Protein AF-A0A533V704-F1 (afdb_monomer)

Nearest PDB structures (foldseek):
  3k1j-assembly1_B  TM=8.480E-01  e=7.313E-41  Thermococcus onnurineus NA1
  3k1j-assembly1_A  TM=8.521E-01  e=2.236E-40  Thermococcus onnurineus NA1
  4zpx-assembly1_B  TM=8.600E-01  e=5.635E-23  Thermococcus onnurineus NA1
  4zpx-assembly1_A  TM=8.511E-01  e=8.713E-22  Thermococcus onnurineus NA1
  7otc-assembly1_w  TM=2.167E-01  e=5.487E-01  Escherichia coli BL21(DE3)

Solvent-accessible surface area (backbone atoms only — not comparable to full-atom values): 43510 Å² total; per-residue (Å²): 123,75,66,65,54,53,53,52,53,51,53,52,53,49,53,54,49,52,57,54,50,68,74,64,73,71,79,85,89,77,86,67,83,80,75,84,69,50,68,66,57,52,50,51,56,51,57,74,66,52,43,85,39,57,52,69,43,72,66,48,78,36,70,69,31,17,43,50,48,52,57,58,47,60,32,82,90,67,73,39,40,38,71,33,52,39,69,59,90,57,60,68,79,64,61,65,58,41,63,69,41,52,54,51,45,54,52,53,53,54,50,51,50,55,48,51,55,52,53,52,54,51,56,58,40,41,73,73,69,50,86,65,89,64,65,43,44,80,50,49,35,38,35,29,38,42,31,30,68,87,52,53,45,69,76,55,51,52,52,32,51,37,52,53,51,47,57,52,36,64,75,69,64,67,74,52,53,13,33,33,24,29,83,32,92,90,42,68,42,36,28,41,76,48,80,39,82,58,38,48,47,56,63,54,50,42,55,50,41,50,53,52,50,54,49,53,53,51,52,54,49,50,50,54,52,49,52,45,52,49,46,36,50,52,14,51,50,39,33,50,52,27,53,51,52,33,52,52,36,41,76,72,70,41,55,71,72,59,24,51,63,74,32,42,66,42,42,51,50,14,46,57,51,23,46,59,49,48,50,51,51,50,50,55,53,58,45,63,75,46,86,72,63,77,64,75,67,66,75,57,93,55,62,27,77,51,27,78,39,25,85,94,69,51,62,59,54,48,82,42,66,78,72,51,69,40,57,45,54,10,28,48,51,82,63,67,92,49,68,95,85,69,47,68,56,57,34,63,30,54,42,60,6,47,42,51,62,25,45,83,24,35,41,34,34,44,50,48,80,57,54,48,73,71,54,52,60,53,46,52,51,24,30,45,48,11,35,48,46,37,43,45,83,72,86,75,74,63,95,63,92,78,77,85,58,89,34,57,69,31,38,40,62,71,34,69,21,32,33,41,35,38,31,32,33,44,66,60,46,78,72,36,68,84,21,61,47,57,67,33,63,72,59,36,48,47,29,65,73,64,34,40,78,38,65,52,60,59,53,18,63,62,41,44,55,44,54,50,38,49,53,41,50,54,37,48,52,29,59,74,71,69,45,58,50,33,33,30,64,26,54,50,50,53,54,49,53,36,26,42,69,22,96,35,61,62,26,27,34,46,46,55,59,60,50,50,52,36,53,56,40,12,40,51,48,18,56,77,71,70,45,82,46,27,43,48,66,32,42,52,50,19,52,72,76,64,62,68,50,72,67,26,50,52,47,46,53,53,50,56,60,51,51,80,76,52,92,75,64,40,62,64,60,36,70,34,42,45,38,31,46,38,63,47,80,59,55,101,87,45,62,32,32,30,34,72,40,44,37,38,49,47,76,44,51,29,74,49,51,91,66,18,36,70,46,48,28,32,71,86,43,72,69,64,80,86,82,48,58,49,50,60,30,50,56,53,33,45,51,50,43,26,64,46,49,74,47,50,46,56,47,40,12,34,30,42,38,36,39,70,44,86,75,77,79,49,59,39,55,22,40,53,55,41,49,48,50,41,33,46,52,24,59,45,70,63,41,42,55,51,48,53,54,42,48,74,70,72,50,58,58,54,72,59,82,69,52,57,42,33,25,33,26,27,38,31,39,42,21,20,64,43,86,69,87,90,48,97,63,57,43,38,32,37,59,62,84,59,57,54,38,18,49,50,16,33,48,74,69,56,24,47,32,34,39,37,20,38,51,29,47,78,29,45,49,45,61,65,74,73,45,85,92,36,47,62,45,66,26,52,32,53,65,53,48,50,64,71,38,37,45,86,52,78,35,69,57,55,51,48,50,56,52,48,65,48,52,59,53,50,70,75,74,109

Sequence (814 aa):
MKTNLNWFKGKLRRQKREIIGSVTGKKKYEDAEPQDVSSEKIIQDMQVLKPNFDLREEKWHTKEGSENFLREFFDPSKNYTTDDIRVPEVFRQWMMGQKTALRKLDLIVAEWYKQIFKVQKLEDDEAKGIVQSKVLKEFPSIVALLVGKAGTGKSLFIKIVAEEMKKIYDKMGIKMQDVIATEDKANRYQAKIRYLKPAGIGRKLIAYAQVHETQKGKSKMALVFGVLIAIVGVGMSMMALGFRDLVLNMIGGMSLQQAISSVGLEFQLGSLIMGTPMFVLVWLFLFKSGSGFAQYGENLRIPNLLVDNSPDRNKMYESITLINDSDLFGGVEWGEIQSSSMAKPPYRRLVSGAVQRRHKQLIYVDEGWNLTDSQIIKLLTVIEDGECPIAETGQTFTRGGGGTTAGQNVKTPAIKSMFLMFIGANLDFLFNPQSPLNKHPPFRDRVESYGDIILFEDEAEATAENMQMMCQVIRDELYRFQFPRMEALGCKEIIDYVRTKASDKHHIKVMFRTVIKVLKKSAQLSWDAGDTTIRLSHVKDAIENYTASIEAQLLDYELKKTQQYSLVENSGAKFGQMNALAAVGAGEDHEGAGDVMQLQGYIKLVDDPEHADYIISMQGKVVSESTTMVSASKADVRTAIYRMYGIDIAKHAYTHIKYSRETAEGPSAGITMTELIMFMLGEPEDFKRKLDIHLKAGLKLSQFSLKPIPIRQDIGITGEINITEDIKGDVKVSAIGGAVTKARGARRFGLRYVIVPTANFENNIVKYDIVPGMKLLHGSTTREYFEMLRGDMDTDKSIEENFTKLGEKKEKQV

Structure (mmCIF, N/CA/C/O backbone):
data_AF-A0A533V704-F1
#
_entry.id   AF-A0A533V704-F1
#
loop_
_atom_site.group_PDB
_atom_site.id
_atom_site.type_symbol
_atom_site.label_atom_id
_atom_site.label_alt_id
_atom_site.label_comp_id
_atom_site.label_asym_id
_atom_site.label_entity_id
_atom_site.label_seq_id
_atom_site.pdbx_PDB_ins_code
_atom_site.Cartn_x
_atom_site.Cartn_y
_atom_site.Cartn_z
_atom_site.occupancy
_atom_site.B_iso_or_equiv
_atom_site.auth_seq_id
_atom_site.auth_comp_id
_atom_site.auth_asym_id
_atom_site.auth_atom_id
_atom_site.pdbx_PDB_model_num
ATOM 1 N N . MET A 1 1 ? -60.439 14.171 45.194 1.00 44.47 1 MET A N 1
ATOM 2 C CA . MET A 1 1 ? -59.002 13.783 45.218 1.00 44.47 1 MET A CA 1
ATOM 3 C C . MET A 1 1 ? -58.605 12.643 44.260 1.00 44.47 1 MET A C 1
ATOM 5 O O . MET A 1 1 ? -57.485 12.688 43.771 1.00 44.47 1 MET A O 1
ATOM 9 N N . LYS A 1 2 ? -59.456 11.654 43.919 1.00 37.69 2 LYS A N 1
ATOM 10 C CA . LYS A 1 2 ? -59.083 10.556 42.984 1.00 37.69 2 LYS A CA 1
ATOM 11 C C . LYS A 1 2 ? -59.043 10.943 41.488 1.00 37.69 2 LYS A C 1
ATOM 13 O O . LYS A 1 2 ? -58.261 10.372 40.735 1.00 37.69 2 LYS A O 1
ATOM 18 N N . THR A 1 3 ? -59.813 11.941 41.060 1.00 42.38 3 THR A N 1
ATOM 19 C CA . THR A 1 3 ? -59.900 12.396 39.656 1.00 42.38 3 THR A CA 1
ATOM 20 C C . THR A 1 3 ? -58.683 13.211 39.194 1.00 42.38 3 THR A C 1
ATOM 22 O O . THR A 1 3 ? -58.166 12.970 38.105 1.00 42.38 3 THR A O 1
ATOM 25 N N . ASN A 1 4 ? -58.122 14.070 40.055 1.00 41.41 4 ASN A N 1
ATOM 26 C CA . ASN A 1 4 ? -56.906 14.837 39.736 1.00 41.41 4 ASN A CA 1
ATOM 27 C C . ASN A 1 4 ? -55.639 13.967 39.654 1.00 41.41 4 ASN A C 1
ATOM 29 O O . ASN A 1 4 ? -54.723 14.285 38.899 1.00 41.41 4 ASN A O 1
ATOM 33 N N . LEU A 1 5 ? -55.596 12.829 40.360 1.00 39.66 5 LEU A N 1
ATOM 34 C CA . LEU A 1 5 ? -54.447 11.917 40.338 1.00 39.66 5 LEU A CA 1
ATOM 35 C C . LEU A 1 5 ? -54.349 11.127 39.018 1.00 39.66 5 LEU A C 1
ATOM 37 O O . LEU A 1 5 ? -53.249 10.858 38.533 1.00 39.66 5 LEU A O 1
ATOM 41 N N . ASN A 1 6 ? -55.491 10.786 38.409 1.00 43.38 6 ASN A N 1
ATOM 42 C CA . ASN A 1 6 ? -55.540 10.087 37.121 1.00 43.38 6 ASN A CA 1
ATOM 43 C C . ASN A 1 6 ? -55.232 11.020 35.945 1.00 43.38 6 ASN A C 1
ATOM 45 O O . ASN A 1 6 ? -54.521 10.621 35.022 1.00 43.38 6 ASN A O 1
ATOM 49 N N . TRP A 1 7 ? -55.667 12.281 36.020 1.00 48.28 7 TRP A N 1
ATOM 50 C CA . TRP A 1 7 ? -55.300 13.306 35.042 1.00 48.28 7 TRP A CA 1
ATOM 51 C C . TRP A 1 7 ? -53.788 13.595 35.059 1.00 48.28 7 TRP A C 1
ATOM 53 O O . TRP A 1 7 ? -53.142 13.625 34.008 1.00 48.28 7 TRP A O 1
ATOM 63 N N . PHE A 1 8 ? -53.182 13.672 36.251 1.00 37.03 8 PHE A N 1
ATOM 64 C CA . PHE A 1 8 ? -51.737 13.873 36.404 1.00 37.03 8 PHE A CA 1
ATOM 65 C C . PHE A 1 8 ? -50.915 12.661 35.925 1.00 37.03 8 PHE A C 1
ATOM 67 O O . PHE A 1 8 ? -49.917 12.825 35.221 1.00 37.03 8 PHE A O 1
ATOM 74 N N . LYS A 1 9 ? -51.367 11.427 36.211 1.00 45.69 9 LYS A N 1
ATOM 75 C CA . LYS A 1 9 ? -50.752 10.185 35.693 1.00 45.69 9 LYS A CA 1
ATOM 76 C C . LYS A 1 9 ? -50.865 10.058 34.168 1.00 45.69 9 LYS A C 1
ATOM 78 O O . LYS A 1 9 ? -49.933 9.559 33.533 1.00 45.69 9 LYS A O 1
ATOM 83 N N . GLY A 1 10 ? -51.964 10.531 33.576 1.00 54.47 10 GLY A N 1
ATOM 84 C CA . GLY A 1 10 ? -52.156 10.596 32.125 1.00 54.47 10 GLY A CA 1
ATOM 85 C C . GLY A 1 10 ? -51.187 11.570 31.452 1.00 54.47 10 GLY A C 1
ATOM 86 O O . GLY A 1 10 ? -50.533 11.210 30.472 1.00 54.47 10 GLY A O 1
ATOM 87 N N . LYS A 1 11 ? -51.010 12.764 32.034 1.00 53.59 11 LYS A N 1
ATOM 88 C CA . LYS A 1 11 ? -50.086 13.795 31.533 1.00 53.59 11 LYS A CA 1
ATOM 89 C C . LYS A 1 11 ? -48.616 13.362 31.638 1.00 53.59 11 LYS A C 1
ATOM 91 O O . LYS A 1 11 ? -47.861 13.534 30.684 1.00 53.59 11 LYS A O 1
ATOM 96 N N . LEU A 1 12 ? -48.242 12.687 32.729 1.00 40.81 12 LEU A N 1
ATOM 97 C CA . LEU A 1 12 ? -46.909 12.094 32.915 1.00 40.81 12 LEU A CA 1
ATOM 98 C C . LEU A 1 12 ? -46.617 10.957 31.929 1.00 40.81 12 LEU A C 1
ATOM 100 O O . LEU A 1 12 ? -45.501 10.872 31.426 1.00 40.81 12 LEU A O 1
ATOM 104 N N . ARG A 1 13 ? -47.597 10.099 31.605 1.00 45.66 13 ARG A N 1
ATOM 105 C CA . ARG A 1 13 ? -47.439 9.057 30.568 1.00 45.66 13 ARG A CA 1
ATOM 106 C C . ARG A 1 13 ? -47.293 9.648 29.164 1.00 45.66 13 ARG A C 1
ATOM 108 O O . ARG A 1 13 ? -46.540 9.093 28.366 1.00 45.66 13 ARG A O 1
ATOM 115 N N . ARG A 1 14 ? -47.978 10.760 28.880 1.00 44.38 14 ARG A N 1
ATOM 116 C CA . ARG A 1 14 ? -47.908 11.469 27.592 1.00 44.38 14 ARG A CA 1
ATOM 117 C C . ARG A 1 14 ? -46.552 12.156 27.405 1.00 44.38 14 ARG A C 1
ATOM 119 O O . ARG A 1 14 ? -45.891 11.885 26.411 1.00 44.38 14 ARG A O 1
ATOM 126 N N . GLN A 1 15 ? -46.056 12.859 28.427 1.00 44.59 15 GLN A N 1
ATOM 127 C CA . GLN A 1 15 ? -44.695 13.417 28.426 1.00 44.59 15 GLN A CA 1
ATOM 128 C C . GLN A 1 15 ? -43.612 12.332 28.350 1.00 44.59 15 GLN A C 1
ATOM 130 O O . GLN A 1 15 ? -42.632 12.492 27.631 1.00 44.59 15 GLN A O 1
ATOM 135 N N . LYS A 1 16 ? -43.790 11.184 29.025 1.00 40.91 16 LYS A N 1
ATOM 136 C CA . LYS A 1 16 ? -42.849 10.055 28.907 1.00 40.91 16 LYS A CA 1
ATOM 137 C C . LYS A 1 16 ? -42.794 9.497 27.480 1.00 40.91 16 LYS A C 1
ATOM 139 O O . LYS A 1 16 ? -41.720 9.117 27.037 1.00 40.91 16 LYS A O 1
ATOM 144 N N . ARG A 1 17 ? -43.925 9.450 26.760 1.00 43.72 17 ARG A N 1
ATOM 145 C CA . ARG A 1 17 ? -43.986 9.012 25.352 1.00 43.72 17 ARG A CA 1
ATOM 146 C C . ARG A 1 17 ? -43.405 10.044 24.386 1.00 43.72 17 ARG A C 1
ATOM 148 O O . ARG A 1 17 ? -42.711 9.642 23.464 1.00 43.72 17 ARG A O 1
ATOM 155 N N . GLU A 1 18 ? -43.620 11.335 24.619 1.00 44.75 18 GLU A N 1
ATOM 156 C CA . GLU A 1 18 ? -43.042 12.414 23.798 1.00 44.75 18 GLU A CA 1
ATOM 157 C C . GLU A 1 18 ? -41.518 12.501 23.949 1.00 44.75 18 GLU A C 1
ATOM 159 O O . GLU A 1 18 ? -40.813 12.657 22.957 1.00 44.75 18 GLU A O 1
ATOM 164 N N . ILE A 1 19 ? -40.994 12.288 25.161 1.00 47.03 19 ILE A N 1
ATOM 165 C CA . ILE A 1 19 ? -39.545 12.241 25.416 1.00 47.03 19 ILE A CA 1
ATOM 166 C C . ILE A 1 19 ? -38.914 10.969 24.817 1.00 47.03 19 ILE A C 1
ATOM 168 O O . ILE A 1 19 ? -37.791 11.006 24.331 1.00 47.03 19 ILE A O 1
ATOM 172 N N . ILE A 1 20 ? -39.626 9.836 24.799 1.00 40.81 20 ILE A N 1
ATOM 173 C CA . ILE A 1 20 ? -39.151 8.610 24.126 1.00 40.81 20 ILE A CA 1
ATOM 174 C C . ILE A 1 20 ? -39.228 8.757 22.590 1.00 40.81 20 ILE A C 1
ATOM 176 O O . ILE A 1 20 ? -38.377 8.231 21.872 1.00 40.81 20 ILE A O 1
ATOM 180 N N . GLY A 1 21 ? -40.205 9.515 22.083 1.00 38.78 21 GLY A N 1
ATOM 181 C CA . GLY A 1 21 ? -40.349 9.846 20.663 1.00 38.78 21 GLY A CA 1
ATOM 182 C C . GLY A 1 21 ? -39.271 10.804 20.146 1.00 38.78 21 GLY A C 1
ATOM 183 O O . GLY A 1 21 ? -38.752 10.602 19.052 1.00 38.78 21 GLY A O 1
ATOM 184 N N . SER A 1 22 ? -38.855 11.793 20.943 1.00 41.00 22 SER A N 1
ATOM 185 C CA . SER A 1 22 ? -37.782 12.722 20.552 1.00 41.00 22 SER A CA 1
ATOM 186 C C . SER A 1 22 ? -36.385 12.088 20.577 1.00 41.00 22 SER A C 1
ATOM 188 O O . SER A 1 22 ? -35.497 12.534 19.856 1.00 41.00 22 SER A O 1
ATOM 190 N N . VAL A 1 23 ? -36.199 11.004 21.339 1.00 41.16 23 VAL A N 1
ATOM 191 C CA . VAL A 1 23 ? -34.945 10.229 21.405 1.00 41.16 23 VAL A CA 1
ATOM 192 C C . VAL A 1 23 ? -34.805 9.223 20.247 1.00 41.16 23 VAL A C 1
ATOM 194 O O . VAL A 1 23 ? -33.705 8.748 19.985 1.00 41.16 23 VAL A O 1
ATOM 197 N N . THR A 1 24 ? -35.881 8.916 19.512 1.00 40.66 24 THR A N 1
ATOM 198 C CA . THR A 1 24 ? -35.880 7.900 18.434 1.00 40.66 24 THR A CA 1
ATOM 199 C C . THR A 1 24 ? -35.825 8.463 17.011 1.00 40.66 24 THR A C 1
ATOM 201 O O . THR A 1 24 ? -35.799 7.685 16.062 1.00 40.66 24 THR A O 1
ATOM 204 N N . GLY A 1 25 ? -35.745 9.788 16.838 1.00 37.66 25 GLY A N 1
ATOM 205 C CA . GLY A 1 25 ? -35.321 10.400 15.572 1.00 37.66 25 GLY A CA 1
ATOM 206 C C . GLY A 1 25 ? -36.130 10.015 14.325 1.00 37.66 25 GLY A C 1
ATOM 207 O O . GLY A 1 25 ? -35.568 9.986 13.236 1.00 37.66 25 GLY A O 1
ATOM 208 N N . LYS A 1 26 ? -37.433 9.728 14.438 1.00 35.81 26 LYS A N 1
ATOM 209 C CA . LYS A 1 26 ? -38.310 9.568 13.267 1.00 35.81 26 LYS A CA 1
ATOM 210 C C . LYS A 1 26 ? -39.052 10.876 12.993 1.00 35.81 26 LYS A C 1
ATOM 212 O O . LYS A 1 26 ? -40.072 11.160 13.615 1.00 35.81 26 LYS A O 1
ATOM 217 N N . LYS A 1 27 ? -38.526 11.684 12.065 1.00 32.94 27 LYS A N 1
ATOM 218 C CA . LYS A 1 27 ? -39.301 12.754 11.417 1.00 32.94 27 LYS A CA 1
ATOM 219 C C . LYS A 1 27 ? -40.439 12.117 10.610 1.00 32.94 27 LYS A C 1
ATOM 221 O O . LYS A 1 27 ? -40.216 11.138 9.903 1.00 32.94 27 LYS A O 1
ATOM 226 N N . LYS A 1 28 ? -41.641 12.681 10.742 1.00 35.84 28 LYS A N 1
ATOM 227 C CA . LYS A 1 28 ? -42.833 12.335 9.964 1.00 35.84 28 LYS A CA 1
ATOM 228 C C . LYS A 1 28 ? -42.610 12.645 8.479 1.00 35.84 28 LYS A C 1
ATOM 230 O O . LYS A 1 28 ? -42.462 13.806 8.122 1.00 35.84 28 LYS A O 1
ATOM 235 N N . TYR A 1 29 ? -42.612 11.602 7.656 1.00 34.34 29 TYR A N 1
ATOM 236 C CA . TYR A 1 29 ? -42.950 11.641 6.232 1.00 34.34 29 TYR A CA 1
ATOM 237 C C . TYR A 1 29 ? -44.413 11.183 6.118 1.00 34.34 29 TYR A C 1
ATOM 239 O O . TYR A 1 29 ? -44.668 10.037 5.772 1.00 34.34 29 TYR A O 1
ATOM 247 N N . GLU A 1 30 ? -45.370 12.014 6.535 1.00 38.16 30 GLU A N 1
ATOM 248 C CA . GLU A 1 30 ? -46.807 11.676 6.441 1.00 38.16 30 GLU A CA 1
ATOM 249 C C . GLU A 1 30 ? -47.588 12.593 5.483 1.00 38.16 30 GLU A C 1
ATOM 251 O O . GLU A 1 30 ? -48.752 12.316 5.234 1.00 38.16 30 GLU A O 1
ATOM 256 N N . ASP A 1 31 ? -46.951 13.600 4.868 1.00 37.25 31 ASP A N 1
ATOM 257 C CA . ASP A 1 31 ? -47.635 14.584 4.006 1.00 37.25 31 ASP A CA 1
ATOM 258 C C . ASP A 1 31 ? -47.148 14.566 2.539 1.00 37.25 31 ASP A C 1
ATOM 260 O O . ASP A 1 31 ? -47.134 15.595 1.867 1.00 37.25 31 ASP A O 1
ATOM 264 N N . ALA A 1 32 ? -46.721 13.409 2.025 1.00 36.41 32 ALA A N 1
ATOM 265 C CA . ALA A 1 32 ? -46.565 13.209 0.583 1.00 36.41 32 ALA A CA 1
ATOM 266 C C . ALA A 1 32 ? -47.729 12.341 0.103 1.00 36.41 32 ALA A C 1
ATOM 268 O O . ALA A 1 32 ? -47.837 11.188 0.522 1.00 36.41 32 ALA A O 1
ATOM 269 N N . GLU A 1 33 ? -48.608 12.893 -0.739 1.00 37.34 33 GLU A N 1
ATOM 270 C CA . GLU A 1 33 ? -49.615 12.095 -1.442 1.00 37.34 33 GLU A CA 1
ATOM 271 C C . GLU A 1 33 ? -48.901 10.927 -2.140 1.00 37.34 33 GLU A C 1
ATOM 273 O O . GLU A 1 33 ? -47.951 11.166 -2.896 1.00 37.34 33 GLU A O 1
ATOM 278 N N . PRO A 1 34 ? -49.282 9.664 -1.874 1.00 39.28 34 PRO A N 1
ATOM 279 C CA . PRO A 1 34 ? -48.696 8.543 -2.579 1.00 39.28 34 PRO A CA 1
ATOM 280 C C . PRO A 1 34 ? -49.122 8.668 -4.039 1.00 39.28 34 PRO A C 1
ATOM 282 O O . PRO A 1 34 ? -50.276 8.427 -4.383 1.00 39.28 34 PRO A O 1
ATOM 285 N N . GLN A 1 35 ? -48.193 9.080 -4.905 1.00 46.06 35 GLN A N 1
ATOM 286 C CA . GLN A 1 35 ? -48.359 8.836 -6.328 1.00 46.06 35 GLN A CA 1
ATOM 287 C C . GLN A 1 35 ? -48.532 7.328 -6.480 1.00 46.06 35 GLN A C 1
ATOM 289 O O . GLN A 1 35 ? -47.655 6.561 -6.079 1.00 46.06 35 GLN A O 1
ATOM 294 N N . ASP A 1 36 ? -49.684 6.918 -7.002 1.00 48.06 36 ASP A N 1
ATOM 295 C CA . ASP A 1 36 ? -50.032 5.525 -7.257 1.00 48.06 36 ASP A CA 1
ATOM 296 C C . ASP A 1 36 ? -49.191 5.046 -8.453 1.00 48.06 36 ASP A C 1
ATOM 298 O O . ASP A 1 36 ? -49.628 4.975 -9.604 1.00 48.06 36 ASP A O 1
ATOM 302 N N . VAL A 1 37 ? -47.893 4.851 -8.213 1.00 53.47 37 VAL A N 1
ATOM 303 C CA . VAL A 1 37 ? -46.980 4.294 -9.203 1.00 53.47 37 VAL A CA 1
ATOM 304 C C . VAL A 1 37 ? -47.306 2.810 -9.265 1.00 53.47 37 VAL A C 1
ATOM 306 O O . VAL A 1 37 ? -47.018 2.066 -8.328 1.00 53.47 37 VAL A O 1
ATOM 309 N N . SER A 1 38 ? -47.946 2.394 -10.363 1.00 58.91 38 SER A N 1
ATOM 310 C CA . SER A 1 38 ? -48.267 0.990 -10.621 1.00 58.91 38 SER A CA 1
ATOM 311 C C . SER A 1 38 ? -47.036 0.121 -10.347 1.00 58.91 38 SER A C 1
ATOM 313 O O . SER A 1 38 ? -45.925 0.423 -10.792 1.00 58.91 38 SER A O 1
ATOM 315 N N . SER A 1 39 ? -47.233 -0.969 -9.608 1.00 54.78 39 SER A N 1
ATOM 316 C CA . SER A 1 39 ? -46.189 -1.948 -9.304 1.00 54.78 39 SER A CA 1
ATOM 317 C C . SER A 1 39 ? -45.529 -2.491 -10.573 1.00 54.78 39 SER A C 1
ATOM 319 O O . SER A 1 39 ? -44.343 -2.795 -10.549 1.00 54.78 39 SER A O 1
ATOM 321 N N . GLU A 1 40 ? -46.243 -2.535 -11.698 1.00 58.69 40 GLU A N 1
ATOM 322 C CA . GLU A 1 40 ? -45.699 -2.923 -13.004 1.00 58.69 40 GLU A CA 1
ATOM 323 C C . GLU A 1 40 ? -44.743 -1.867 -13.564 1.00 58.69 40 GLU A C 1
ATOM 325 O O . GLU A 1 40 ? -43.697 -2.224 -14.102 1.00 58.69 40 GLU A O 1
ATOM 330 N N . LYS A 1 41 ? -45.046 -0.577 -13.371 1.00 58.25 41 LYS A N 1
ATOM 331 C CA . LYS A 1 41 ? -44.159 0.532 -13.746 1.00 58.25 41 LYS A CA 1
ATOM 332 C C . LYS A 1 41 ? -42.911 0.565 -12.865 1.00 58.25 41 LYS A C 1
ATOM 334 O O . LYS A 1 41 ? -41.812 0.701 -13.384 1.00 58.25 41 LYS A O 1
ATOM 339 N N . ILE A 1 42 ? -43.057 0.317 -11.559 1.00 60.38 42 ILE A N 1
ATOM 340 C CA . ILE A 1 42 ? -41.915 0.142 -10.645 1.00 60.38 42 ILE A CA 1
ATOM 341 C C . ILE A 1 42 ? -41.066 -1.060 -11.077 1.00 60.38 42 ILE A C 1
ATOM 343 O O . ILE A 1 42 ? -39.846 -0.963 -11.094 1.00 60.38 42 ILE A O 1
ATOM 347 N N . ILE A 1 43 ? -41.679 -2.187 -11.449 1.00 58.19 43 ILE A N 1
ATOM 348 C CA . ILE A 1 43 ? -40.954 -3.385 -11.897 1.00 58.19 43 ILE A CA 1
ATOM 349 C C . ILE A 1 43 ? -40.262 -3.148 -13.248 1.00 58.19 43 ILE A C 1
ATOM 351 O O . ILE A 1 43 ? -39.126 -3.588 -13.407 1.00 58.19 43 ILE A O 1
ATOM 355 N N . GLN A 1 44 ? -40.886 -2.438 -14.193 1.00 54.69 44 GLN A N 1
ATOM 356 C CA . GLN A 1 44 ? -40.260 -2.037 -15.460 1.00 54.69 44 GLN A CA 1
ATOM 357 C C . GLN A 1 44 ? -39.096 -1.066 -15.236 1.00 54.69 44 GLN A C 1
ATOM 359 O O . GLN A 1 44 ? -37.999 -1.316 -15.733 1.00 54.69 44 GLN A O 1
ATOM 364 N N . ASP A 1 45 ? -39.284 -0.027 -14.423 1.00 55.69 45 ASP A N 1
ATOM 365 C CA . ASP A 1 45 ? -38.229 0.929 -14.075 1.00 55.69 45 ASP A CA 1
ATOM 366 C C . ASP A 1 45 ? -37.088 0.228 -13.305 1.00 55.69 45 ASP A C 1
ATOM 368 O O . ASP A 1 45 ? -35.909 0.485 -13.546 1.00 55.69 45 ASP A O 1
ATOM 372 N N . MET A 1 46 ? -37.404 -0.751 -12.447 1.00 52.97 46 MET A N 1
ATOM 373 C CA . MET A 1 46 ? -36.412 -1.604 -11.777 1.00 52.97 46 MET A CA 1
ATOM 374 C C . MET A 1 46 ? -35.698 -2.577 -12.724 1.00 52.97 46 MET A C 1
ATOM 376 O O . MET A 1 46 ? -34.556 -2.940 -12.445 1.00 52.97 46 MET A O 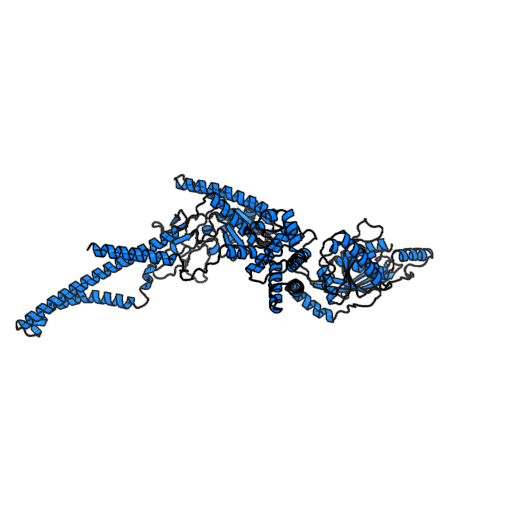1
ATOM 380 N N . GLN A 1 47 ? -36.335 -3.026 -13.809 1.00 52.81 47 GLN A N 1
ATOM 381 C CA . GLN A 1 47 ? -35.698 -3.861 -14.834 1.00 52.81 47 GLN A CA 1
ATOM 382 C C . GLN A 1 47 ? -34.721 -3.050 -15.692 1.00 52.81 47 GLN A C 1
ATOM 384 O O . GLN A 1 47 ? -33.650 -3.563 -16.001 1.00 52.81 47 GLN A O 1
ATOM 389 N N . VAL A 1 48 ? -35.036 -1.786 -15.997 1.00 53.09 48 VAL A N 1
ATOM 390 C CA . VAL A 1 48 ? -34.121 -0.844 -16.675 1.00 53.09 48 VAL A CA 1
ATOM 391 C C . VAL A 1 48 ? -32.908 -0.504 -15.796 1.00 53.09 48 VAL A C 1
ATOM 393 O O . VAL A 1 48 ? -31.817 -0.274 -16.305 1.00 53.09 48 VAL A O 1
ATOM 396 N N . LEU A 1 49 ? -33.075 -0.528 -14.471 1.00 54.91 49 LEU A N 1
ATOM 397 C CA . LEU A 1 49 ? -32.006 -0.299 -13.492 1.00 54.91 49 LEU A CA 1
ATOM 398 C C . LEU A 1 49 ? -31.191 -1.556 -13.145 1.00 54.91 49 LEU A C 1
ATOM 400 O O . LEU A 1 49 ? -30.328 -1.487 -12.264 1.00 54.91 49 LEU A O 1
ATOM 404 N N . LYS A 1 50 ? -31.452 -2.715 -13.771 1.00 61.41 50 LYS A N 1
ATOM 405 C CA . LYS A 1 50 ? -30.624 -3.902 -13.535 1.00 61.41 50 LYS A CA 1
ATOM 406 C C . LYS A 1 50 ? -29.281 -3.737 -14.255 1.00 61.41 50 LYS A C 1
ATOM 408 O O . LYS A 1 50 ? -29.268 -3.679 -15.480 1.00 61.41 50 LYS A O 1
ATOM 413 N N . PRO A 1 51 ? -28.157 -3.702 -13.519 1.00 71.38 51 PRO A N 1
ATOM 414 C CA . PRO A 1 51 ? -26.840 -3.686 -14.139 1.00 71.38 51 PRO A CA 1
ATOM 415 C C . PRO A 1 51 ? -26.643 -4.967 -14.952 1.00 71.38 51 PRO A C 1
ATOM 417 O O . PRO A 1 51 ? -27.041 -6.048 -14.509 1.00 71.38 51 PRO A O 1
ATOM 420 N N . ASN A 1 52 ? -26.021 -4.846 -16.126 1.00 81.38 52 ASN A N 1
ATOM 421 C CA . ASN A 1 52 ? -25.766 -5.982 -17.017 1.00 81.38 52 ASN A CA 1
ATOM 422 C C . ASN A 1 52 ? -24.871 -7.051 -16.358 1.00 81.38 52 ASN A C 1
ATOM 424 O O . ASN A 1 52 ? -25.019 -8.242 -16.633 1.00 81.38 52 ASN A O 1
ATOM 428 N N . PHE A 1 53 ? -23.997 -6.642 -15.434 1.00 85.38 53 PHE A N 1
ATOM 429 C CA . PHE A 1 53 ? -23.080 -7.512 -14.704 1.00 85.38 53 PHE A CA 1
ATOM 430 C C . PHE A 1 53 ? -23.290 -7.377 -13.191 1.00 85.38 53 PHE A C 1
ATOM 432 O O . PHE A 1 53 ? -22.725 -6.500 -12.534 1.00 85.38 53 PHE A O 1
ATOM 439 N N . ASP A 1 54 ? -24.096 -8.269 -12.607 1.00 86.38 54 ASP A N 1
ATOM 440 C CA . ASP A 1 54 ? -24.254 -8.356 -11.152 1.00 86.38 54 ASP A CA 1
ATOM 441 C C . ASP A 1 54 ? -23.204 -9.286 -10.532 1.00 86.38 54 ASP A C 1
ATOM 443 O O . ASP A 1 54 ? -23.447 -10.480 -10.356 1.00 86.38 54 ASP A O 1
ATOM 447 N N . LEU A 1 55 ? -22.033 -8.744 -10.183 1.00 85.25 55 LEU A N 1
ATOM 448 C CA . LEU A 1 55 ? -20.898 -9.531 -9.683 1.00 85.25 55 LEU A CA 1
ATOM 449 C C . LEU A 1 55 ? -21.110 -10.101 -8.272 1.00 85.25 55 LEU A C 1
ATOM 451 O O . LEU A 1 55 ? -20.190 -10.700 -7.736 1.00 85.25 55 LEU A O 1
ATOM 455 N N . ARG A 1 56 ? -22.292 -9.930 -7.664 1.00 83.88 56 ARG A N 1
ATOM 456 C CA . ARG A 1 56 ? -22.679 -10.601 -6.409 1.00 83.88 56 ARG A CA 1
ATOM 457 C C . ARG A 1 56 ? -23.075 -12.061 -6.618 1.00 83.88 56 ARG A C 1
ATOM 459 O O . ARG A 1 56 ? -23.161 -12.810 -5.649 1.00 83.88 56 ARG A O 1
ATOM 466 N N . GLU A 1 57 ? -23.400 -12.444 -7.851 1.00 84.19 57 GLU A N 1
ATOM 467 C CA . GLU A 1 57 ? -23.788 -13.813 -8.183 1.00 84.19 57 GLU A CA 1
ATOM 468 C C . GLU A 1 57 ? -22.564 -14.739 -8.222 1.00 84.19 57 GLU A C 1
ATOM 470 O O . GLU A 1 57 ? -21.550 -14.416 -8.840 1.00 84.19 57 GLU A O 1
ATOM 475 N N . GLU A 1 58 ? -22.689 -15.938 -7.641 1.00 80.88 58 GLU A N 1
ATOM 476 C CA . GLU A 1 58 ? -21.590 -16.916 -7.544 1.00 80.88 58 GLU A CA 1
ATOM 477 C C . GLU A 1 58 ? -20.965 -17.286 -8.894 1.00 80.88 58 GLU A C 1
ATOM 479 O O . GLU A 1 58 ? -19.768 -17.564 -8.960 1.00 80.88 58 GLU A O 1
ATOM 484 N N . LYS A 1 59 ? -21.738 -17.216 -9.986 1.00 83.69 59 LYS A N 1
ATOM 485 C CA . LYS A 1 59 ? -21.251 -17.517 -11.339 1.00 83.69 59 LYS A CA 1
ATOM 486 C C . LYS A 1 59 ? -20.040 -16.663 -11.737 1.00 83.69 59 LYS A C 1
ATOM 488 O O . LYS A 1 59 ? -19.152 -17.172 -12.413 1.00 83.69 59 LYS A O 1
ATOM 493 N N . TRP A 1 60 ? -19.965 -15.411 -11.274 1.00 82.75 60 TRP A N 1
ATOM 494 C CA . TRP A 1 60 ? -18.881 -14.466 -11.581 1.00 82.75 60 TRP A CA 1
ATOM 495 C C . TRP A 1 60 ? -17.659 -14.594 -10.664 1.00 82.75 60 TRP A C 1
ATOM 497 O O . TRP A 1 60 ? -16.693 -13.851 -10.828 1.00 82.75 60 TRP A O 1
ATOM 507 N N . HIS A 1 61 ? -17.701 -15.503 -9.688 1.00 79.50 61 HIS A N 1
ATOM 508 C CA . HIS A 1 61 ? -16.584 -15.813 -8.790 1.00 79.50 61 HIS A CA 1
ATOM 509 C C . HIS A 1 61 ? -15.872 -17.116 -9.178 1.00 79.50 61 HIS A C 1
ATOM 511 O O . HIS A 1 61 ? -15.110 -17.673 -8.392 1.00 79.50 61 HIS A O 1
ATOM 517 N N . THR A 1 62 ? -16.141 -17.610 -10.387 1.00 84.75 62 THR A N 1
ATOM 518 C CA . THR A 1 62 ? -15.430 -18.727 -11.005 1.00 84.75 62 THR A CA 1
ATOM 519 C C . THR A 1 62 ? -14.486 -18.195 -12.076 1.00 84.75 62 THR A C 1
ATOM 521 O O . THR A 1 62 ? -14.772 -17.171 -12.699 1.00 84.75 62 THR A O 1
ATOM 524 N N . LYS A 1 63 ? -13.396 -18.920 -12.342 1.00 83.50 63 LYS A N 1
ATOM 525 C CA . LYS A 1 63 ? -12.439 -18.564 -13.395 1.00 83.50 63 LYS A CA 1
ATOM 526 C C . LYS A 1 63 ? -13.124 -18.315 -14.749 1.00 83.50 63 LYS A C 1
ATOM 528 O O . LYS A 1 63 ? -12.885 -17.287 -15.374 1.00 83.50 63 LYS A O 1
ATOM 533 N N . GLU A 1 64 ? -14.025 -19.211 -15.156 1.00 86.62 64 GLU A N 1
ATOM 534 C CA . GLU A 1 64 ? -14.797 -19.086 -16.403 1.00 86.62 64 GLU A CA 1
ATOM 535 C C . GLU A 1 64 ? -15.751 -17.885 -16.382 1.00 86.62 64 GLU A C 1
ATOM 537 O O . GLU A 1 64 ? -15.892 -17.174 -17.378 1.00 86.62 64 GLU A O 1
ATOM 542 N N . GLY A 1 65 ? -16.396 -17.623 -15.242 1.00 87.44 65 GLY A N 1
ATOM 543 C CA . GLY A 1 65 ? -17.245 -16.449 -15.060 1.00 87.44 65 GLY A CA 1
ATOM 544 C C . GLY A 1 65 ? -16.475 -15.149 -15.255 1.00 87.44 65 GLY A C 1
ATOM 545 O O . GLY A 1 65 ? -16.922 -14.277 -16.000 1.00 87.44 65 GLY A O 1
ATOM 546 N N . SER A 1 66 ? -15.296 -15.037 -14.644 1.00 87.25 66 SER A N 1
ATOM 547 C CA . SER A 1 66 ? -14.443 -13.860 -14.795 1.00 87.25 66 SER A CA 1
ATOM 548 C C . SER A 1 66 ? -13.918 -13.682 -16.216 1.00 87.25 66 SER A C 1
ATOM 550 O O . SER A 1 66 ? -13.882 -12.559 -16.716 1.00 87.25 66 SER A O 1
ATOM 552 N N . GLU A 1 67 ? -13.557 -14.764 -16.906 1.00 88.88 67 GLU A N 1
ATOM 553 C CA . GLU A 1 67 ? -13.152 -14.706 -18.317 1.00 88.88 67 GLU A CA 1
ATOM 554 C C . GLU A 1 67 ? -14.303 -14.233 -19.219 1.00 88.88 67 GLU A C 1
ATOM 556 O O . GLU A 1 67 ? -14.114 -13.345 -20.056 1.00 88.88 67 GLU A O 1
ATOM 561 N N . ASN A 1 68 ? -15.515 -14.756 -19.005 1.00 90.31 68 ASN A N 1
ATOM 562 C CA . ASN A 1 68 ? -16.710 -14.324 -19.731 1.00 90.31 68 ASN A CA 1
ATOM 563 C C . ASN A 1 68 ? -17.042 -12.850 -19.466 1.00 90.31 68 ASN A C 1
ATOM 565 O O . ASN A 1 68 ? -17.344 -12.123 -20.413 1.00 90.31 68 ASN A O 1
ATOM 569 N N . PHE A 1 69 ? -16.925 -12.395 -18.213 1.00 90.81 69 PHE A N 1
ATOM 570 C CA . PHE A 1 69 ? -17.115 -10.990 -17.852 1.00 90.81 69 PHE A CA 1
ATOM 571 C C . PHE A 1 69 ? -16.177 -10.085 -18.650 1.00 90.81 69 PHE A C 1
ATOM 573 O O . PHE A 1 69 ? -16.642 -9.151 -19.292 1.00 90.81 69 PHE A O 1
ATOM 580 N N . LEU A 1 70 ? -14.870 -10.364 -18.660 1.00 88.19 70 LEU A N 1
ATOM 581 C CA . LEU A 1 70 ? -13.905 -9.511 -19.364 1.00 88.19 70 LEU A CA 1
ATOM 582 C C . LEU A 1 70 ? -14.134 -9.523 -20.877 1.00 88.19 70 LEU A C 1
ATOM 584 O O . LEU A 1 70 ? -14.015 -8.478 -21.516 1.00 88.19 70 LEU A O 1
ATOM 588 N N . ARG A 1 71 ? -14.477 -10.686 -21.448 1.00 88.12 71 ARG A N 1
ATOM 589 C CA . ARG A 1 71 ? -14.768 -10.814 -22.881 1.00 88.12 71 ARG A CA 1
ATOM 590 C C . ARG A 1 71 ? -15.971 -9.968 -23.286 1.00 88.12 71 ARG A C 1
ATOM 592 O O . ARG A 1 71 ? -15.916 -9.299 -24.309 1.00 88.12 71 ARG A O 1
ATOM 599 N N . GLU A 1 72 ? -17.047 -10.006 -22.505 1.00 90.12 72 GLU A N 1
ATOM 600 C CA . GLU A 1 72 ? -18.268 -9.258 -22.810 1.00 90.12 72 GLU A CA 1
ATOM 601 C C . GLU A 1 72 ? -18.145 -7.776 -22.464 1.00 90.12 72 GLU A C 1
ATOM 603 O O . GLU A 1 72 ? -18.534 -6.932 -23.266 1.00 90.12 72 GLU A O 1
ATOM 608 N N . PHE A 1 73 ? -17.584 -7.448 -21.301 1.00 90.00 73 PHE A N 1
ATOM 609 C CA . PHE A 1 73 ? -17.469 -6.073 -20.828 1.00 90.00 73 PHE A CA 1
ATOM 610 C C . PHE A 1 73 ? -16.547 -5.234 -21.720 1.00 90.00 73 PHE A C 1
ATOM 612 O O . PHE A 1 73 ? -16.849 -4.075 -21.991 1.00 90.00 73 PHE A O 1
ATOM 619 N N . PHE A 1 74 ? -15.450 -5.813 -22.221 1.00 89.69 74 PHE A N 1
ATOM 620 C CA . PHE A 1 74 ? -14.521 -5.124 -23.124 1.00 89.69 74 PHE A CA 1
ATOM 621 C C . PHE A 1 74 ? -14.842 -5.291 -24.612 1.00 89.69 74 PHE A C 1
ATOM 623 O O . PHE A 1 74 ? -14.011 -4.915 -25.444 1.00 89.69 74 PHE A O 1
ATOM 630 N N . ASP A 1 75 ? -16.011 -5.834 -24.955 1.00 86.88 75 ASP A N 1
ATOM 631 C CA . ASP A 1 75 ? -16.476 -5.921 -26.336 1.00 86.88 75 ASP A CA 1
ATOM 632 C C . ASP A 1 75 ? -16.739 -4.504 -26.892 1.00 86.88 75 ASP A C 1
ATOM 634 O O . ASP A 1 75 ? -17.651 -3.815 -26.415 1.00 86.88 75 ASP A O 1
ATOM 638 N N . PRO A 1 76 ? -15.980 -4.045 -27.910 1.00 79.31 76 PRO A N 1
ATOM 639 C CA . PRO A 1 76 ? -16.147 -2.708 -28.477 1.00 79.31 76 PRO A CA 1
ATOM 640 C C . PRO A 1 76 ? -17.532 -2.480 -29.090 1.00 79.31 76 PRO A C 1
ATOM 642 O O . PRO A 1 76 ? -17.942 -1.335 -29.249 1.00 79.31 76 PRO A O 1
ATOM 645 N N . SER A 1 77 ? -18.255 -3.546 -29.448 1.00 81.69 77 SER A N 1
ATOM 646 C CA . SER A 1 77 ? -19.575 -3.440 -30.074 1.00 81.69 77 SER A CA 1
ATOM 647 C C . SER A 1 77 ? -20.695 -3.096 -29.087 1.00 81.69 77 SER A C 1
ATOM 649 O O . SER A 1 77 ? -21.745 -2.606 -29.504 1.00 81.69 77 SER A O 1
ATOM 651 N N . LYS A 1 78 ? -20.486 -3.329 -27.783 1.00 77.44 78 LYS A N 1
ATOM 652 C CA . LYS A 1 78 ? -21.547 -3.272 -26.765 1.00 77.44 78 LYS A CA 1
ATOM 653 C C . LYS A 1 78 ? -21.560 -1.992 -25.920 1.00 77.44 78 LYS A C 1
ATOM 655 O O . LYS A 1 78 ? -22.517 -1.791 -25.180 1.00 77.44 78 LYS A O 1
ATOM 660 N N . ASN A 1 79 ? -20.561 -1.109 -26.059 1.00 83.19 79 ASN A N 1
ATOM 661 C CA . ASN A 1 79 ? -20.479 0.212 -25.401 1.00 83.19 79 ASN A CA 1
ATOM 662 C C . ASN A 1 79 ? -20.823 0.207 -23.895 1.00 83.19 79 ASN A C 1
ATOM 664 O O . ASN A 1 79 ? -21.505 1.103 -23.398 1.00 83.19 79 ASN A O 1
ATOM 668 N N . TYR A 1 80 ? -20.342 -0.799 -23.159 1.00 90.56 80 TYR A N 1
ATOM 669 C CA . TYR A 1 80 ? -20.558 -0.887 -21.716 1.00 90.56 80 TYR A CA 1
ATOM 670 C C . TYR A 1 80 ? -19.812 0.199 -20.931 1.00 90.56 80 TYR A C 1
ATOM 672 O O . TYR A 1 80 ? -18.759 0.708 -21.336 1.00 90.56 80 TYR A O 1
ATOM 680 N N . THR A 1 81 ? -20.350 0.518 -19.758 1.00 90.62 81 THR A N 1
ATOM 681 C CA . THR A 1 81 ? -19.818 1.502 -18.812 1.00 90.62 81 THR A CA 1
ATOM 682 C C . THR A 1 81 ? -19.713 0.924 -17.403 1.00 90.62 81 THR A C 1
ATOM 684 O O . THR A 1 81 ? -20.250 -0.135 -17.093 1.00 90.62 81 THR A O 1
ATOM 687 N N . THR A 1 82 ? -19.043 1.625 -16.493 1.00 89.81 82 THR A N 1
ATOM 688 C CA . THR A 1 82 ? -18.935 1.194 -15.089 1.00 89.81 82 THR A CA 1
ATOM 689 C C . THR A 1 82 ? -20.272 1.091 -14.348 1.00 89.81 82 THR A C 1
ATOM 691 O O . THR A 1 82 ? -20.337 0.367 -13.356 1.00 89.81 82 THR A O 1
ATOM 694 N N . ASP A 1 83 ? -21.332 1.767 -14.805 1.00 88.50 83 ASP A N 1
ATOM 695 C CA . ASP A 1 83 ? -22.676 1.655 -14.209 1.00 88.50 83 ASP A CA 1
ATOM 696 C C . ASP A 1 83 ? -23.305 0.275 -14.446 1.00 88.50 83 ASP A C 1
ATOM 698 O O . ASP A 1 83 ? -24.149 -0.174 -13.669 1.00 88.50 83 ASP A O 1
ATOM 702 N N . ASP A 1 84 ? -22.838 -0.436 -15.474 1.00 88.50 84 ASP A N 1
ATOM 703 C CA . ASP A 1 84 ? -23.261 -1.795 -15.800 1.00 88.50 84 ASP A CA 1
ATOM 704 C C . ASP A 1 84 ? -22.703 -2.839 -14.823 1.00 88.50 84 ASP A C 1
ATOM 706 O O . ASP A 1 84 ? -23.089 -4.005 -14.890 1.00 88.50 84 ASP A O 1
ATOM 710 N N . ILE A 1 85 ? -21.809 -2.437 -13.912 1.00 89.44 85 ILE A N 1
ATOM 711 C CA . ILE A 1 85 ? -21.171 -3.307 -12.925 1.00 89.44 85 ILE A CA 1
ATOM 712 C C . ILE A 1 85 ? -21.804 -3.085 -11.549 1.00 89.44 85 ILE A C 1
ATOM 714 O O . ILE A 1 85 ? -21.739 -1.998 -10.957 1.00 89.44 85 ILE A O 1
ATOM 718 N N . ARG A 1 86 ? -22.334 -4.159 -10.962 1.00 87.25 86 ARG A N 1
ATOM 719 C CA . ARG A 1 86 ? -22.670 -4.214 -9.536 1.00 87.25 86 ARG A CA 1
ATOM 720 C C . ARG A 1 86 ? -21.565 -4.911 -8.770 1.00 87.25 86 ARG A C 1
ATOM 722 O O . ARG A 1 86 ? -21.241 -6.055 -9.061 1.00 87.25 86 ARG A O 1
ATOM 729 N N . VAL A 1 87 ? -21.012 -4.225 -7.776 1.00 86.81 87 VAL A N 1
ATOM 730 C CA . VAL A 1 87 ? -19.881 -4.736 -6.997 1.00 86.81 87 VAL A CA 1
ATOM 731 C C . VAL A 1 87 ? -20.369 -5.454 -5.729 1.00 86.81 87 VAL A C 1
ATOM 733 O O . VAL A 1 87 ? -21.405 -5.054 -5.181 1.00 86.81 87 VAL A O 1
ATOM 736 N N . PRO A 1 88 ? -19.673 -6.504 -5.254 1.00 84.75 88 PRO A N 1
ATOM 737 C CA . PRO A 1 88 ? -20.070 -7.230 -4.056 1.00 84.75 88 PRO A CA 1
ATOM 738 C C . PRO A 1 88 ? -19.964 -6.457 -2.747 1.00 84.75 88 PRO A C 1
ATOM 740 O O . PRO A 1 88 ? -19.090 -5.622 -2.573 1.00 84.75 88 PRO A O 1
ATOM 743 N N . GLU A 1 89 ? -20.803 -6.806 -1.772 1.00 81.88 89 GLU A N 1
ATOM 744 C CA . GLU A 1 89 ? -20.762 -6.206 -0.427 1.00 81.88 89 GLU A CA 1
ATOM 745 C C . GLU A 1 89 ? -19.701 -6.849 0.488 1.00 81.88 89 GLU A C 1
ATOM 747 O O . GLU A 1 89 ? -19.324 -6.270 1.504 1.00 81.88 89 GLU A O 1
ATOM 752 N N . VAL A 1 90 ? -19.211 -8.043 0.136 1.00 84.81 90 VAL A N 1
ATOM 753 C CA . VAL A 1 90 ? -18.277 -8.829 0.955 1.00 84.81 90 VAL A CA 1
ATOM 754 C C . VAL A 1 90 ? -16.841 -8.393 0.679 1.00 84.81 90 VAL A C 1
ATOM 756 O O . VAL A 1 90 ? -16.319 -8.675 -0.398 1.00 84.81 90 VAL A O 1
ATOM 759 N N . PHE A 1 91 ? -16.155 -7.794 1.659 1.00 84.19 91 PHE A N 1
ATOM 760 C CA . PHE A 1 91 ? -14.809 -7.226 1.458 1.00 84.19 91 PHE A CA 1
ATOM 761 C C . PHE A 1 91 ? -13.763 -8.257 1.009 1.00 84.19 91 PHE A C 1
ATOM 763 O O . PHE A 1 91 ? -12.813 -7.909 0.311 1.00 84.19 91 PHE A O 1
ATOM 770 N N . ARG A 1 92 ? -13.932 -9.536 1.371 1.00 85.19 92 ARG A N 1
ATOM 771 C CA . ARG A 1 92 ? -13.007 -10.618 0.987 1.00 85.19 92 ARG A CA 1
ATOM 772 C C . ARG A 1 92 ? -12.887 -10.773 -0.531 1.00 85.19 92 ARG A C 1
ATOM 774 O O . ARG A 1 92 ? -11.809 -11.087 -1.020 1.00 85.19 92 ARG A O 1
ATOM 781 N N . GLN A 1 93 ? -13.962 -10.498 -1.269 1.00 83.62 93 GLN A N 1
ATOM 782 C CA . GLN A 1 93 ? -14.005 -10.611 -2.733 1.00 83.62 93 GLN A CA 1
ATOM 783 C C . GLN A 1 93 ? -13.288 -9.458 -3.458 1.00 83.62 93 GLN A C 1
ATOM 785 O O . GLN A 1 93 ? -13.174 -9.477 -4.677 1.00 83.62 93 GLN A O 1
ATOM 790 N N . TRP A 1 94 ? -12.786 -8.473 -2.709 1.00 82.62 94 TRP A N 1
ATOM 791 C CA . TRP A 1 94 ? -12.071 -7.307 -3.228 1.00 82.62 94 TRP A CA 1
ATOM 792 C C . TRP A 1 94 ? -10.556 -7.429 -3.049 1.00 82.62 94 TRP A C 1
ATOM 794 O O . TRP A 1 94 ? -9.798 -6.579 -3.518 1.00 82.62 94 TRP A O 1
ATOM 804 N N . MET A 1 95 ? -10.101 -8.451 -2.316 1.00 87.31 95 MET A N 1
ATOM 805 C CA . MET A 1 95 ? -8.703 -8.592 -1.942 1.00 87.31 95 MET A CA 1
ATOM 806 C C . MET A 1 95 ? -7.891 -9.227 -3.075 1.00 87.31 95 MET A C 1
ATOM 808 O O . MET A 1 95 ? -7.680 -10.437 -3.117 1.00 87.31 95 MET A O 1
ATOM 812 N N . MET A 1 96 ? -7.428 -8.382 -3.993 1.00 88.00 96 MET A N 1
ATOM 813 C CA . MET A 1 96 ? -6.659 -8.783 -5.172 1.00 88.00 96 MET A CA 1
ATOM 814 C C . MET A 1 96 ? -5.268 -9.310 -4.808 1.00 88.00 96 MET A C 1
ATOM 816 O O . MET A 1 96 ? -4.542 -8.673 -4.044 1.00 88.00 96 MET A O 1
ATOM 820 N N . GLY A 1 97 ? -4.881 -10.451 -5.382 1.00 84.31 97 GLY A N 1
ATOM 821 C CA . GLY A 1 97 ? -3.522 -11.002 -5.284 1.00 84.31 97 GLY A CA 1
ATOM 822 C C . GLY A 1 97 ? -3.117 -11.594 -3.932 1.00 84.31 97 GLY A C 1
ATOM 823 O O . GLY A 1 97 ? -2.210 -12.406 -3.883 1.00 84.31 97 GLY A O 1
ATOM 824 N N . GLN A 1 98 ? -3.810 -11.296 -2.832 1.00 89.50 98 GLN A N 1
ATOM 825 C CA . GLN A 1 98 ? -3.338 -11.653 -1.486 1.00 89.50 98 GLN A CA 1
ATOM 826 C C . GLN A 1 98 ? -3.780 -13.048 -1.007 1.00 89.50 98 GLN A C 1
ATOM 828 O O . GLN A 1 98 ? -4.279 -13.206 0.112 1.00 89.50 98 GLN A O 1
ATOM 833 N N . LYS A 1 99 ? -3.599 -14.087 -1.833 1.00 88.25 99 LYS A N 1
ATOM 834 C CA . LYS A 1 99 ? -4.000 -15.472 -1.494 1.00 88.25 99 LYS A CA 1
ATOM 835 C C . LYS A 1 99 ? -3.297 -15.965 -0.221 1.00 88.25 99 LYS A C 1
ATOM 837 O O . LYS A 1 99 ? -3.941 -16.519 0.672 1.00 88.25 99 LYS A O 1
ATOM 842 N N . THR A 1 100 ? -1.992 -15.713 -0.110 1.00 90.38 100 THR A N 1
ATOM 843 C CA . THR A 1 100 ? -1.174 -16.097 1.051 1.00 90.38 100 THR A CA 1
ATOM 844 C C . THR A 1 100 ? -1.628 -15.381 2.325 1.00 90.38 100 THR A C 1
ATOM 846 O O . THR A 1 100 ? -1.810 -16.024 3.361 1.00 90.38 100 THR A O 1
ATOM 849 N N . ALA A 1 101 ? -1.883 -14.071 2.249 1.00 91.56 101 ALA A N 1
ATOM 850 C CA . ALA A 1 101 ? -2.350 -13.287 3.391 1.00 91.56 101 ALA A CA 1
ATOM 851 C C . ALA A 1 101 ? -3.733 -13.739 3.878 1.00 91.56 101 ALA A C 1
ATOM 853 O O . ALA A 1 101 ? -3.947 -13.854 5.083 1.00 91.56 101 ALA A O 1
ATOM 854 N N . LEU A 1 102 ? -4.662 -14.041 2.961 1.00 91.88 102 LEU A N 1
ATOM 855 C CA . LEU A 1 102 ? -5.989 -14.562 3.309 1.00 91.88 102 LEU A CA 1
ATOM 856 C C . LEU A 1 102 ? -5.910 -15.944 3.968 1.00 91.88 102 LEU A C 1
ATOM 858 O O . LEU A 1 102 ? -6.627 -16.206 4.926 1.00 91.88 102 LEU A O 1
ATOM 862 N N . ARG A 1 103 ? -5.002 -16.817 3.519 1.00 92.81 103 ARG A N 1
ATOM 863 C CA . ARG A 1 103 ? -4.791 -18.116 4.173 1.00 92.81 103 ARG A CA 1
ATOM 864 C C . ARG A 1 103 ? -4.254 -17.958 5.597 1.00 92.81 103 ARG A C 1
ATOM 866 O O . ARG A 1 103 ? -4.702 -18.665 6.496 1.00 92.81 103 ARG A O 1
ATOM 873 N N . LYS A 1 104 ? -3.308 -17.037 5.812 1.00 93.44 104 LYS A N 1
ATOM 874 C CA . LYS A 1 104 ? -2.817 -16.697 7.158 1.00 93.44 104 LYS A CA 1
ATOM 875 C C . LYS A 1 104 ? -3.927 -16.102 8.025 1.00 93.44 104 LYS A C 1
ATOM 877 O O . LYS A 1 104 ? -4.053 -16.476 9.187 1.00 93.44 104 LYS A O 1
ATOM 882 N N . LEU A 1 105 ? -4.781 -15.252 7.448 1.00 92.50 105 LEU A N 1
ATOM 883 C CA . LEU A 1 105 ? -5.959 -14.721 8.134 1.00 92.50 105 LEU A CA 1
ATOM 884 C C . LEU A 1 105 ? -6.867 -15.837 8.646 1.00 92.50 105 LEU A C 1
ATOM 886 O O . LEU A 1 105 ? -7.223 -15.827 9.820 1.00 92.50 105 LEU A O 1
ATOM 890 N N . ASP A 1 106 ? -7.205 -16.802 7.786 1.00 92.94 106 ASP A N 1
ATOM 891 C CA . ASP A 1 106 ? -8.081 -17.919 8.149 1.00 92.94 106 ASP A CA 1
ATOM 892 C C . ASP A 1 106 ? -7.517 -18.696 9.358 1.00 92.94 106 ASP A C 1
ATOM 894 O O . ASP A 1 106 ? -8.268 -19.086 10.255 1.00 92.94 106 ASP A O 1
ATOM 898 N N . LEU A 1 107 ? -6.190 -18.872 9.427 1.00 92.88 107 LEU A N 1
ATOM 899 C CA . LEU A 1 107 ? -5.510 -19.513 10.558 1.00 92.88 107 LEU A CA 1
ATOM 900 C C . LEU A 1 107 ? -5.581 -18.668 11.839 1.00 92.88 107 LEU A C 1
ATOM 902 O O . LEU A 1 107 ? -5.972 -19.194 12.882 1.00 92.88 107 LEU A O 1
ATOM 906 N N . ILE A 1 108 ? -5.273 -17.370 11.757 1.00 93.12 108 ILE A N 1
ATOM 907 C CA . ILE A 1 108 ? -5.325 -16.439 12.899 1.00 93.12 108 ILE A CA 1
ATOM 908 C C . ILE A 1 108 ? -6.750 -16.334 13.446 1.00 93.12 108 ILE A C 1
ATOM 910 O O . ILE A 1 108 ? -6.968 -16.401 14.654 1.00 93.12 108 ILE A O 1
ATOM 914 N N . VAL A 1 109 ? -7.747 -16.202 12.569 1.00 91.44 109 VAL A N 1
ATOM 915 C CA . VAL A 1 109 ? -9.161 -16.124 12.955 1.00 91.44 109 VAL A CA 1
ATOM 916 C C . VAL A 1 109 ? -9.618 -17.438 13.593 1.00 91.44 109 VAL A C 1
ATOM 918 O O . VAL A 1 109 ? -10.342 -17.410 14.592 1.00 91.44 109 VAL A O 1
ATOM 921 N N . ALA A 1 110 ? -9.177 -18.589 13.077 1.00 91.25 110 ALA A N 1
ATOM 922 C CA . ALA A 1 110 ? -9.470 -19.890 13.673 1.00 91.25 110 ALA A CA 1
ATOM 923 C C . ALA A 1 110 ? -8.806 -20.078 15.049 1.00 91.25 110 ALA A C 1
ATOM 925 O O . ALA A 1 110 ? -9.404 -20.688 15.941 1.00 91.25 110 ALA A O 1
ATOM 926 N N . GLU A 1 111 ? -7.592 -19.566 15.248 1.00 91.81 111 GLU A N 1
ATOM 927 C CA . GLU A 1 111 ? -6.937 -19.555 16.555 1.00 91.81 111 GLU A CA 1
ATOM 928 C C . GLU A 1 111 ? -7.677 -18.640 17.535 1.00 91.81 111 GLU A C 1
ATOM 930 O O . GLU A 1 111 ? -8.088 -19.088 18.610 1.00 91.81 111 GLU A O 1
ATOM 935 N N . TRP A 1 112 ? -7.931 -17.395 17.129 1.00 91.69 112 TRP A N 1
ATOM 936 C CA . TRP A 1 112 ? -8.673 -16.409 17.909 1.00 91.69 112 TRP A CA 1
ATOM 937 C C . TRP A 1 112 ? -10.036 -16.949 18.352 1.00 91.69 112 TRP A C 1
ATOM 939 O O . TRP A 1 112 ? -10.413 -16.850 19.521 1.00 91.69 112 TRP A O 1
ATOM 949 N N . TYR A 1 113 ? -10.753 -17.610 17.441 1.00 89.81 113 TYR A N 1
ATOM 950 C CA . TYR A 1 113 ? -12.008 -18.299 17.728 1.00 89.81 113 TYR A CA 1
ATOM 951 C C . TYR A 1 113 ? -11.879 -19.309 18.877 1.00 89.81 113 TYR A C 1
ATOM 953 O O . TYR A 1 113 ? -12.685 -19.297 19.813 1.00 89.81 113 TYR A O 1
ATOM 961 N N . LYS A 1 114 ? -10.858 -20.177 18.833 1.00 89.44 114 LYS A N 1
ATOM 962 C CA . LYS A 1 114 ? -10.622 -21.194 19.871 1.00 89.44 114 LYS A CA 1
ATOM 963 C C . LYS A 1 114 ? -10.305 -20.550 21.218 1.00 89.44 114 LYS A C 1
ATOM 965 O O . LYS A 1 114 ? -10.796 -21.037 22.239 1.00 89.44 114 LYS A O 1
ATOM 970 N N . GLN A 1 115 ? -9.509 -19.481 21.229 1.00 89.62 115 GLN A N 1
ATOM 971 C CA . GLN A 1 115 ? -9.174 -18.755 22.454 1.00 89.62 115 GLN A CA 1
ATOM 972 C C . GLN A 1 115 ? -10.423 -18.101 23.063 1.00 89.62 115 GLN A C 1
ATOM 974 O O . GLN A 1 115 ? -10.738 -18.342 24.229 1.00 89.62 115 GLN A O 1
ATOM 979 N N . ILE A 1 116 ? -11.207 -17.369 22.266 1.00 88.75 116 ILE A N 1
ATOM 980 C CA . ILE A 1 116 ? -12.427 -16.693 22.729 1.00 88.75 116 ILE A CA 1
ATOM 981 C C . ILE A 1 116 ? -13.472 -17.677 23.252 1.00 88.75 116 ILE A C 1
ATOM 983 O O . ILE A 1 116 ? -14.092 -17.411 24.282 1.00 88.75 116 ILE A O 1
ATOM 987 N N . PHE A 1 117 ? -13.653 -18.825 22.596 1.00 86.50 117 PHE A N 1
ATOM 988 C CA . PHE A 1 117 ? -14.572 -19.858 23.077 1.00 86.50 117 PHE A CA 1
ATOM 989 C C . PHE A 1 117 ? -14.192 -20.360 24.478 1.00 86.50 117 PHE A C 1
ATOM 991 O O . PHE A 1 117 ? -15.054 -20.478 25.352 1.00 86.50 117 PHE A O 1
ATOM 998 N N . LYS A 1 118 ? -12.898 -20.623 24.710 1.00 86.56 118 LYS A N 1
ATOM 999 C CA . LYS A 1 118 ? -12.387 -21.058 26.018 1.00 86.56 118 LYS A CA 1
ATOM 1000 C C . LYS A 1 118 ? -12.554 -19.967 27.070 1.00 86.56 118 LYS A C 1
ATOM 1002 O O . LYS A 1 118 ? -13.119 -20.239 28.126 1.00 86.56 118 LYS A O 1
ATOM 1007 N N . VAL A 1 119 ? -12.143 -18.737 26.759 1.00 84.94 119 VAL A N 1
ATOM 1008 C CA . VAL A 1 119 ? -12.276 -17.587 27.666 1.00 84.94 119 VAL A CA 1
ATOM 1009 C C . VAL A 1 119 ? -13.737 -17.371 28.049 1.00 84.94 119 VAL A C 1
ATOM 1011 O O . VAL A 1 119 ? -14.040 -17.234 29.227 1.00 84.94 119 VAL A O 1
ATOM 1014 N N . GLN A 1 120 ? -14.663 -17.420 27.090 1.00 81.94 120 GLN A N 1
ATOM 1015 C CA . GLN A 1 120 ? -16.089 -17.235 27.358 1.00 81.94 120 GLN A CA 1
ATOM 1016 C C . GLN A 1 120 ? -16.643 -18.301 28.316 1.00 81.94 120 GLN A C 1
ATOM 1018 O O . GLN A 1 120 ? -17.356 -17.958 29.257 1.00 81.94 120 GLN A O 1
ATOM 1023 N N . LYS A 1 121 ? -16.280 -19.576 28.119 1.00 81.12 121 LYS A N 1
ATOM 1024 C CA . LYS A 1 121 ? -16.681 -20.669 29.017 1.00 81.12 121 LYS A CA 1
ATOM 1025 C C . LYS A 1 121 ? -16.177 -20.438 30.445 1.00 81.12 121 LYS A C 1
ATOM 1027 O O . LYS A 1 121 ? -16.935 -20.605 31.395 1.00 81.12 121 LYS A O 1
ATOM 1032 N N . LEU A 1 122 ? -14.926 -20.007 30.579 1.00 79.50 122 LEU A N 1
ATOM 1033 C CA . LEU A 1 122 ? -14.306 -19.732 31.873 1.00 79.50 122 LEU A CA 1
ATOM 1034 C C . LEU A 1 122 ? -14.922 -18.507 32.563 1.00 79.50 122 LEU A C 1
ATOM 1036 O O . LEU A 1 122 ? -15.178 -18.557 33.762 1.00 79.50 122 LEU A O 1
ATOM 1040 N N . GLU A 1 123 ? -15.253 -17.443 31.825 1.00 76.75 123 GLU A N 1
ATOM 1041 C CA . GLU A 1 123 ? -15.978 -16.285 32.374 1.00 76.75 123 GLU A CA 1
ATOM 1042 C C . GLU A 1 123 ? -17.388 -16.646 32.867 1.00 76.75 123 GLU A C 1
ATOM 1044 O O . GLU A 1 123 ? -17.894 -16.051 33.823 1.00 76.75 123 GLU A O 1
ATOM 1049 N N . ASP A 1 124 ? -18.050 -17.591 32.200 1.00 75.81 124 ASP A N 1
ATOM 1050 C CA . ASP A 1 124 ? -19.374 -18.061 32.600 1.00 75.81 124 ASP A CA 1
ATOM 1051 C C . ASP A 1 124 ? -19.305 -19.026 33.800 1.00 75.81 124 ASP A C 1
ATOM 1053 O O . ASP A 1 124 ? -20.252 -19.080 34.587 1.00 75.81 124 ASP A O 1
ATOM 1057 N N . ASP A 1 125 ? -18.190 -19.736 33.994 1.00 75.12 125 ASP A N 1
ATOM 1058 C CA . ASP A 1 125 ? -17.926 -20.551 35.188 1.00 75.12 125 ASP A CA 1
ATOM 1059 C C . ASP A 1 125 ? -17.484 -19.695 36.392 1.00 75.12 125 ASP A C 1
ATOM 1061 O O . ASP A 1 125 ? -17.943 -19.930 37.515 1.00 75.12 125 ASP A O 1
ATOM 1065 N N . GLU A 1 126 ? -16.710 -18.627 36.164 1.00 71.19 126 GLU A N 1
ATOM 1066 C CA . GLU A 1 126 ? -16.378 -17.605 37.171 1.00 71.19 126 GLU A CA 1
ATOM 1067 C C . GLU A 1 126 ? -17.656 -16.956 37.730 1.00 71.19 126 GLU A C 1
ATOM 1069 O O . GLU A 1 126 ? -17.820 -16.804 38.943 1.00 71.19 126 GLU A O 1
ATOM 1074 N N . ALA A 1 127 ? -18.628 -16.659 36.860 1.00 67.81 127 ALA A N 1
ATOM 1075 C CA . ALA A 1 127 ? -19.930 -16.127 37.263 1.00 67.81 127 ALA A CA 1
ATOM 1076 C C . ALA A 1 127 ? -20.752 -17.093 38.142 1.00 67.81 127 ALA A C 1
ATOM 1078 O O . ALA A 1 127 ? -21.635 -16.643 38.874 1.00 67.81 127 ALA A O 1
ATOM 1079 N N . LYS A 1 128 ? -20.464 -18.402 38.102 1.00 69.94 128 LYS A N 1
ATOM 1080 C CA . LYS A 1 128 ? -21.078 -19.427 38.969 1.00 69.94 128 LYS A CA 1
ATOM 1081 C C . LYS A 1 128 ? -20.324 -19.618 40.292 1.00 69.94 128 LYS A C 1
ATOM 1083 O O . LYS A 1 128 ? -20.716 -20.469 41.086 1.00 69.94 128 LYS A O 1
ATOM 1088 N N . GLY A 1 129 ? -19.272 -18.837 40.548 1.00 61.53 129 GLY A N 1
ATOM 1089 C CA . GLY A 1 129 ? -18.490 -18.886 41.786 1.00 61.53 129 GLY A CA 1
ATOM 1090 C C . GLY A 1 129 ? -17.314 -19.864 41.768 1.00 61.53 129 GLY A C 1
ATOM 1091 O O . GLY A 1 129 ? -16.709 -20.090 42.815 1.00 61.53 129 GLY A O 1
ATOM 1092 N N . ILE A 1 130 ? -16.961 -20.430 40.609 1.00 55.72 130 ILE A N 1
ATOM 1093 C CA . ILE A 1 130 ? -15.745 -21.236 40.451 1.00 55.72 130 ILE A CA 1
ATOM 1094 C C . ILE A 1 130 ? -14.581 -20.259 40.248 1.00 55.72 130 ILE A C 1
ATOM 1096 O O . ILE A 1 130 ? -14.417 -19.681 39.178 1.00 55.72 130 ILE A O 1
ATOM 1100 N N . VAL A 1 131 ? -13.802 -20.011 41.301 1.00 49.41 131 VAL A N 1
ATOM 1101 C CA . VAL A 1 131 ? -12.707 -19.031 41.267 1.00 49.41 131 VAL A CA 1
ATOM 1102 C C . VAL A 1 131 ? -11.543 -19.576 40.439 1.00 49.41 131 VAL A C 1
ATOM 1104 O O . VAL A 1 131 ? -10.844 -20.488 40.873 1.00 49.41 131 VAL A O 1
ATOM 1107 N N . GLN A 1 132 ? -11.294 -18.977 39.276 1.00 52.09 132 GLN A N 1
ATOM 1108 C CA . GLN A 1 132 ? -10.040 -19.125 38.538 1.00 52.09 132 GLN A CA 1
ATOM 1109 C C . GLN A 1 132 ? -9.416 -17.744 38.346 1.00 52.09 132 GLN A C 1
ATOM 1111 O O . GLN A 1 132 ? -9.741 -17.004 37.421 1.00 52.09 132 GLN A O 1
ATOM 1116 N N . SER A 1 133 ? -8.528 -17.353 39.259 1.00 50.19 133 SER A N 1
ATOM 1117 C CA . SER A 1 133 ? -7.752 -16.126 39.089 1.00 50.19 133 SER A CA 1
ATOM 1118 C C . SER A 1 133 ? -6.735 -16.308 37.956 1.00 50.19 133 SER A C 1
ATOM 1120 O O . SER A 1 133 ? -5.963 -17.263 38.008 1.00 50.19 133 SER A O 1
ATOM 1122 N N . LYS A 1 134 ? -6.679 -15.353 37.014 1.00 62.69 134 LYS A N 1
ATOM 1123 C CA . LYS A 1 134 ? -5.721 -15.255 35.884 1.00 62.69 134 LYS A CA 1
ATOM 1124 C C . LYS A 1 134 ? -5.981 -16.140 34.657 1.00 62.69 134 LYS A C 1
ATOM 1126 O O . LYS A 1 134 ? -5.049 -16.434 33.918 1.00 62.69 134 LYS A O 1
ATOM 1131 N N . VAL A 1 135 ? -7.239 -16.471 34.372 1.00 65.50 135 VAL A N 1
ATOM 1132 C CA . VAL A 1 135 ? -7.637 -17.175 33.134 1.00 65.50 135 VAL A CA 1
ATOM 1133 C C . VAL A 1 135 ? -7.053 -16.536 31.865 1.00 65.50 135 VAL A C 1
ATOM 1135 O O . VAL A 1 135 ? -6.589 -17.239 30.976 1.00 65.50 135 VAL A O 1
ATOM 1138 N N . LEU A 1 136 ? -7.054 -15.202 31.775 1.00 76.56 136 LEU A N 1
ATOM 1139 C CA . LEU A 1 136 ? -6.594 -14.498 30.572 1.00 76.56 136 LEU A CA 1
ATOM 1140 C C . LEU A 1 136 ? -5.086 -14.641 30.322 1.00 76.56 136 LEU A C 1
ATOM 1142 O O . LEU A 1 136 ? -4.661 -14.533 29.179 1.00 76.56 136 LEU A O 1
ATOM 1146 N N . LYS A 1 137 ? -4.291 -14.967 31.348 1.00 78.62 137 LYS A N 1
ATOM 1147 C CA . LYS A 1 137 ? -2.843 -15.167 31.211 1.00 78.62 137 LYS A CA 1
ATOM 1148 C C . LYS A 1 137 ? -2.487 -16.435 30.426 1.00 78.62 137 LYS A C 1
ATOM 1150 O O . LYS A 1 137 ? -1.414 -16.519 29.840 1.00 78.62 137 LYS A O 1
ATOM 1155 N N . GLU A 1 138 ? -3.382 -17.422 30.408 1.00 78.94 138 GLU A N 1
ATOM 1156 C CA . GLU A 1 138 ? -3.224 -18.643 29.604 1.00 78.94 138 GLU A CA 1
ATOM 1157 C C . GLU A 1 138 ? -3.586 -18.425 28.125 1.00 78.94 138 GLU A C 1
ATOM 1159 O O . GLU A 1 138 ? -3.259 -19.256 27.278 1.00 78.94 138 GLU A O 1
ATOM 1164 N N . PHE A 1 139 ? -4.249 -17.307 27.809 1.00 83.81 139 PHE A N 1
ATOM 1165 C CA . PHE A 1 139 ? -4.707 -16.947 26.468 1.00 83.81 139 PHE A CA 1
ATOM 1166 C C . PHE A 1 139 ? -4.191 -15.547 26.102 1.00 83.81 139 PHE A C 1
ATOM 1168 O O . PHE A 1 139 ? -4.972 -14.589 26.104 1.00 83.81 139 PHE A O 1
ATOM 1175 N N . PRO A 1 140 ? -2.879 -15.411 25.825 1.00 85.94 140 PRO A N 1
ATOM 1176 C CA . PRO A 1 140 ? -2.288 -14.124 25.489 1.00 85.94 140 PRO A CA 1
ATOM 1177 C C . PRO A 1 140 ? -2.917 -13.539 24.221 1.00 85.94 140 PRO A C 1
ATOM 1179 O O . PRO A 1 140 ? -3.399 -14.260 23.345 1.00 85.94 140 PRO A O 1
ATOM 1182 N N . SER A 1 141 ? -2.895 -12.212 24.123 1.00 91.19 141 SER A N 1
ATOM 1183 C CA . SER A 1 141 ? -3.409 -11.503 22.947 1.00 91.19 141 SER A CA 1
ATOM 1184 C C . SER A 1 141 ? -2.570 -11.825 21.708 1.00 91.19 141 SER A C 1
ATOM 1186 O O . SER A 1 141 ? -1.343 -11.847 21.774 1.00 91.19 141 SER A O 1
ATOM 1188 N N . ILE A 1 142 ? -3.223 -12.037 20.567 1.00 93.56 142 ILE A N 1
ATOM 1189 C CA . ILE A 1 142 ? -2.532 -12.311 19.301 1.00 93.56 142 ILE A CA 1
ATOM 1190 C C . ILE A 1 142 ? -2.157 -10.974 18.654 1.00 93.56 142 ILE A C 1
ATOM 1192 O O . ILE A 1 142 ? -3.012 -10.095 18.508 1.00 93.56 142 ILE A O 1
ATOM 1196 N N . VAL A 1 143 ? -0.894 -10.822 18.248 1.00 93.81 143 VAL A N 1
ATOM 1197 C CA . VAL A 1 143 ? -0.392 -9.627 17.552 1.00 93.81 143 VAL A CA 1
ATOM 1198 C C . VAL A 1 143 ? 0.243 -10.029 16.231 1.00 93.81 143 VAL A C 1
ATOM 1200 O O . VAL A 1 143 ? 1.241 -10.737 16.224 1.00 93.81 143 VAL A O 1
ATOM 1203 N N . ALA A 1 144 ? -0.303 -9.549 15.118 1.00 94.81 144 ALA A N 1
ATOM 1204 C CA . ALA A 1 144 ? 0.224 -9.822 13.785 1.00 94.81 144 ALA A CA 1
ATOM 1205 C C . ALA A 1 144 ? 0.742 -8.550 13.096 1.00 94.81 144 ALA A C 1
ATOM 1207 O O . ALA A 1 144 ? 0.193 -7.457 13.264 1.00 94.81 144 ALA A O 1
ATOM 1208 N N . LEU A 1 145 ? 1.788 -8.686 12.280 1.00 94.25 145 LEU A N 1
ATOM 1209 C CA . LEU A 1 145 ? 2.299 -7.593 11.446 1.00 94.25 145 LEU A CA 1
ATOM 1210 C C . LEU A 1 145 ? 1.718 -7.677 10.037 1.00 94.25 145 LEU A C 1
ATOM 1212 O O . LEU A 1 145 ? 1.771 -8.726 9.403 1.00 94.25 145 LEU A O 1
ATOM 1216 N N . LEU A 1 146 ? 1.217 -6.553 9.524 1.00 94.38 146 LEU A N 1
ATOM 1217 C CA . LEU A 1 146 ? 0.838 -6.375 8.122 1.00 94.38 146 LEU A CA 1
ATOM 1218 C C . LEU A 1 146 ? 1.941 -5.588 7.416 1.00 94.38 146 LEU A C 1
ATOM 1220 O O . LEU A 1 146 ? 1.989 -4.353 7.483 1.00 94.38 146 LEU A O 1
ATOM 1224 N N . VAL A 1 147 ? 2.832 -6.302 6.737 1.00 91.44 147 VAL A N 1
ATOM 1225 C CA . VAL A 1 147 ? 4.025 -5.726 6.116 1.00 91.44 147 VAL A CA 1
ATOM 1226 C C . VAL A 1 147 ? 3.834 -5.609 4.612 1.00 91.44 147 VAL A C 1
ATOM 1228 O O . VAL A 1 147 ? 3.495 -6.579 3.953 1.00 91.44 147 VAL A O 1
ATOM 1231 N N . GLY A 1 148 ? 4.056 -4.426 4.047 1.00 88.75 148 GLY A N 1
ATOM 1232 C CA . GLY A 1 148 ? 3.977 -4.217 2.597 1.00 88.75 148 GLY A CA 1
ATOM 1233 C C . GLY A 1 148 ? 4.035 -2.746 2.215 1.00 88.75 148 GLY A C 1
ATOM 1234 O O . GLY A 1 148 ? 4.068 -1.883 3.088 1.00 88.75 148 GLY A O 1
ATOM 1235 N N . LYS A 1 149 ? 4.012 -2.429 0.922 1.00 82.56 149 LYS A N 1
ATOM 1236 C CA . LYS A 1 149 ? 3.990 -1.030 0.462 1.00 82.56 149 LYS A CA 1
ATOM 1237 C C . LYS A 1 149 ? 2.653 -0.351 0.772 1.00 82.56 149 LYS A C 1
ATOM 1239 O O . LYS A 1 149 ? 1.637 -1.000 1.047 1.00 82.56 149 LYS A O 1
ATOM 1244 N N . ALA A 1 150 ? 2.634 0.978 0.729 1.00 79.69 150 ALA A N 1
ATOM 1245 C CA . ALA A 1 150 ? 1.406 1.741 0.896 1.00 79.69 150 ALA A CA 1
ATOM 1246 C C . ALA A 1 150 ? 0.432 1.481 -0.268 1.00 79.69 150 ALA A C 1
ATOM 1248 O O . ALA A 1 150 ? 0.819 1.479 -1.430 1.00 79.69 150 ALA A O 1
ATOM 1249 N N . GLY A 1 151 ? -0.857 1.301 0.036 1.00 77.31 151 GLY A N 1
ATOM 1250 C CA . GLY A 1 151 ? -1.873 1.055 -0.996 1.00 77.31 151 GLY A CA 1
ATOM 1251 C C . GLY A 1 151 ? -2.000 -0.400 -1.469 1.00 77.31 151 GLY A C 1
ATOM 1252 O O . GLY A 1 151 ? -2.752 -0.636 -2.404 1.00 77.31 151 GLY A O 1
ATOM 1253 N N . THR A 1 152 ? -1.358 -1.358 -0.792 1.00 84.06 152 THR A N 1
ATOM 1254 C CA . THR A 1 152 ? -1.491 -2.817 -1.025 1.00 84.06 152 THR A CA 1
ATOM 1255 C C . THR A 1 152 ? -2.757 -3.441 -0.415 1.00 84.06 152 THR A C 1
ATOM 1257 O O . THR A 1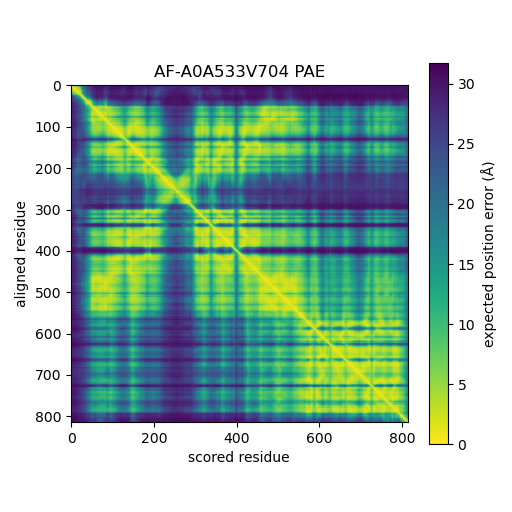 152 ? -3.028 -4.622 -0.596 1.00 84.06 152 THR A O 1
ATOM 1260 N N . GLY A 1 153 ? -3.561 -2.655 0.315 1.00 84.94 153 GLY A N 1
ATOM 1261 C CA . GLY A 1 153 ? -4.838 -3.106 0.882 1.00 84.94 153 GLY A CA 1
ATOM 1262 C C . GLY A 1 153 ? -4.804 -3.535 2.355 1.00 84.94 153 GLY A C 1
ATOM 1263 O O . GLY A 1 153 ? -5.761 -4.143 2.822 1.00 84.94 153 GLY A O 1
ATOM 1264 N N . LYS A 1 154 ? -3.776 -3.165 3.133 1.00 89.38 154 LYS A N 1
ATOM 1265 C CA . LYS A 1 154 ? -3.706 -3.443 4.588 1.00 89.38 154 LYS A CA 1
ATOM 1266 C C . LYS A 1 154 ? -4.965 -3.015 5.353 1.00 89.38 154 LYS A C 1
ATOM 1268 O O . LYS A 1 154 ? -5.530 -3.788 6.115 1.00 89.38 154 LYS A O 1
ATOM 1273 N N . SER A 1 155 ? -5.476 -1.808 5.102 1.00 87.31 155 SER A N 1
ATOM 1274 C CA . SER A 1 155 ? -6.701 -1.329 5.759 1.00 87.31 155 SER A CA 1
ATOM 1275 C C . SER A 1 155 ? -7.960 -2.080 5.302 1.00 87.31 155 SER A C 1
ATOM 1277 O O . SER A 1 155 ? -8.917 -2.186 6.065 1.00 87.31 155 SER A O 1
ATOM 1279 N N . LEU A 1 156 ? -7.981 -2.596 4.065 1.00 88.75 156 LEU A N 1
ATOM 1280 C CA . LEU A 1 156 ? -9.066 -3.448 3.566 1.00 88.75 156 LEU A CA 1
ATOM 1281 C C . LEU A 1 156 ? -9.029 -4.812 4.262 1.00 88.75 156 LEU A C 1
ATOM 1283 O O . LEU A 1 156 ? -10.067 -5.290 4.710 1.00 88.75 156 LEU A O 1
ATOM 1287 N N . PHE A 1 157 ? -7.837 -5.374 4.454 1.00 92.06 157 PHE A N 1
ATOM 1288 C CA . PHE A 1 157 ? -7.629 -6.614 5.197 1.00 92.06 157 PHE A CA 1
ATOM 1289 C C . PHE A 1 157 ? -8.231 -6.553 6.609 1.00 92.06 157 PHE A C 1
ATOM 1291 O O . PHE A 1 157 ? -8.964 -7.452 7.007 1.00 92.06 157 PHE A O 1
ATOM 1298 N N . ILE A 1 158 ? -8.048 -5.444 7.329 1.00 92.50 158 ILE A N 1
ATOM 1299 C CA . ILE A 1 158 ? -8.660 -5.223 8.654 1.00 92.50 158 ILE A CA 1
ATOM 1300 C C . ILE A 1 158 ? -10.191 -5.232 8.609 1.00 92.50 158 ILE A C 1
ATOM 1302 O O . ILE A 1 158 ? -10.833 -5.758 9.520 1.00 92.50 158 ILE A O 1
ATOM 1306 N N . LYS A 1 159 ? -10.797 -4.682 7.550 1.00 90.69 159 LYS A N 1
ATOM 1307 C CA . LYS A 1 159 ? -12.256 -4.737 7.372 1.00 90.69 159 LYS A CA 1
ATOM 1308 C C . LYS A 1 159 ? -12.735 -6.171 7.154 1.00 90.69 159 LYS A C 1
ATOM 1310 O O . LYS A 1 159 ? -13.763 -6.534 7.718 1.00 90.69 159 LYS A O 1
ATOM 1315 N N . ILE A 1 160 ? -11.978 -6.976 6.402 1.00 92.00 160 ILE A N 1
ATOM 1316 C CA . ILE A 1 160 ? -12.258 -8.407 6.200 1.00 92.00 160 ILE A CA 1
ATOM 1317 C C . ILE A 1 160 ? -12.221 -9.133 7.548 1.00 92.00 160 ILE A C 1
ATOM 1319 O O . ILE A 1 160 ? -13.194 -9.796 7.903 1.00 92.00 160 ILE A O 1
ATOM 1323 N N . VAL A 1 161 ? -11.165 -8.923 8.344 1.00 92.56 161 VAL A N 1
ATOM 1324 C CA . VAL A 1 161 ? -11.042 -9.517 9.688 1.00 92.56 161 VAL A CA 1
ATOM 1325 C C . VAL A 1 161 ? -12.246 -9.147 10.558 1.00 92.56 161 VAL A C 1
ATOM 1327 O O . VAL A 1 161 ? -12.874 -10.010 11.167 1.00 92.56 161 VAL A O 1
ATOM 1330 N N . ALA A 1 162 ? -12.610 -7.864 10.595 1.00 91.31 162 ALA A N 1
ATOM 1331 C CA . ALA A 1 162 ? -13.736 -7.381 11.387 1.00 91.31 162 ALA A CA 1
ATOM 1332 C C . ALA A 1 162 ? -15.079 -8.001 10.955 1.00 91.31 162 ALA A C 1
ATOM 1334 O O . ALA A 1 162 ? -15.913 -8.316 11.810 1.00 91.31 162 ALA A O 1
ATOM 1335 N N . GLU A 1 163 ? -15.298 -8.181 9.650 1.00 90.00 163 GLU A N 1
ATOM 1336 C CA . GLU A 1 163 ? -16.500 -8.814 9.099 1.00 90.00 163 GLU A CA 1
ATOM 1337 C C . GLU A 1 163 ? -16.575 -10.304 9.470 1.00 90.00 163 GLU A C 1
ATOM 1339 O O . GLU A 1 163 ? -17.622 -10.783 9.918 1.00 90.00 163 GLU A O 1
ATOM 1344 N N . GLU A 1 164 ? -15.467 -11.036 9.345 1.00 89.62 164 GLU A N 1
ATOM 1345 C CA . GLU A 1 164 ? -15.388 -12.458 9.699 1.00 89.62 164 GLU A CA 1
ATOM 1346 C C . GLU A 1 164 ? -15.556 -12.687 11.200 1.00 89.62 164 GLU A C 1
ATOM 1348 O O . GLU A 1 164 ? -16.355 -13.533 11.615 1.00 89.62 164 GLU A O 1
ATOM 1353 N N . MET A 1 165 ? -14.894 -11.873 12.027 1.00 89.06 165 MET A N 1
ATOM 1354 C CA . MET A 1 165 ? -15.082 -11.912 13.475 1.00 89.06 165 MET A CA 1
ATOM 1355 C C . MET A 1 165 ? -16.538 -11.633 13.853 1.00 89.06 165 MET A C 1
ATOM 1357 O O . MET A 1 165 ? -17.088 -12.328 14.704 1.00 89.06 165 MET A O 1
ATOM 1361 N N . LYS A 1 166 ? -17.206 -10.668 13.207 1.00 88.31 166 LYS A N 1
ATOM 1362 C CA . LYS A 1 166 ? -18.624 -10.389 13.472 1.00 88.31 166 LYS A CA 1
ATOM 1363 C C . LYS A 1 166 ? -19.505 -11.608 13.174 1.00 88.31 166 LYS A C 1
ATOM 1365 O O . LYS A 1 166 ? -20.281 -12.011 14.038 1.00 88.31 166 LYS A O 1
ATOM 1370 N N . LYS A 1 167 ? -19.327 -12.250 12.011 1.00 87.50 167 LYS A N 1
ATOM 1371 C CA . LYS A 1 167 ? -20.054 -13.483 11.637 1.00 87.50 167 LYS A CA 1
ATOM 1372 C C . LYS A 1 167 ? -19.858 -14.594 12.670 1.00 87.50 167 LYS A C 1
ATOM 1374 O O . LYS A 1 167 ? -20.798 -15.315 12.999 1.00 87.50 167 LYS A O 1
ATOM 1379 N N . ILE A 1 168 ? -18.639 -14.738 13.181 1.00 85.94 168 ILE A N 1
ATOM 1380 C CA . ILE A 1 168 ? -18.303 -15.709 14.223 1.00 85.94 168 ILE A CA 1
ATOM 1381 C C . ILE A 1 168 ? -19.022 -15.384 15.538 1.00 85.94 168 ILE A C 1
ATOM 1383 O O . ILE A 1 168 ? -19.605 -16.273 16.160 1.00 85.94 168 ILE A O 1
ATOM 1387 N N . TYR A 1 169 ? -19.010 -14.119 15.952 1.00 87.12 169 TYR A N 1
ATOM 1388 C CA . TYR A 1 169 ? -19.575 -13.691 17.232 1.00 87.12 169 TYR A CA 1
ATOM 1389 C C . TYR A 1 169 ? -21.096 -13.827 17.240 1.00 87.12 169 TYR A C 1
ATOM 1391 O O . TYR A 1 169 ? -21.658 -14.276 18.242 1.00 87.12 169 TYR A O 1
ATOM 1399 N N . ASP A 1 170 ? -21.736 -13.531 16.107 1.00 85.69 170 ASP A N 1
ATOM 1400 C CA . ASP A 1 170 ? -23.168 -13.738 15.897 1.00 85.69 170 ASP A CA 1
ATOM 1401 C C . ASP A 1 170 ? -23.528 -15.234 15.989 1.00 85.69 170 ASP A C 1
ATOM 1403 O O . ASP A 1 170 ? -24.465 -15.596 16.701 1.00 85.69 170 ASP A O 1
ATOM 1407 N N . LYS A 1 171 ? -22.740 -16.125 15.361 1.00 84.75 171 LYS A N 1
ATOM 1408 C CA . LYS A 1 171 ? -22.935 -17.590 15.440 1.00 84.75 171 LYS A CA 1
ATOM 1409 C C . LYS A 1 171 ? -22.783 -18.145 16.859 1.00 84.75 171 LYS A C 1
ATOM 1411 O O . LYS A 1 171 ? -23.480 -19.085 17.225 1.00 84.75 171 LYS A O 1
ATOM 1416 N N . MET A 1 172 ? -21.865 -17.590 17.647 1.00 79.00 172 MET A N 1
ATOM 1417 C CA . MET A 1 172 ? -21.586 -18.034 19.019 1.00 79.00 172 MET A CA 1
ATOM 1418 C C . MET A 1 172 ? -22.494 -17.383 20.069 1.00 79.00 172 MET A C 1
ATOM 1420 O O . MET A 1 172 ? -22.490 -17.805 21.224 1.00 79.00 172 MET A O 1
ATOM 1424 N N . GLY A 1 173 ? -23.241 -16.337 19.705 1.00 79.44 173 GLY A N 1
ATOM 1425 C CA . GLY A 1 173 ? -24.045 -15.567 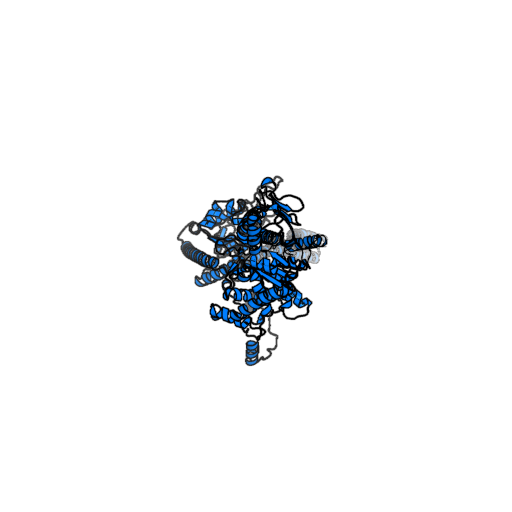20.651 1.00 79.44 173 GLY A CA 1
ATOM 1426 C C . GLY A 1 173 ? -23.207 -14.841 21.710 1.00 79.44 173 GLY A C 1
ATOM 1427 O O . GLY A 1 173 ? -23.666 -14.683 22.846 1.00 79.44 173 GLY A O 1
ATOM 1428 N N . ILE A 1 174 ? -21.986 -14.408 21.368 1.00 77.12 174 ILE A N 1
ATOM 1429 C CA . ILE A 1 174 ? -21.088 -13.715 22.306 1.00 77.12 174 ILE A CA 1
ATOM 1430 C C . ILE A 1 174 ? -21.697 -12.363 22.678 1.00 77.12 174 ILE A C 1
ATOM 1432 O O . ILE A 1 174 ? -21.836 -11.462 21.851 1.00 77.12 174 ILE A O 1
ATOM 1436 N N . LYS A 1 175 ? -22.038 -12.198 23.959 1.00 75.06 175 LYS A N 1
ATOM 1437 C CA . LYS A 1 175 ? -22.569 -10.936 24.481 1.00 75.06 175 LYS A CA 1
ATOM 1438 C C . LYS A 1 175 ? -21.432 -10.061 24.988 1.00 75.06 175 LYS A C 1
ATOM 1440 O O . LYS A 1 175 ? -20.774 -10.392 25.976 1.00 75.06 175 LYS A O 1
ATOM 1445 N N . MET A 1 176 ? -21.251 -8.918 24.333 1.00 83.19 176 MET A N 1
ATOM 1446 C CA . MET A 1 176 ? -20.355 -7.868 24.810 1.00 83.19 176 MET A CA 1
ATOM 1447 C C . MET A 1 176 ? -20.816 -7.324 26.166 1.00 83.19 176 MET A C 1
ATOM 1449 O O . MET A 1 176 ? -21.985 -7.451 26.550 1.00 83.19 176 MET A O 1
ATOM 1453 N N . GLN A 1 177 ? -19.878 -6.723 26.890 1.00 84.88 177 GLN A N 1
ATOM 1454 C CA . GLN A 1 177 ? -20.079 -6.213 28.244 1.00 84.88 177 GLN A CA 1
ATOM 1455 C C . GLN A 1 177 ? -19.745 -4.724 28.283 1.00 84.88 177 GLN A C 1
ATOM 1457 O O . GLN A 1 177 ? -18.812 -4.292 27.606 1.00 84.88 177 GLN A O 1
ATOM 1462 N N . ASP A 1 178 ? -20.473 -3.959 29.091 1.00 89.69 178 ASP A N 1
ATOM 1463 C CA . ASP A 1 178 ? -20.079 -2.584 29.409 1.00 89.69 178 ASP A CA 1
ATOM 1464 C C . ASP A 1 178 ? -19.200 -2.584 30.664 1.00 89.69 178 ASP A C 1
ATOM 1466 O O . ASP A 1 178 ? -19.384 -3.413 31.563 1.00 89.69 178 ASP A O 1
ATOM 1470 N N . VAL A 1 179 ? -18.286 -1.621 30.768 1.00 90.00 179 VAL A N 1
ATOM 1471 C CA . VAL A 1 179 ? -17.408 -1.469 31.938 1.00 90.00 179 VAL A CA 1
ATOM 1472 C C . VAL A 1 179 ? -17.679 -0.130 32.600 1.00 90.00 179 VAL A C 1
ATOM 1474 O O . VAL A 1 179 ? -17.571 0.918 31.962 1.00 90.00 179 VAL A O 1
ATOM 1477 N N . ILE A 1 180 ? -18.003 -0.153 33.894 1.00 92.00 180 ILE A N 1
ATOM 1478 C CA . ILE A 1 180 ? -18.214 1.058 34.691 1.00 92.00 180 ILE A CA 1
ATOM 1479 C C . ILE A 1 180 ? -17.221 1.150 35.849 1.00 92.00 180 ILE A C 1
ATOM 1481 O O . ILE A 1 180 ? -16.878 0.149 36.481 1.00 92.00 180 ILE A O 1
ATOM 1485 N N . ALA A 1 181 ? -16.813 2.374 36.170 1.00 90.38 181 ALA A N 1
ATOM 1486 C CA . ALA A 1 181 ? -16.052 2.708 37.362 1.00 90.38 181 ALA A CA 1
ATOM 1487 C C . ALA A 1 181 ? -16.954 3.384 38.401 1.00 90.38 181 ALA A C 1
ATOM 1489 O O . ALA A 1 181 ? -17.724 4.305 38.108 1.00 90.38 181 ALA A O 1
ATOM 1490 N N . THR A 1 182 ? -16.855 2.913 39.638 1.00 88.50 182 THR A N 1
ATOM 1491 C CA . THR A 1 182 ? -17.605 3.417 40.792 1.00 88.50 182 THR A CA 1
ATOM 1492 C C . THR A 1 182 ? -16.661 3.789 41.927 1.00 88.50 182 THR A C 1
ATOM 1494 O O . THR A 1 182 ? -15.517 3.338 41.970 1.00 88.50 182 THR A O 1
ATOM 1497 N N . GLU A 1 183 ? -17.140 4.619 42.849 1.00 84.88 183 GLU A N 1
ATOM 1498 C CA . GLU A 1 183 ? -16.407 4.946 44.071 1.00 84.88 183 GLU A CA 1
ATOM 1499 C C . GLU A 1 183 ? -16.227 3.693 44.938 1.00 84.88 183 GLU A C 1
ATOM 1501 O O . GLU A 1 183 ? -17.202 2.986 45.221 1.00 84.88 183 GLU A O 1
ATOM 1506 N N . ASP A 1 184 ? -14.995 3.435 45.376 1.00 84.62 184 ASP A N 1
ATOM 1507 C CA . ASP A 1 184 ? -14.744 2.496 46.460 1.00 84.62 184 ASP A CA 1
ATOM 1508 C C . ASP A 1 184 ? -14.797 3.233 47.805 1.00 84.62 184 ASP A C 1
ATOM 1510 O O . ASP A 1 184 ? -14.205 4.299 47.981 1.00 84.62 184 ASP A O 1
ATOM 1514 N N . LYS A 1 185 ? -15.536 2.663 48.760 1.00 80.19 185 LYS A N 1
ATOM 1515 C CA . LYS A 1 185 ? -15.660 3.217 50.113 1.00 80.19 185 LYS A CA 1
ATOM 1516 C C . LYS A 1 185 ? -14.404 2.967 50.949 1.00 80.19 185 LYS A C 1
ATOM 1518 O O . LYS A 1 185 ? -14.191 3.704 51.905 1.00 80.19 185 LYS A O 1
ATOM 1523 N N . ALA A 1 186 ? -13.616 1.941 50.616 1.00 81.81 186 ALA A N 1
ATOM 1524 C CA . ALA A 1 186 ? -12.398 1.594 51.344 1.00 81.81 186 ALA A CA 1
ATOM 1525 C C . ALA A 1 186 ? -11.195 2.439 50.898 1.00 81.81 186 ALA A C 1
ATOM 1527 O O . ALA A 1 186 ? -10.460 2.951 51.737 1.00 81.81 186 ALA A O 1
ATOM 1528 N N . ASN A 1 187 ? -11.015 2.631 49.587 1.00 80.88 187 ASN A N 1
ATOM 1529 C CA . ASN A 1 187 ? -9.923 3.427 49.033 1.00 80.88 187 ASN A CA 1
ATOM 1530 C C . ASN A 1 187 ? -10.438 4.416 47.979 1.00 80.88 187 ASN A C 1
ATOM 1532 O O . ASN A 1 187 ? -10.728 4.044 46.847 1.00 80.88 187 ASN A O 1
ATOM 1536 N N . ARG A 1 188 ? -10.490 5.707 48.324 1.00 76.00 188 ARG A N 1
ATOM 1537 C CA . ARG A 1 188 ? -11.012 6.758 47.431 1.00 76.00 188 ARG A CA 1
ATOM 1538 C C . ARG A 1 188 ? -10.188 6.936 46.147 1.00 76.00 188 ARG A C 1
ATOM 1540 O O . ARG A 1 188 ? -10.724 7.423 45.151 1.00 76.00 188 ARG A O 1
ATOM 1547 N N . TYR A 1 189 ? -8.908 6.567 46.163 1.00 79.81 189 TYR A N 1
ATOM 1548 C CA . TYR A 1 189 ? -8.010 6.689 45.013 1.00 79.81 189 TYR A CA 1
ATOM 1549 C C . TYR A 1 189 ? -8.052 5.471 44.083 1.00 79.81 189 TYR A C 1
ATOM 1551 O O . TYR A 1 189 ? -7.599 5.559 42.943 1.00 79.81 189 TYR A O 1
ATOM 1559 N N . GLN A 1 190 ? -8.646 4.363 44.532 1.00 83.75 190 GLN A N 1
ATOM 1560 C CA . GLN A 1 190 ? -8.828 3.170 43.720 1.00 83.75 190 GLN A CA 1
ATOM 1561 C C . GLN A 1 190 ? -10.293 3.024 43.314 1.00 83.75 190 GLN A C 1
ATOM 1563 O O . GLN A 1 190 ? -11.176 2.814 44.140 1.00 83.75 190 GLN A O 1
ATOM 1568 N N . ALA A 1 191 ? -10.577 3.144 42.019 1.00 85.75 191 ALA A N 1
ATOM 1569 C CA . ALA A 1 191 ? -11.942 2.971 41.537 1.00 85.75 191 ALA A CA 1
ATOM 1570 C C . ALA A 1 191 ? -12.348 1.493 41.555 1.00 85.75 191 ALA A C 1
ATOM 1572 O O . ALA A 1 191 ? -11.588 0.622 41.132 1.00 85.75 191 ALA A O 1
ATOM 1573 N N . LYS A 1 192 ? -13.589 1.208 41.956 1.00 88.06 192 LYS A N 1
ATOM 1574 C CA . LYS A 1 192 ? -14.164 -0.133 41.836 1.00 88.06 192 LYS A CA 1
ATOM 1575 C C . LYS A 1 192 ? -14.732 -0.332 40.434 1.00 88.06 192 LYS A C 1
ATOM 1577 O O . LYS A 1 192 ? -15.700 0.337 40.061 1.00 88.06 192 LYS A O 1
ATOM 1582 N N . ILE A 1 193 ? -14.155 -1.274 39.691 1.00 89.81 193 ILE A N 1
ATOM 1583 C CA . ILE A 1 193 ? -14.589 -1.646 38.340 1.00 89.81 193 ILE A CA 1
ATOM 1584 C C . ILE A 1 193 ? -15.707 -2.687 38.417 1.00 89.81 193 ILE A C 1
ATOM 1586 O O . ILE A 1 193 ? -15.656 -3.612 39.230 1.00 89.81 193 ILE A O 1
ATOM 1590 N N . ARG A 1 194 ? -16.746 -2.519 37.595 1.00 87.81 194 ARG A N 1
ATOM 1591 C CA . ARG A 1 194 ? -17.835 -3.490 37.441 1.00 87.81 194 ARG A CA 1
ATOM 1592 C C . ARG A 1 194 ? -18.126 -3.730 35.966 1.00 87.81 194 ARG A C 1
ATOM 1594 O O . ARG A 1 194 ? -18.220 -2.779 35.193 1.00 87.81 194 ARG A O 1
ATOM 1601 N N . TYR A 1 195 ? -18.345 -4.994 35.630 1.00 87.12 195 TYR A N 1
ATOM 1602 C CA . TYR A 1 195 ? -18.764 -5.441 34.307 1.00 87.12 195 TYR A CA 1
ATOM 1603 C C . TYR A 1 195 ? -20.288 -5.601 34.280 1.00 87.12 195 TYR A C 1
ATOM 1605 O O . TYR A 1 195 ? -20.872 -6.183 35.198 1.00 87.12 195 TYR A O 1
ATOM 1613 N N . LEU A 1 196 ? -20.947 -5.064 33.255 1.00 84.81 196 LEU A N 1
ATOM 1614 C CA . LEU A 1 196 ? -22.396 -5.140 33.075 1.00 84.81 196 LEU A CA 1
ATOM 1615 C C . LEU A 1 196 ? -22.724 -6.011 31.858 1.00 84.81 196 LEU A C 1
ATOM 1617 O O . LEU A 1 196 ? -22.262 -5.747 30.749 1.00 84.81 196 LEU A O 1
ATOM 1621 N N . LYS A 1 197 ? -23.558 -7.031 32.075 1.00 78.06 197 LYS A N 1
ATOM 1622 C CA . LYS A 1 197 ? -24.094 -7.928 31.042 1.00 78.06 197 LYS A CA 1
ATOM 1623 C C . LYS A 1 197 ? -25.619 -7.750 30.947 1.00 78.06 197 LYS A C 1
ATOM 1625 O O . LYS A 1 197 ? -26.270 -7.800 31.994 1.00 78.06 197 LYS A O 1
ATOM 1630 N N . PRO A 1 198 ? -26.222 -7.659 29.744 1.00 78.38 198 PRO A N 1
ATOM 1631 C CA . PRO A 1 198 ? -25.625 -7.410 28.419 1.00 78.38 198 PRO A CA 1
ATOM 1632 C C . PRO A 1 198 ? -25.171 -5.953 28.191 1.00 78.38 198 PRO A C 1
ATOM 1634 O O . PRO A 1 198 ? -25.532 -5.057 28.955 1.00 78.38 198 PRO A O 1
ATOM 1637 N N . ALA A 1 199 ? -24.431 -5.724 27.101 1.00 82.12 199 ALA A N 1
ATOM 1638 C CA . ALA A 1 199 ? -24.052 -4.394 26.621 1.00 82.12 199 ALA A CA 1
ATOM 1639 C C . ALA A 1 199 ? -25.250 -3.446 26.396 1.00 82.12 199 ALA A C 1
ATOM 1641 O O . ALA A 1 199 ? -26.360 -3.867 26.049 1.00 82.12 199 ALA A O 1
ATOM 1642 N N . GLY A 1 200 ? -25.020 -2.149 26.599 1.00 81.62 200 GLY A N 1
ATOM 1643 C CA . GLY A 1 200 ? -26.011 -1.071 26.527 1.00 81.62 200 GLY A CA 1
ATOM 1644 C C . GLY A 1 200 ? -26.790 -0.809 27.821 1.00 81.62 200 GLY A C 1
ATOM 1645 O O . GLY A 1 200 ? -27.603 0.124 27.889 1.00 81.62 200 GLY A O 1
ATOM 1646 N N . ILE A 1 201 ? -26.554 -1.589 28.881 1.00 85.69 201 ILE A N 1
ATOM 1647 C CA . ILE A 1 201 ? -27.127 -1.334 30.212 1.00 85.69 201 ILE A CA 1
ATOM 1648 C C . ILE A 1 201 ? -26.419 -0.165 30.896 1.00 85.69 201 ILE A C 1
ATOM 1650 O O . ILE A 1 201 ? -27.084 0.613 31.587 1.00 85.69 201 ILE A O 1
ATOM 1654 N N . GLY A 1 202 ? -25.111 0.007 30.684 1.00 84.62 202 GLY A N 1
ATOM 1655 C CA . GLY A 1 202 ? -24.320 1.057 31.329 1.00 84.62 202 GLY A CA 1
ATOM 1656 C C . GLY A 1 202 ? -24.897 2.452 31.090 1.00 84.62 202 GLY A C 1
ATOM 1657 O O . GLY A 1 202 ? -25.084 3.227 32.030 1.00 84.62 202 GLY A O 1
ATOM 1658 N N . ARG A 1 203 ? -25.316 2.734 29.854 1.00 85.56 203 ARG A N 1
ATOM 1659 C CA . ARG A 1 203 ? -25.941 4.009 29.478 1.00 85.56 203 ARG A CA 1
ATOM 1660 C C . ARG A 1 203 ? -27.282 4.243 30.179 1.00 85.56 203 ARG A C 1
ATOM 1662 O O . ARG A 1 203 ? -27.539 5.340 30.676 1.00 85.56 203 ARG A O 1
ATOM 1669 N N . LYS A 1 204 ? -28.125 3.208 30.274 1.00 85.69 204 LYS A N 1
ATOM 1670 C CA . LYS A 1 204 ? -29.407 3.274 31.002 1.00 85.69 204 LYS A CA 1
ATOM 1671 C C . LYS A 1 204 ? -29.185 3.501 32.496 1.00 85.69 204 LYS A C 1
ATOM 1673 O O . LYS A 1 204 ? -29.919 4.274 33.109 1.00 85.69 204 LYS A O 1
ATOM 1678 N N . LEU A 1 205 ? -28.166 2.861 33.067 1.00 85.56 205 LEU A N 1
ATOM 1679 C CA . LEU A 1 205 ? -27.802 3.004 34.473 1.00 85.56 205 LEU A CA 1
ATOM 1680 C C . LEU A 1 205 ? -27.321 4.425 34.788 1.00 85.56 205 LEU A C 1
ATOM 1682 O O . LEU A 1 205 ? -27.768 5.004 35.776 1.00 85.56 205 LEU A O 1
ATOM 1686 N N . ILE A 1 206 ? -26.467 5.006 33.941 1.00 86.12 206 ILE A N 1
ATOM 1687 C CA . ILE A 1 206 ? -26.009 6.395 34.095 1.00 86.12 206 ILE A CA 1
ATOM 1688 C C . ILE A 1 206 ? -27.175 7.369 33.993 1.00 86.12 206 ILE A C 1
ATOM 1690 O O . ILE A 1 206 ? -27.317 8.228 34.863 1.00 86.12 206 ILE A O 1
ATOM 1694 N N . ALA A 1 207 ? -28.039 7.211 32.987 1.00 84.62 207 ALA A N 1
ATOM 1695 C CA . ALA A 1 207 ? -29.219 8.058 32.830 1.00 84.62 207 ALA A CA 1
ATOM 1696 C C . ALA A 1 207 ? -30.149 7.964 34.054 1.00 84.62 207 ALA A C 1
ATOM 1698 O O . ALA A 1 207 ? -30.621 8.979 34.566 1.00 84.62 207 ALA A O 1
ATOM 1699 N N . TYR A 1 208 ? -30.370 6.754 34.577 1.00 85.19 208 TYR A N 1
ATOM 1700 C CA . TYR A 1 208 ? -31.154 6.546 35.794 1.00 85.19 208 TYR A CA 1
ATOM 1701 C C . TYR A 1 208 ? -30.506 7.202 37.022 1.00 85.19 208 TYR A C 1
ATOM 1703 O O . TYR A 1 208 ? -31.177 7.909 37.776 1.00 85.19 208 TYR A O 1
ATOM 1711 N N . ALA A 1 209 ? -29.199 7.017 37.210 1.00 83.25 209 ALA A N 1
ATOM 1712 C CA . ALA A 1 209 ? -28.457 7.585 38.330 1.00 83.25 209 ALA A CA 1
ATOM 1713 C C . ALA A 1 209 ? -28.406 9.125 38.279 1.00 83.25 209 ALA A C 1
ATOM 1715 O O . ALA A 1 209 ? -28.556 9.768 39.317 1.00 83.25 209 ALA A O 1
ATOM 1716 N N . GLN A 1 210 ? -28.295 9.726 37.089 1.00 82.38 210 GLN A N 1
ATOM 1717 C CA . GLN A 1 210 ? -28.411 11.176 36.887 1.00 82.38 210 GLN A CA 1
ATOM 1718 C C . GLN A 1 210 ? -29.777 11.706 37.337 1.00 82.38 210 GLN A C 1
ATOM 1720 O O . GLN A 1 210 ? -29.853 12.666 38.107 1.00 82.38 210 GLN A O 1
ATOM 1725 N N . VAL A 1 211 ? -30.867 11.069 36.902 1.00 81.38 211 VAL A N 1
ATOM 1726 C CA . VAL A 1 211 ? -32.231 11.482 37.278 1.00 81.38 211 VAL A CA 1
ATOM 1727 C C . VAL A 1 211 ? -32.461 11.323 38.782 1.00 81.38 211 VAL A C 1
ATOM 1729 O O . VAL A 1 211 ? -33.036 12.201 39.421 1.00 81.38 211 VAL A O 1
ATOM 1732 N N . HIS A 1 212 ? -31.993 10.227 39.370 1.00 79.62 212 HIS A N 1
ATOM 1733 C CA . HIS A 1 212 ? -32.201 9.948 40.786 1.00 79.62 212 HIS A CA 1
ATOM 1734 C C . HIS A 1 212 ? -31.426 10.910 41.704 1.00 79.62 212 HIS A C 1
ATOM 1736 O O . HIS A 1 212 ? -31.981 11.424 42.678 1.00 79.62 212 HIS A O 1
ATOM 1742 N N . GLU A 1 213 ? -30.165 11.210 41.386 1.00 73.81 213 GLU A N 1
ATOM 1743 C CA . GLU A 1 213 ? -29.354 12.148 42.173 1.00 73.81 213 GLU A CA 1
ATOM 1744 C C . GLU A 1 213 ? -29.825 13.604 42.001 1.00 73.81 213 GLU A C 1
ATOM 1746 O O . GLU A 1 213 ? -29.902 14.351 42.979 1.00 73.81 213 GLU A O 1
ATOM 1751 N N . THR A 1 214 ? -30.263 14.001 40.799 1.00 72.25 214 THR A N 1
ATOM 1752 C CA . THR A 1 214 ? -30.858 15.335 40.589 1.00 72.25 214 THR A CA 1
ATOM 1753 C C . THR A 1 214 ? -32.198 15.502 41.316 1.00 72.25 214 THR A C 1
ATOM 1755 O O . THR A 1 214 ? -32.473 16.579 41.853 1.00 72.25 214 THR A O 1
ATOM 1758 N N . GLN A 1 215 ? -33.022 14.451 41.409 1.00 70.94 215 GLN A N 1
ATOM 1759 C CA . GLN A 1 215 ? -34.261 14.477 42.197 1.00 70.94 215 GLN A CA 1
ATOM 1760 C C . GLN A 1 215 ? -33.998 14.591 43.703 1.00 70.94 215 GLN A C 1
ATOM 1762 O O . GLN A 1 215 ? -34.643 15.409 44.361 1.00 70.94 215 GLN A O 1
ATOM 1767 N N . LYS A 1 216 ? -33.022 13.849 44.243 1.00 69.69 216 LYS A N 1
ATOM 1768 C CA . LYS A 1 216 ? -32.602 13.976 45.652 1.00 69.69 216 LYS A CA 1
ATOM 1769 C C . LYS A 1 216 ? -32.082 15.374 45.989 1.00 69.69 216 LYS A C 1
ATOM 1771 O O . LYS A 1 216 ? -32.357 15.886 47.075 1.00 69.69 216 LYS A O 1
ATOM 1776 N N . GLY A 1 217 ? -31.342 15.997 45.070 1.00 63.84 217 GLY A N 1
ATOM 1777 C CA . GLY A 1 217 ? -30.892 17.382 45.218 1.00 63.84 217 GLY A CA 1
ATOM 1778 C C . GLY A 1 217 ? -32.071 18.354 45.319 1.00 63.84 217 GLY A C 1
ATOM 1779 O O . GLY A 1 217 ? -32.142 19.156 46.251 1.00 63.84 217 GLY A O 1
ATOM 1780 N N . LYS A 1 218 ? -33.053 18.222 44.415 1.00 66.25 218 LYS A N 1
ATOM 1781 C CA . LYS A 1 218 ? -34.272 19.046 44.424 1.00 66.25 218 LYS A CA 1
ATOM 1782 C C . LYS A 1 218 ? -35.126 18.838 45.676 1.00 66.25 218 LYS A C 1
ATOM 1784 O O . LYS A 1 218 ? -35.641 19.819 46.200 1.00 66.25 218 LYS A O 1
ATOM 1789 N N . SER A 1 219 ? -35.266 17.611 46.180 1.00 65.69 219 SER A N 1
ATOM 1790 C CA . SER A 1 219 ? -36.082 17.339 47.373 1.00 65.69 219 SER A CA 1
ATOM 1791 C C . SER A 1 219 ? -35.457 17.893 48.654 1.00 65.69 219 SER A C 1
ATOM 1793 O O . SER A 1 219 ? -36.173 18.439 49.487 1.00 65.69 219 SER A O 1
ATOM 1795 N N . LYS A 1 220 ? -34.127 17.809 48.808 1.00 65.88 220 LYS A N 1
ATOM 1796 C CA . LYS A 1 220 ? -33.419 18.429 49.942 1.00 65.88 220 LYS A CA 1
ATOM 1797 C C . LYS A 1 220 ? -33.530 19.952 49.910 1.00 65.88 220 LYS A C 1
ATOM 1799 O O . LYS A 1 220 ? -33.849 20.550 50.930 1.00 65.88 220 LYS A O 1
ATOM 1804 N N . MET A 1 221 ? -33.339 20.561 48.738 1.00 64.44 221 MET A N 1
ATOM 1805 C CA . MET A 1 221 ? -33.560 21.997 48.534 1.00 64.44 221 MET A CA 1
ATOM 1806 C C . MET A 1 221 ? -35.002 22.392 48.865 1.00 64.44 221 MET A C 1
ATOM 1808 O O . MET A 1 221 ? -35.212 23.328 49.625 1.00 64.44 221 MET A O 1
ATOM 1812 N N . ALA A 1 222 ? -35.996 21.659 48.359 1.00 69.44 222 ALA A N 1
ATOM 1813 C CA . ALA A 1 222 ? -37.404 21.929 48.645 1.00 69.44 222 ALA A CA 1
ATOM 1814 C C . ALA A 1 222 ? -37.732 21.831 50.144 1.00 69.44 222 ALA A C 1
ATOM 1816 O O . ALA A 1 222 ? -38.520 22.630 50.638 1.00 69.44 222 ALA A O 1
ATOM 1817 N N . LEU A 1 223 ? -37.104 20.903 50.875 1.00 73.44 223 LEU A N 1
ATOM 1818 C CA . LEU A 1 223 ? -37.254 20.788 52.327 1.00 73.44 223 LEU A CA 1
ATOM 1819 C C . LEU A 1 223 ? -36.643 22.000 53.045 1.00 73.44 223 LEU A C 1
ATOM 1821 O O . LEU A 1 223 ? -37.315 22.601 53.875 1.00 73.44 223 LEU A O 1
ATOM 1825 N N . VAL A 1 224 ? -35.421 22.408 52.688 1.00 74.12 224 VAL A N 1
ATOM 1826 C CA . VAL A 1 224 ? -34.766 23.598 53.268 1.00 74.12 224 VAL A CA 1
ATOM 1827 C C . VAL A 1 224 ? -35.574 24.869 52.986 1.00 74.12 224 VAL A C 1
ATOM 1829 O O . VAL A 1 224 ? -35.852 25.632 53.908 1.00 74.12 224 VAL A O 1
ATOM 1832 N N . PHE A 1 225 ? -36.018 25.071 51.742 1.00 74.56 225 PHE A N 1
ATOM 1833 C CA . PHE A 1 225 ? -36.898 26.186 51.383 1.00 74.56 225 PHE A CA 1
ATOM 1834 C C . PHE A 1 225 ? -38.236 26.119 52.128 1.00 74.56 225 PHE A C 1
ATOM 1836 O O . PHE A 1 225 ? -38.711 27.146 52.601 1.00 74.56 225 PHE A O 1
ATOM 1843 N N . GLY A 1 226 ? -38.824 24.930 52.280 1.00 80.38 226 GLY A N 1
ATOM 1844 C CA . GLY A 1 226 ? -40.064 24.734 53.031 1.00 80.38 226 GLY A CA 1
ATOM 1845 C C . GLY A 1 226 ? -39.928 25.104 54.508 1.00 80.38 226 GLY A C 1
ATOM 1846 O O . GLY A 1 226 ? -40.793 25.794 55.040 1.00 80.38 226 GLY A O 1
ATOM 1847 N N . VAL A 1 227 ? -38.821 24.716 55.152 1.00 82.06 227 VAL A N 1
ATOM 1848 C CA . VAL A 1 227 ? -38.515 25.093 56.542 1.00 82.06 227 VAL A CA 1
ATOM 1849 C C . VAL A 1 227 ? -38.313 26.604 56.666 1.00 82.06 227 VAL A C 1
ATOM 1851 O O . VAL A 1 227 ? -38.897 27.218 57.553 1.00 82.06 227 VAL A O 1
ATOM 1854 N N . LEU A 1 228 ? -37.556 27.226 55.756 1.00 77.69 228 LEU A N 1
ATOM 1855 C CA . LEU A 1 228 ? -37.348 28.680 55.761 1.00 77.69 228 LEU A CA 1
ATOM 1856 C C . LEU A 1 228 ? -38.665 29.449 55.580 1.00 77.69 228 LEU A C 1
ATOM 1858 O O . LEU A 1 228 ? -38.935 30.378 56.335 1.00 77.69 228 LEU A O 1
ATOM 1862 N N . ILE A 1 229 ? -39.513 29.038 54.633 1.00 81.31 229 ILE A N 1
ATOM 1863 C CA . ILE A 1 229 ? -40.831 29.652 54.406 1.00 81.31 229 ILE A CA 1
ATOM 1864 C C . ILE A 1 229 ? -41.737 29.476 55.631 1.00 81.31 229 ILE A C 1
ATOM 1866 O O . ILE A 1 229 ? -42.444 30.411 55.996 1.00 81.31 229 ILE A O 1
ATOM 1870 N N . ALA A 1 230 ? -41.702 28.316 56.293 1.00 82.75 230 ALA A N 1
ATOM 1871 C CA . ALA A 1 230 ? -42.474 28.084 57.511 1.00 82.75 230 ALA A CA 1
ATOM 1872 C C . ALA A 1 230 ? -42.044 29.024 58.651 1.00 82.75 230 ALA A C 1
ATOM 1874 O O . ALA A 1 230 ? -42.905 29.621 59.292 1.00 82.75 230 ALA A O 1
ATOM 1875 N N . ILE A 1 231 ? -40.736 29.219 58.861 1.00 83.12 231 ILE A N 1
ATOM 1876 C CA . ILE A 1 231 ? -40.210 30.154 59.874 1.00 83.12 231 ILE A CA 1
ATOM 1877 C C . ILE A 1 231 ? -40.634 31.595 59.555 1.00 83.12 231 ILE A C 1
ATOM 1879 O O . ILE A 1 231 ? -41.101 32.313 60.438 1.00 83.12 231 ILE A O 1
ATOM 1883 N N . VAL A 1 232 ? -40.546 32.003 58.285 1.00 82.38 232 VAL A N 1
ATOM 1884 C CA . VAL A 1 232 ? -41.031 33.316 57.831 1.00 82.38 232 VAL A CA 1
ATOM 1885 C C . VAL A 1 232 ? -42.539 33.463 58.065 1.00 82.38 232 VAL A C 1
ATOM 1887 O O . VAL A 1 232 ? -42.986 34.516 58.514 1.00 82.38 232 VAL A O 1
ATOM 1890 N N . GLY A 1 233 ? -43.326 32.413 57.817 1.00 81.50 233 GLY A N 1
ATOM 1891 C CA . GLY A 1 233 ? -44.768 32.397 58.074 1.00 81.50 233 GLY A CA 1
ATOM 1892 C C . GLY A 1 233 ? -45.119 32.539 59.558 1.00 81.50 233 GLY A C 1
ATOM 1893 O O . GLY A 1 233 ? -46.049 33.271 59.899 1.00 81.50 233 GLY A O 1
ATOM 1894 N N . VAL A 1 234 ? -44.347 31.906 60.449 1.00 84.12 234 VAL A N 1
ATOM 1895 C CA . VAL A 1 234 ? -44.477 32.079 61.908 1.00 84.12 234 VAL A CA 1
ATOM 1896 C C . VAL A 1 234 ? -44.154 33.521 62.308 1.00 84.12 234 VAL A C 1
ATOM 1898 O O . VAL A 1 234 ? -44.945 34.140 63.018 1.00 84.12 234 VAL A O 1
ATOM 1901 N N . GLY A 1 235 ? -43.062 34.094 61.789 1.00 81.38 235 GLY A N 1
ATOM 1902 C CA . GLY A 1 235 ? -42.698 35.495 62.035 1.00 81.38 235 GLY A CA 1
ATOM 1903 C C . GLY A 1 235 ? -43.761 36.492 61.553 1.00 81.38 235 GLY A C 1
ATOM 1904 O O . GLY A 1 235 ? -44.139 37.395 62.298 1.00 81.38 235 GLY A O 1
ATOM 1905 N N . MET A 1 236 ? -44.317 36.289 60.351 1.00 80.56 236 MET A N 1
ATOM 1906 C CA . MET A 1 236 ? -45.423 37.109 59.832 1.00 80.56 236 MET A CA 1
ATOM 1907 C C . MET A 1 236 ? -46.695 36.980 60.675 1.00 80.56 236 MET A C 1
ATOM 1909 O O . MET A 1 236 ? -47.384 37.972 60.896 1.00 80.56 236 MET A O 1
ATOM 1913 N N . SER A 1 237 ? -47.001 35.781 61.175 1.00 81.31 237 SER A N 1
ATOM 1914 C CA . SER A 1 237 ? -48.173 35.559 62.029 1.00 81.31 237 SER A CA 1
ATOM 1915 C C . SER A 1 237 ? -48.038 36.288 63.368 1.00 81.31 237 SER A C 1
ATOM 1917 O O . SER A 1 237 ? -48.999 36.896 63.828 1.00 81.31 237 SER A O 1
ATOM 1919 N N . MET A 1 238 ? -46.840 36.297 63.963 1.00 78.19 238 MET A N 1
ATOM 1920 C CA . MET A 1 238 ? -46.562 37.062 65.186 1.00 78.19 238 MET A CA 1
ATOM 1921 C C . MET A 1 238 ? -46.663 38.574 64.960 1.00 78.19 238 MET A C 1
ATOM 1923 O O . MET A 1 238 ? -47.259 39.269 65.776 1.00 78.19 238 MET A O 1
ATOM 1927 N N . MET A 1 239 ? -46.168 39.086 63.828 1.00 76.69 239 MET A N 1
ATOM 1928 C CA . MET A 1 239 ? -46.369 40.496 63.469 1.00 76.69 239 MET A CA 1
ATOM 1929 C C . MET A 1 239 ? -47.842 40.844 63.248 1.00 76.69 239 MET A C 1
ATOM 1931 O O . MET A 1 239 ? -48.270 41.928 63.626 1.00 76.69 239 MET A O 1
ATOM 1935 N N . ALA A 1 240 ? -48.626 39.951 62.639 1.00 80.44 240 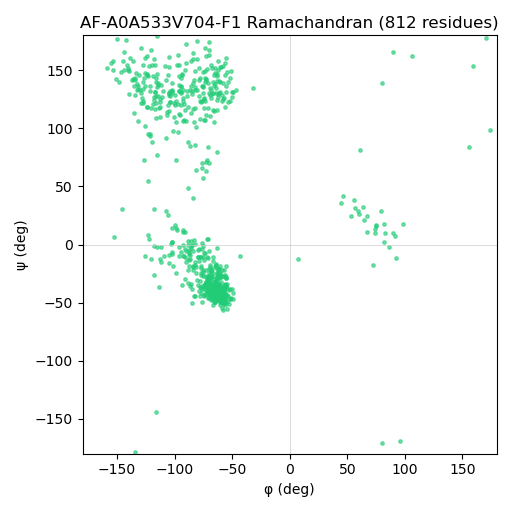ALA A N 1
ATOM 1936 C CA . ALA A 1 240 ? -50.053 40.174 62.424 1.00 80.44 240 ALA A CA 1
ATOM 1937 C C . ALA A 1 240 ? -50.839 40.200 63.746 1.00 80.44 240 ALA A C 1
ATOM 1939 O O . ALA A 1 240 ? -51.754 41.011 63.889 1.00 80.44 240 ALA A O 1
ATOM 1940 N N . LEU A 1 241 ? -50.466 39.354 64.715 1.00 82.12 241 LEU A N 1
ATOM 1941 C CA . LEU A 1 241 ? -51.014 39.387 66.075 1.00 82.12 241 LEU A CA 1
ATOM 1942 C C . LEU A 1 241 ? -50.671 40.703 66.778 1.00 82.12 241 LEU A C 1
ATOM 1944 O O . LEU A 1 241 ? -51.584 41.377 67.249 1.00 82.12 241 LEU A O 1
ATOM 1948 N N . GLY A 1 242 ? -49.410 41.134 66.711 1.00 77.69 242 GLY A N 1
ATOM 1949 C CA . GLY A 1 242 ? -49.022 42.442 67.230 1.00 77.69 242 GLY A CA 1
ATOM 1950 C C . GLY A 1 242 ? -49.776 43.583 66.540 1.00 77.69 242 GLY A C 1
ATOM 1951 O O . GLY A 1 242 ? -50.300 44.484 67.186 1.00 77.69 242 GLY A O 1
ATOM 1952 N N . PHE A 1 243 ? -49.928 43.544 65.216 1.00 76.94 243 PHE A N 1
ATOM 1953 C CA . PHE A 1 243 ? -50.671 44.577 64.490 1.00 76.94 243 PHE A CA 1
ATOM 1954 C C . PHE A 1 243 ? -52.151 44.625 64.894 1.00 76.94 243 PHE A C 1
ATOM 1956 O O . PHE A 1 243 ? -52.714 45.708 65.054 1.00 76.94 243 PHE A O 1
ATOM 1963 N N . ARG A 1 244 ? -52.779 43.463 65.106 1.00 80.94 244 ARG A N 1
ATOM 1964 C CA . ARG A 1 244 ? -54.143 43.373 65.642 1.00 80.94 244 ARG A CA 1
ATOM 1965 C C . ARG A 1 244 ? -54.225 44.027 67.020 1.00 80.94 244 ARG A C 1
ATOM 1967 O O . ARG A 1 244 ? -55.113 44.848 67.240 1.00 80.94 244 ARG A O 1
ATOM 1974 N N . ASP A 1 245 ? -53.309 43.687 67.918 1.00 76.94 245 ASP A N 1
ATOM 1975 C CA . ASP A 1 245 ? -53.331 44.172 69.298 1.00 76.94 245 ASP A CA 1
ATOM 1976 C C . ASP A 1 245 ? -53.018 45.679 69.365 1.00 76.94 245 ASP A C 1
ATOM 1978 O O . ASP A 1 245 ? -53.634 46.405 70.142 1.00 76.94 245 ASP A O 1
ATOM 1982 N N . LEU A 1 246 ? -52.186 46.196 68.454 1.00 77.19 246 LEU A N 1
ATOM 1983 C CA . LEU A 1 246 ? -51.954 47.631 68.257 1.00 77.19 246 LEU A CA 1
ATOM 1984 C C . LEU A 1 246 ? -53.244 48.370 67.863 1.00 77.19 246 LEU A C 1
ATOM 1986 O O . LEU A 1 246 ? -53.574 49.401 68.452 1.00 77.19 246 LEU A O 1
ATOM 1990 N N . VAL A 1 247 ? -53.984 47.845 66.880 1.00 76.75 247 VAL A N 1
ATOM 1991 C CA . VAL A 1 247 ? -55.252 48.436 66.416 1.00 76.75 247 VAL A CA 1
ATOM 1992 C C . VAL A 1 247 ? -56.312 48.390 67.517 1.00 76.75 247 VAL A C 1
ATOM 1994 O O . VAL A 1 247 ? -56.981 49.394 67.756 1.00 76.75 247 VAL A O 1
ATOM 1997 N N . LEU A 1 248 ? -56.436 47.266 68.226 1.00 77.75 248 LEU A N 1
ATOM 1998 C CA . LEU A 1 248 ? -57.371 47.125 69.346 1.00 77.75 248 LEU A CA 1
ATOM 1999 C C . LEU A 1 248 ? -57.050 48.101 70.487 1.00 77.75 248 LEU A C 1
ATOM 2001 O O . LEU A 1 248 ? -57.959 48.752 71.000 1.00 77.75 248 LEU A O 1
ATOM 2005 N N . ASN A 1 249 ? -55.771 48.268 70.833 1.00 74.94 249 ASN A N 1
ATOM 2006 C CA . ASN A 1 249 ? -55.338 49.197 71.880 1.00 74.94 249 ASN A CA 1
ATOM 2007 C C . ASN A 1 249 ? -55.592 50.670 71.508 1.00 74.94 249 ASN A C 1
ATOM 2009 O O . ASN A 1 249 ? -55.966 51.462 72.373 1.00 74.94 249 ASN A O 1
ATOM 2013 N N . MET A 1 250 ? -55.459 51.041 70.229 1.00 72.12 250 MET A N 1
ATOM 2014 C CA . MET A 1 250 ? -55.815 52.385 69.749 1.00 72.12 250 MET A CA 1
ATOM 2015 C C . MET A 1 250 ? -57.328 52.636 69.759 1.00 72.12 250 MET A C 1
ATOM 2017 O O . MET A 1 250 ? -57.766 53.712 70.162 1.00 72.12 250 MET A O 1
ATOM 2021 N N . ILE A 1 251 ? -58.140 51.649 69.360 1.00 74.50 251 ILE A N 1
ATOM 2022 C CA . ILE A 1 251 ? -59.610 51.744 69.435 1.00 74.50 251 ILE A CA 1
ATOM 2023 C C . ILE A 1 251 ? -60.074 51.831 70.900 1.00 74.50 251 ILE A C 1
ATOM 2025 O O . ILE A 1 251 ? -61.037 52.531 71.201 1.00 74.50 251 ILE A O 1
ATOM 2029 N N . GLY A 1 252 ? -59.354 51.185 71.823 1.00 73.12 252 GLY A N 1
ATOM 2030 C CA . GLY A 1 252 ? -59.580 51.243 73.270 1.00 73.12 252 GLY A CA 1
ATOM 2031 C C . GLY A 1 252 ? -59.204 52.568 73.952 1.00 73.12 252 GLY A C 1
ATOM 2032 O O . GLY A 1 252 ? -59.288 52.650 75.176 1.00 73.12 252 GLY A O 1
ATOM 2033 N N . GLY A 1 253 ? -58.796 53.598 73.199 1.00 67.88 253 GLY A N 1
ATOM 2034 C CA . GLY A 1 253 ? -58.555 54.952 73.713 1.00 67.88 253 GLY A CA 1
ATOM 2035 C C . GLY A 1 253 ? -57.123 55.250 74.172 1.00 67.88 253 GLY A C 1
ATOM 2036 O O . GLY A 1 253 ? -56.884 56.327 74.720 1.00 67.88 253 GLY A O 1
ATOM 2037 N N . MET A 1 254 ? -56.157 54.346 73.955 1.00 77.94 254 MET A N 1
ATOM 2038 C CA . MET A 1 254 ? -54.743 54.636 74.233 1.00 77.94 254 MET A CA 1
ATOM 2039 C C . MET A 1 254 ? -54.166 55.610 73.200 1.00 77.94 254 MET A C 1
ATOM 2041 O O . MET A 1 254 ? -54.450 55.513 72.005 1.00 77.94 254 MET A O 1
ATOM 2045 N N . SER A 1 255 ? -53.296 56.527 73.641 1.00 72.75 255 SER A N 1
ATOM 2046 C CA . SER A 1 255 ? -52.537 57.371 72.708 1.00 72.75 255 SER A CA 1
ATOM 2047 C C . SER A 1 255 ? -51.614 56.507 71.836 1.00 72.75 255 SER A C 1
ATOM 2049 O O . SER A 1 255 ? -51.084 55.494 72.301 1.00 72.75 255 SER A O 1
ATOM 2051 N N . LEU A 1 256 ? -51.381 56.911 70.580 1.00 69.50 256 LEU A N 1
ATOM 2052 C CA . LEU A 1 256 ? -50.568 56.156 69.610 1.00 69.50 256 LEU A CA 1
ATOM 2053 C C . LEU A 1 256 ? -49.201 55.741 70.187 1.00 69.50 256 LEU A C 1
ATOM 2055 O O . LEU A 1 256 ? -48.741 54.624 69.970 1.00 69.50 256 LEU A O 1
ATOM 2059 N N . GLN A 1 257 ? -48.578 56.612 70.981 1.00 71.69 257 GLN A N 1
ATOM 2060 C CA . GLN A 1 257 ? -47.269 56.355 71.576 1.00 71.69 257 GLN A CA 1
ATOM 2061 C C . GLN A 1 257 ? -47.298 55.290 72.688 1.00 71.69 257 GLN A C 1
ATOM 2063 O O . GLN A 1 257 ? -46.328 54.551 72.839 1.00 71.69 257 GLN A O 1
ATOM 2068 N N . GLN A 1 258 ? -48.406 55.167 73.428 1.00 69.25 258 GLN A N 1
ATOM 2069 C CA . GLN A 1 258 ? -48.604 54.121 74.443 1.00 69.25 258 GLN A CA 1
ATOM 2070 C C . GLN A 1 258 ? -49.009 52.778 73.822 1.00 69.25 258 GLN A C 1
ATOM 2072 O O . GLN A 1 258 ? -48.581 51.728 74.293 1.00 69.25 258 GLN A O 1
ATOM 2077 N N . ALA A 1 259 ? -49.793 52.800 72.742 1.00 65.81 259 ALA A N 1
ATOM 2078 C CA . ALA A 1 259 ? -50.160 51.585 72.017 1.00 65.81 259 ALA A CA 1
ATOM 2079 C C . ALA A 1 259 ? -48.949 50.955 71.303 1.00 65.81 259 ALA A C 1
ATOM 2081 O O . ALA A 1 259 ? -48.809 49.738 71.273 1.00 65.81 259 ALA A O 1
ATOM 2082 N N . ILE A 1 260 ? -48.034 51.764 70.760 1.00 67.88 260 ILE A N 1
ATOM 2083 C CA . ILE A 1 260 ? -46.809 51.256 70.120 1.00 67.88 260 ILE A CA 1
ATOM 2084 C C . ILE A 1 260 ? -45.863 50.613 71.146 1.00 67.88 260 ILE A C 1
ATOM 2086 O O . ILE A 1 260 ? -45.249 49.585 70.856 1.00 67.88 260 ILE A O 1
ATOM 2090 N N . SER A 1 261 ? -45.740 51.185 72.347 1.00 69.56 261 SER A N 1
ATOM 2091 C CA . SER A 1 261 ? -44.836 50.651 73.371 1.00 69.56 261 SER A CA 1
ATOM 2092 C C . SER A 1 261 ? -45.332 49.341 73.991 1.00 69.56 261 SER A C 1
ATOM 2094 O O . SER A 1 261 ? -44.499 48.512 74.358 1.00 69.56 261 SER A O 1
ATOM 2096 N N . SER A 1 262 ? -46.649 49.103 74.053 1.00 68.81 262 SER A N 1
ATOM 2097 C CA . SER A 1 262 ? -47.221 47.866 74.613 1.00 68.81 262 SER A CA 1
ATOM 2098 C C . SER A 1 262 ? -47.051 46.639 73.711 1.00 68.81 262 SER A C 1
ATOM 2100 O O . SER A 1 262 ? -46.947 45.523 74.212 1.00 68.81 262 SER A O 1
ATOM 2102 N N . VAL A 1 263 ? -46.951 46.838 72.395 1.00 66.69 263 VAL A N 1
ATOM 2103 C CA . VAL A 1 263 ? -46.809 45.759 71.398 1.00 66.69 263 VAL A CA 1
ATOM 2104 C C . VAL A 1 263 ? -45.361 45.628 70.885 1.00 66.69 263 VAL A C 1
ATOM 2106 O O . VAL A 1 263 ? -45.030 44.765 70.068 1.00 66.69 263 VAL A O 1
ATOM 2109 N N . GLY A 1 264 ? -44.445 46.467 71.380 1.00 66.12 264 GLY A N 1
ATOM 2110 C CA . GLY A 1 264 ? -43.058 46.530 70.909 1.00 66.12 264 GLY A CA 1
ATOM 2111 C C . GLY A 1 264 ? -42.313 45.190 70.967 1.00 66.12 264 GLY A C 1
ATOM 2112 O O . GLY A 1 264 ? -41.557 44.874 70.051 1.00 66.12 264 GLY A O 1
ATOM 2113 N N . LEU A 1 265 ? -42.573 44.368 71.989 1.00 68.50 265 LEU A N 1
ATOM 2114 C CA . LEU A 1 265 ? -41.959 43.043 72.153 1.00 68.50 265 LEU A CA 1
ATOM 2115 C C . LEU A 1 265 ? -42.386 42.046 71.063 1.00 68.50 265 LEU A C 1
ATOM 2117 O O . LEU A 1 265 ? -41.543 41.323 70.535 1.00 68.50 265 LEU A O 1
ATOM 2121 N N . GLU A 1 266 ? -43.663 42.029 70.677 1.00 67.88 266 GLU A N 1
ATOM 2122 C CA . GLU A 1 266 ? -44.179 41.105 69.657 1.00 67.88 266 GLU A CA 1
ATOM 2123 C C . GLU A 1 266 ? -43.667 41.467 68.257 1.00 67.88 266 GLU A C 1
ATOM 2125 O O . GLU A 1 266 ? -43.249 40.590 67.495 1.00 67.88 266 GLU A O 1
ATOM 2130 N N . PHE A 1 267 ? -43.597 42.764 67.942 1.00 70.06 267 PHE A N 1
ATOM 2131 C CA . PHE A 1 267 ? -43.009 43.259 66.693 1.00 70.06 267 PHE A CA 1
ATOM 2132 C C . PHE A 1 267 ? -41.491 43.052 66.623 1.00 70.06 267 PHE A C 1
ATOM 2134 O O . PHE A 1 267 ? -40.960 42.721 65.557 1.00 70.06 267 PHE A O 1
ATOM 2141 N N . GLN A 1 268 ? -40.769 43.212 67.735 1.00 71.69 268 GLN A N 1
ATOM 2142 C CA . GLN A 1 268 ? -39.325 42.961 67.789 1.00 71.69 268 GLN A CA 1
ATOM 2143 C C . GLN A 1 268 ? -38.999 41.469 67.652 1.00 71.69 268 GLN A C 1
ATOM 2145 O O . GLN A 1 268 ? -38.110 41.104 66.884 1.00 71.69 268 GLN A O 1
ATOM 2150 N N . LEU A 1 269 ? -39.754 40.589 68.315 1.00 73.69 269 LEU A N 1
ATOM 2151 C CA . LEU A 1 269 ? -39.576 39.140 68.181 1.00 73.69 269 LEU A CA 1
ATOM 2152 C C . LEU A 1 269 ? -39.976 38.655 66.782 1.00 73.69 269 LEU A C 1
ATOM 2154 O O . LEU A 1 269 ? -39.234 37.893 66.161 1.00 73.69 269 LEU A O 1
ATOM 2158 N N . GLY A 1 270 ? -41.093 39.150 66.241 1.00 73.12 270 GLY A N 1
ATOM 2159 C CA . GLY A 1 270 ? -41.526 38.848 64.876 1.00 73.12 270 GLY A CA 1
ATOM 2160 C C . GLY A 1 270 ? -40.523 39.318 63.818 1.00 73.12 270 GLY A C 1
ATOM 2161 O O . GLY A 1 270 ? -40.221 38.570 62.887 1.00 73.12 270 GLY A O 1
ATOM 2162 N N . SER A 1 271 ? -39.939 40.514 63.974 1.00 70.75 271 SER A N 1
ATOM 2163 C CA . SER A 1 271 ? -38.919 41.031 63.043 1.00 70.75 271 SER A CA 1
ATOM 2164 C C . SER A 1 271 ? -37.589 40.291 63.136 1.00 70.75 271 SER A C 1
ATOM 2166 O O . SER A 1 271 ? -36.965 40.065 62.101 1.00 70.75 271 SER A O 1
ATOM 2168 N N . LEU A 1 272 ? -37.186 39.822 64.319 1.00 76.75 272 LEU A N 1
ATOM 2169 C CA . LEU A 1 272 ? -35.980 39.009 64.484 1.00 76.75 272 LEU A CA 1
ATOM 2170 C C . LEU A 1 272 ? -36.127 37.619 63.833 1.00 76.75 272 LEU A C 1
ATOM 2172 O O . LEU A 1 272 ? -35.235 37.171 63.104 1.00 76.75 272 LEU A O 1
ATOM 2176 N N . ILE A 1 273 ? -37.274 36.964 64.055 1.00 79.94 273 ILE A N 1
ATOM 2177 C CA . ILE A 1 273 ? -37.599 35.633 63.512 1.00 79.94 273 ILE A CA 1
ATOM 2178 C C . ILE A 1 273 ? -37.800 35.688 61.991 1.00 79.94 273 ILE A C 1
ATOM 2180 O O . ILE A 1 273 ? -37.420 34.754 61.290 1.00 79.94 273 ILE A O 1
ATOM 2184 N N . MET A 1 274 ? -38.365 36.776 61.462 1.00 76.50 274 MET A N 1
ATOM 2185 C CA . MET A 1 274 ? -38.600 36.946 60.025 1.00 76.50 274 MET A CA 1
ATOM 2186 C C . MET A 1 274 ? -37.376 37.489 59.275 1.00 76.50 274 MET A C 1
ATOM 2188 O O . MET A 1 274 ? -37.120 37.079 58.143 1.00 76.50 274 MET A O 1
ATOM 2192 N N . GLY A 1 275 ? -36.624 38.411 59.877 1.00 75.81 275 GLY A N 1
ATOM 2193 C CA . GLY A 1 275 ? -35.577 39.177 59.203 1.00 75.81 275 GLY A CA 1
ATOM 2194 C C . GLY A 1 275 ? -34.388 38.324 58.780 1.00 75.81 275 GLY A C 1
ATOM 2195 O O . GLY A 1 275 ? -33.928 38.433 57.644 1.00 75.81 275 GLY A O 1
ATOM 2196 N N . THR A 1 276 ? -33.928 37.420 59.650 1.00 76.44 276 THR A N 1
ATOM 2197 C CA . THR A 1 276 ? -32.773 36.562 59.345 1.00 76.44 276 THR A CA 1
ATOM 2198 C C . THR A 1 276 ? -33.064 35.528 58.243 1.00 76.44 276 THR A C 1
ATOM 2200 O O . THR A 1 276 ? -32.278 35.458 57.295 1.00 76.44 276 THR A O 1
ATOM 2203 N N . PRO A 1 277 ? -34.197 34.792 58.228 1.00 78.38 277 PRO A N 1
ATOM 2204 C CA . PRO A 1 277 ? -34.509 33.867 57.139 1.00 78.38 277 PRO A CA 1
ATOM 2205 C C . PRO A 1 277 ? -34.908 34.583 55.846 1.00 78.38 277 PRO A C 1
ATOM 2207 O O . PRO A 1 277 ? -34.562 34.099 54.771 1.00 78.38 277 PRO A O 1
ATOM 2210 N N . MET A 1 278 ? -35.592 35.735 55.916 1.00 77.12 278 MET A N 1
ATOM 2211 C CA . MET A 1 278 ? -35.901 36.540 54.725 1.00 77.12 278 MET A CA 1
ATOM 2212 C C . MET A 1 278 ? -34.635 37.066 54.063 1.00 77.12 278 MET A C 1
ATOM 2214 O O . MET A 1 278 ? -34.516 36.984 52.843 1.00 77.12 278 MET A O 1
ATOM 2218 N N . PHE A 1 279 ? -33.669 37.544 54.849 1.00 79.81 279 PHE A N 1
ATOM 2219 C CA . PHE A 1 279 ? -32.372 37.951 54.323 1.00 79.81 279 PHE A CA 1
ATOM 2220 C C . PHE A 1 279 ? -31.667 36.783 53.630 1.00 79.81 279 PHE A C 1
ATOM 2222 O O . PHE A 1 279 ? -31.214 36.938 52.502 1.00 79.81 279 PHE A O 1
ATOM 2229 N N . VAL A 1 280 ? -31.652 35.590 54.237 1.00 76.62 280 VAL A N 1
ATOM 2230 C CA . VAL A 1 280 ? -31.069 34.384 53.623 1.00 76.62 280 VAL A CA 1
ATOM 2231 C C . VAL A 1 280 ? -31.815 33.971 52.349 1.00 76.62 280 VAL A C 1
ATOM 2233 O O . VAL A 1 280 ? -31.173 33.616 51.366 1.00 76.62 280 VAL A O 1
ATOM 2236 N N . LEU A 1 281 ? -33.148 34.042 52.313 1.00 77.38 281 LEU A N 1
ATOM 2237 C CA . LEU A 1 281 ? -33.945 33.722 51.123 1.00 77.38 281 LEU A CA 1
ATOM 2238 C C . LEU A 1 281 ? -33.709 34.719 49.984 1.00 77.38 281 LEU A C 1
ATOM 2240 O O . LEU A 1 281 ? -33.541 34.299 48.841 1.00 77.38 281 LEU A O 1
ATOM 2244 N N . VAL A 1 282 ? -33.671 36.018 50.289 1.00 76.06 282 VAL A N 1
ATOM 2245 C CA . VAL A 1 282 ? -33.367 37.080 49.319 1.00 76.06 282 VAL A CA 1
ATOM 2246 C C . VAL A 1 282 ? -31.925 36.962 48.841 1.00 76.06 282 VAL A C 1
ATOM 2248 O O . VAL A 1 282 ? -31.683 37.035 47.642 1.00 76.06 282 VAL A O 1
ATOM 2251 N N . TRP A 1 283 ? -30.977 36.691 49.738 1.00 75.44 283 TRP A N 1
ATOM 2252 C CA . TRP A 1 283 ? -29.581 36.432 49.397 1.00 75.44 283 TRP A CA 1
ATOM 2253 C C . TRP A 1 283 ? -29.461 35.216 48.469 1.00 75.44 283 TRP A C 1
ATOM 2255 O O . TRP A 1 283 ? -28.904 35.329 47.380 1.00 75.44 283 TRP A O 1
ATOM 2265 N N . LEU A 1 284 ? -30.093 34.086 48.803 1.00 71.00 284 LEU A N 1
ATOM 2266 C CA . LEU A 1 284 ? -30.145 32.902 47.938 1.00 71.00 284 LEU A CA 1
ATOM 2267 C C . LEU A 1 284 ? -30.832 33.178 46.594 1.00 71.00 284 LEU A C 1
ATOM 2269 O O . LEU A 1 284 ? -30.420 32.612 45.587 1.00 71.00 284 LEU A O 1
ATOM 2273 N N . PHE A 1 285 ? -31.867 34.021 46.554 1.00 70.31 285 PHE A N 1
ATOM 2274 C CA . PHE A 1 285 ? -32.592 34.376 45.330 1.00 70.31 285 PHE A CA 1
ATOM 2275 C C . PHE A 1 285 ? -31.789 35.322 44.426 1.00 70.31 285 PHE A C 1
ATOM 2277 O O . PHE A 1 285 ? -31.719 35.094 43.221 1.00 70.31 285 PHE A O 1
ATOM 2284 N N . LEU A 1 286 ? -31.124 36.332 44.993 1.00 65.44 286 LEU A N 1
ATOM 2285 C CA . LEU A 1 286 ? -30.254 37.259 44.264 1.00 65.44 286 LEU A CA 1
ATOM 2286 C C . LEU A 1 286 ? -29.027 36.535 43.695 1.00 65.44 286 LEU A C 1
ATOM 2288 O O . LEU A 1 286 ? -28.704 36.694 42.518 1.00 65.44 286 LEU A O 1
ATOM 2292 N N . PHE A 1 287 ? -28.412 35.644 44.477 1.00 59.44 287 PHE A N 1
ATOM 2293 C CA . PHE A 1 287 ? -27.319 34.785 44.009 1.00 59.44 287 PHE A CA 1
ATOM 2294 C C . PHE A 1 287 ? -27.782 33.637 43.096 1.00 59.44 287 PHE A C 1
ATOM 2296 O O . PHE A 1 287 ? -26.952 32.961 42.495 1.00 59.44 287 PHE A O 1
ATOM 2303 N N . LYS A 1 288 ? -29.093 33.428 42.921 1.00 56.09 288 LYS A N 1
ATOM 2304 C CA . LYS A 1 288 ? -29.637 32.511 41.907 1.00 56.09 288 LYS A CA 1
ATOM 2305 C C . LYS A 1 288 ? -29.605 33.114 40.497 1.00 56.09 288 LYS A C 1
ATOM 2307 O O . LYS A 1 288 ? -29.579 32.352 39.534 1.00 56.09 288 LYS A O 1
ATOM 2312 N N . SER A 1 289 ? -29.602 34.446 40.378 1.00 46.88 289 SER A N 1
ATOM 2313 C CA . SER A 1 289 ? -29.513 35.162 39.092 1.00 46.88 289 SER A CA 1
ATOM 2314 C C . SER A 1 289 ? -28.075 35.435 38.641 1.00 46.88 289 SER A C 1
ATOM 2316 O O . SER A 1 289 ? -27.840 35.601 37.447 1.00 46.88 289 SER A O 1
ATOM 2318 N N . GLY A 1 290 ? -27.102 35.448 39.556 1.00 42.66 290 GLY A N 1
ATOM 2319 C CA . GLY A 1 290 ? -25.679 35.494 39.218 1.00 42.66 290 GLY A CA 1
ATOM 2320 C C . GLY A 1 290 ? -25.094 34.086 39.201 1.00 42.66 290 GLY A C 1
ATOM 2321 O O . GLY A 1 290 ? -25.039 33.469 40.253 1.00 42.66 290 GLY A O 1
ATOM 2322 N N . SER A 1 291 ? -24.719 33.595 38.017 1.00 43.75 291 SER A N 1
ATOM 2323 C CA . SER A 1 291 ? -23.807 32.488 37.622 1.00 43.75 291 SER A CA 1
ATOM 2324 C C . SER A 1 291 ? -23.163 31.487 38.625 1.00 43.75 291 SER A C 1
ATOM 2326 O O . SER A 1 291 ? -22.660 30.467 38.163 1.00 43.75 291 SER A O 1
ATOM 2328 N N . GLY A 1 292 ? -23.166 31.671 39.946 1.00 42.34 292 GLY A N 1
ATOM 2329 C CA . GLY A 1 292 ? -22.485 30.823 40.935 1.00 42.34 292 GLY A CA 1
ATOM 2330 C C . GLY A 1 292 ? -23.235 29.564 41.401 1.00 42.34 292 GLY A C 1
ATOM 2331 O O . GLY A 1 292 ? -22.606 28.638 41.903 1.00 42.34 292 GLY A O 1
ATOM 2332 N N . PHE A 1 293 ? -24.558 29.454 41.223 1.00 41.78 293 PHE A N 1
ATOM 2333 C CA . PHE A 1 293 ? -25.313 28.276 41.706 1.00 41.78 293 PHE A CA 1
ATOM 2334 C C . PHE A 1 293 ? -25.468 27.132 40.692 1.00 41.78 293 PHE A C 1
ATOM 2336 O O . PHE A 1 293 ? -25.877 26.029 41.068 1.00 41.78 293 PHE A O 1
ATOM 2343 N N . ALA A 1 294 ? -25.102 27.343 39.425 1.00 40.84 294 ALA A N 1
ATOM 2344 C CA . ALA A 1 294 ? -25.100 26.278 38.417 1.00 40.84 294 ALA A CA 1
ATOM 2345 C C . ALA A 1 294 ? -24.045 25.180 38.701 1.00 40.84 294 ALA A C 1
ATOM 2347 O O . ALA A 1 294 ? -24.142 24.082 38.155 1.00 40.84 294 ALA A O 1
ATOM 2348 N N . GLN A 1 295 ? -23.083 25.432 39.598 1.00 41.03 295 GLN A N 1
ATOM 2349 C CA . GLN A 1 295 ? -21.960 24.535 39.906 1.00 41.03 295 GLN A CA 1
ATOM 2350 C C . GLN A 1 295 ? -22.249 23.426 40.938 1.00 41.03 295 GLN A C 1
ATOM 2352 O O . GLN A 1 295 ? -21.429 22.529 41.112 1.00 41.03 295 GLN A O 1
ATOM 2357 N N . TYR A 1 296 ? -23.425 23.382 41.579 1.00 43.19 296 TYR A N 1
ATOM 2358 C CA . TYR A 1 296 ? -23.763 22.284 42.513 1.00 43.19 296 TYR A CA 1
ATOM 2359 C C . TYR A 1 296 ? -23.994 20.917 41.826 1.00 43.19 296 TYR A C 1
ATOM 2361 O O . TYR A 1 296 ? -24.189 19.903 42.500 1.00 43.19 296 TYR A O 1
ATOM 2369 N N . GLY A 1 297 ? -23.979 20.871 40.488 1.00 43.81 297 GLY A N 1
ATOM 2370 C CA . GLY A 1 297 ? -24.138 19.650 39.693 1.00 43.81 297 GLY A CA 1
ATOM 2371 C C . GLY A 1 297 ? -22.919 18.718 39.668 1.00 43.81 297 GLY A C 1
ATOM 2372 O O . GLY A 1 297 ? -23.061 17.561 39.273 1.00 43.81 297 GLY A O 1
ATOM 2373 N N . GLU A 1 298 ? -21.737 19.160 40.107 1.00 47.59 298 GLU A N 1
ATOM 2374 C CA . GLU A 1 298 ? -20.504 18.377 39.910 1.00 47.59 298 GLU A CA 1
ATOM 2375 C C . GLU A 1 298 ? -20.289 17.247 40.937 1.00 47.59 298 GLU A C 1
ATOM 2377 O O . GLU A 1 298 ? -19.630 16.249 40.636 1.00 47.59 298 GLU A O 1
ATOM 2382 N N . ASN A 1 299 ? -20.955 17.304 42.097 1.00 51.22 299 ASN A N 1
ATOM 2383 C CA . ASN A 1 299 ? -20.827 16.308 43.175 1.00 51.22 299 ASN A CA 1
ATOM 2384 C C . ASN A 1 299 ? -21.846 15.156 43.137 1.00 51.22 299 ASN A C 1
ATOM 2386 O O . ASN A 1 299 ? -21.964 14.387 44.096 1.00 51.22 299 ASN A O 1
ATOM 2390 N N . LEU A 1 300 ? -22.607 15.004 42.052 1.00 62.06 300 LEU A N 1
ATOM 2391 C CA . LEU A 1 300 ? -23.521 13.867 41.903 1.00 62.06 300 LEU A CA 1
ATOM 2392 C C . LEU A 1 300 ? -22.694 12.570 41.886 1.00 62.06 300 LEU A C 1
ATOM 2394 O O . LEU A 1 300 ? -21.784 12.458 41.075 1.00 62.06 300 LEU A O 1
ATOM 2398 N N . ARG A 1 301 ? -22.993 11.565 42.720 1.00 69.88 301 ARG A N 1
ATOM 2399 C CA . ARG A 1 301 ? -22.272 10.270 42.725 1.00 69.88 301 ARG A CA 1
ATOM 2400 C C . ARG A 1 301 ? -22.778 9.327 41.626 1.00 69.88 301 ARG A C 1
ATOM 2402 O O . ARG A 1 301 ? -23.368 8.287 41.898 1.00 69.88 301 ARG A O 1
ATOM 2409 N N . ILE A 1 302 ? -22.585 9.715 40.368 1.00 81.94 302 ILE A N 1
ATOM 2410 C CA . ILE A 1 302 ? -22.957 8.905 39.189 1.00 81.94 302 ILE A CA 1
ATOM 2411 C C . ILE A 1 302 ? -21.730 8.098 38.748 1.00 81.94 302 ILE A C 1
ATOM 2413 O O . ILE A 1 302 ? -20.675 8.721 38.584 1.00 81.94 302 ILE A O 1
ATOM 2417 N N . PRO A 1 303 ? -21.864 6.777 38.522 1.00 85.75 303 PRO A N 1
ATOM 2418 C CA . PRO A 1 303 ? -20.818 5.940 37.937 1.00 85.75 303 PRO A CA 1
ATOM 2419 C C . PRO A 1 303 ? -20.257 6.515 36.632 1.00 85.75 303 PRO A C 1
ATOM 2421 O O . PRO A 1 303 ? -20.983 7.163 35.878 1.00 85.75 303 PRO A O 1
ATOM 2424 N N . ASN A 1 304 ? -18.985 6.240 36.359 1.00 89.94 304 ASN A N 1
ATOM 2425 C CA . ASN A 1 304 ? -18.336 6.577 35.096 1.00 89.94 304 ASN A CA 1
ATOM 2426 C C . ASN A 1 304 ? -18.407 5.375 34.141 1.00 89.94 304 ASN A C 1
ATOM 2428 O O . ASN A 1 304 ? -18.079 4.264 34.554 1.00 89.94 304 ASN A O 1
ATOM 2432 N N . LEU A 1 305 ? -18.847 5.565 32.896 1.00 90.81 305 LEU A N 1
ATOM 2433 C CA . LEU A 1 305 ? -18.875 4.505 31.880 1.00 90.81 305 LEU A CA 1
ATOM 2434 C C . LEU A 1 305 ? -17.568 4.549 31.104 1.00 90.81 305 LEU A C 1
ATOM 2436 O O . LEU A 1 305 ? -17.349 5.460 30.315 1.00 90.81 305 LEU A O 1
ATOM 2440 N N . LEU A 1 306 ? -16.712 3.563 31.357 1.00 89.75 306 LEU A N 1
ATOM 2441 C CA . LEU A 1 306 ? -15.407 3.451 30.717 1.00 89.75 306 LEU A CA 1
ATOM 2442 C C . LEU A 1 306 ? -15.520 2.808 29.337 1.00 89.75 306 LEU A C 1
ATOM 2444 O O . LEU A 1 306 ? -14.896 3.274 28.393 1.00 89.75 306 LEU A O 1
ATOM 2448 N N . VAL A 1 307 ? -16.304 1.739 29.209 1.00 90.25 307 VAL A N 1
ATOM 2449 C CA . VAL A 1 307 ? -16.472 1.014 27.942 1.00 90.25 307 VAL A CA 1
ATOM 2450 C C . VAL A 1 307 ? -17.956 0.882 27.643 1.00 90.25 307 VAL A C 1
ATOM 2452 O O . VAL A 1 307 ? -18.697 0.323 28.453 1.00 90.25 307 VAL A O 1
ATOM 2455 N N . ASP A 1 308 ? -18.367 1.401 26.487 1.00 88.56 308 ASP A N 1
ATOM 2456 C CA . ASP A 1 308 ? -19.733 1.335 25.968 1.00 88.56 308 ASP A CA 1
ATOM 2457 C C . ASP A 1 308 ? -19.765 0.449 24.721 1.00 88.56 308 ASP A C 1
ATOM 2459 O O . ASP A 1 308 ? -19.263 0.837 23.664 1.00 88.56 308 ASP A O 1
ATOM 2463 N N . ASN A 1 309 ? -20.372 -0.729 24.848 1.00 86.56 309 ASN A N 1
ATOM 2464 C CA . ASN A 1 309 ? -20.528 -1.683 23.754 1.00 86.56 309 ASN A CA 1
ATOM 2465 C C . ASN A 1 309 ? -21.970 -1.725 23.223 1.00 86.56 309 ASN A C 1
ATOM 2467 O O . ASN A 1 309 ? -22.403 -2.740 22.667 1.00 86.56 309 ASN A O 1
ATOM 2471 N N . SER A 1 310 ? -22.730 -0.636 23.391 1.00 82.56 310 SER A N 1
ATOM 2472 C CA . SER A 1 310 ? -24.095 -0.523 22.868 1.00 82.56 310 SER A CA 1
ATOM 2473 C C . SER A 1 310 ? -24.153 -0.830 21.356 1.00 82.56 310 SER A C 1
ATOM 2475 O O . SER A 1 310 ? -23.272 -0.384 20.616 1.00 82.56 310 SER A O 1
ATOM 2477 N N . PRO A 1 311 ? -25.181 -1.548 20.855 1.00 76.19 311 PRO A N 1
ATOM 2478 C CA . PRO A 1 311 ? -25.245 -1.990 19.454 1.00 76.19 311 PRO A CA 1
ATOM 2479 C C . PRO A 1 311 ? -25.154 -0.869 18.408 1.00 76.19 311 PRO A C 1
ATOM 2481 O O . PRO A 1 311 ? -24.697 -1.109 17.297 1.00 76.19 311 PRO A O 1
ATOM 2484 N N . ASP A 1 312 ? -25.579 0.349 18.754 1.00 74.75 312 ASP A N 1
ATOM 2485 C CA . ASP A 1 312 ? -25.533 1.542 17.899 1.00 74.75 312 ASP A CA 1
ATOM 2486 C C . ASP A 1 312 ? -24.126 2.145 17.755 1.00 74.75 312 ASP A C 1
ATOM 2488 O O . ASP A 1 312 ? -23.863 2.868 16.795 1.00 74.75 312 ASP A O 1
ATOM 2492 N N . ARG A 1 313 ? -23.219 1.872 18.699 1.00 69.00 313 ARG A N 1
ATOM 2493 C CA . ARG A 1 313 ? -21.864 2.452 18.733 1.00 69.00 313 ARG A CA 1
ATOM 2494 C C . ARG A 1 313 ? -20.742 1.428 18.691 1.00 69.00 313 ARG A C 1
ATOM 2496 O O . ARG A 1 313 ? -19.592 1.811 18.470 1.00 69.00 313 ARG A O 1
ATOM 2503 N N . ASN A 1 314 ? -21.057 0.153 18.883 1.00 75.75 314 ASN A N 1
ATOM 2504 C CA . ASN A 1 314 ? -20.056 -0.892 18.899 1.00 75.75 314 ASN A CA 1
ATOM 2505 C C . ASN A 1 314 ? -19.465 -1.104 17.497 1.00 75.75 314 ASN A C 1
ATOM 2507 O O . ASN A 1 314 ? -20.119 -1.615 16.588 1.00 75.75 314 ASN A O 1
ATOM 2511 N N . LYS A 1 315 ? -18.199 -0.719 17.338 1.00 80.44 315 LYS A N 1
ATOM 2512 C CA . LYS A 1 315 ? -17.382 -1.065 16.172 1.00 80.44 315 LYS A CA 1
ATOM 2513 C C . LYS A 1 315 ? -16.581 -2.316 16.494 1.00 80.44 315 LYS A C 1
ATOM 2515 O O . LYS A 1 315 ? -15.977 -2.370 17.555 1.00 80.44 315 LYS A O 1
ATOM 2520 N N . MET A 1 316 ? -16.514 -3.279 15.578 1.00 84.69 316 MET A N 1
ATOM 2521 C CA . MET A 1 316 ? -15.739 -4.505 15.811 1.00 84.69 316 MET A CA 1
ATOM 2522 C C . MET A 1 316 ? -14.221 -4.261 15.842 1.00 84.69 316 MET A C 1
ATOM 2524 O O . MET A 1 316 ? -13.481 -5.073 16.391 1.00 84.69 316 MET A O 1
ATOM 2528 N N . TYR A 1 317 ? -13.770 -3.131 15.286 1.00 89.94 317 TYR A N 1
ATOM 2529 C CA . TYR A 1 317 ? -12.373 -2.723 15.296 1.00 89.94 317 TYR A CA 1
ATOM 2530 C C . TYR A 1 317 ? -12.188 -1.229 15.566 1.00 89.94 317 TYR A C 1
ATOM 2532 O O . TYR A 1 317 ? -13.101 -0.421 15.355 1.00 89.94 317 TYR A O 1
ATOM 2540 N N . GLU A 1 318 ? -10.981 -0.865 15.988 1.00 89.38 318 GLU A N 1
ATOM 2541 C CA . GLU A 1 318 ? -10.523 0.517 16.123 1.00 89.38 318 GLU A CA 1
ATOM 2542 C C . GLU A 1 318 ? -9.156 0.708 15.478 1.00 89.38 318 GLU A C 1
ATOM 2544 O O . GLU A 1 318 ? -8.266 -0.114 15.664 1.00 89.38 318 GLU A O 1
ATOM 2549 N N . SER A 1 319 ? -9.022 1.785 14.702 1.00 88.44 319 SER A N 1
ATOM 2550 C CA . SER A 1 319 ? -7.780 2.173 14.036 1.00 88.44 319 SER A CA 1
ATOM 2551 C C . SER A 1 319 ? -7.094 3.266 14.842 1.00 88.44 319 SER A C 1
ATOM 2553 O O . SER A 1 319 ? -7.726 4.278 15.147 1.00 88.44 319 SER A O 1
ATOM 2555 N N . ILE A 1 320 ? -5.815 3.076 15.143 1.00 86.44 320 ILE A N 1
ATOM 2556 C CA . ILE A 1 320 ? -4.966 4.001 15.891 1.00 86.44 320 ILE A CA 1
ATOM 2557 C C . ILE A 1 320 ? -3.797 4.376 14.978 1.00 86.44 320 ILE A C 1
ATOM 2559 O O . ILE A 1 320 ? -3.047 3.501 14.564 1.00 86.44 320 ILE A O 1
ATOM 2563 N N . THR A 1 321 ? -3.668 5.657 14.633 1.00 75.25 321 THR A N 1
ATOM 2564 C CA . THR A 1 321 ? -2.614 6.154 13.720 1.00 75.25 321 THR A CA 1
ATOM 2565 C C . THR A 1 321 ? -1.617 7.060 14.448 1.00 75.25 321 THR A C 1
ATOM 2567 O O . THR A 1 321 ? -0.420 7.001 14.200 1.00 75.25 321 THR A O 1
ATOM 2570 N N . LEU A 1 322 ? -2.105 7.868 15.397 1.00 69.44 322 LEU A N 1
ATOM 2571 C CA . LEU A 1 322 ? -1.295 8.686 16.303 1.00 69.44 322 LEU A CA 1
ATOM 2572 C C . LEU A 1 322 ? -1.473 8.126 17.715 1.00 69.44 322 LEU A C 1
ATOM 2574 O O . LEU A 1 322 ? -2.597 8.075 18.211 1.00 69.44 322 LEU A O 1
ATOM 2578 N N . ILE A 1 323 ? -0.388 7.657 18.333 1.00 66.94 323 ILE A N 1
ATOM 2579 C CA . ILE A 1 323 ? -0.452 6.891 19.582 1.00 66.94 323 ILE A CA 1
ATOM 2580 C C . ILE A 1 323 ? 0.052 7.765 20.727 1.00 66.94 323 ILE A C 1
ATOM 2582 O O . ILE A 1 323 ? 1.242 7.778 21.038 1.00 66.94 323 ILE A O 1
ATOM 2586 N N . ASN A 1 324 ? -0.852 8.485 21.390 1.00 80.69 324 ASN A N 1
ATOM 2587 C CA . ASN A 1 324 ? -0.564 8.929 22.751 1.00 80.69 324 ASN A CA 1
ATOM 2588 C C . ASN A 1 324 ? -0.710 7.731 23.701 1.00 80.69 324 ASN A C 1
ATOM 2590 O O . ASN A 1 324 ? -1.572 6.873 23.497 1.00 80.69 324 ASN A O 1
ATOM 2594 N N . ASP A 1 325 ? 0.068 7.687 24.788 1.00 81.88 325 ASP A N 1
ATOM 2595 C CA . ASP A 1 325 ? -0.045 6.618 25.798 1.00 81.88 325 ASP A CA 1
ATOM 2596 C C . ASP A 1 325 ? -1.479 6.479 26.337 1.00 81.88 325 ASP A C 1
ATOM 2598 O O . ASP A 1 325 ? -1.958 5.365 26.557 1.00 81.88 325 ASP A O 1
ATOM 2602 N N . SER A 1 326 ? -2.181 7.604 26.503 1.00 83.44 326 SER A N 1
ATOM 2603 C CA . SER A 1 326 ? -3.572 7.646 26.958 1.00 83.44 326 SER A CA 1
ATOM 2604 C C . SER A 1 326 ? -4.553 7.013 25.975 1.00 83.44 326 SER A C 1
ATOM 2606 O O . SER A 1 326 ? -5.539 6.418 26.405 1.00 83.44 326 SER A O 1
ATOM 2608 N N . ASP A 1 327 ? -4.292 7.117 24.672 1.00 86.12 327 ASP A N 1
ATOM 2609 C CA . ASP A 1 327 ? -5.197 6.604 23.642 1.00 86.12 327 ASP A CA 1
ATOM 2610 C C . ASP A 1 327 ? -5.146 5.076 23.596 1.00 86.12 327 ASP A C 1
ATOM 2612 O O . ASP A 1 327 ? -6.180 4.429 23.409 1.00 86.12 327 ASP A O 1
ATOM 2616 N N . LEU A 1 328 ? -3.968 4.490 23.845 1.00 88.69 328 LEU A N 1
ATOM 2617 C CA . LEU A 1 328 ? -3.774 3.042 23.865 1.00 88.69 328 LEU A CA 1
ATOM 2618 C C . LEU A 1 328 ? -4.130 2.421 25.224 1.00 88.69 328 LEU A C 1
ATOM 2620 O O . LEU A 1 328 ? -4.923 1.481 25.258 1.00 88.69 328 LEU A O 1
ATOM 2624 N N . PHE A 1 329 ? -3.606 2.959 26.331 1.00 90.38 329 PHE A N 1
ATOM 2625 C CA . PHE A 1 329 ? -3.693 2.343 27.669 1.00 90.38 329 PHE A CA 1
ATOM 2626 C C . PHE A 1 329 ? -4.692 3.007 28.623 1.00 90.38 329 PHE A C 1
ATOM 2628 O O . PHE A 1 329 ? -4.982 2.458 29.688 1.00 90.38 329 PHE A O 1
ATOM 2635 N N . GLY A 1 330 ? -5.240 4.162 28.254 1.00 89.44 330 GLY A N 1
ATOM 2636 C CA . GLY A 1 330 ? -6.106 4.960 29.113 1.00 89.44 330 GLY A CA 1
ATOM 2637 C C . GLY A 1 330 ? -5.326 5.963 29.953 1.00 89.44 330 GLY A C 1
ATOM 2638 O O . GLY A 1 330 ? -4.102 5.911 30.074 1.00 89.44 330 GLY A O 1
ATOM 2639 N N . GLY A 1 331 ? -6.049 6.911 30.535 1.00 88.25 331 GLY A N 1
ATOM 2640 C CA . GLY A 1 331 ? -5.464 8.012 31.290 1.00 88.25 331 GLY A CA 1
ATOM 2641 C C . GLY A 1 331 ? -6.371 8.506 32.405 1.00 88.25 331 GLY A C 1
ATOM 2642 O O . GLY A 1 331 ? -7.496 8.031 32.585 1.00 88.25 331 GLY A O 1
ATOM 2643 N N . VAL A 1 332 ? -5.865 9.471 33.166 1.00 85.38 332 VAL A N 1
ATOM 2644 C CA . VAL A 1 332 ? -6.608 10.148 34.228 1.00 85.38 332 VAL A CA 1
ATOM 2645 C C . VAL A 1 332 ? -6.686 11.628 33.866 1.00 85.38 332 VAL A C 1
ATOM 2647 O O . VAL A 1 332 ? -5.665 12.280 33.687 1.00 85.38 332 VAL A O 1
ATOM 2650 N N . GLU A 1 333 ? -7.898 12.164 33.734 1.00 79.12 333 GLU A N 1
ATOM 2651 C CA . GLU A 1 333 ? -8.121 13.597 33.566 1.00 79.12 333 GLU A CA 1
ATOM 2652 C C . GLU A 1 333 ? -7.526 14.359 34.753 1.00 79.12 333 GLU A C 1
ATOM 2654 O O . GLU A 1 333 ? -7.694 13.983 35.923 1.00 79.12 333 GLU A O 1
ATOM 2659 N N . TRP A 1 334 ? -6.883 15.485 34.455 1.00 68.94 334 TRP A N 1
ATOM 2660 C CA . TRP A 1 334 ? -6.430 16.402 35.486 1.00 68.94 334 TRP A CA 1
ATOM 2661 C C . TRP A 1 334 ? -7.615 16.913 36.307 1.00 68.94 334 TRP A C 1
ATOM 2663 O O . TRP A 1 334 ? -8.640 17.339 35.777 1.00 68.94 334 TRP A O 1
ATOM 2673 N N . GLY A 1 335 ? -7.476 16.847 37.631 1.00 58.69 335 GLY A N 1
ATOM 2674 C CA . GLY A 1 335 ? -8.412 17.500 38.536 1.00 58.69 335 GLY A CA 1
ATOM 2675 C C . GLY A 1 335 ? -7.936 18.923 38.775 1.00 58.69 335 GLY A C 1
ATOM 2676 O O . GLY A 1 335 ? -6.843 19.097 39.310 1.00 58.69 335 GLY A O 1
ATOM 2677 N N . GLU A 1 336 ? -8.730 19.926 38.404 1.00 52.75 336 GLU A N 1
ATOM 2678 C CA . GLU A 1 336 ? -8.477 21.291 38.862 1.00 52.75 336 GLU A CA 1
ATOM 2679 C C . GLU A 1 336 ? -8.478 21.303 40.395 1.00 52.75 336 GLU A C 1
ATOM 2681 O O . GLU A 1 336 ? -9.420 20.825 41.036 1.00 52.75 336 GLU A O 1
ATOM 2686 N N . ILE A 1 337 ? -7.406 21.825 40.995 1.00 48.22 337 ILE A N 1
ATOM 2687 C CA . ILE A 1 337 ? -7.297 22.025 42.443 1.00 48.22 337 ILE A CA 1
ATOM 2688 C C . ILE A 1 337 ? -8.142 23.256 42.801 1.00 48.22 337 ILE A C 1
ATOM 2690 O O . ILE A 1 337 ? -7.627 24.303 43.178 1.00 48.22 337 ILE A O 1
ATOM 2694 N N . GLN A 1 338 ? -9.457 23.165 42.634 1.00 45.47 338 GLN A N 1
ATOM 2695 C CA . GLN A 1 338 ? -10.388 24.066 43.305 1.00 45.47 338 GLN A CA 1
ATOM 2696 C C . GLN A 1 338 ? -10.848 23.398 44.602 1.00 45.47 338 GLN A C 1
ATOM 2698 O O . GLN A 1 338 ? -10.887 22.170 44.694 1.00 45.47 338 GLN A O 1
ATOM 2703 N N . SER A 1 339 ? -11.086 24.222 45.628 1.00 43.38 339 SER A N 1
ATOM 2704 C CA . SER A 1 339 ? -11.288 23.849 47.036 1.00 43.38 339 SER A CA 1
ATOM 2705 C C . SER A 1 339 ? -11.961 22.479 47.233 1.00 43.38 339 SER A C 1
ATOM 2707 O O . SER A 1 339 ? -12.942 22.144 46.577 1.00 43.38 339 SER A O 1
ATOM 2709 N N . SER A 1 340 ? -11.412 21.682 48.156 1.00 52.09 340 SER A N 1
ATOM 2710 C CA . SER A 1 340 ? -11.599 20.232 48.392 1.00 52.09 340 SER A CA 1
ATOM 2711 C C . SER A 1 340 ? -13.018 19.630 48.334 1.00 52.09 340 SER A C 1
ATOM 2713 O O . SER A 1 340 ? -13.154 18.403 48.330 1.00 52.09 340 SER A O 1
ATOM 2715 N N . SER A 1 341 ? -14.069 20.448 48.270 1.00 50.81 341 SER A N 1
ATOM 2716 C CA . SER A 1 341 ? -15.453 20.020 48.072 1.00 50.81 341 SER A CA 1
ATOM 2717 C C . SER A 1 341 ? -15.945 20.067 46.619 1.00 50.81 341 SER A C 1
ATOM 2719 O O . SER A 1 341 ? -17.015 19.528 46.374 1.00 50.81 341 SER A O 1
ATOM 2721 N N . MET A 1 342 ? -15.215 20.654 45.661 1.00 53.84 342 MET A N 1
ATOM 2722 C CA . MET A 1 342 ? -15.678 20.856 44.271 1.00 53.84 342 MET A CA 1
ATOM 2723 C C . MET A 1 342 ? -14.934 20.023 43.212 1.00 53.84 342 MET A C 1
ATOM 2725 O O . MET A 1 342 ? -15.287 20.064 42.041 1.00 53.84 342 MET A O 1
ATOM 2729 N N . ALA A 1 343 ? -13.930 19.231 43.595 1.00 63.06 343 ALA A N 1
ATOM 2730 C CA . ALA A 1 343 ? -13.143 18.453 42.639 1.00 63.06 343 ALA A CA 1
ATOM 2731 C C . ALA A 1 343 ? -13.882 17.200 42.121 1.00 63.06 343 ALA A C 1
ATOM 2733 O O . ALA A 1 343 ? -14.428 16.413 42.906 1.00 63.06 343 ALA A O 1
ATOM 2734 N N . LYS A 1 344 ? -13.809 16.949 40.801 1.00 72.38 344 LYS A N 1
ATOM 2735 C CA . LYS A 1 344 ? -14.294 15.706 40.171 1.00 72.38 344 LYS A CA 1
ATOM 2736 C C . LYS A 1 344 ? -13.732 14.469 40.904 1.00 72.38 344 LYS A C 1
ATOM 2738 O O . LYS A 1 344 ? -12.511 14.335 41.036 1.00 72.38 344 LYS A O 1
ATOM 2743 N N . PRO A 1 345 ? -14.584 13.517 41.339 1.00 78.62 345 PRO A N 1
ATOM 2744 C CA . PRO A 1 345 ? -14.123 12.307 42.014 1.00 78.62 345 PRO A CA 1
ATOM 2745 C C . PRO A 1 345 ? -13.098 11.503 41.189 1.00 78.62 345 PRO A C 1
ATOM 2747 O O . PRO A 1 345 ? -13.249 11.415 39.971 1.00 78.62 345 PRO A O 1
ATOM 2750 N N . PRO A 1 346 ? -12.106 10.838 41.820 1.00 81.50 346 PRO A N 1
ATOM 2751 C CA . PRO A 1 346 ? -11.077 10.055 41.122 1.00 81.50 346 PRO A CA 1
ATOM 2752 C C . PRO A 1 346 ? -11.607 9.071 40.070 1.00 81.50 346 PRO A C 1
ATOM 2754 O O . PRO A 1 346 ? -11.149 9.087 38.935 1.00 81.50 346 PRO A O 1
ATOM 2757 N N . TYR A 1 347 ? -12.639 8.284 40.394 1.00 85.62 347 TYR A N 1
ATOM 2758 C CA . TYR A 1 347 ? -13.216 7.296 39.470 1.00 85.62 347 TYR A CA 1
ATOM 2759 C C . TYR A 1 347 ? -13.881 7.908 38.221 1.00 85.62 347 TYR A C 1
ATOM 2761 O O . TYR A 1 347 ? -14.097 7.207 37.232 1.00 85.62 347 TYR A O 1
ATOM 2769 N N . ARG A 1 348 ? -14.219 9.203 38.249 1.00 84.81 348 ARG A N 1
ATOM 2770 C CA . ARG A 1 348 ? -14.777 9.934 37.101 1.00 84.81 348 ARG A CA 1
ATOM 2771 C C . ARG A 1 348 ? -13.746 10.544 36.179 1.00 84.81 348 ARG A C 1
ATOM 2773 O O . ARG A 1 348 ? -14.089 10.880 35.057 1.00 84.81 348 ARG A O 1
ATOM 2780 N N . ARG A 1 349 ? -12.520 10.700 36.664 1.00 85.00 349 ARG A N 1
ATOM 2781 C CA . ARG A 1 349 ? -11.405 11.219 35.875 1.00 85.00 349 ARG A CA 1
ATOM 2782 C C . ARG A 1 349 ? -10.803 10.138 34.978 1.00 85.00 349 ARG A C 1
ATOM 2784 O O . ARG A 1 349 ? -9.992 10.435 34.124 1.00 85.00 349 ARG A O 1
ATOM 2791 N N . LEU A 1 350 ? -11.185 8.878 35.172 1.00 88.50 350 LEU A N 1
ATOM 2792 C CA . LEU A 1 350 ? -10.681 7.757 34.390 1.00 88.50 350 LEU A CA 1
ATOM 2793 C C . LEU A 1 350 ? -11.193 7.806 32.947 1.00 88.50 350 LEU A C 1
ATOM 2795 O O . LEU A 1 350 ? -12.404 7.852 32.719 1.00 88.50 350 LEU A O 1
ATOM 2799 N N . VAL A 1 351 ? -10.262 7.702 32.004 1.00 89.88 351 VAL A N 1
ATOM 2800 C CA . VAL A 1 351 ? -10.505 7.575 30.566 1.00 89.88 351 VAL A CA 1
ATOM 2801 C C . VAL A 1 351 ? -9.953 6.230 30.104 1.00 89.88 351 VAL A C 1
ATOM 2803 O O . VAL A 1 351 ? -8.825 5.869 30.437 1.00 89.88 351 VAL A O 1
ATOM 2806 N N . SER A 1 352 ? -10.752 5.468 29.360 1.00 91.12 352 SER A N 1
ATOM 2807 C CA . SER A 1 352 ? -10.360 4.158 28.837 1.00 91.12 352 SER A CA 1
ATOM 2808 C C . SER A 1 352 ? -9.543 4.270 27.549 1.00 91.12 352 SER A C 1
ATOM 2810 O O . SER A 1 352 ? -9.896 5.002 26.621 1.00 91.12 352 SER A O 1
ATOM 2812 N N . GLY A 1 353 ? -8.470 3.489 27.474 1.00 91.62 353 GLY A N 1
ATOM 2813 C CA . GLY A 1 353 ? -7.682 3.326 26.261 1.00 91.62 353 GLY A CA 1
ATOM 2814 C C . GLY A 1 353 ? -8.322 2.341 25.292 1.00 91.62 353 GLY A C 1
ATOM 2815 O O . GLY A 1 353 ? -9.334 1.692 25.583 1.00 91.62 353 GLY A O 1
ATOM 2816 N N . ALA A 1 354 ? -7.719 2.220 24.116 1.00 92.19 354 ALA A N 1
ATOM 2817 C CA . ALA A 1 354 ? -8.139 1.276 23.095 1.00 92.19 354 ALA A CA 1
ATOM 2818 C C . ALA A 1 354 ? -8.073 -0.176 23.592 1.00 92.19 354 ALA A C 1
ATOM 2820 O O . ALA A 1 354 ? -8.992 -0.938 23.301 1.00 92.19 354 ALA A O 1
ATOM 2821 N N . VAL A 1 355 ? -7.071 -0.553 24.398 1.00 92.56 355 VAL A N 1
ATOM 2822 C CA . VAL A 1 355 ? -6.943 -1.937 24.899 1.00 92.56 355 VAL A CA 1
ATOM 2823 C C . VAL A 1 355 ? -8.117 -2.351 25.791 1.00 92.56 355 VAL A C 1
ATOM 2825 O O . VAL A 1 355 ? -8.614 -3.468 25.667 1.00 92.56 355 VAL A O 1
ATOM 2828 N N . GLN A 1 356 ? -8.638 -1.438 26.623 1.00 92.25 356 GLN A N 1
ATOM 2829 C CA . GLN A 1 356 ? -9.829 -1.709 27.435 1.00 92.25 356 GLN A CA 1
ATOM 2830 C C . GLN A 1 356 ? -11.110 -1.637 26.599 1.00 92.25 356 GLN A C 1
ATOM 2832 O O . GLN A 1 356 ? -12.005 -2.469 26.753 1.00 92.25 356 GLN A O 1
ATOM 2837 N N . ARG A 1 357 ? -11.219 -0.641 25.707 1.00 90.75 357 ARG A N 1
ATOM 2838 C CA . ARG A 1 357 ? -12.399 -0.471 24.842 1.00 90.75 357 ARG A CA 1
ATOM 2839 C C . ARG A 1 357 ? -12.577 -1.638 23.870 1.00 90.75 357 ARG A C 1
ATOM 2841 O O . ARG A 1 357 ? -13.712 -1.944 23.522 1.00 90.75 357 ARG A O 1
ATOM 2848 N N . ARG A 1 358 ? -11.483 -2.298 23.474 1.00 92.25 358 ARG A N 1
ATOM 2849 C CA . ARG A 1 358 ? -11.446 -3.409 22.508 1.00 92.25 358 ARG A CA 1
ATOM 2850 C C . ARG A 1 358 ? -11.181 -4.769 23.132 1.00 92.25 358 ARG A C 1
ATOM 2852 O O . ARG A 1 358 ? -10.686 -5.670 22.460 1.00 92.25 358 ARG A O 1
ATOM 2859 N N . HIS A 1 359 ? -11.586 -4.958 24.384 1.00 91.38 359 HIS A N 1
ATOM 2860 C CA . HIS A 1 359 ? -11.582 -6.287 24.977 1.00 91.38 359 HIS A CA 1
ATOM 2861 C C . HIS A 1 359 ? -12.443 -7.271 24.155 1.00 91.38 359 HIS A C 1
ATOM 2863 O O . HIS A 1 359 ? -13.626 -7.029 23.912 1.00 91.38 359 HIS A O 1
ATOM 2869 N N . LYS A 1 360 ? -11.845 -8.392 23.737 1.00 90.06 360 LYS A N 1
ATOM 2870 C CA . LYS A 1 360 ? -12.373 -9.398 22.800 1.00 90.06 360 LYS A CA 1
ATOM 2871 C C . LYS A 1 360 ? -12.697 -8.823 21.416 1.00 90.06 360 LYS A C 1
ATOM 2873 O O . LYS A 1 360 ? -13.589 -9.331 20.741 1.00 90.06 360 LYS A O 1
ATOM 2878 N N . GLN A 1 361 ? -12.003 -7.774 20.987 1.00 91.75 361 GLN A N 1
ATOM 2879 C CA . GLN A 1 361 ? -12.190 -7.123 19.688 1.00 91.75 361 GLN A CA 1
ATOM 2880 C C . GLN A 1 361 ? -10.847 -6.844 18.999 1.00 91.75 361 GLN A C 1
ATOM 2882 O O . GLN A 1 361 ? -9.785 -7.203 19.509 1.00 91.75 361 GLN A O 1
ATOM 2887 N N . LEU A 1 362 ? -10.919 -6.231 17.816 1.00 94.31 362 LEU A N 1
ATOM 2888 C CA . LEU A 1 362 ? -9.780 -5.947 16.951 1.00 94.31 362 LEU A CA 1
ATOM 2889 C C . LEU A 1 362 ? -9.197 -4.545 17.212 1.00 94.31 362 LEU A C 1
ATOM 2891 O O . LEU A 1 362 ? -9.926 -3.549 17.244 1.00 94.31 362 LEU A O 1
ATOM 2895 N N . ILE A 1 363 ? -7.876 -4.456 17.341 1.00 94.06 363 ILE A N 1
ATOM 2896 C CA . ILE A 1 363 ? -7.111 -3.204 17.348 1.00 94.06 363 ILE A CA 1
ATOM 2897 C C . ILE A 1 363 ? -6.225 -3.180 16.105 1.00 94.06 363 ILE A C 1
ATOM 2899 O O . ILE A 1 363 ? -5.473 -4.117 15.853 1.00 94.06 363 ILE A O 1
ATOM 2903 N N . TYR A 1 364 ? -6.295 -2.107 15.327 1.00 94.25 364 TYR A N 1
ATOM 2904 C CA . TYR A 1 364 ? -5.388 -1.870 14.212 1.00 94.25 364 TYR A CA 1
ATOM 2905 C C . TYR A 1 364 ? -4.510 -0.662 14.518 1.00 94.25 364 TYR A C 1
ATOM 2907 O O . TYR A 1 364 ? -5.025 0.428 14.760 1.00 94.25 364 TYR A O 1
ATOM 2915 N N . VAL A 1 365 ? -3.197 -0.856 14.504 1.00 92.06 365 VAL A N 1
ATOM 2916 C CA . VAL A 1 365 ? -2.214 0.223 14.587 1.00 92.06 365 VAL A CA 1
ATOM 2917 C C . VAL A 1 365 ? -1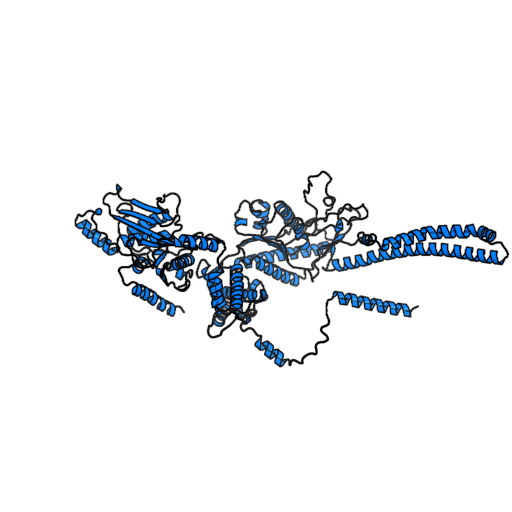.705 0.482 13.179 1.00 92.06 365 VAL A C 1
ATOM 2919 O O . VAL A 1 365 ? -1.023 -0.365 12.604 1.00 92.06 365 VAL A O 1
ATOM 2922 N N . ASP A 1 366 ? -2.067 1.624 12.606 1.00 86.25 366 ASP A N 1
ATOM 2923 C CA . ASP A 1 366 ? -1.515 2.052 11.324 1.00 86.25 366 ASP A CA 1
ATOM 2924 C C . ASP A 1 366 ? -0.156 2.707 11.581 1.00 86.25 366 ASP A C 1
ATOM 2926 O O . ASP A 1 366 ? -0.041 3.523 12.491 1.00 86.25 366 ASP A O 1
ATOM 2930 N N . GLU A 1 367 ? 0.856 2.338 10.796 1.00 85.19 367 GLU A N 1
ATOM 2931 C CA . GLU A 1 367 ? 2.246 2.795 10.952 1.00 85.19 367 GLU A CA 1
ATOM 2932 C C . GLU A 1 367 ? 2.886 2.415 12.301 1.00 85.19 367 GLU A C 1
ATOM 2934 O O . GLU A 1 367 ? 3.041 3.226 13.214 1.00 85.19 367 GLU A O 1
ATOM 2939 N N . GLY A 1 368 ? 3.370 1.174 12.401 1.00 86.00 368 GLY A N 1
ATOM 2940 C CA . GLY A 1 368 ? 4.066 0.664 13.590 1.00 86.00 368 GLY A CA 1
ATOM 2941 C C . GLY A 1 368 ? 5.286 1.483 14.039 1.00 86.00 368 GLY A C 1
ATOM 2942 O O . GLY A 1 368 ? 5.680 1.388 15.197 1.00 86.00 368 GLY A O 1
ATOM 2943 N N . TRP A 1 369 ? 5.854 2.319 13.165 1.00 88.19 369 TRP A N 1
ATOM 2944 C CA . TRP A 1 369 ? 6.931 3.261 13.494 1.00 88.19 369 TRP A CA 1
ATOM 2945 C C . TRP A 1 369 ? 6.545 4.293 14.561 1.00 88.19 369 TRP A C 1
ATOM 2947 O O . TRP A 1 369 ? 7.420 4.779 15.273 1.00 88.19 369 TRP A O 1
ATOM 2957 N N . ASN A 1 370 ? 5.254 4.594 14.710 1.00 87.81 370 ASN A N 1
ATOM 2958 C CA . ASN A 1 370 ? 4.769 5.582 15.673 1.00 87.81 370 ASN A CA 1
ATOM 2959 C C . ASN A 1 370 ? 4.688 5.039 17.115 1.00 87.81 370 ASN A C 1
ATOM 2961 O O . ASN A 1 370 ? 4.388 5.799 18.036 1.00 87.81 370 ASN A O 1
ATOM 2965 N N . LEU A 1 371 ? 4.952 3.744 17.332 1.00 89.19 371 LEU A N 1
ATOM 2966 C CA . LEU A 1 371 ? 4.999 3.142 18.666 1.00 89.19 371 LEU A CA 1
ATOM 2967 C C . LEU A 1 371 ? 6.277 3.549 19.405 1.00 89.19 371 LEU A C 1
ATOM 2969 O O . LEU A 1 371 ? 7.391 3.306 18.940 1.00 89.19 371 LEU A O 1
ATOM 2973 N N . THR A 1 372 ? 6.118 4.116 20.600 1.00 89.12 372 THR A N 1
ATOM 2974 C CA . THR A 1 372 ? 7.256 4.475 21.460 1.00 89.12 372 THR A CA 1
ATOM 2975 C C . THR A 1 372 ? 7.744 3.285 22.292 1.00 89.12 372 THR A C 1
ATOM 2977 O O . THR A 1 372 ? 6.998 2.344 22.566 1.00 89.12 372 THR A O 1
ATOM 2980 N N . ASP A 1 373 ? 8.986 3.347 22.785 1.00 88.56 373 ASP A N 1
ATOM 2981 C CA . ASP A 1 373 ? 9.560 2.293 23.640 1.00 88.56 373 ASP A CA 1
ATOM 2982 C C . ASP A 1 373 ? 8.716 2.022 24.898 1.00 88.56 373 ASP A C 1
ATOM 2984 O O . ASP A 1 373 ? 8.476 0.873 25.266 1.00 88.56 373 ASP A O 1
ATOM 2988 N N . SER A 1 374 ? 8.224 3.088 25.543 1.00 86.56 374 SER A N 1
ATOM 2989 C CA . SER A 1 374 ? 7.341 2.998 26.717 1.00 86.56 374 SER A CA 1
ATOM 2990 C C . SER A 1 374 ? 6.054 2.243 26.387 1.00 86.56 374 SER A C 1
ATOM 2992 O O . SER A 1 374 ? 5.590 1.417 27.177 1.00 86.56 374 SER A O 1
ATOM 2994 N N . GLN A 1 375 ? 5.488 2.495 25.204 1.00 90.31 375 GLN A N 1
ATOM 2995 C CA . GLN A 1 375 ? 4.272 1.827 24.757 1.00 90.31 375 GLN A CA 1
ATOM 2996 C C . GLN A 1 375 ? 4.519 0.353 24.493 1.00 90.31 375 GLN A C 1
ATOM 2998 O O . GLN A 1 375 ? 3.711 -0.457 24.923 1.00 90.31 375 GLN A O 1
ATOM 3003 N N . ILE A 1 376 ? 5.636 -0.011 23.865 1.00 91.38 376 ILE A N 1
ATOM 3004 C CA . ILE A 1 376 ? 5.966 -1.415 23.593 1.00 91.38 376 ILE A CA 1
ATOM 3005 C C . ILE A 1 376 ? 6.130 -2.207 24.885 1.00 91.38 376 ILE A C 1
ATOM 3007 O O . ILE A 1 376 ? 5.548 -3.281 25.021 1.00 91.38 376 ILE A O 1
ATOM 3011 N N . ILE A 1 377 ? 6.848 -1.657 25.865 1.00 89.81 377 ILE A N 1
ATOM 3012 C CA . ILE A 1 377 ? 7.045 -2.320 27.161 1.00 89.81 377 ILE A CA 1
ATOM 3013 C C . ILE A 1 377 ? 5.703 -2.530 27.874 1.00 89.81 377 ILE A C 1
ATOM 3015 O O . ILE A 1 377 ? 5.438 -3.612 28.395 1.00 89.81 377 ILE A O 1
ATOM 3019 N N . LYS A 1 378 ? 4.822 -1.523 27.879 1.00 90.31 378 LYS A N 1
ATOM 3020 C CA . LYS A 1 378 ? 3.474 -1.669 28.454 1.00 90.31 378 LYS A CA 1
ATOM 3021 C C . LYS A 1 378 ? 2.621 -2.653 27.657 1.00 90.31 378 LYS A C 1
ATOM 3023 O O . LYS A 1 378 ? 1.891 -3.440 28.253 1.00 90.31 378 LYS A O 1
ATOM 3028 N N . LEU A 1 379 ? 2.707 -2.611 26.330 1.00 92.25 379 LEU A N 1
ATOM 3029 C CA . LEU A 1 379 ? 1.948 -3.467 25.430 1.00 92.25 379 LEU A CA 1
ATOM 3030 C C . LEU A 1 379 ? 2.314 -4.936 25.642 1.00 92.25 379 LEU A C 1
ATOM 3032 O O . LEU A 1 379 ? 1.406 -5.752 25.723 1.00 92.25 379 LEU A O 1
ATOM 3036 N N . LEU A 1 380 ? 3.598 -5.255 25.826 1.00 92.19 380 LEU A N 1
ATOM 3037 C CA . LEU A 1 380 ? 4.067 -6.592 26.201 1.00 92.19 380 LEU A CA 1
ATOM 3038 C C . LEU A 1 380 ? 3.343 -7.116 27.445 1.00 92.19 380 LEU A C 1
ATOM 3040 O O . LEU A 1 380 ? 2.745 -8.187 27.396 1.00 92.19 380 LEU A O 1
ATOM 3044 N N . THR A 1 381 ? 3.301 -6.330 28.522 1.00 90.06 381 THR A N 1
ATOM 3045 C CA . THR A 1 381 ? 2.595 -6.720 29.752 1.00 90.06 381 THR A CA 1
ATOM 3046 C C . THR A 1 381 ? 1.105 -6.964 29.505 1.00 90.06 381 THR A C 1
ATOM 3048 O O . THR A 1 381 ? 0.545 -7.933 30.010 1.00 90.06 381 THR A O 1
ATOM 3051 N N . VAL A 1 382 ? 0.449 -6.113 28.708 1.00 92.00 382 VAL A N 1
ATOM 3052 C CA . VAL A 1 382 ? -0.985 -6.263 28.403 1.00 92.00 382 VAL A CA 1
ATOM 3053 C C . VAL A 1 382 ? -1.252 -7.475 27.506 1.00 92.00 382 VAL A C 1
ATOM 3055 O O . VAL A 1 382 ? -2.250 -8.165 27.709 1.00 92.00 382 VAL A O 1
ATOM 3058 N N . ILE A 1 383 ? -0.368 -7.760 26.545 1.00 92.38 383 ILE A N 1
ATOM 3059 C CA . ILE A 1 383 ? -0.447 -8.946 25.683 1.00 92.38 383 ILE A CA 1
ATOM 3060 C C . ILE A 1 383 ? -0.363 -10.220 26.526 1.00 92.38 383 ILE A C 1
ATOM 3062 O O . ILE A 1 383 ? -1.133 -11.149 26.289 1.00 92.38 383 ILE A O 1
ATOM 3066 N N . GLU A 1 384 ? 0.545 -10.248 27.503 1.00 89.12 384 GLU A N 1
ATOM 3067 C CA . GLU A 1 384 ? 0.808 -11.414 28.349 1.00 89.12 384 GLU A CA 1
ATOM 3068 C C . GLU A 1 384 ? -0.256 -11.646 29.418 1.00 89.12 384 GLU A C 1
ATOM 3070 O O . GLU A 1 384 ? -0.735 -12.766 29.579 1.00 89.12 384 GLU A O 1
ATOM 3075 N N . ASP A 1 385 ? -0.616 -10.608 30.172 1.00 88.25 385 ASP A N 1
ATOM 3076 C CA . ASP A 1 385 ? -1.563 -10.747 31.279 1.00 88.25 385 ASP A CA 1
ATOM 3077 C C . ASP A 1 385 ? -3.024 -10.687 30.807 1.00 88.25 385 ASP A C 1
ATOM 3079 O O . ASP A 1 385 ? -3.926 -11.122 31.525 1.00 88.25 385 ASP A O 1
ATOM 3083 N N . GLY A 1 386 ? -3.276 -10.136 29.615 1.00 88.62 386 GLY A N 1
ATOM 3084 C CA . GLY A 1 386 ? -4.620 -9.931 29.073 1.00 88.62 386 GLY A CA 1
ATOM 3085 C C . GLY A 1 386 ? -5.441 -8.895 29.847 1.00 88.62 386 GLY A C 1
ATOM 3086 O O . GLY A 1 386 ? -6.650 -8.767 29.633 1.00 88.62 386 GLY A O 1
ATOM 3087 N N . GLU A 1 387 ? -4.811 -8.145 30.752 1.00 89.94 387 GLU A N 1
ATOM 3088 C CA . GLU A 1 387 ? -5.435 -7.135 31.599 1.00 89.94 387 GLU A CA 1
ATOM 3089 C C . GLU A 1 387 ? -4.571 -5.869 31.655 1.00 89.94 387 GLU A C 1
ATOM 3091 O O . GLU A 1 387 ? -3.345 -5.927 31.696 1.00 89.94 387 GLU A O 1
ATOM 3096 N N . CYS A 1 388 ? -5.210 -4.700 31.678 1.00 90.50 388 CYS A N 1
ATOM 3097 C CA . CYS A 1 388 ? -4.528 -3.411 31.714 1.00 90.50 388 CYS A CA 1
ATOM 3098 C C . CYS A 1 388 ? -5.185 -2.485 32.749 1.00 90.50 388 CYS A C 1
ATOM 3100 O O . CYS A 1 388 ? -6.347 -2.097 32.572 1.00 90.50 388 CYS A O 1
ATOM 3102 N N . PRO A 1 389 ? -4.500 -2.124 33.849 1.00 90.19 389 PRO A N 1
ATOM 3103 C CA . PRO A 1 389 ? -4.990 -1.093 34.754 1.00 90.19 389 PRO A CA 1
ATOM 3104 C C . PRO A 1 389 ? -4.853 0.294 34.114 1.00 90.19 389 PRO A C 1
ATOM 3106 O O . PRO A 1 389 ? -3.837 0.605 33.500 1.00 90.19 389 PRO A O 1
ATOM 3109 N N . ILE A 1 390 ? -5.843 1.159 34.327 1.00 87.81 390 ILE A N 1
ATOM 3110 C CA . ILE A 1 390 ? -5.749 2.578 33.983 1.00 87.81 390 ILE A CA 1
ATOM 3111 C C . ILE A 1 390 ? -5.011 3.278 35.127 1.00 87.81 390 ILE A C 1
ATOM 3113 O O . ILE A 1 390 ? -5.475 3.285 36.274 1.00 87.81 390 ILE A O 1
ATOM 3117 N N . ALA A 1 391 ? -3.848 3.838 34.810 1.00 81.62 391 ALA A N 1
ATOM 3118 C CA . ALA A 1 391 ? -3.029 4.623 35.722 1.00 81.62 391 ALA A CA 1
ATOM 3119 C C . ALA A 1 391 ? -2.229 5.660 34.930 1.00 81.62 391 ALA A C 1
ATOM 3121 O O . ALA A 1 391 ? -1.726 5.374 33.842 1.00 81.62 391 ALA A O 1
ATOM 3122 N N . GLU A 1 392 ? -2.068 6.856 35.488 1.00 68.38 392 GLU A N 1
ATOM 3123 C CA . GLU A 1 392 ? -1.243 7.887 34.868 1.00 68.38 392 GLU A CA 1
ATOM 3124 C C . GLU A 1 392 ? 0.240 7.523 35.037 1.00 68.38 392 GLU A C 1
ATOM 3126 O O . GLU A 1 392 ? 0.785 7.565 36.137 1.00 68.38 392 GLU A O 1
ATOM 3131 N N . THR A 1 393 ? 0.889 7.104 33.947 1.00 55.69 393 THR A N 1
ATOM 3132 C CA . THR A 1 393 ? 2.297 6.654 33.955 1.00 55.69 393 THR A CA 1
ATOM 3133 C C . THR A 1 393 ? 3.285 7.736 33.501 1.00 55.69 393 THR A C 1
ATOM 3135 O O . THR A 1 393 ? 4.431 7.434 33.177 1.00 55.69 393 THR A O 1
ATOM 3138 N N . GLY A 1 394 ? 2.853 8.996 33.440 1.00 47.06 394 GLY A N 1
ATOM 3139 C CA . GLY A 1 394 ? 3.690 10.098 32.977 1.00 47.06 394 GLY A CA 1
ATOM 3140 C C . GLY A 1 394 ? 4.734 10.513 34.013 1.00 47.06 394 GLY A C 1
ATOM 3141 O O . GLY A 1 394 ? 4.384 10.884 35.134 1.00 47.06 394 GLY A O 1
ATOM 3142 N N . GLN A 1 395 ? 6.006 10.547 33.606 1.00 42.00 395 GLN A N 1
ATOM 3143 C CA . GLN A 1 395 ? 7.022 11.408 34.217 1.00 42.00 395 GLN A CA 1
ATOM 3144 C C . GLN A 1 395 ? 6.763 12.868 33.812 1.00 42.00 395 GLN A C 1
ATOM 3146 O O . GLN A 1 395 ? 7.571 13.499 33.137 1.00 42.00 395 GLN A O 1
ATOM 3151 N N . THR A 1 396 ? 5.629 13.444 34.198 1.00 40.31 396 THR A N 1
ATOM 3152 C CA . THR A 1 396 ? 5.469 14.901 34.174 1.00 40.31 396 THR A CA 1
ATOM 3153 C C . THR A 1 396 ? 6.219 15.483 35.370 1.00 40.31 396 THR A C 1
ATOM 3155 O O . THR A 1 396 ? 5.634 15.978 36.326 1.00 40.31 396 THR A O 1
ATOM 3158 N N . PHE A 1 397 ? 7.555 15.423 35.321 1.00 36.88 397 PHE A N 1
ATOM 3159 C CA . PHE A 1 397 ? 8.395 16.350 36.073 1.00 36.88 397 PHE A CA 1
ATOM 3160 C C . PHE A 1 397 ? 8.257 17.710 35.390 1.00 36.88 397 PHE A C 1
ATOM 3162 O O . PHE A 1 397 ? 9.051 18.083 34.527 1.00 36.88 397 PHE A O 1
ATOM 3169 N N . THR A 1 398 ? 7.211 18.459 35.730 1.00 37.31 398 THR A N 1
ATOM 3170 C CA . THR A 1 398 ? 7.187 19.881 35.401 1.00 37.31 398 THR A CA 1
ATOM 3171 C C . THR A 1 398 ? 8.393 20.530 36.067 1.00 37.31 398 THR A C 1
ATOM 3173 O O . THR A 1 398 ? 8.609 20.416 37.274 1.00 37.31 398 THR A O 1
ATOM 3176 N N . ARG A 1 399 ? 9.217 21.175 35.240 1.00 35.47 399 ARG A N 1
ATOM 3177 C CA . ARG A 1 399 ? 10.438 21.901 35.592 1.00 35.47 399 ARG A CA 1
ATOM 3178 C C . ARG A 1 399 ? 10.061 23.178 36.360 1.00 35.47 399 ARG A C 1
ATOM 3180 O O . ARG A 1 399 ? 10.116 24.277 35.832 1.00 35.47 399 ARG A O 1
ATOM 3187 N N . GLY A 1 400 ? 9.585 23.001 37.583 1.00 33.66 400 GLY A N 1
ATOM 3188 C CA . GLY A 1 400 ? 9.075 24.035 38.477 1.00 33.66 400 GLY A CA 1
ATOM 3189 C C . GLY A 1 400 ? 8.510 23.328 39.700 1.00 33.66 400 GLY A C 1
ATOM 3190 O O . GLY A 1 400 ? 7.441 22.733 39.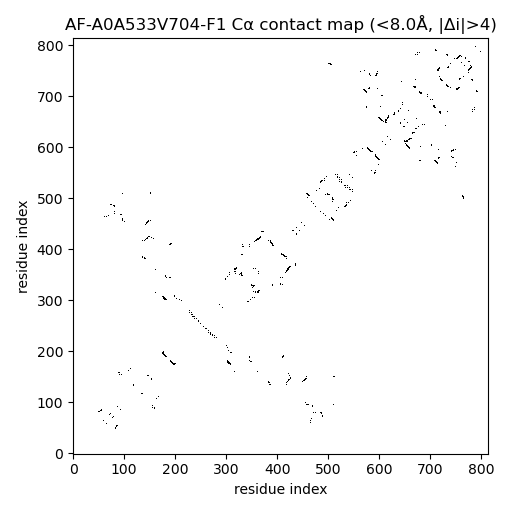623 1.00 33.66 400 GLY A O 1
ATOM 3191 N N . GLY A 1 401 ? 9.299 23.281 40.775 1.00 35.41 401 GLY A N 1
ATOM 3192 C CA . GLY A 1 401 ? 9.077 22.411 41.928 1.00 35.41 401 GLY A CA 1
ATOM 3193 C C . GLY A 1 401 ? 7.660 22.474 42.502 1.00 35.41 401 GLY A C 1
ATOM 3194 O O . GLY A 1 401 ? 7.147 23.551 42.786 1.00 35.41 401 GLY A O 1
ATOM 3195 N N . GLY A 1 402 ? 7.058 21.300 42.715 1.00 31.62 402 GLY A N 1
ATOM 3196 C CA . GLY A 1 402 ? 5.804 21.174 43.455 1.00 31.62 402 GLY A CA 1
ATOM 3197 C C . GLY A 1 402 ? 4.992 19.923 43.122 1.00 31.62 402 GLY A C 1
ATOM 3198 O O . GLY A 1 402 ? 4.037 20.008 42.366 1.00 31.62 402 GLY A O 1
ATOM 3199 N N . GLY A 1 403 ? 5.324 18.795 43.760 1.00 37.97 403 GLY A N 1
ATOM 3200 C CA . GLY A 1 403 ? 4.393 17.684 44.013 1.00 37.97 403 GLY A CA 1
ATOM 3201 C C . GLY A 1 403 ? 4.117 16.700 42.867 1.00 37.97 403 GLY A C 1
ATOM 3202 O O . GLY A 1 403 ? 3.915 17.069 41.717 1.00 37.97 403 GLY A O 1
ATOM 3203 N N . THR A 1 404 ? 4.044 15.415 43.219 1.00 43.19 404 THR A N 1
ATOM 3204 C CA . THR A 1 404 ? 3.385 14.362 42.429 1.00 43.19 404 THR A CA 1
ATOM 3205 C C . THR A 1 404 ? 1.984 14.823 42.018 1.00 43.19 404 THR A C 1
ATOM 3207 O O . THR A 1 404 ? 1.221 15.296 42.867 1.00 43.19 404 THR A O 1
ATOM 3210 N N . THR A 1 405 ? 1.625 14.697 40.744 1.00 51.97 405 THR A N 1
ATOM 3211 C CA . THR A 1 405 ? 0.334 15.173 40.231 1.00 51.97 405 THR A CA 1
ATOM 3212 C C . THR A 1 405 ? -0.818 14.410 40.900 1.00 51.97 405 THR A C 1
ATOM 3214 O O . THR A 1 405 ? -0.751 13.202 41.120 1.00 51.97 405 THR A O 1
ATOM 3217 N N . ALA A 1 406 ? -1.925 15.086 41.227 1.00 51.53 406 ALA A N 1
ATOM 3218 C CA . ALA A 1 406 ? -3.092 14.477 41.890 1.00 51.53 406 ALA A CA 1
ATOM 3219 C C . ALA A 1 406 ? -3.799 13.369 41.063 1.00 51.53 406 ALA A C 1
ATOM 3221 O O . ALA A 1 406 ? -4.793 12.787 41.519 1.00 51.53 406 ALA A O 1
ATOM 3222 N N . GLY A 1 407 ? -3.336 13.116 39.833 1.00 54.44 407 GLY A N 1
ATOM 3223 C CA . GLY A 1 407 ? -3.745 12.010 38.967 1.00 54.44 407 GLY A CA 1
ATOM 3224 C C . GLY A 1 407 ? -2.886 10.744 39.120 1.00 54.44 407 GLY A C 1
ATOM 3225 O O . GLY A 1 407 ? -3.443 9.651 39.066 1.00 54.44 407 GLY A O 1
ATOM 3226 N N . GLN A 1 408 ? -1.595 10.855 39.475 1.00 61.31 408 GLN A N 1
ATOM 3227 C CA . GLN A 1 408 ? -0.683 9.707 39.669 1.00 61.31 408 GLN A CA 1
ATOM 3228 C C . GLN A 1 408 ? -1.098 8.770 40.813 1.00 61.31 408 GLN A C 1
ATOM 3230 O O . GLN A 1 408 ? -0.804 7.577 40.786 1.00 61.31 408 GLN A O 1
ATOM 3235 N N . ASN A 1 409 ? -1.821 9.289 41.807 1.00 71.44 409 ASN A N 1
ATOM 3236 C CA . ASN A 1 409 ? -2.317 8.482 42.923 1.00 71.44 409 ASN A CA 1
ATOM 3237 C C . ASN A 1 409 ? -3.575 7.676 42.565 1.00 71.44 409 ASN A C 1
ATOM 3239 O O . ASN A 1 409 ? -3.987 6.822 43.346 1.00 71.44 409 ASN A O 1
ATOM 3243 N N . VAL A 1 410 ? -4.206 7.946 41.416 1.00 76.69 410 VAL A N 1
ATOM 3244 C CA . VAL A 1 410 ? -5.426 7.260 40.985 1.00 76.69 410 VAL A CA 1
ATOM 3245 C C . VAL A 1 410 ? -5.061 6.061 40.123 1.00 76.69 410 VAL A C 1
ATOM 3247 O O . VAL A 1 410 ? -4.450 6.200 39.066 1.00 76.69 410 VAL A O 1
ATOM 3250 N N . LYS A 1 411 ? -5.482 4.874 40.556 1.00 82.75 411 LYS A N 1
ATOM 3251 C CA . LYS A 1 411 ? -5.239 3.623 39.833 1.00 82.75 411 LYS A CA 1
ATOM 3252 C C . LYS A 1 411 ? -6.487 2.759 39.836 1.00 82.75 411 LYS A C 1
ATOM 3254 O O . LYS A 1 411 ? -7.191 2.674 40.841 1.00 82.75 411 LYS A O 1
ATOM 3259 N N . THR A 1 412 ? -6.769 2.084 38.729 1.00 85.88 412 THR A N 1
ATOM 3260 C CA . THR A 1 412 ? -7.809 1.049 38.704 1.00 85.88 412 THR A CA 1
ATOM 3261 C C . THR A 1 412 ? -7.225 -0.320 39.050 1.00 85.88 412 THR A C 1
ATOM 3263 O O . THR A 1 412 ? -6.036 -0.566 38.824 1.00 85.88 412 THR A O 1
ATOM 3266 N N . PRO A 1 413 ? -8.040 -1.267 39.549 1.00 86.62 413 PRO A N 1
ATOM 3267 C CA . PRO A 1 413 ? -7.710 -2.678 39.383 1.00 86.62 413 PRO A CA 1
ATOM 3268 C C . PRO A 1 413 ? -7.514 -2.996 37.891 1.00 86.62 413 PRO A C 1
ATOM 3270 O O . PRO A 1 413 ? -7.950 -2.235 37.019 1.00 86.62 413 PRO A O 1
ATOM 3273 N N . ALA A 1 414 ? -6.838 -4.106 37.608 1.00 88.50 414 ALA A N 1
ATOM 3274 C CA . ALA A 1 414 ? -6.601 -4.550 36.244 1.00 88.50 414 ALA A CA 1
ATOM 3275 C C . ALA A 1 414 ? -7.944 -4.759 35.516 1.00 88.50 414 ALA A C 1
ATOM 3277 O O . ALA A 1 414 ? -8.874 -5.366 36.056 1.00 88.50 414 ALA A O 1
ATOM 3278 N N . ILE A 1 415 ? -8.083 -4.159 34.331 1.00 90.25 415 ILE A N 1
ATOM 3279 C CA . ILE A 1 415 ? -9.295 -4.240 33.511 1.00 90.25 415 ILE A CA 1
ATOM 3280 C C . ILE A 1 415 ? -9.037 -5.245 32.394 1.00 90.25 415 ILE A C 1
ATOM 3282 O O . ILE A 1 415 ? -8.013 -5.148 31.717 1.00 90.25 415 ILE A O 1
ATOM 3286 N N . LYS A 1 416 ? -9.965 -6.180 32.173 1.00 89.56 416 LYS A N 1
ATOM 3287 C CA . LYS A 1 416 ? -9.870 -7.180 31.100 1.00 89.56 416 LYS A CA 1
ATOM 3288 C C . LYS A 1 416 ? -9.652 -6.483 29.752 1.00 89.56 416 LYS A C 1
ATOM 3290 O O . LYS A 1 416 ? -10.431 -5.609 29.381 1.00 89.56 416 LYS A O 1
ATOM 3295 N N . SER A 1 417 ? -8.560 -6.835 29.079 1.00 91.12 417 SER A N 1
ATOM 3296 C CA . SER A 1 417 ? -8.016 -6.148 27.897 1.00 91.12 417 SER A CA 1
ATOM 3297 C C . SER A 1 417 ? -7.375 -7.122 26.897 1.00 91.12 417 SER A C 1
ATOM 3299 O O . SER A 1 417 ? -6.427 -6.768 26.217 1.00 91.12 417 SER A O 1
ATOM 3301 N N . MET A 1 418 ? -7.864 -8.361 26.803 1.00 92.06 418 MET A N 1
ATOM 3302 C CA . MET A 1 418 ? -7.478 -9.292 25.731 1.00 92.06 418 MET A CA 1
ATOM 3303 C C . MET A 1 418 ? -7.981 -8.785 24.372 1.00 92.06 418 MET A C 1
ATOM 3305 O O . MET A 1 418 ? -9.172 -8.493 24.270 1.00 92.06 418 MET A O 1
ATOM 3309 N N . PHE A 1 419 ? -7.142 -8.721 23.340 1.00 93.06 419 PHE A N 1
ATOM 3310 C CA . PHE A 1 419 ? -7.512 -8.242 21.998 1.00 93.06 419 PHE A CA 1
ATOM 3311 C C . PHE A 1 419 ? -6.787 -9.018 20.888 1.00 93.06 419 PHE A C 1
ATOM 3313 O O . PHE A 1 419 ? -5.810 -9.717 21.138 1.00 93.06 419 PHE A O 1
ATOM 3320 N N . LEU A 1 420 ? -7.267 -8.874 19.653 1.00 94.69 420 LEU A N 1
ATOM 3321 C CA . LEU A 1 420 ? -6.523 -9.243 18.448 1.00 94.69 420 LEU A CA 1
ATOM 3322 C C . LEU A 1 420 ? -5.937 -7.957 17.867 1.00 94.69 420 LEU A C 1
ATOM 3324 O O . LEU A 1 420 ? -6.693 -7.026 17.589 1.00 94.69 420 LEU A O 1
ATOM 3328 N N . MET A 1 421 ? -4.619 -7.870 17.712 1.00 94.44 421 MET A N 1
ATOM 3329 C CA . MET A 1 421 ? -3.955 -6.671 17.199 1.00 94.44 421 MET A CA 1
ATOM 3330 C C . MET A 1 421 ? -3.291 -6.931 15.852 1.00 94.44 421 MET A C 1
ATOM 3332 O O . MET A 1 421 ? -2.611 -7.934 15.665 1.00 94.44 421 MET A O 1
ATOM 3336 N N . PHE A 1 422 ? -3.437 -5.977 14.936 1.00 95.00 422 PHE A N 1
ATOM 3337 C CA . PHE A 1 422 ? -2.655 -5.916 13.708 1.00 95.00 422 PHE A CA 1
ATOM 3338 C C . PHE A 1 422 ? -1.891 -4.602 13.640 1.00 95.00 422 PHE A C 1
ATOM 3340 O O . PHE A 1 422 ? -2.460 -3.543 13.904 1.00 95.00 422 PHE A O 1
ATOM 3347 N N . ILE A 1 423 ? -0.622 -4.662 13.249 1.00 93.56 423 ILE A N 1
ATOM 3348 C CA . ILE A 1 423 ? 0.234 -3.483 13.102 1.00 93.56 423 ILE A CA 1
ATOM 3349 C C . ILE A 1 423 ? 0.641 -3.356 11.636 1.00 93.56 423 ILE A C 1
ATOM 3351 O O . ILE A 1 423 ? 1.313 -4.230 11.091 1.00 93.56 423 ILE A O 1
ATOM 3355 N N . GLY A 1 424 ? 0.223 -2.275 10.985 1.00 92.88 424 GLY A N 1
ATOM 3356 C CA . GLY A 1 424 ? 0.620 -1.939 9.623 1.00 92.88 424 GLY A CA 1
ATOM 3357 C C . GLY A 1 424 ? 2.036 -1.373 9.589 1.00 92.88 424 GLY A C 1
ATOM 3358 O O . GLY A 1 424 ? 2.320 -0.373 10.241 1.00 92.88 424 GLY A O 1
ATOM 3359 N N . ALA A 1 425 ? 2.927 -1.978 8.807 1.00 90.62 425 ALA A N 1
ATOM 3360 C CA . ALA A 1 425 ? 4.318 -1.542 8.700 1.00 90.62 425 ALA A CA 1
ATOM 3361 C C . ALA A 1 425 ? 4.878 -1.727 7.282 1.00 90.62 425 ALA A C 1
ATOM 3363 O O . ALA A 1 425 ? 4.345 -2.507 6.494 1.00 90.62 425 ALA A O 1
ATOM 3364 N N . ASN A 1 426 ? 5.922 -0.991 6.922 1.00 90.00 426 ASN A N 1
ATOM 3365 C CA . ASN A 1 426 ? 6.629 -1.180 5.653 1.00 90.00 426 ASN A CA 1
ATOM 3366 C C . ASN A 1 426 ? 7.778 -2.196 5.839 1.00 90.00 426 ASN A C 1
ATOM 3368 O O . ASN A 1 426 ? 8.019 -2.665 6.951 1.00 90.00 426 ASN A O 1
ATOM 3372 N N . LEU A 1 427 ? 8.445 -2.603 4.752 1.00 85.81 427 LEU A N 1
ATOM 3373 C CA . LEU A 1 427 ? 9.526 -3.604 4.812 1.00 85.81 427 LEU A CA 1
ATOM 3374 C C . LEU A 1 427 ? 10.718 -3.132 5.659 1.00 85.81 427 LEU A C 1
ATOM 3376 O O . LEU A 1 427 ? 11.332 -3.927 6.366 1.00 85.81 427 LEU A O 1
ATOM 3380 N N . ASP A 1 428 ? 10.999 -1.831 5.646 1.00 86.50 428 ASP A N 1
ATOM 3381 C CA . ASP A 1 428 ? 12.013 -1.182 6.480 1.00 86.50 428 ASP A CA 1
ATOM 3382 C C . ASP A 1 428 ? 11.821 -1.458 7.980 1.00 86.50 428 ASP A C 1
ATOM 3384 O O . ASP A 1 428 ? 12.796 -1.630 8.703 1.00 86.50 428 ASP A O 1
ATOM 3388 N N . PHE A 1 429 ? 10.582 -1.582 8.453 1.00 88.50 429 PHE A N 1
ATOM 3389 C CA . PHE A 1 429 ? 10.272 -1.898 9.844 1.00 88.50 429 PHE A CA 1
ATOM 3390 C C . PHE A 1 429 ? 10.792 -3.280 10.265 1.00 88.50 429 PHE A C 1
ATOM 3392 O O . PHE A 1 429 ? 11.134 -3.472 11.432 1.00 88.50 429 PHE A O 1
ATOM 3399 N N . LEU A 1 430 ? 10.883 -4.236 9.333 1.00 87.44 430 LEU A N 1
ATOM 3400 C CA . LEU A 1 430 ? 11.433 -5.566 9.609 1.00 87.44 430 LEU A CA 1
ATOM 3401 C C . LEU A 1 430 ? 12.963 -5.569 9.638 1.00 87.44 430 LEU A C 1
ATOM 3403 O O . LEU A 1 430 ? 13.553 -6.250 10.474 1.00 87.44 430 LEU A O 1
ATOM 3407 N N . PHE A 1 431 ? 13.612 -4.830 8.736 1.00 85.69 431 PHE A N 1
ATOM 3408 C CA . PHE A 1 431 ? 15.062 -4.935 8.529 1.00 85.69 431 PHE A CA 1
ATOM 3409 C C . PHE A 1 431 ? 15.873 -3.852 9.240 1.00 85.69 431 PHE A C 1
ATOM 3411 O O . PHE A 1 431 ? 17.046 -4.066 9.542 1.00 85.69 431 PHE A O 1
ATOM 3418 N N . ASN A 1 432 ? 15.279 -2.694 9.527 1.00 88.50 432 ASN A N 1
ATOM 3419 C CA . ASN A 1 432 ? 15.991 -1.586 10.147 1.00 88.50 432 ASN A CA 1
ATOM 3420 C C . ASN A 1 432 ? 16.263 -1.887 11.636 1.00 88.50 432 ASN A C 1
ATOM 3422 O O . ASN A 1 432 ? 15.307 -2.095 12.389 1.00 88.50 432 ASN A O 1
ATOM 3426 N N . PRO A 1 433 ? 17.527 -1.856 12.104 1.00 86.88 433 PRO A N 1
ATOM 3427 C CA . PRO A 1 433 ? 17.857 -2.085 13.514 1.00 86.88 433 PRO A CA 1
ATOM 3428 C C . PRO A 1 433 ? 17.219 -1.078 14.482 1.00 86.88 433 PRO A C 1
ATOM 3430 O O . PRO A 1 433 ? 17.039 -1.388 15.655 1.00 86.88 433 PRO A O 1
ATOM 3433 N N . GLN A 1 434 ? 16.882 0.124 14.004 1.00 87.25 434 GLN A N 1
ATOM 3434 C CA . GLN A 1 434 ? 16.244 1.177 14.802 1.00 87.25 434 GLN A CA 1
ATOM 3435 C C . GLN A 1 434 ? 14.719 1.052 14.857 1.00 87.25 434 GLN A C 1
ATOM 3437 O O . GLN A 1 434 ? 14.072 1.857 15.529 1.00 87.25 434 GLN A O 1
ATOM 3442 N N . SER A 1 435 ? 14.127 0.079 14.157 1.00 89.75 435 SER A N 1
ATOM 3443 C CA . SER A 1 435 ? 12.685 -0.107 14.225 1.00 89.75 435 SER A CA 1
ATOM 3444 C C . SER A 1 435 ? 12.262 -0.529 15.639 1.00 89.75 435 SER A C 1
ATOM 3446 O O . SER A 1 435 ? 12.990 -1.264 16.317 1.00 89.75 435 SER A O 1
ATOM 3448 N N . PRO A 1 436 ? 11.065 -0.122 16.093 1.00 87.19 436 PRO A N 1
ATOM 3449 C CA . PRO A 1 436 ? 10.537 -0.550 17.384 1.00 87.19 436 PRO A CA 1
ATOM 3450 C C . PRO A 1 436 ? 10.465 -2.083 17.541 1.00 87.19 436 PRO A C 1
ATOM 3452 O O . PRO A 1 436 ? 10.612 -2.597 18.648 1.00 87.19 436 PRO A O 1
ATOM 3455 N N . LEU A 1 437 ? 10.316 -2.823 16.434 1.00 89.31 437 LEU A N 1
ATOM 3456 C CA . LEU A 1 437 ? 10.376 -4.286 16.416 1.00 89.31 437 LEU A CA 1
ATOM 3457 C C . LEU A 1 437 ? 11.768 -4.821 16.772 1.00 89.31 437 LEU A C 1
ATOM 3459 O O . LEU A 1 437 ? 11.890 -5.684 17.635 1.00 89.31 437 LEU A O 1
ATOM 3463 N N . ASN A 1 438 ? 12.823 -4.309 16.134 1.00 89.38 438 ASN A N 1
ATOM 3464 C CA . ASN A 1 438 ? 14.184 -4.821 16.323 1.00 89.38 438 ASN A CA 1
ATOM 3465 C C . ASN A 1 438 ? 14.872 -4.277 17.576 1.00 89.38 438 ASN A C 1
ATOM 3467 O O . ASN A 1 438 ? 15.752 -4.935 18.132 1.00 89.38 438 ASN A O 1
ATOM 3471 N N . LYS A 1 439 ? 14.445 -3.109 18.058 1.00 92.12 439 LYS A N 1
ATOM 3472 C CA . LYS A 1 439 ? 14.955 -2.512 19.293 1.00 92.12 439 LYS A CA 1
ATOM 3473 C C . LYS A 1 439 ? 14.548 -3.296 20.546 1.00 92.12 439 LYS A C 1
ATOM 3475 O O . LYS A 1 439 ? 15.283 -3.282 21.532 1.00 92.12 439 LYS A O 1
ATOM 3480 N N . HIS A 1 440 ? 13.407 -3.992 20.506 1.00 91.12 440 HIS A N 1
ATOM 3481 C CA . HIS A 1 440 ? 12.855 -4.758 21.629 1.00 91.12 440 HIS A CA 1
ATOM 3482 C C . HIS A 1 440 ? 12.718 -6.248 21.270 1.00 91.12 440 HIS A C 1
ATOM 3484 O O . HIS A 1 440 ? 11.637 -6.676 20.857 1.00 91.12 440 HIS A O 1
ATOM 3490 N N . PRO A 1 441 ? 13.761 -7.078 21.483 1.00 91.31 441 PRO A N 1
ATOM 3491 C CA . PRO A 1 441 ? 13.711 -8.511 21.177 1.00 91.31 441 PRO A CA 1
ATOM 3492 C C . PRO A 1 441 ? 12.506 -9.270 21.767 1.00 91.31 441 PRO A C 1
ATOM 3494 O O . PRO A 1 441 ? 11.938 -10.088 21.047 1.00 91.31 441 PRO A O 1
ATOM 3497 N N . PRO A 1 442 ? 12.031 -8.988 23.003 1.00 92.19 442 PRO A N 1
ATOM 3498 C CA . PRO A 1 442 ? 10.833 -9.645 23.535 1.00 92.19 442 PRO A CA 1
ATOM 3499 C C . PRO A 1 442 ? 9.556 -9.325 22.748 1.00 92.19 442 PRO A C 1
ATOM 3501 O O . PRO A 1 442 ? 8.672 -10.167 22.628 1.00 92.19 442 PRO A O 1
ATOM 3504 N N . PHE A 1 443 ? 9.443 -8.110 22.202 1.00 91.50 443 PHE A N 1
ATOM 3505 C CA . PHE A 1 443 ? 8.299 -7.724 21.377 1.00 91.50 443 PHE A CA 1
ATOM 3506 C C . PHE A 1 443 ? 8.323 -8.436 20.030 1.00 91.50 443 PHE A C 1
ATOM 3508 O O . PHE A 1 443 ? 7.296 -8.954 19.595 1.00 91.50 443 PHE A O 1
ATOM 3515 N N . ARG A 1 444 ? 9.506 -8.538 19.419 1.00 91.56 444 ARG A N 1
ATOM 3516 C CA . ARG A 1 444 ? 9.702 -9.330 18.206 1.00 91.56 444 ARG A CA 1
ATOM 3517 C C . ARG A 1 444 ? 9.360 -10.803 18.411 1.00 91.56 444 ARG A C 1
ATOM 3519 O O . ARG A 1 444 ? 8.592 -11.336 17.621 1.00 91.56 444 ARG A O 1
ATOM 3526 N N . ASP A 1 445 ? 9.849 -11.425 19.484 1.00 90.81 445 ASP A N 1
ATOM 3527 C CA . ASP A 1 445 ? 9.525 -12.822 19.804 1.00 90.81 445 ASP A CA 1
ATOM 3528 C C . ASP A 1 445 ? 8.015 -13.024 20.002 1.00 90.81 445 ASP A C 1
ATOM 3530 O O . ASP A 1 445 ? 7.437 -13.971 19.476 1.00 90.81 445 ASP A O 1
ATOM 3534 N N . ARG A 1 446 ? 7.324 -12.094 20.675 1.00 90.31 446 ARG A N 1
ATOM 3535 C CA . ARG A 1 446 ? 5.861 -12.170 20.817 1.00 90.31 446 ARG A CA 1
ATOM 3536 C C . ARG A 1 446 ? 5.130 -12.131 19.480 1.00 90.31 446 ARG A C 1
ATOM 3538 O O . ARG A 1 446 ? 4.177 -12.881 19.295 1.00 90.31 446 ARG A O 1
ATOM 3545 N N . VAL A 1 447 ? 5.577 -11.283 18.565 1.00 91.50 447 VAL A N 1
ATOM 3546 C CA . VAL A 1 447 ? 4.998 -11.156 17.226 1.00 91.50 447 VAL A CA 1
ATOM 3547 C C . VAL A 1 447 ? 5.304 -12.377 16.349 1.00 91.50 447 VAL A C 1
ATOM 3549 O O . VAL A 1 447 ? 4.408 -12.861 15.663 1.00 91.50 447 VAL A O 1
ATOM 3552 N N . GLU A 1 448 ? 6.541 -12.879 16.360 1.00 89.44 448 GLU A N 1
ATOM 3553 C CA . GLU A 1 448 ? 6.979 -13.996 15.507 1.00 89.44 448 GLU A CA 1
ATOM 3554 C C . GLU A 1 448 ? 6.498 -15.363 16.022 1.00 89.44 448 GLU A C 1
ATOM 3556 O O . GLU A 1 448 ? 6.125 -16.214 15.218 1.00 89.44 448 GLU A O 1
ATOM 3561 N N . SER A 1 449 ? 6.478 -15.573 17.343 1.00 86.44 449 SER A N 1
ATOM 3562 C CA . SER A 1 449 ? 6.210 -16.882 17.958 1.00 86.44 449 SER A CA 1
ATOM 3563 C C . SER A 1 449 ? 4.738 -17.109 18.330 1.00 86.44 449 SER A C 1
ATOM 3565 O O . SER A 1 449 ? 4.259 -18.238 18.247 1.00 86.44 449 SER A O 1
ATOM 3567 N N . TYR A 1 450 ? 4.013 -16.066 18.760 1.00 84.94 450 TYR A N 1
ATOM 3568 C CA . TYR A 1 450 ? 2.592 -16.152 19.169 1.00 84.94 450 TYR A CA 1
ATOM 3569 C C . TYR A 1 450 ? 1.638 -15.474 18.177 1.00 84.94 450 TYR A C 1
ATOM 3571 O O . TYR A 1 450 ? 0.420 -15.559 18.327 1.00 84.94 450 TYR A O 1
ATOM 3579 N N . GLY A 1 451 ? 2.189 -14.744 17.212 1.00 88.44 451 GLY A N 1
ATOM 3580 C CA . GLY A 1 451 ? 1.455 -14.022 16.190 1.00 88.44 451 GLY A CA 1
ATOM 3581 C C . GLY A 1 451 ? 1.742 -14.560 14.797 1.00 88.44 451 GLY A C 1
ATOM 3582 O O . GLY A 1 451 ? 1.914 -15.759 14.592 1.00 88.44 451 GLY A O 1
ATOM 3583 N N . ASP A 1 452 ? 1.780 -13.650 13.826 1.00 92.44 452 ASP A N 1
ATOM 3584 C CA . ASP A 1 452 ? 2.251 -13.950 12.476 1.00 92.44 452 ASP A CA 1
ATOM 3585 C C . ASP A 1 452 ? 2.748 -12.668 11.786 1.00 92.44 452 ASP A C 1
ATOM 3587 O O . ASP A 1 452 ? 2.317 -11.550 12.094 1.00 92.44 452 ASP A O 1
ATOM 3591 N N . ILE A 1 453 ? 3.624 -12.831 10.799 1.00 92.44 453 ILE A N 1
ATOM 3592 C CA . ILE A 1 453 ? 4.051 -11.769 9.887 1.00 92.44 453 ILE A CA 1
ATOM 3593 C C . ILE A 1 453 ? 3.399 -12.019 8.530 1.00 92.44 453 ILE A C 1
ATOM 3595 O O . ILE A 1 453 ? 3.722 -12.969 7.809 1.00 92.44 453 ILE A O 1
ATOM 3599 N N . ILE A 1 454 ? 2.470 -11.146 8.162 1.00 94.00 454 ILE A N 1
ATOM 3600 C CA . ILE A 1 454 ? 1.741 -11.203 6.900 1.00 94.00 454 ILE A CA 1
ATOM 3601 C C . ILE A 1 454 ? 2.391 -10.221 5.932 1.00 94.00 454 ILE A C 1
ATOM 3603 O O . ILE A 1 454 ? 2.231 -9.005 6.048 1.00 94.00 454 ILE A O 1
ATOM 3607 N N . LEU A 1 455 ? 3.123 -10.776 4.970 1.00 91.31 455 LEU A N 1
ATOM 3608 C CA . LEU A 1 455 ? 3.668 -10.036 3.842 1.00 91.31 455 LEU A CA 1
ATOM 3609 C C . LEU A 1 455 ? 2.562 -9.819 2.803 1.00 91.31 455 LEU A C 1
ATOM 3611 O O . LEU A 1 455 ? 1.897 -10.771 2.397 1.00 91.31 455 LEU A O 1
ATOM 3615 N N . PHE A 1 456 ? 2.370 -8.567 2.401 1.00 91.31 456 PHE A N 1
ATOM 3616 C CA . PHE A 1 456 ? 1.501 -8.180 1.298 1.00 91.31 456 PHE A CA 1
ATOM 3617 C C . PHE A 1 456 ? 2.333 -8.101 0.035 1.00 91.31 456 PHE A C 1
ATOM 3619 O O . PHE A 1 456 ? 3.295 -7.332 -0.038 1.00 91.31 456 PHE A O 1
ATOM 3626 N N . GLU A 1 457 ? 1.914 -8.868 -0.957 1.00 87.88 457 GLU A N 1
ATOM 3627 C CA . GLU A 1 457 ? 2.507 -8.861 -2.285 1.00 87.88 457 GLU A CA 1
ATOM 3628 C C . GLU A 1 457 ? 2.170 -7.524 -2.968 1.00 87.88 457 GLU A C 1
ATOM 3630 O O . GLU A 1 457 ? 1.041 -7.031 -2.878 1.00 87.88 457 GLU A O 1
ATOM 3635 N N . ASP A 1 458 ? 3.148 -6.883 -3.605 1.00 86.75 458 ASP A N 1
ATOM 3636 C CA . ASP A 1 458 ? 2.934 -5.661 -4.389 1.00 86.75 458 ASP A CA 1
ATOM 3637 C C . ASP A 1 458 ? 2.557 -5.954 -5.848 1.00 86.75 458 ASP A C 1
ATOM 3639 O O . ASP A 1 458 ? 2.189 -5.038 -6.586 1.00 86.75 458 ASP A O 1
ATOM 3643 N N . GLU A 1 459 ? 2.564 -7.227 -6.236 1.00 87.56 459 GLU A N 1
ATOM 3644 C CA . GLU A 1 459 ? 2.142 -7.738 -7.533 1.00 87.56 459 GLU A CA 1
ATOM 3645 C C . GLU A 1 459 ? 1.184 -8.920 -7.351 1.00 87.56 459 GLU A C 1
ATOM 3647 O O . GLU A 1 459 ? 1.288 -9.689 -6.403 1.00 87.56 459 GLU A O 1
ATOM 3652 N N . ALA A 1 460 ? 0.218 -9.041 -8.254 1.00 88.56 460 ALA A N 1
ATOM 3653 C CA . ALA A 1 460 ? -0.777 -10.102 -8.283 1.00 88.56 460 ALA A CA 1
ATOM 3654 C C . ALA A 1 460 ? -0.730 -10.801 -9.641 1.00 88.56 460 ALA A C 1
ATOM 3656 O O . ALA A 1 460 ? -0.520 -10.139 -10.651 1.00 88.56 460 ALA A O 1
ATOM 3657 N N . GLU A 1 461 ? -0.993 -12.106 -9.710 1.00 87.00 461 GLU A N 1
ATOM 3658 C CA . GLU A 1 461 ? -1.094 -12.810 -10.998 1.00 87.00 461 GLU A CA 1
ATOM 3659 C C . GLU A 1 461 ? -2.144 -12.140 -11.913 1.00 87.00 461 GLU A C 1
ATOM 3661 O O . GLU A 1 461 ? -3.255 -11.821 -11.482 1.00 87.00 461 GLU A O 1
ATOM 3666 N N . ALA A 1 462 ? -1.838 -11.963 -13.194 1.00 85.00 462 ALA A N 1
ATOM 3667 C CA . ALA A 1 462 ? -2.696 -11.388 -14.227 1.00 85.00 462 ALA A CA 1
ATOM 3668 C C . ALA A 1 462 ? -3.786 -12.376 -14.673 1.00 85.00 462 ALA A C 1
ATOM 3670 O O . ALA A 1 462 ? -3.897 -12.741 -15.843 1.00 85.00 462 ALA A O 1
ATOM 3671 N N . THR A 1 463 ? -4.588 -12.827 -13.715 1.00 88.56 463 THR A N 1
ATOM 3672 C CA . THR A 1 463 ? -5.747 -13.694 -13.919 1.00 88.56 463 THR A CA 1
ATOM 3673 C C . THR A 1 463 ? -6.988 -12.873 -14.253 1.00 88.56 463 THR A C 1
ATOM 3675 O O . THR A 1 463 ? -7.086 -11.692 -13.906 1.00 88.56 463 THR A O 1
ATOM 3678 N N . ALA A 1 464 ? -7.972 -13.512 -14.891 1.00 88.25 464 ALA A N 1
ATOM 3679 C CA . ALA A 1 464 ? -9.252 -12.873 -15.178 1.00 88.25 464 ALA A CA 1
ATOM 3680 C C . ALA A 1 464 ? -9.955 -12.376 -13.900 1.00 88.25 464 ALA A C 1
ATOM 3682 O O . ALA A 1 464 ? -10.528 -11.289 -13.886 1.00 88.25 464 ALA A O 1
ATOM 3683 N N . GLU A 1 465 ? -9.838 -13.129 -12.804 1.00 88.81 465 GLU A N 1
ATOM 3684 C CA . GLU A 1 465 ? -10.375 -12.768 -11.487 1.00 88.81 465 GLU A CA 1
ATOM 3685 C C . GLU A 1 465 ? -9.783 -11.445 -10.978 1.00 88.81 465 GLU A C 1
ATOM 3687 O O . GLU A 1 465 ? -10.523 -10.526 -10.624 1.00 88.81 465 GLU A O 1
ATOM 3692 N N . ASN A 1 466 ? -8.453 -11.300 -11.007 1.00 90.06 466 ASN A N 1
ATOM 3693 C CA . ASN A 1 466 ? -7.788 -10.076 -10.557 1.00 90.06 466 ASN A CA 1
ATOM 3694 C C . ASN A 1 466 ? -8.099 -8.878 -11.475 1.00 90.06 466 ASN A C 1
ATOM 3696 O O . ASN A 1 466 ? -8.282 -7.761 -10.991 1.00 90.06 466 ASN A O 1
ATOM 3700 N N . MET A 1 467 ? -8.238 -9.086 -12.788 1.00 88.88 467 MET A N 1
ATOM 3701 C CA . MET A 1 467 ? -8.670 -8.021 -13.706 1.00 88.88 467 MET A CA 1
ATOM 3702 C C . MET A 1 467 ? -10.123 -7.593 -13.447 1.00 88.88 467 MET A C 1
ATOM 3704 O O . MET A 1 467 ? -10.411 -6.395 -13.413 1.00 88.88 467 MET A O 1
ATOM 3708 N N . GLN A 1 468 ? -11.028 -8.540 -13.181 1.00 90.56 468 GLN A N 1
ATOM 3709 C CA . GLN A 1 468 ? -12.407 -8.244 -12.777 1.00 90.56 468 GLN A CA 1
ATOM 3710 C C . GLN A 1 468 ? -12.443 -7.487 -11.442 1.00 90.56 468 GLN A C 1
ATOM 3712 O O . GLN A 1 468 ? -13.206 -6.531 -11.300 1.00 90.56 468 GLN A O 1
ATOM 3717 N N . MET A 1 469 ? -11.619 -7.868 -10.461 1.00 90.06 469 MET A N 1
ATOM 3718 C CA . MET A 1 469 ? -11.483 -7.130 -9.198 1.00 90.06 469 MET A CA 1
ATOM 3719 C C . MET A 1 469 ? -10.974 -5.699 -9.426 1.00 90.06 469 MET A C 1
ATOM 3721 O O . MET A 1 469 ? -11.415 -4.781 -8.739 1.00 90.06 469 MET A O 1
ATOM 3725 N N . MET A 1 470 ? -10.110 -5.461 -10.419 1.00 90.75 470 MET A N 1
ATOM 3726 C CA . MET A 1 470 ? -9.696 -4.098 -10.769 1.00 90.75 470 MET A CA 1
ATOM 3727 C C . MET A 1 470 ? -10.874 -3.274 -11.304 1.00 90.75 470 MET A C 1
ATOM 3729 O O . MET A 1 470 ? -11.067 -2.139 -10.872 1.00 90.75 470 MET A O 1
ATOM 3733 N N . CYS A 1 471 ? -11.709 -3.846 -12.179 1.00 91.81 471 CYS A N 1
ATOM 3734 C CA . CYS A 1 471 ? -12.947 -3.201 -12.635 1.00 91.81 471 CYS A CA 1
ATOM 3735 C C . CYS A 1 471 ? -13.899 -2.883 -11.471 1.00 91.81 471 CYS A C 1
ATOM 3737 O O . CYS A 1 471 ? -14.491 -1.805 -11.438 1.00 91.81 471 CYS A O 1
ATOM 3739 N N . GLN A 1 472 ? -14.014 -3.791 -10.497 1.00 90.38 472 GLN A N 1
ATOM 3740 C CA . GLN A 1 472 ? -14.802 -3.578 -9.279 1.00 90.38 472 GLN A CA 1
ATOM 3741 C C . GLN A 1 472 ? -14.291 -2.383 -8.469 1.00 90.38 472 GLN A C 1
ATOM 3743 O O . GLN A 1 472 ? -15.079 -1.513 -8.097 1.00 90.38 472 GLN A O 1
ATOM 3748 N N . VAL A 1 473 ? -12.975 -2.308 -8.249 1.00 89.50 473 VAL A N 1
ATOM 3749 C CA . VAL A 1 473 ? -12.338 -1.190 -7.538 1.00 89.50 473 VAL A CA 1
ATOM 3750 C C . VAL A 1 473 ? -12.539 0.123 -8.291 1.00 89.50 473 VAL A C 1
ATOM 3752 O O . VAL A 1 473 ? -12.905 1.121 -7.678 1.00 89.50 473 VAL A O 1
ATOM 3755 N N . ILE A 1 474 ? -12.361 0.131 -9.616 1.00 92.75 474 ILE A N 1
ATOM 3756 C CA . ILE A 1 474 ? -12.590 1.322 -10.447 1.00 92.75 474 ILE A CA 1
ATOM 3757 C C . ILE A 1 474 ? -14.029 1.820 -10.288 1.00 92.75 474 ILE A C 1
ATOM 3759 O O . ILE A 1 474 ? -14.241 2.995 -9.990 1.00 92.75 474 ILE A O 1
ATOM 3763 N N . ARG A 1 475 ? -15.013 0.928 -10.439 1.00 92.06 475 ARG A N 1
ATOM 3764 C CA . ARG A 1 475 ? -16.435 1.256 -10.286 1.00 92.06 475 ARG A CA 1
ATOM 3765 C C . ARG A 1 475 ? -16.727 1.837 -8.906 1.00 92.06 475 ARG A C 1
ATOM 3767 O O . ARG A 1 475 ? -17.412 2.853 -8.805 1.00 92.06 475 ARG A O 1
ATOM 3774 N N . ASP A 1 476 ? -16.247 1.194 -7.845 1.00 89.56 476 ASP A N 1
ATOM 3775 C CA . ASP A 1 476 ? -16.541 1.637 -6.483 1.00 89.56 476 ASP A CA 1
ATOM 3776 C C . ASP A 1 476 ? -15.892 2.974 -6.144 1.00 89.56 476 ASP A C 1
ATOM 3778 O O . ASP A 1 476 ? -16.547 3.838 -5.569 1.00 89.56 476 ASP A O 1
ATOM 3782 N N . GLU A 1 477 ? -14.641 3.193 -6.548 1.00 91.50 477 GLU A N 1
ATOM 3783 C CA . GLU A 1 477 ? -13.976 4.471 -6.304 1.00 91.50 477 GLU A CA 1
ATOM 3784 C C . GLU A 1 477 ? -14.656 5.604 -7.095 1.00 91.50 477 GLU A C 1
ATOM 3786 O O . GLU A 1 477 ? -14.854 6.688 -6.543 1.00 91.50 477 GLU A O 1
ATOM 3791 N N . LEU A 1 478 ? -15.116 5.362 -8.332 1.00 92.62 478 LEU A N 1
ATOM 3792 C CA . LEU A 1 478 ? -15.939 6.338 -9.068 1.00 92.62 478 LEU A CA 1
ATOM 3793 C C . LEU A 1 478 ? -17.226 6.682 -8.302 1.00 92.62 478 LEU A C 1
ATOM 3795 O O . LEU A 1 478 ? -17.537 7.861 -8.131 1.00 92.62 478 LEU A O 1
ATOM 3799 N N . TYR A 1 479 ? -17.933 5.679 -7.775 1.00 90.94 479 TYR A N 1
ATOM 3800 C CA . TYR A 1 479 ? -19.148 5.892 -6.982 1.00 90.94 479 TYR A CA 1
ATOM 3801 C C . TYR A 1 479 ? -18.865 6.635 -5.666 1.00 90.94 479 TYR A C 1
ATOM 3803 O O . TYR A 1 479 ? -19.550 7.600 -5.323 1.00 90.94 479 TYR A O 1
ATOM 3811 N N . ARG A 1 480 ? -17.818 6.228 -4.942 1.00 89.12 480 ARG A N 1
ATOM 3812 C CA . ARG A 1 480 ? -17.399 6.803 -3.659 1.00 89.12 480 ARG A CA 1
ATOM 3813 C C . ARG A 1 480 ? -17.050 8.283 -3.771 1.00 89.12 480 ARG A C 1
ATOM 3815 O O . ARG A 1 480 ? -17.382 9.051 -2.868 1.00 89.12 480 ARG A O 1
ATOM 3822 N N . PHE A 1 481 ? -16.375 8.678 -4.848 1.00 90.44 481 PHE A N 1
ATOM 3823 C CA . PHE A 1 481 ? -16.025 10.074 -5.113 1.00 90.44 481 PHE A CA 1
ATOM 3824 C C . PHE A 1 481 ? -17.102 10.844 -5.887 1.00 90.44 481 PHE A C 1
ATOM 3826 O O . PHE A 1 481 ? -16.921 12.038 -6.117 1.00 90.44 481 PHE A O 1
ATOM 3833 N N . GLN A 1 482 ? -18.213 10.193 -6.251 1.00 90.31 482 GLN A N 1
ATOM 3834 C CA . GLN A 1 482 ? -19.282 10.770 -7.072 1.00 90.31 482 GLN A CA 1
ATOM 3835 C C . GLN A 1 482 ? -18.765 11.303 -8.420 1.00 90.31 482 GLN A C 1
ATOM 3837 O O . GLN A 1 482 ? -19.180 12.360 -8.895 1.00 90.31 482 GLN A O 1
ATOM 3842 N N . PHE A 1 483 ? -17.823 10.580 -9.028 1.00 93.44 483 PHE A N 1
ATOM 3843 C CA . PHE A 1 483 ? -17.305 10.888 -10.358 1.00 93.44 483 PHE A CA 1
ATOM 3844 C C . PHE A 1 483 ? -18.242 10.374 -11.462 1.00 93.44 483 PHE A C 1
ATOM 3846 O O . PHE A 1 483 ? -19.046 9.472 -11.212 1.00 93.44 483 PHE A O 1
ATOM 3853 N N . PRO A 1 484 ? -18.147 10.923 -12.690 1.00 91.44 484 PRO A N 1
ATOM 3854 C CA . PRO A 1 484 ? -18.907 10.408 -13.822 1.00 91.44 484 PRO A CA 1
ATOM 3855 C C . PRO A 1 484 ? -18.564 8.943 -14.105 1.00 91.44 484 PRO A C 1
ATOM 3857 O O . PRO A 1 484 ? -17.441 8.493 -13.857 1.00 91.44 484 PRO A O 1
ATOM 3860 N N . ARG A 1 485 ? -19.520 8.212 -14.682 1.00 92.88 485 ARG A N 1
ATOM 3861 C CA . ARG A 1 485 ? -19.293 6.846 -15.170 1.00 92.88 485 ARG A CA 1
ATOM 3862 C C . ARG A 1 485 ? -18.173 6.808 -16.210 1.00 92.88 485 ARG A C 1
ATOM 3864 O O . ARG A 1 485 ? -17.939 7.794 -16.910 1.00 92.88 485 ARG A O 1
ATOM 3871 N N . MET A 1 486 ? -17.507 5.666 -16.331 1.00 94.69 486 MET A N 1
ATOM 3872 C CA . MET A 1 486 ? -16.386 5.456 -17.250 1.00 94.69 486 MET A CA 1
ATOM 3873 C C . MET A 1 486 ? -16.725 4.401 -18.304 1.00 94.69 486 MET A C 1
ATOM 3875 O O . MET A 1 486 ? -17.384 3.409 -17.998 1.00 94.69 486 MET A O 1
ATOM 3879 N N . GLU A 1 487 ? -16.257 4.600 -19.534 1.00 94.38 487 GLU A N 1
ATOM 3880 C CA . GLU A 1 487 ? -16.350 3.605 -20.611 1.00 94.38 487 GLU A CA 1
ATOM 3881 C C . GLU A 1 487 ? -15.498 2.362 -20.307 1.00 94.38 487 GLU A C 1
ATOM 3883 O O . GLU A 1 487 ? -14.392 2.468 -19.765 1.00 94.38 487 GLU A O 1
ATOM 3888 N N . ALA A 1 488 ? -15.949 1.178 -20.731 1.00 91.75 488 ALA A N 1
ATOM 3889 C CA . ALA A 1 488 ? -15.209 -0.070 -20.531 1.00 91.75 488 ALA A CA 1
ATOM 3890 C C . ALA A 1 488 ? -13.779 -0.024 -21.107 1.00 91.75 488 ALA A C 1
ATOM 3892 O O . ALA A 1 488 ? -12.843 -0.543 -20.498 1.00 91.75 488 ALA A O 1
ATOM 3893 N N . LEU A 1 489 ? -13.574 0.667 -22.235 1.00 90.25 489 LEU A N 1
ATOM 3894 C CA . LEU A 1 489 ? -12.240 0.877 -22.811 1.00 90.25 489 LEU A CA 1
ATOM 3895 C C . LEU A 1 489 ? -11.327 1.704 -21.893 1.00 90.25 489 LEU A C 1
ATOM 3897 O O . LEU A 1 489 ? -10.136 1.413 -21.803 1.00 90.25 489 LEU A O 1
ATOM 3901 N N . GLY A 1 490 ? -11.874 2.681 -21.165 1.00 90.81 490 GLY A N 1
ATOM 3902 C CA . GLY A 1 490 ? -11.135 3.422 -20.141 1.00 90.81 490 GLY A CA 1
ATOM 3903 C C . GLY A 1 490 ? -10.699 2.520 -18.983 1.00 90.81 490 GLY A C 1
ATOM 3904 O O . GLY A 1 490 ? -9.551 2.588 -18.547 1.00 90.81 490 GLY A O 1
ATOM 3905 N N . CYS A 1 491 ? -11.565 1.602 -18.537 1.00 92.25 491 CYS A N 1
ATOM 3906 C CA . CYS A 1 491 ? -11.192 0.595 -17.535 1.00 92.25 491 CYS A CA 1
ATOM 3907 C C . CYS A 1 491 ? -10.075 -0.330 -18.038 1.00 92.25 491 CYS A C 1
ATOM 3909 O O . CYS A 1 491 ? -9.132 -0.613 -17.296 1.00 92.25 491 CYS A O 1
ATOM 3911 N N . LYS A 1 492 ? -10.156 -0.770 -19.300 1.00 90.94 492 LYS A N 1
ATOM 3912 C CA . LYS A 1 492 ? -9.123 -1.597 -19.938 1.00 90.94 492 LYS A CA 1
ATOM 3913 C C . LYS A 1 492 ? -7.772 -0.885 -19.972 1.00 90.94 492 LYS A C 1
ATOM 3915 O O . LYS A 1 492 ? -6.763 -1.498 -19.638 1.00 90.94 492 LYS A O 1
ATOM 3920 N N . GLU A 1 493 ? -7.757 0.405 -20.303 1.00 90.06 493 GLU A N 1
ATOM 3921 C CA . GLU A 1 493 ? -6.537 1.221 -20.314 1.00 90.06 493 GLU A CA 1
ATOM 3922 C C . GLU A 1 493 ? -5.903 1.327 -18.920 1.00 90.06 493 GLU A C 1
ATOM 3924 O O . GLU A 1 493 ? -4.687 1.221 -18.791 1.00 90.06 493 GLU A O 1
ATOM 3929 N N . ILE A 1 494 ? -6.703 1.455 -17.854 1.00 91.50 494 ILE A N 1
ATOM 3930 C CA . ILE A 1 494 ? -6.187 1.457 -16.474 1.00 91.50 494 ILE A CA 1
ATOM 3931 C C . ILE A 1 494 ? -5.580 0.098 -16.109 1.00 91.50 494 ILE A C 1
ATOM 3933 O O . ILE A 1 494 ? -4.497 0.055 -15.525 1.00 91.50 494 ILE A O 1
ATOM 3937 N N . ILE A 1 495 ? -6.244 -1.011 -16.450 1.00 89.75 495 ILE A N 1
ATOM 3938 C CA . ILE A 1 495 ? -5.709 -2.361 -16.204 1.00 89.75 495 ILE A CA 1
ATOM 3939 C C . ILE A 1 495 ? -4.385 -2.541 -16.941 1.00 89.75 495 ILE A C 1
ATOM 3941 O O . ILE A 1 495 ? -3.404 -2.998 -16.356 1.00 89.75 495 ILE A O 1
ATOM 3945 N N . ASP A 1 496 ? -4.339 -2.141 -18.206 1.00 84.69 496 ASP A N 1
ATOM 3946 C CA . ASP A 1 496 ? -3.137 -2.210 -19.020 1.00 84.69 496 ASP A CA 1
ATOM 3947 C C . ASP A 1 496 ? -2.021 -1.317 -18.472 1.00 84.69 496 ASP A C 1
ATOM 3949 O O . ASP A 1 496 ? -0.875 -1.755 -18.399 1.00 84.69 496 ASP A O 1
ATOM 3953 N N . TYR A 1 497 ? -2.340 -0.110 -18.011 1.00 84.56 497 TYR A N 1
ATOM 3954 C CA . TYR A 1 497 ? -1.384 0.767 -17.343 1.00 84.56 497 TYR A CA 1
ATOM 3955 C C . TYR A 1 497 ? -0.772 0.089 -16.117 1.00 84.56 497 TYR A C 1
ATOM 3957 O O . TYR A 1 497 ? 0.448 0.023 -15.985 1.00 84.56 497 TYR A O 1
ATOM 3965 N N . VAL A 1 498 ? -1.595 -0.490 -15.247 1.00 85.62 498 VAL A N 1
ATOM 3966 C CA . VAL A 1 498 ? -1.113 -1.177 -14.046 1.00 85.62 498 VAL A CA 1
ATOM 3967 C C . VAL A 1 498 ? -0.304 -2.441 -14.386 1.00 85.62 498 VAL A C 1
ATOM 3969 O O . VAL A 1 498 ? 0.673 -2.744 -13.699 1.00 85.62 498 VAL A O 1
ATOM 3972 N N . ARG A 1 499 ? -0.640 -3.140 -15.478 1.00 82.69 499 ARG A N 1
ATOM 3973 C CA . ARG A 1 499 ? 0.154 -4.257 -16.024 1.00 82.69 499 ARG A CA 1
ATOM 3974 C C . ARG A 1 499 ? 1.528 -3.816 -16.506 1.00 82.69 499 ARG A C 1
ATOM 3976 O O . ARG A 1 499 ? 2.505 -4.472 -16.186 1.00 82.69 499 ARG A O 1
ATOM 3983 N N . THR A 1 500 ? 1.630 -2.682 -17.203 1.00 74.31 500 THR A N 1
ATOM 3984 C CA . THR A 1 500 ? 2.938 -2.164 -17.664 1.00 74.31 500 THR A CA 1
ATOM 3985 C C . THR A 1 500 ? 3.880 -1.778 -16.523 1.00 74.31 500 THR A C 1
ATOM 3987 O O . THR A 1 500 ? 5.074 -1.607 -16.749 1.00 74.31 500 THR A O 1
ATOM 3990 N N . LYS A 1 501 ? 3.359 -1.608 -15.300 1.00 76.38 501 LYS A N 1
ATOM 3991 C CA . LYS A 1 501 ? 4.162 -1.310 -14.108 1.00 76.38 501 LYS A CA 1
ATOM 3992 C C . LYS A 1 501 ? 4.626 -2.562 -13.362 1.00 76.38 501 LYS A C 1
ATOM 3994 O O . LYS A 1 501 ? 5.489 -2.414 -12.494 1.00 76.38 501 LYS A O 1
ATOM 3999 N N . ALA A 1 502 ? 4.041 -3.728 -13.647 1.00 76.25 502 ALA A N 1
ATOM 4000 C CA . ALA A 1 502 ? 4.427 -5.004 -13.051 1.00 76.25 502 ALA A CA 1
ATOM 4001 C C . ALA A 1 502 ? 5.774 -5.488 -13.606 1.00 76.25 502 ALA A C 1
ATOM 4003 O O . ALA A 1 502 ? 6.231 -5.019 -14.651 1.00 76.25 502 ALA A O 1
ATOM 4004 N N . SER A 1 503 ? 6.407 -6.420 -12.901 1.00 67.00 503 SER A N 1
ATOM 4005 C CA . SER A 1 503 ? 7.725 -6.937 -13.274 1.00 67.00 503 SER A CA 1
ATOM 4006 C C . SER A 1 503 ? 7.691 -7.823 -14.527 1.00 67.00 503 SER A C 1
ATOM 4008 O O . SER A 1 503 ? 8.675 -7.872 -15.267 1.00 67.00 503 SER A O 1
ATOM 4010 N N . ASP A 1 504 ? 6.566 -8.491 -14.803 1.00 67.88 504 ASP A N 1
ATOM 4011 C CA . ASP A 1 504 ? 6.388 -9.360 -15.971 1.00 67.88 504 ASP A CA 1
ATOM 4012 C C . ASP A 1 504 ? 4.970 -9.281 -16.590 1.00 67.88 504 ASP A C 1
ATOM 4014 O O . ASP A 1 504 ? 4.063 -8.629 -16.069 1.00 67.88 504 ASP A O 1
ATOM 4018 N N . LYS A 1 505 ? 4.750 -9.986 -17.715 1.00 68.75 505 LYS A N 1
ATOM 4019 C CA . LYS A 1 505 ? 3.445 -10.020 -18.416 1.00 68.75 505 LYS A CA 1
ATOM 4020 C C . LYS A 1 505 ? 2.342 -10.772 -17.671 1.00 68.75 505 LYS A C 1
ATOM 4022 O O . LYS A 1 505 ? 1.162 -10.629 -18.025 1.00 68.75 505 LYS A O 1
ATOM 4027 N N . HIS A 1 506 ? 2.740 -11.643 -16.751 1.00 77.25 506 HIS A N 1
ATOM 4028 C CA . HIS A 1 506 ? 1.888 -12.563 -16.015 1.00 77.25 506 HIS A CA 1
ATOM 4029 C C . HIS A 1 506 ? 1.432 -11.971 -14.688 1.00 77.25 506 HIS A C 1
ATOM 4031 O O . HIS A 1 506 ? 0.646 -12.625 -14.011 1.00 77.25 506 HIS A O 1
ATOM 4037 N N . HIS A 1 507 ? 1.847 -10.748 -14.356 1.00 83.56 507 HIS A N 1
ATOM 4038 C CA . HIS A 1 507 ? 1.473 -10.047 -13.139 1.00 83.56 507 HIS A CA 1
ATOM 4039 C C . HIS A 1 507 ? 0.832 -8.672 -13.416 1.00 83.56 507 HIS A C 1
ATOM 4041 O O . HIS A 1 507 ? 0.890 -8.101 -14.508 1.00 83.56 507 HIS A O 1
ATOM 4047 N N . ILE A 1 508 ? 0.140 -8.159 -12.403 1.00 86.12 508 ILE A N 1
ATOM 4048 C CA . ILE A 1 508 ? -0.512 -6.852 -12.321 1.00 86.12 508 ILE A CA 1
ATOM 4049 C C . ILE A 1 508 ? -0.034 -6.215 -11.023 1.00 86.12 508 ILE A C 1
ATOM 4051 O O . ILE A 1 508 ? -0.114 -6.834 -9.963 1.00 86.12 508 ILE A O 1
ATOM 4055 N N . LYS A 1 509 ? 0.421 -4.964 -11.069 1.00 86.31 509 LYS A N 1
ATOM 4056 C CA . LYS A 1 509 ? 0.891 -4.286 -9.860 1.00 86.31 509 LYS A CA 1
ATOM 4057 C C . LYS A 1 509 ? -0.262 -3.833 -8.963 1.00 86.31 509 LYS A C 1
ATOM 4059 O O . LYS A 1 509 ? -1.224 -3.227 -9.419 1.00 86.31 509 LYS A O 1
ATOM 4064 N N . VAL A 1 510 ? -0.182 -4.039 -7.658 1.00 86.62 510 VAL A N 1
ATOM 4065 C CA . VAL A 1 510 ? -1.236 -3.615 -6.723 1.00 86.62 510 VAL A CA 1
ATOM 4066 C C . VAL A 1 510 ? -0.987 -2.163 -6.292 1.00 86.62 510 VAL A C 1
ATOM 4068 O O . VAL A 1 510 ? -0.373 -1.886 -5.265 1.00 86.62 510 VAL A O 1
ATOM 4071 N N . MET A 1 511 ? -1.455 -1.205 -7.103 1.00 83.56 511 MET A N 1
ATOM 4072 C CA . MET A 1 511 ? -1.236 0.243 -6.909 1.00 83.56 511 MET A CA 1
ATOM 4073 C C . MET A 1 511 ? -2.538 1.053 -6.821 1.00 83.56 511 MET A C 1
ATOM 4075 O O . MET A 1 511 ? -2.727 2.040 -7.537 1.00 83.56 511 MET A O 1
ATOM 4079 N N . PHE A 1 512 ? -3.448 0.687 -5.913 1.00 86.06 512 PHE A N 1
ATOM 4080 C CA . PHE A 1 512 ? -4.774 1.320 -5.833 1.00 86.06 512 PHE A CA 1
ATOM 4081 C C . PHE A 1 512 ? -4.732 2.842 -5.632 1.00 86.06 512 PHE A C 1
ATOM 4083 O O . PHE A 1 512 ? -5.548 3.559 -6.201 1.00 86.06 512 PHE A O 1
ATOM 4090 N N . ARG A 1 513 ? -3.748 3.372 -4.890 1.00 85.94 513 ARG A N 1
ATOM 4091 C CA . ARG A 1 513 ? -3.580 4.831 -4.727 1.00 85.94 513 ARG A CA 1
ATOM 4092 C C . ARG A 1 513 ? -3.275 5.535 -6.054 1.00 85.94 513 ARG A C 1
ATOM 4094 O O . ARG A 1 513 ? -3.824 6.603 -6.318 1.00 85.94 513 ARG A O 1
ATOM 4101 N N . THR A 1 514 ? -2.437 4.932 -6.893 1.00 85.00 514 THR A N 1
ATOM 4102 C CA . THR A 1 514 ? -2.120 5.450 -8.230 1.00 85.00 514 THR A CA 1
ATOM 4103 C C . THR A 1 514 ? -3.336 5.356 -9.144 1.00 85.00 514 THR A C 1
ATOM 4105 O O . THR A 1 514 ? -3.634 6.316 -9.849 1.00 85.00 514 THR A O 1
ATOM 4108 N N . VAL A 1 515 ? -4.094 4.257 -9.074 1.00 89.94 515 VAL A N 1
ATOM 4109 C CA . VAL A 1 515 ? -5.363 4.113 -9.807 1.00 89.94 515 VAL A CA 1
ATOM 4110 C C . VAL A 1 515 ? -6.349 5.212 -9.403 1.00 89.94 515 VAL A C 1
ATOM 4112 O O . VAL A 1 515 ? -6.861 5.908 -10.270 1.00 89.94 515 VAL A O 1
ATOM 4115 N N . ILE A 1 516 ? -6.538 5.476 -8.105 1.00 90.81 516 ILE A N 1
ATOM 4116 C CA . ILE A 1 516 ? -7.396 6.573 -7.617 1.00 90.81 516 ILE A CA 1
ATOM 4117 C C . ILE A 1 516 ? -6.929 7.936 -8.157 1.00 90.81 516 ILE A C 1
ATOM 4119 O O . ILE A 1 516 ? -7.758 8.764 -8.542 1.00 90.81 516 ILE A O 1
ATOM 4123 N N . LYS A 1 517 ? -5.611 8.177 -8.230 1.00 90.75 517 LYS A N 1
ATOM 4124 C CA . LYS A 1 517 ? -5.048 9.396 -8.836 1.00 90.75 517 LYS A CA 1
ATOM 4125 C C . LYS A 1 517 ? -5.440 9.513 -10.316 1.00 90.75 517 LYS A C 1
ATOM 4127 O O . LYS A 1 517 ? -5.880 10.588 -10.723 1.00 90.75 517 LYS A O 1
ATOM 4132 N N . VAL A 1 518 ? -5.336 8.423 -11.086 1.00 92.50 518 VAL A N 1
ATOM 4133 C CA . VAL A 1 518 ? -5.771 8.359 -12.495 1.00 92.50 518 VAL A CA 1
ATOM 4134 C C . VAL A 1 518 ? -7.267 8.634 -12.616 1.00 92.50 518 VAL A C 1
ATOM 4136 O O . VAL A 1 518 ? -7.653 9.491 -13.407 1.00 92.50 518 VAL A O 1
ATOM 4139 N N . LEU A 1 519 ? -8.108 7.984 -11.805 1.00 94.50 519 LEU A N 1
ATOM 4140 C CA . LEU A 1 519 ? -9.565 8.171 -11.828 1.00 94.50 519 LEU A CA 1
ATOM 4141 C C . LEU A 1 519 ? -9.949 9.626 -11.561 1.00 94.50 519 LEU A C 1
ATOM 4143 O O . LEU A 1 519 ? -10.682 10.228 -12.342 1.00 94.50 519 LEU A O 1
ATOM 4147 N N . LYS A 1 520 ? -9.390 10.222 -10.502 1.00 94.38 520 LYS A N 1
ATOM 4148 C CA . LYS A 1 520 ? -9.646 11.621 -10.144 1.00 94.38 520 LYS A CA 1
ATOM 4149 C C . LYS A 1 520 ? -9.236 12.580 -11.259 1.00 94.38 520 LYS A C 1
ATOM 4151 O O . LYS A 1 520 ? -9.955 13.538 -11.524 1.00 94.38 520 LYS A O 1
ATOM 4156 N N . LYS A 1 521 ? -8.092 12.341 -11.906 1.00 94.38 521 LYS A N 1
ATOM 4157 C CA . LYS A 1 521 ? -7.618 13.184 -13.011 1.00 94.38 521 LYS A CA 1
ATOM 4158 C C . LYS A 1 521 ? -8.444 13.004 -14.278 1.00 94.38 521 LYS A C 1
ATOM 4160 O O . LYS A 1 521 ? -8.814 13.998 -14.886 1.00 94.38 521 LYS A O 1
ATOM 4165 N N . SER A 1 522 ? -8.823 11.775 -14.602 1.00 95.25 522 SER A N 1
ATOM 4166 C CA . SER A 1 522 ? -9.692 11.478 -15.747 1.00 95.25 522 SER A CA 1
ATOM 4167 C C . SER A 1 522 ? -11.074 12.120 -15.585 1.00 95.25 522 SER A C 1
ATOM 4169 O O . SER A 1 522 ? -11.615 12.664 -16.542 1.00 95.25 522 SER A O 1
ATOM 4171 N N . ALA A 1 523 ? -11.624 12.117 -14.364 1.00 94.69 523 ALA A N 1
ATOM 4172 C CA . ALA A 1 523 ? -12.875 12.804 -14.046 1.00 94.69 523 ALA A CA 1
ATOM 4173 C C . ALA A 1 523 ? -12.748 14.329 -14.204 1.00 94.69 523 ALA A C 1
ATOM 4175 O O . ALA A 1 523 ? -13.600 14.948 -14.834 1.00 94.69 523 ALA A O 1
ATOM 4176 N N . GLN A 1 524 ? -11.660 14.928 -13.703 1.00 94.12 524 GLN A N 1
ATOM 4177 C CA . GLN A 1 524 ? -11.384 16.361 -13.885 1.00 94.12 524 GLN A CA 1
ATOM 4178 C C . GLN A 1 524 ? -11.311 16.746 -15.368 1.00 94.12 524 GLN A C 1
ATOM 4180 O O . GLN A 1 524 ? -12.021 17.652 -15.786 1.00 94.12 524 GLN A O 1
ATOM 4185 N N . LEU A 1 525 ? -10.546 15.997 -16.167 1.00 94.50 525 LEU A N 1
ATOM 4186 C CA . LEU A 1 525 ? -10.433 16.222 -17.612 1.00 94.50 525 LEU A CA 1
ATOM 4187 C C . LEU A 1 525 ? -11.781 16.075 -18.330 1.00 94.50 525 LEU A C 1
ATOM 4189 O O . LEU A 1 525 ? -12.086 16.858 -19.223 1.00 94.50 525 LEU A O 1
ATOM 4193 N N . SER A 1 526 ? -12.617 15.118 -17.911 1.00 95.19 526 SER A N 1
ATOM 4194 C CA . SER A 1 526 ? -13.967 14.978 -18.472 1.00 95.19 526 SER A CA 1
ATOM 4195 C C . SER A 1 526 ? -14.858 16.186 -18.175 1.00 95.19 526 SER A C 1
ATOM 4197 O O . SER A 1 526 ? -15.587 16.632 -19.056 1.00 95.19 526 SER A O 1
ATOM 4199 N N . TRP A 1 527 ? -14.763 16.761 -16.972 1.00 93.81 527 TRP A N 1
ATOM 4200 C CA . TRP A 1 527 ? -15.515 17.963 -16.611 1.00 93.81 527 TRP A CA 1
ATOM 4201 C C . TRP A 1 527 ? -15.027 19.195 -17.366 1.00 93.81 527 TRP A C 1
ATOM 4203 O O . TRP A 1 527 ? -15.856 19.968 -17.842 1.00 93.81 527 TRP A O 1
ATOM 4213 N N . ASP A 1 528 ? -13.712 19.343 -17.526 1.00 93.62 528 ASP A N 1
ATOM 4214 C CA . ASP A 1 528 ? -13.111 20.435 -18.297 1.00 93.62 528 ASP A CA 1
ATOM 4215 C C . ASP A 1 528 ? -13.521 20.368 -19.781 1.00 93.62 528 ASP A C 1
ATOM 4217 O O . ASP A 1 528 ? -13.753 21.400 -20.410 1.00 93.62 528 ASP A O 1
ATOM 4221 N N . ALA A 1 529 ? -13.681 19.157 -20.327 1.00 91.88 529 ALA A N 1
ATOM 4222 C CA . ALA A 1 529 ? -14.196 18.924 -21.677 1.00 91.88 529 ALA A CA 1
ATOM 4223 C C . ALA A 1 529 ? -15.731 19.060 -21.800 1.00 91.88 529 ALA A C 1
ATOM 4225 O O . ALA A 1 529 ? -16.253 19.078 -22.915 1.00 91.88 529 ALA A O 1
ATOM 4226 N N . GLY A 1 530 ? -16.464 19.153 -20.684 1.00 91.50 530 GLY A N 1
ATOM 4227 C CA . GLY A 1 530 ? -17.932 19.175 -20.661 1.00 91.50 530 GLY A CA 1
ATOM 4228 C C . GLY A 1 530 ? -18.596 17.814 -20.917 1.00 91.50 530 GLY A C 1
ATOM 4229 O O . GLY A 1 530 ? -19.792 17.760 -21.204 1.00 91.50 530 GLY A O 1
ATOM 4230 N N . ASP A 1 531 ? -17.847 16.716 -20.811 1.00 92.00 531 ASP A N 1
ATOM 4231 C CA . ASP A 1 531 ? -18.341 15.361 -21.038 1.00 92.00 531 ASP A CA 1
ATOM 4232 C C . ASP A 1 531 ? -19.017 14.781 -19.783 1.00 92.00 531 ASP A C 1
ATOM 4234 O O . ASP A 1 531 ? -18.533 14.886 -18.656 1.00 92.00 531 ASP A O 1
ATOM 4238 N N . THR A 1 532 ? -20.134 14.078 -19.978 1.00 87.94 532 THR A N 1
ATOM 4239 C CA . THR A 1 532 ? -20.880 13.404 -18.897 1.00 87.94 532 THR A CA 1
ATOM 4240 C C . THR A 1 532 ? -20.339 12.011 -18.563 1.00 87.94 532 THR A C 1
ATOM 4242 O O . THR A 1 532 ? -20.917 11.285 -17.755 1.00 87.94 532 THR A O 1
ATOM 4245 N N . THR A 1 533 ? -19.296 11.555 -19.254 1.00 92.50 533 THR A N 1
ATOM 4246 C CA . THR A 1 533 ? -18.743 10.200 -19.141 1.00 92.50 533 THR A CA 1
ATOM 4247 C C . THR A 1 533 ? -17.243 10.249 -19.401 1.00 92.50 533 THR A C 1
ATOM 4249 O O . THR A 1 533 ? -16.771 10.965 -20.283 1.00 92.50 533 THR A O 1
ATOM 4252 N N . ILE A 1 534 ? -16.480 9.489 -18.621 1.00 95.44 534 ILE A N 1
ATOM 4253 C CA . ILE A 1 534 ? -15.030 9.411 -18.761 1.00 95.44 534 ILE A CA 1
ATOM 4254 C C . ILE A 1 534 ? -14.701 8.495 -19.943 1.00 95.44 534 ILE A C 1
ATOM 4256 O O . ILE A 1 534 ? -14.862 7.274 -19.856 1.00 95.44 534 ILE A O 1
ATOM 4260 N N . ARG A 1 535 ? -14.232 9.102 -21.038 1.00 93.75 535 ARG A N 1
ATOM 4261 C CA . ARG A 1 535 ? -13.792 8.413 -22.254 1.00 93.75 535 ARG A CA 1
ATOM 4262 C C . ARG A 1 535 ? -12.350 7.925 -22.164 1.00 93.75 535 ARG A C 1
ATOM 4264 O O . ARG A 1 535 ? -11.563 8.411 -21.347 1.00 93.75 535 ARG A O 1
ATOM 4271 N N . LEU A 1 536 ? -11.977 7.026 -23.075 1.00 92.19 536 LEU A N 1
ATOM 4272 C CA . LEU A 1 536 ? -10.599 6.537 -23.222 1.00 92.19 536 LEU A CA 1
ATOM 4273 C C . LEU A 1 536 ? -9.562 7.670 -23.359 1.00 92.19 536 LEU A C 1
ATOM 4275 O O . LEU A 1 536 ? -8.481 7.582 -22.779 1.00 92.19 536 LEU A O 1
ATOM 4279 N N . SER A 1 537 ? -9.882 8.739 -24.095 1.00 91.56 537 SER A N 1
ATOM 4280 C CA . SER A 1 537 ? -8.984 9.888 -24.296 1.00 91.56 537 SER A CA 1
ATOM 4281 C C . SER A 1 537 ? -8.599 10.569 -22.981 1.00 91.56 537 SER A C 1
ATOM 4283 O O . SER A 1 537 ? -7.422 10.841 -22.763 1.00 91.56 537 SER A O 1
ATOM 4285 N N . HIS A 1 538 ? -9.562 10.776 -22.078 1.00 94.00 538 HIS A N 1
ATOM 4286 C CA . HIS A 1 538 ? -9.316 11.395 -20.772 1.00 94.00 538 HIS A CA 1
ATOM 4287 C C . HIS A 1 538 ? -8.425 10.526 -19.886 1.00 94.00 538 HIS A C 1
ATOM 4289 O O . HIS A 1 538 ? -7.588 11.046 -19.156 1.00 94.00 538 HIS A O 1
ATOM 4295 N N . VAL A 1 539 ? -8.592 9.201 -19.954 1.00 93.12 539 VAL A N 1
ATOM 4296 C CA . VAL A 1 539 ? -7.771 8.256 -19.184 1.00 93.12 539 VAL A CA 1
ATOM 4297 C C . VAL A 1 539 ? -6.327 8.260 -19.681 1.00 93.12 539 VAL A C 1
ATOM 4299 O O . VAL A 1 539 ? -5.407 8.331 -18.866 1.00 93.12 539 VAL A O 1
ATOM 4302 N N . LYS A 1 540 ? -6.118 8.240 -21.003 1.00 88.81 540 LYS A N 1
ATOM 4303 C CA . LYS A 1 540 ? -4.775 8.323 -21.597 1.00 88.81 540 LYS A CA 1
ATOM 4304 C C . LYS A 1 540 ? -4.069 9.622 -21.218 1.00 88.81 540 LYS A C 1
ATOM 4306 O O . LYS A 1 540 ? -2.948 9.577 -20.722 1.00 88.81 540 LYS A O 1
ATOM 4311 N N . ASP A 1 541 ? -4.759 10.752 -21.343 1.00 87.06 541 ASP A N 1
ATOM 4312 C CA . ASP A 1 541 ? -4.225 12.063 -20.963 1.00 87.06 541 ASP A CA 1
ATOM 4313 C C . ASP A 1 541 ? -3.907 12.141 -19.453 1.00 87.06 541 ASP A C 1
ATOM 4315 O O . ASP A 1 541 ? -2.817 12.552 -19.044 1.00 87.06 541 ASP A O 1
ATOM 4319 N N . ALA A 1 542 ? -4.798 11.618 -18.600 1.00 90.00 542 ALA A N 1
ATOM 4320 C CA . ALA A 1 542 ? -4.555 11.506 -17.162 1.00 90.00 542 ALA A CA 1
ATOM 4321 C C . ALA A 1 542 ? -3.284 10.702 -16.843 1.00 90.00 542 ALA A C 1
ATOM 4323 O O . ALA A 1 542 ? -2.487 11.116 -15.992 1.00 90.00 542 ALA A O 1
ATOM 4324 N N . ILE A 1 543 ? -3.092 9.564 -17.516 1.00 85.56 543 ILE A N 1
ATOM 4325 C CA . ILE A 1 543 ? -1.932 8.690 -17.331 1.00 85.56 543 ILE A CA 1
ATOM 4326 C C . ILE A 1 543 ? -0.652 9.377 -17.799 1.00 85.56 543 ILE A C 1
ATOM 4328 O O . ILE A 1 543 ? 0.345 9.350 -17.077 1.00 85.56 543 ILE A O 1
ATOM 4332 N N . GLU A 1 544 ? -0.667 10.003 -18.970 1.00 77.62 544 GLU A N 1
ATOM 4333 C CA . GLU A 1 544 ? 0.529 10.575 -19.585 1.00 77.62 544 GLU A CA 1
ATOM 4334 C C . GLU A 1 544 ? 1.011 11.823 -18.845 1.00 77.62 544 GLU A C 1
ATOM 4336 O O . GLU A 1 544 ? 2.196 11.926 -18.523 1.00 77.62 544 GLU A O 1
ATOM 4341 N N . ASN A 1 545 ? 0.095 12.734 -18.516 1.00 80.31 545 ASN A N 1
ATOM 4342 C CA . ASN A 1 545 ? 0.459 14.077 -18.070 1.00 80.31 545 ASN A CA 1
ATOM 4343 C C . ASN A 1 545 ? 0.376 14.283 -16.553 1.00 80.31 545 ASN A C 1
ATOM 4345 O O . ASN A 1 545 ? 0.987 15.218 -16.034 1.00 80.31 545 ASN A O 1
ATOM 4349 N N . TYR A 1 546 ? -0.343 13.429 -15.814 1.00 81.25 546 TYR A N 1
ATOM 4350 C CA . TYR A 1 546 ? -0.648 13.710 -14.405 1.00 81.25 546 TYR A CA 1
ATOM 4351 C C . TYR A 1 546 ? -0.250 12.615 -13.415 1.00 81.25 546 TYR A C 1
ATOM 4353 O O . TYR A 1 546 ? -0.295 12.861 -12.205 1.00 81.25 546 TYR A O 1
ATOM 4361 N N . THR A 1 547 ? 0.157 11.422 -13.855 1.00 75.88 547 THR A N 1
ATOM 4362 C CA . THR A 1 547 ? 0.500 10.334 -12.920 1.00 75.88 547 THR A CA 1
ATOM 4363 C C . THR A 1 547 ? 1.918 10.389 -12.371 1.00 75.88 547 THR A C 1
ATOM 4365 O O . THR A 1 547 ? 2.112 9.886 -11.263 1.00 75.88 547 THR A O 1
ATOM 4368 N N . ALA A 1 548 ? 2.850 11.073 -13.045 1.00 72.62 548 ALA A N 1
ATOM 4369 C CA . ALA A 1 548 ? 4.253 11.176 -12.638 1.00 72.62 548 ALA A CA 1
ATOM 4370 C C . ALA A 1 548 ? 4.419 11.638 -11.175 1.00 72.62 548 ALA A C 1
ATOM 4372 O O . ALA A 1 548 ? 3.638 12.465 -10.674 1.00 72.62 548 ALA A O 1
ATOM 4373 N N . SER A 1 549 ? 5.421 11.080 -10.486 1.00 75.12 549 SER A N 1
ATOM 4374 C CA . SER A 1 549 ? 5.791 11.476 -9.122 1.00 75.12 549 SER A CA 1
ATOM 4375 C C . SER A 1 549 ? 6.428 12.871 -9.108 1.00 75.12 549 SER A C 1
ATOM 4377 O O . SER A 1 549 ? 6.742 13.427 -10.161 1.00 75.12 549 SER A O 1
ATOM 4379 N N . ILE A 1 550 ? 6.583 13.470 -7.925 1.00 78.06 550 ILE A N 1
ATOM 4380 C CA . ILE A 1 550 ? 7.191 14.806 -7.802 1.00 78.06 550 ILE A CA 1
ATOM 4381 C C . ILE A 1 550 ? 8.668 14.743 -8.206 1.00 78.06 550 ILE A C 1
ATOM 4383 O O . ILE A 1 550 ? 9.151 15.623 -8.911 1.00 78.06 550 ILE A O 1
ATOM 4387 N N . GLU A 1 551 ? 9.354 13.673 -7.816 1.00 73.56 551 GLU A N 1
ATOM 4388 C CA . GLU A 1 551 ? 10.743 13.381 -8.165 1.00 73.56 551 GLU A CA 1
ATOM 4389 C C . GLU A 1 551 ? 10.898 13.268 -9.685 1.00 73.56 551 GLU A C 1
ATOM 4391 O O . GLU A 1 551 ? 11.745 13.942 -10.267 1.00 73.56 551 GLU A O 1
ATOM 4396 N N . ALA A 1 552 ? 10.017 12.501 -10.340 1.00 72.19 552 ALA A N 1
ATOM 4397 C CA . ALA A 1 552 ? 10.004 12.366 -11.794 1.00 72.19 552 ALA A CA 1
ATOM 4398 C C . ALA A 1 552 ? 9.761 13.715 -12.490 1.00 72.19 552 ALA A C 1
ATOM 4400 O O . ALA A 1 552 ? 10.440 14.039 -13.460 1.00 72.19 552 ALA A O 1
ATOM 4401 N N . GLN A 1 553 ? 8.832 14.532 -11.979 1.00 78.69 553 GLN A N 1
ATOM 4402 C CA . GLN A 1 553 ? 8.542 15.863 -12.528 1.00 78.69 553 GLN A CA 1
ATOM 4403 C C . GLN A 1 553 ? 9.718 16.833 -12.374 1.00 78.69 553 GLN A C 1
ATOM 4405 O O . GLN A 1 553 ? 10.023 17.579 -13.308 1.00 78.69 553 GLN A O 1
ATOM 4410 N N . LEU A 1 554 ? 10.374 16.835 -11.210 1.00 81.56 554 LEU A N 1
ATOM 4411 C CA . LEU A 1 554 ? 11.550 17.662 -10.950 1.00 81.56 554 LEU A CA 1
ATOM 4412 C C . LEU A 1 554 ? 12.694 17.267 -11.885 1.00 81.56 554 LEU A C 1
ATOM 4414 O O . LEU A 1 554 ? 13.292 18.127 -12.531 1.00 81.56 554 LEU A O 1
ATOM 4418 N N . LEU A 1 555 ? 12.931 15.966 -12.021 1.00 78.06 555 LEU A N 1
ATOM 4419 C CA . LEU A 1 555 ? 13.962 15.435 -12.894 1.00 78.06 555 LEU A CA 1
ATOM 4420 C C . LEU A 1 555 ? 13.665 15.731 -14.371 1.00 78.06 555 LEU A C 1
ATOM 4422 O O . LEU A 1 555 ? 14.546 16.175 -15.103 1.00 78.06 555 LEU A O 1
ATOM 4426 N N . ASP A 1 556 ? 12.418 15.569 -14.818 1.00 76.50 556 ASP A N 1
ATOM 4427 C CA . ASP A 1 556 ? 12.006 15.948 -16.171 1.00 76.50 556 ASP A CA 1
ATOM 4428 C C . ASP A 1 556 ? 12.241 17.439 -16.438 1.00 76.50 556 ASP A C 1
ATOM 4430 O O . ASP A 1 556 ? 12.687 17.814 -17.528 1.00 76.50 556 ASP A O 1
ATOM 4434 N N . TYR A 1 557 ? 11.965 18.293 -15.451 1.00 81.62 557 TYR A N 1
ATOM 4435 C CA . TYR A 1 557 ? 12.212 19.730 -15.527 1.00 81.62 557 TYR A CA 1
ATOM 4436 C C . TYR A 1 557 ? 13.710 20.060 -15.619 1.00 81.62 557 TYR A C 1
ATOM 4438 O O . TYR A 1 557 ? 14.104 20.868 -16.466 1.00 81.62 557 TYR A O 1
ATOM 4446 N N . GLU A 1 558 ? 14.557 19.411 -14.819 1.00 77.88 558 GLU A N 1
ATOM 4447 C CA . GLU A 1 558 ? 16.018 19.548 -14.892 1.00 77.88 558 GLU A CA 1
ATOM 4448 C C . GLU A 1 558 ? 16.560 19.087 -16.244 1.00 77.88 558 GLU A C 1
ATOM 4450 O O . GLU A 1 558 ? 17.297 19.817 -16.912 1.00 77.88 558 GLU A O 1
ATOM 4455 N N . LEU A 1 559 ? 16.115 17.919 -16.707 1.00 77.44 559 LEU A N 1
ATOM 4456 C CA . LEU A 1 559 ? 16.485 17.399 -18.013 1.00 77.44 559 LEU A CA 1
ATOM 4457 C C . LEU A 1 559 ? 16.043 18.345 -19.135 1.00 77.44 559 LEU A C 1
ATOM 4459 O O . LEU A 1 559 ? 16.736 18.449 -20.144 1.00 77.44 559 LEU A O 1
ATOM 4463 N N . LYS A 1 560 ? 14.876 19.000 -19.041 1.00 79.00 560 LYS A N 1
ATOM 4464 C CA . LYS A 1 560 ? 14.406 19.944 -20.082 1.00 79.00 560 LYS A CA 1
ATOM 4465 C C . LYS A 1 560 ? 15.340 21.144 -20.215 1.00 79.00 560 LYS A C 1
ATOM 4467 O O . LYS A 1 560 ? 15.550 21.618 -21.329 1.00 79.00 560 LYS A O 1
ATOM 4472 N N . LYS A 1 561 ? 15.930 21.603 -19.107 1.00 79.25 561 LYS A N 1
ATOM 4473 C CA . LYS A 1 561 ? 16.941 22.669 -19.126 1.00 79.25 561 LYS A CA 1
ATOM 4474 C C . LYS A 1 561 ? 18.226 22.209 -19.802 1.00 79.25 561 LYS A C 1
ATOM 4476 O O . LYS A 1 561 ? 18.743 22.924 -20.651 1.00 79.25 561 LYS A O 1
ATOM 4481 N N . THR A 1 562 ? 18.725 21.020 -19.467 1.00 69.88 562 THR A N 1
ATOM 4482 C CA . THR A 1 562 ? 19.974 20.504 -20.052 1.00 69.88 562 THR A CA 1
ATOM 4483 C C . THR A 1 562 ? 19.820 20.117 -21.522 1.00 69.88 562 THR A C 1
ATOM 4485 O O . THR A 1 562 ? 20.770 20.261 -22.289 1.00 69.88 562 THR A O 1
ATOM 4488 N N . GLN A 1 563 ? 18.623 19.708 -21.954 1.00 72.56 563 GLN A N 1
ATOM 4489 C CA . GLN A 1 563 ? 18.337 19.362 -23.348 1.00 72.56 563 GLN A CA 1
ATOM 4490 C C . GLN A 1 563 ? 18.630 20.510 -24.326 1.00 72.56 563 GLN A C 1
ATOM 4492 O O . GLN A 1 563 ? 19.153 20.250 -25.408 1.00 72.56 563 GLN A O 1
ATOM 4497 N N . GLN A 1 564 ? 18.354 21.767 -23.961 1.00 66.69 564 GLN A N 1
ATOM 4498 C CA . GLN A 1 564 ? 18.629 22.921 -24.834 1.00 66.69 564 GLN A CA 1
ATOM 4499 C C . GLN A 1 564 ? 20.121 23.092 -25.155 1.00 66.69 564 GLN A C 1
ATOM 4501 O O . GLN A 1 564 ? 20.468 23.669 -26.181 1.00 66.69 564 GLN A O 1
ATOM 4506 N N . TYR A 1 565 ? 20.995 22.563 -24.298 1.00 67.62 565 TYR A N 1
ATOM 4507 C CA . TYR A 1 565 ? 22.448 22.616 -24.447 1.00 67.62 565 TYR A CA 1
ATOM 4508 C C . TYR A 1 565 ? 23.042 21.293 -24.951 1.00 67.62 565 TYR A C 1
ATOM 4510 O O . TYR A 1 565 ? 24.259 21.163 -25.070 1.00 67.62 565 TYR A O 1
ATOM 4518 N N . SER A 1 566 ? 22.202 20.291 -25.223 1.00 65.50 566 SER A N 1
ATOM 4519 C CA . SER A 1 566 ? 22.646 18.972 -25.663 1.00 65.50 566 SER A CA 1
ATOM 4520 C C . SER A 1 566 ? 22.868 18.932 -27.179 1.00 65.50 566 SER A C 1
ATOM 4522 O O . SER A 1 566 ? 22.016 19.354 -27.956 1.00 65.50 566 SER A O 1
ATOM 4524 N N . LEU A 1 567 ? 24.008 18.387 -27.608 1.00 69.31 567 LEU A N 1
ATOM 4525 C CA . LEU A 1 567 ? 24.373 18.198 -29.021 1.00 69.31 567 LEU A CA 1
ATOM 4526 C C . LEU A 1 567 ? 23.779 16.896 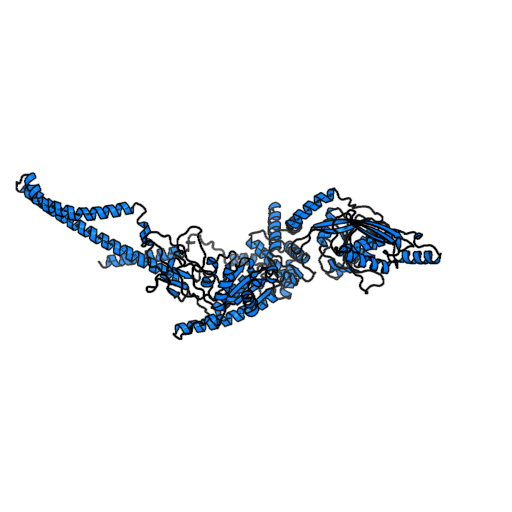-29.599 1.00 69.31 567 LEU A C 1
ATOM 4528 O O . LEU A 1 567 ? 24.457 16.157 -30.310 1.00 69.31 567 LEU A O 1
ATOM 4532 N N . VAL A 1 568 ? 22.537 16.557 -29.243 1.00 79.69 568 VAL A N 1
ATOM 4533 C CA . VAL A 1 568 ? 21.900 15.329 -29.740 1.00 79.69 568 VAL A CA 1
ATOM 4534 C C . VAL A 1 568 ? 21.416 15.555 -31.164 1.00 79.69 568 VAL A C 1
ATOM 4536 O O . VAL A 1 568 ? 20.628 16.457 -31.437 1.00 79.69 568 VAL A O 1
ATOM 4539 N N . GLU A 1 569 ? 21.881 14.707 -32.071 1.00 85.00 569 GLU A N 1
ATOM 4540 C CA . GLU A 1 569 ? 21.448 14.707 -33.462 1.00 85.00 569 GLU A CA 1
ATOM 4541 C C . GLU A 1 569 ? 20.325 13.698 -33.637 1.00 85.00 569 GLU A C 1
ATOM 4543 O O . GLU A 1 569 ? 20.395 12.598 -33.096 1.00 85.00 569 GLU A O 1
ATOM 4548 N N . ASN A 1 570 ? 19.284 14.083 -34.372 1.00 86.19 570 ASN A N 1
ATOM 4549 C CA . ASN A 1 570 ? 18.052 13.305 -34.513 1.00 86.19 570 ASN A CA 1
ATOM 4550 C C . ASN A 1 570 ? 17.706 12.959 -35.972 1.00 86.19 570 ASN A C 1
ATOM 4552 O O . ASN A 1 570 ? 16.614 12.466 -36.247 1.00 86.19 570 ASN A O 1
ATOM 4556 N N . SER A 1 571 ? 18.607 13.240 -36.917 1.00 86.62 571 SER A N 1
ATOM 4557 C CA . SER A 1 571 ? 18.425 12.959 -38.344 1.00 86.62 571 SER A CA 1
ATOM 4558 C C . SER A 1 571 ? 19.765 12.761 -39.057 1.00 86.62 571 SER A C 1
ATOM 4560 O O . SER A 1 571 ? 20.807 13.210 -38.582 1.00 86.62 571 SER A O 1
ATOM 4562 N N . GLY A 1 572 ? 19.735 12.075 -40.204 1.00 88.56 572 GLY A N 1
ATOM 4563 C CA . GLY A 1 572 ? 20.931 11.728 -40.974 1.00 88.56 572 GLY A CA 1
ATOM 4564 C C . GLY A 1 572 ? 21.677 10.508 -40.426 1.00 88.56 572 GLY A C 1
ATOM 4565 O O . GLY A 1 572 ? 21.184 9.798 -39.546 1.00 88.56 572 GLY A O 1
ATOM 4566 N N . ALA A 1 573 ? 22.869 10.252 -40.968 1.00 90.25 573 ALA A N 1
ATOM 4567 C CA . ALA A 1 573 ? 23.734 9.160 -40.538 1.00 90.25 573 ALA A CA 1
ATOM 4568 C C . ALA A 1 573 ? 25.185 9.631 -40.371 1.00 90.25 573 ALA A C 1
ATOM 4570 O O . ALA A 1 573 ? 25.662 10.466 -41.143 1.00 90.25 573 ALA A O 1
ATOM 4571 N N . LYS A 1 574 ? 25.886 9.106 -39.360 1.00 92.12 574 LYS A N 1
ATOM 4572 C CA . LYS A 1 574 ? 27.250 9.519 -38.996 1.00 92.12 574 LYS A CA 1
ATOM 4573 C C . LYS A 1 574 ? 28.147 8.352 -38.622 1.00 92.12 574 LYS A C 1
ATOM 4575 O O . LYS A 1 574 ? 27.696 7.357 -38.071 1.00 92.12 574 LYS A O 1
ATOM 4580 N N . PHE A 1 575 ? 29.438 8.494 -38.899 1.00 91.25 575 PHE A N 1
ATOM 4581 C CA . PHE A 1 575 ? 30.445 7.517 -38.496 1.00 91.25 575 PHE A CA 1
ATOM 4582 C C . PHE A 1 575 ? 30.829 7.714 -37.031 1.00 91.25 575 PHE A C 1
ATOM 4584 O O . PHE A 1 575 ? 31.093 8.837 -36.607 1.00 91.25 575 PHE A O 1
ATOM 4591 N N . GLY A 1 576 ? 30.873 6.617 -36.273 1.00 88.94 576 GLY A N 1
ATOM 4592 C CA . GLY A 1 576 ? 31.375 6.620 -34.898 1.00 88.94 576 GLY A CA 1
ATOM 4593 C C . GLY A 1 576 ? 30.558 7.452 -33.913 1.00 88.94 576 GLY A C 1
ATOM 4594 O O . GLY A 1 576 ? 31.096 7.837 -32.881 1.00 88.94 576 GLY A O 1
ATOM 4595 N N . GLN A 1 577 ? 29.286 7.738 -34.203 1.00 92.06 577 GLN A N 1
ATOM 4596 C CA . GLN A 1 577 ? 28.395 8.497 -33.323 1.00 92.06 577 GLN A CA 1
ATOM 4597 C C . GLN A 1 577 ? 27.045 7.791 -33.199 1.00 92.06 577 GLN A C 1
ATOM 4599 O O . GLN A 1 577 ? 26.475 7.377 -34.206 1.00 92.06 577 GLN A O 1
ATOM 4604 N N . MET A 1 578 ? 26.534 7.637 -31.978 1.00 91.25 578 MET A N 1
ATOM 4605 C CA . MET A 1 578 ? 25.302 6.885 -31.714 1.00 91.25 578 MET A CA 1
ATOM 4606 C C . MET A 1 578 ? 24.513 7.473 -30.544 1.00 91.25 578 MET A C 1
ATOM 4608 O O . MET A 1 578 ? 25.097 7.978 -29.585 1.00 91.25 578 MET A O 1
ATOM 4612 N N . ASN A 1 579 ? 23.186 7.351 -30.599 1.00 91.94 579 ASN A N 1
ATOM 4613 C CA . ASN A 1 579 ? 22.287 7.757 -29.525 1.00 91.94 579 ASN A CA 1
ATOM 4614 C C . ASN A 1 579 ? 21.921 6.564 -28.624 1.00 91.94 579 ASN A C 1
ATOM 4616 O O . ASN A 1 579 ? 21.197 5.651 -29.024 1.00 91.94 579 ASN A O 1
ATOM 4620 N N . ALA A 1 580 ? 22.395 6.592 -27.382 1.00 89.75 580 ALA A N 1
ATOM 4621 C CA . ALA A 1 580 ? 22.021 5.660 -26.324 1.00 89.75 580 ALA A CA 1
ATOM 4622 C C . ALA A 1 580 ? 20.925 6.232 -25.436 1.00 89.75 580 ALA A C 1
ATOM 4624 O O . ALA A 1 580 ? 20.824 7.446 -25.258 1.00 89.75 580 ALA A O 1
ATOM 4625 N N . LEU A 1 581 ? 20.151 5.350 -24.809 1.00 88.19 581 LEU A N 1
ATOM 4626 C CA . LEU A 1 581 ? 19.111 5.750 -23.868 1.00 88.19 581 LEU A CA 1
ATOM 4627 C C . LEU A 1 581 ? 19.474 5.385 -22.432 1.00 88.19 581 LEU A C 1
ATOM 4629 O O . LEU A 1 581 ? 19.800 4.233 -22.125 1.00 88.19 581 LEU A O 1
ATOM 4633 N N . ALA A 1 582 ? 19.316 6.358 -21.544 1.00 81.88 582 ALA A N 1
ATOM 4634 C CA . ALA A 1 582 ? 19.509 6.214 -20.111 1.00 81.88 582 ALA A CA 1
ATOM 4635 C C . ALA A 1 582 ? 18.219 6.536 -19.350 1.00 81.88 582 ALA A C 1
ATOM 4637 O O . ALA A 1 582 ? 17.348 7.258 -19.834 1.00 81.88 582 ALA A O 1
ATOM 4638 N N . ALA A 1 583 ? 18.092 5.967 -18.154 1.00 77.19 583 ALA A N 1
ATOM 4639 C CA . ALA A 1 583 ? 17.086 6.371 -17.183 1.00 77.19 583 ALA A CA 1
ATOM 4640 C C . ALA A 1 583 ? 17.835 6.988 -16.001 1.00 77.19 583 ALA A C 1
ATOM 4642 O O . ALA A 1 583 ? 18.651 6.314 -15.378 1.00 77.19 583 ALA A O 1
ATOM 4643 N N . VAL A 1 584 ? 17.596 8.268 -15.732 1.00 74.75 584 VAL A N 1
ATOM 4644 C CA . VAL A 1 584 ? 18.234 9.003 -14.635 1.00 74.75 584 VAL A CA 1
ATOM 4645 C C . VAL A 1 584 ? 17.295 8.998 -13.433 1.00 74.75 584 VAL A C 1
ATOM 4647 O O . VAL A 1 584 ? 16.080 9.039 -13.613 1.00 74.75 584 VAL A O 1
ATOM 4650 N N . GLY A 1 585 ? 17.838 8.927 -12.214 1.00 66.94 585 GLY A N 1
ATOM 4651 C CA . GLY A 1 585 ? 17.066 9.097 -10.977 1.00 66.94 585 GLY A CA 1
ATOM 4652 C C . GLY A 1 585 ? 15.938 8.080 -10.779 1.00 66.94 585 GLY A C 1
ATOM 4653 O O . GLY A 1 585 ? 14.949 8.396 -10.127 1.00 66.94 585 GLY A O 1
ATOM 4654 N N . ALA A 1 586 ? 16.050 6.883 -11.362 1.00 60.06 586 ALA A N 1
ATOM 4655 C CA . ALA A 1 586 ? 15.140 5.784 -11.062 1.00 60.06 586 ALA A CA 1
ATOM 4656 C C . ALA A 1 586 ? 15.521 5.175 -9.705 1.00 60.06 586 ALA A C 1
ATOM 4658 O O . ALA A 1 586 ? 16.661 4.752 -9.526 1.00 60.06 586 ALA A O 1
ATOM 4659 N N . GLY A 1 587 ? 14.577 5.152 -8.763 1.00 58.28 587 GLY A N 1
ATOM 4660 C CA . GLY A 1 587 ? 14.721 4.506 -7.455 1.00 58.28 587 GLY A CA 1
ATOM 4661 C C . GLY A 1 587 ? 13.742 3.340 -7.298 1.00 58.28 587 GLY A C 1
ATOM 4662 O O . GLY A 1 587 ? 12.929 3.085 -8.185 1.00 58.28 587 GLY A O 1
ATOM 4663 N N . GLU A 1 588 ? 13.779 2.647 -6.156 1.00 49.31 588 GLU A N 1
ATOM 4664 C CA . GLU A 1 588 ? 12.822 1.563 -5.856 1.00 49.31 588 GLU A CA 1
ATOM 4665 C C . GLU A 1 588 ? 11.361 2.056 -5.794 1.00 49.31 588 GLU A C 1
ATOM 4667 O O . GLU A 1 588 ? 10.439 1.308 -6.135 1.00 49.31 588 GLU A O 1
ATOM 4672 N N . ASP A 1 589 ? 11.156 3.325 -5.416 1.00 45.75 589 ASP A N 1
ATOM 4673 C CA . ASP A 1 589 ? 9.836 3.913 -5.147 1.00 45.75 589 ASP A CA 1
ATOM 4674 C C . ASP A 1 589 ? 9.389 4.996 -6.144 1.00 45.75 589 ASP A C 1
ATOM 4676 O O . ASP A 1 589 ? 8.212 5.369 -6.156 1.00 45.75 589 ASP A O 1
ATOM 4680 N N . HIS A 1 590 ? 10.282 5.504 -6.999 1.00 58.91 590 HIS A N 1
ATOM 4681 C CA . HIS A 1 590 ? 9.953 6.554 -7.967 1.00 58.91 590 HIS A CA 1
ATOM 4682 C C . HIS A 1 590 ? 10.502 6.255 -9.360 1.00 58.91 590 HIS A C 1
ATOM 4684 O O . HIS A 1 590 ? 11.619 5.767 -9.545 1.00 58.91 590 HIS A O 1
ATOM 4690 N N . GLU A 1 591 ? 9.695 6.589 -10.365 1.00 63.50 591 GLU A N 1
ATOM 4691 C CA . GLU A 1 591 ? 10.099 6.489 -11.761 1.00 63.50 591 GLU A CA 1
ATOM 4692 C C . GLU A 1 591 ? 11.195 7.510 -12.056 1.00 63.50 591 GLU A C 1
ATOM 4694 O O . GLU A 1 591 ? 11.061 8.692 -11.747 1.00 63.50 591 GLU A O 1
ATOM 4699 N N . GLY A 1 592 ? 12.282 7.040 -12.665 1.00 69.56 592 GLY A N 1
ATOM 4700 C CA . GLY A 1 592 ? 13.283 7.930 -13.235 1.00 69.56 592 GLY A CA 1
ATOM 4701 C C . GLY A 1 592 ? 12.756 8.640 -14.479 1.00 69.56 592 GLY A C 1
ATOM 4702 O O . GLY A 1 592 ? 11.681 8.321 -14.994 1.00 69.56 592 GLY A O 1
ATOM 4703 N N . ALA A 1 593 ? 13.553 9.556 -15.011 1.00 77.56 593 ALA A N 1
ATOM 4704 C CA . ALA A 1 593 ? 13.273 10.234 -16.268 1.00 77.56 593 ALA A CA 1
ATOM 4705 C C . ALA A 1 593 ? 14.213 9.733 -17.366 1.00 77.56 593 ALA A C 1
ATOM 4707 O O . ALA A 1 593 ? 15.385 9.428 -17.130 1.00 77.56 593 ALA A O 1
ATOM 4708 N N . GLY A 1 594 ? 13.669 9.602 -18.573 1.00 80.19 594 GLY A N 1
ATOM 4709 C CA . GLY A 1 594 ? 14.413 9.122 -19.728 1.00 80.19 594 GLY A CA 1
ATOM 4710 C C . GLY A 1 594 ? 15.288 10.211 -20.314 1.00 80.19 594 GLY A C 1
ATOM 4711 O O . GLY A 1 594 ? 14.863 11.360 -20.435 1.00 80.19 594 GLY A O 1
ATOM 4712 N N . ASP A 1 595 ? 16.478 9.830 -20.746 1.00 84.56 595 ASP A N 1
ATOM 4713 C CA . ASP A 1 595 ? 17.445 10.744 -21.328 1.00 84.56 595 ASP A CA 1
ATOM 4714 C C . ASP A 1 595 ? 18.192 10.109 -22.506 1.00 84.56 595 ASP A C 1
ATOM 4716 O O . ASP A 1 595 ? 18.316 8.883 -22.586 1.00 84.56 595 ASP A O 1
ATOM 4720 N N . VAL A 1 596 ? 18.677 10.950 -23.424 1.00 87.25 596 VAL A N 1
ATOM 4721 C CA . VAL A 1 596 ? 19.491 10.520 -24.566 1.00 87.25 596 VAL A CA 1
ATOM 4722 C C . VAL A 1 596 ? 20.943 10.911 -24.329 1.00 87.25 596 VAL A C 1
ATOM 4724 O O . VAL A 1 596 ? 21.284 12.088 -24.200 1.00 87.25 596 VAL A O 1
ATOM 4727 N N . MET A 1 597 ? 21.808 9.905 -24.311 1.00 86.31 597 MET A N 1
ATOM 4728 C CA . MET A 1 597 ? 23.252 10.052 -24.205 1.00 86.31 597 MET A CA 1
ATOM 4729 C C . MET A 1 597 ? 23.878 9.801 -25.567 1.00 86.31 597 MET A C 1
ATOM 4731 O O . MET A 1 597 ? 23.643 8.771 -26.190 1.00 86.31 597 MET A O 1
ATOM 4735 N N . GLN A 1 598 ? 24.717 10.722 -26.019 1.00 87.56 598 GLN A N 1
ATOM 4736 C CA . GLN A 1 598 ? 25.419 10.560 -27.280 1.00 87.56 598 GLN A CA 1
ATOM 4737 C C . GLN A 1 598 ? 26.781 9.922 -27.020 1.00 87.56 598 GLN A C 1
ATOM 4739 O O . GLN A 1 598 ? 27.555 10.416 -26.191 1.00 87.56 598 GLN A O 1
ATOM 4744 N N . LEU A 1 599 ? 27.059 8.823 -27.714 1.00 88.81 599 LEU A N 1
ATOM 4745 C CA . LEU A 1 599 ? 28.348 8.148 -27.681 1.00 88.81 599 LEU A CA 1
ATOM 4746 C C . LEU A 1 599 ? 29.139 8.498 -28.930 1.00 88.81 599 LEU A C 1
ATOM 4748 O O . LEU A 1 599 ? 28.594 8.523 -30.033 1.00 88.81 599 LEU A O 1
ATOM 4752 N N . GLN A 1 600 ? 30.433 8.725 -28.739 1.00 90.88 600 GLN A N 1
ATOM 4753 C CA . GLN A 1 600 ? 31.408 8.915 -29.803 1.00 90.88 600 GLN A CA 1
ATOM 4754 C C . GLN A 1 600 ? 32.497 7.856 -29.670 1.00 90.88 600 GLN A C 1
ATOM 4756 O O . GLN A 1 600 ? 33.006 7.634 -28.572 1.00 90.88 600 GLN A O 1
ATOM 4761 N N . GLY A 1 601 ? 32.835 7.191 -30.768 1.00 90.81 601 GLY A N 1
ATOM 4762 C CA . GLY A 1 601 ? 33.784 6.087 -30.802 1.00 90.81 601 GLY A CA 1
ATOM 4763 C C . GLY A 1 601 ? 34.892 6.334 -31.811 1.00 90.81 601 GLY A C 1
ATOM 4764 O O . GLY A 1 601 ? 34.638 6.741 -32.942 1.00 90.81 601 GLY A O 1
ATOM 4765 N N . TYR A 1 602 ? 36.122 6.040 -31.409 1.00 91.06 602 TYR A N 1
ATOM 4766 C CA . TYR A 1 602 ? 37.280 5.984 -32.287 1.00 91.06 602 TYR A CA 1
ATOM 4767 C C . TYR A 1 602 ? 37.982 4.642 -32.105 1.00 91.06 602 TYR A C 1
ATOM 4769 O O . TYR A 1 602 ? 38.204 4.209 -30.975 1.00 91.06 602 TYR A O 1
ATOM 4777 N N . ILE A 1 603 ? 38.334 3.989 -33.212 1.00 92.38 603 ILE A N 1
ATOM 4778 C CA . ILE A 1 603 ? 39.097 2.745 -33.189 1.00 92.38 603 ILE A CA 1
ATOM 4779 C C . ILE A 1 603 ? 40.197 2.791 -34.240 1.00 92.38 603 ILE A C 1
ATOM 4781 O O . ILE A 1 603 ? 39.982 3.218 -35.377 1.00 92.38 603 ILE A O 1
ATOM 4785 N N . LYS A 1 604 ? 41.383 2.333 -33.856 1.00 91.00 604 LYS A N 1
ATOM 4786 C CA . LYS A 1 604 ? 42.512 2.138 -34.759 1.00 91.00 604 LYS A CA 1
ATOM 4787 C C . LYS A 1 604 ? 43.211 0.840 -34.398 1.00 91.00 604 LYS A C 1
ATOM 4789 O O . LYS A 1 604 ? 43.540 0.632 -33.238 1.00 91.00 604 LYS A O 1
ATOM 4794 N N . LEU A 1 605 ? 43.446 -0.022 -35.379 1.00 91.00 605 LEU A N 1
ATOM 4795 C CA . LEU A 1 605 ? 44.193 -1.255 -35.152 1.00 91.00 605 LEU A CA 1
ATOM 4796 C C . LEU A 1 605 ? 45.687 -0.955 -34.971 1.00 91.00 605 LEU A C 1
ATOM 4798 O O . LEU A 1 605 ? 46.229 -0.055 -35.620 1.00 91.00 605 LEU A O 1
ATOM 4802 N N . VAL A 1 606 ? 46.344 -1.695 -34.080 1.00 90.69 606 VAL A N 1
ATOM 4803 C CA . VAL A 1 606 ? 47.760 -1.512 -33.725 1.00 90.69 606 VAL A CA 1
ATOM 4804 C C . VAL A 1 606 ? 48.484 -2.854 -33.714 1.00 90.69 606 VAL A C 1
ATOM 4806 O O . VAL A 1 606 ? 47.884 -3.880 -33.412 1.00 90.69 606 VAL A O 1
ATOM 4809 N N . ASP A 1 607 ? 49.770 -2.846 -34.063 1.00 86.31 607 ASP A N 1
ATOM 4810 C CA . ASP A 1 607 ? 50.597 -4.063 -34.058 1.00 86.31 607 ASP A CA 1
ATOM 4811 C C . ASP A 1 607 ? 51.207 -4.350 -32.685 1.00 86.31 607 ASP A C 1
ATOM 4813 O O . ASP A 1 607 ? 51.404 -5.504 -32.316 1.00 86.31 607 ASP A O 1
ATOM 4817 N N . ASP A 1 608 ? 51.544 -3.284 -31.961 1.00 85.50 608 ASP A N 1
ATOM 4818 C CA . ASP A 1 608 ? 52.231 -3.344 -30.681 1.00 85.50 608 ASP A CA 1
ATOM 4819 C C . ASP A 1 608 ? 51.214 -3.246 -29.533 1.00 85.50 608 ASP A C 1
ATOM 4821 O O . ASP A 1 608 ? 50.502 -2.237 -29.450 1.00 85.50 608 ASP A O 1
ATOM 4825 N N . PRO A 1 609 ? 51.146 -4.255 -28.644 1.00 83.38 609 PRO A N 1
ATOM 4826 C CA . PRO A 1 609 ? 50.275 -4.231 -27.477 1.00 83.38 609 PRO A CA 1
ATOM 4827 C C . PRO A 1 609 ? 50.492 -3.029 -26.551 1.00 83.38 609 PRO A C 1
ATOM 4829 O O . PRO A 1 609 ? 49.543 -2.641 -25.879 1.00 83.38 609 PRO A O 1
ATOM 4832 N N . GLU A 1 610 ? 51.681 -2.412 -26.514 1.00 84.31 610 GLU A N 1
ATOM 4833 C CA . GLU A 1 610 ? 51.917 -1.201 -25.699 1.00 84.31 610 GLU A CA 1
ATOM 4834 C C . GLU A 1 610 ? 51.126 0.017 -26.197 1.00 84.31 610 GLU A C 1
ATOM 4836 O O . GLU A 1 610 ? 50.823 0.931 -25.432 1.00 84.31 610 GLU A O 1
ATOM 4841 N N . HIS A 1 611 ? 50.764 0.022 -27.480 1.00 84.00 611 HIS A N 1
ATOM 4842 C CA . HIS A 1 611 ? 49.962 1.070 -28.105 1.00 84.00 611 HIS A CA 1
ATOM 4843 C C . HIS A 1 611 ? 48.466 0.714 -28.151 1.00 84.00 611 HIS A C 1
ATOM 4845 O O . HIS A 1 611 ? 47.661 1.508 -28.651 1.00 84.00 611 HIS A O 1
ATOM 4851 N N . ALA A 1 612 ? 48.089 -0.476 -27.670 1.00 87.06 612 ALA A N 1
ATOM 4852 C CA . ALA A 1 612 ? 46.706 -0.909 -27.562 1.00 87.06 612 ALA A CA 1
ATOM 4853 C C . ALA A 1 612 ? 46.116 -0.443 -26.232 1.00 87.06 612 ALA A C 1
ATOM 4855 O O . ALA A 1 612 ? 46.718 -0.603 -25.174 1.00 87.06 612 ALA A O 1
ATOM 4856 N N . ASP A 1 613 ? 44.917 0.126 -26.289 1.00 87.62 613 ASP A N 1
ATOM 4857 C CA . ASP A 1 613 ? 44.197 0.537 -25.090 1.00 87.62 613 ASP A CA 1
ATOM 4858 C C . ASP A 1 613 ? 42.695 0.526 -25.362 1.00 87.62 613 ASP A C 1
ATOM 4860 O O . ASP A 1 613 ? 42.240 0.754 -26.486 1.00 87.62 613 ASP A O 1
ATOM 4864 N N . TYR A 1 614 ? 41.912 0.276 -24.321 1.00 88.19 614 TYR A N 1
ATOM 4865 C CA . TYR A 1 614 ? 40.464 0.380 -24.363 1.00 88.19 614 TYR A CA 1
ATOM 4866 C C . TYR A 1 614 ? 40.001 1.392 -23.319 1.00 88.19 614 TYR A C 1
ATOM 4868 O O . TYR A 1 614 ? 39.799 1.071 -22.144 1.00 88.19 614 TYR A O 1
ATOM 4876 N N . ILE A 1 615 ? 39.808 2.627 -23.774 1.00 86.31 615 ILE A N 1
ATOM 4877 C CA . ILE A 1 615 ? 39.500 3.784 -22.940 1.00 86.31 615 ILE A CA 1
ATOM 4878 C C . ILE A 1 615 ? 38.014 4.110 -23.040 1.00 86.31 615 ILE A C 1
ATOM 4880 O O . ILE A 1 615 ? 37.451 4.241 -24.129 1.00 86.31 615 ILE A O 1
ATOM 4884 N N . ILE A 1 616 ? 37.390 4.319 -21.883 1.00 84.81 616 ILE A N 1
ATOM 4885 C CA . ILE A 1 616 ? 36.049 4.890 -21.776 1.00 84.81 616 ILE A CA 1
ATOM 4886 C C . ILE A 1 616 ? 36.167 6.206 -21.009 1.00 84.81 616 ILE A C 1
ATOM 4888 O O . ILE A 1 616 ? 36.723 6.230 -19.908 1.00 84.81 616 ILE A O 1
ATOM 4892 N N . SER A 1 617 ? 35.653 7.299 -21.574 1.00 82.31 617 SER A N 1
ATOM 4893 C CA . SER A 1 617 ? 35.622 8.600 -20.904 1.00 82.31 617 SER A CA 1
ATOM 4894 C C . SER A 1 617 ? 34.220 9.199 -20.805 1.00 82.31 617 SER A C 1
ATOM 4896 O O . SER A 1 617 ? 33.382 9.049 -21.694 1.00 82.31 617 SER A O 1
ATOM 4898 N N . MET A 1 618 ? 33.977 9.908 -19.704 1.00 79.75 618 MET A N 1
ATOM 4899 C CA . MET A 1 618 ? 32.728 10.605 -19.381 1.00 79.75 618 MET A CA 1
ATOM 4900 C C . MET A 1 618 ? 33.079 12.047 -19.003 1.00 79.75 618 MET A C 1
ATOM 4902 O O . MET A 1 618 ? 33.933 12.261 -18.144 1.00 79.75 618 MET A O 1
ATOM 4906 N N . GLN A 1 619 ? 32.527 13.041 -19.715 1.00 68.38 619 GLN A N 1
ATOM 4907 C CA . GLN A 1 619 ? 32.897 14.469 -19.578 1.00 68.38 619 GLN A CA 1
ATOM 4908 C C . GLN A 1 619 ? 34.423 14.749 -19.506 1.00 68.38 619 GLN A C 1
ATOM 4910 O O . GLN A 1 619 ? 34.896 15.638 -18.803 1.00 68.38 619 GLN A O 1
ATOM 4915 N N . GLY A 1 620 ? 35.233 13.983 -20.241 1.00 64.12 620 GLY A N 1
ATOM 4916 C CA . GLY A 1 620 ? 36.688 14.180 -20.277 1.00 64.12 620 GLY A CA 1
ATOM 4917 C C . GLY A 1 620 ? 37.468 13.564 -19.108 1.00 64.12 620 GLY A C 1
ATOM 4918 O O . GLY A 1 620 ? 38.691 13.671 -19.100 1.00 64.12 620 GLY A O 1
ATOM 4919 N N . LYS A 1 621 ? 36.812 12.865 -18.172 1.00 73.50 621 LYS A N 1
ATOM 4920 C CA . LYS A 1 621 ? 37.474 11.995 -17.186 1.00 73.50 621 LYS A CA 1
ATOM 4921 C C . LYS A 1 621 ? 37.458 10.546 -17.667 1.00 73.50 621 LYS A C 1
ATOM 4923 O O . LYS A 1 621 ? 36.446 10.078 -18.187 1.00 73.50 621 LYS A O 1
ATOM 4928 N N . VAL A 1 622 ? 38.576 9.840 -17.505 1.00 71.81 622 VAL A N 1
ATOM 4929 C CA . VAL A 1 622 ? 38.659 8.398 -17.779 1.00 71.81 622 VAL A CA 1
ATOM 4930 C C . VAL A 1 622 ? 37.974 7.649 -16.640 1.00 71.81 622 VAL A C 1
ATOM 4932 O O . VAL A 1 622 ? 38.232 7.929 -15.469 1.00 71.81 622 VAL A O 1
ATOM 4935 N N . VAL A 1 623 ? 37.078 6.725 -16.981 1.00 68.44 623 VAL A N 1
ATOM 4936 C CA . VAL A 1 623 ? 36.355 5.908 -16.000 1.00 68.44 623 VAL A CA 1
ATOM 4937 C C . VAL A 1 623 ? 37.335 4.913 -15.375 1.00 68.44 623 VAL A C 1
ATOM 4939 O O . VAL A 1 623 ? 37.893 4.075 -16.084 1.00 68.44 623 VAL A O 1
ATOM 4942 N N . SER A 1 624 ? 37.567 5.009 -14.062 1.00 58.91 624 SER A N 1
ATOM 4943 C CA . SER A 1 624 ? 38.424 4.070 -13.331 1.00 58.91 624 SER A CA 1
ATOM 4944 C C . SER A 1 624 ? 37.696 2.755 -13.029 1.00 58.91 624 SER A C 1
ATOM 4946 O O . SER A 1 624 ? 36.474 2.711 -12.881 1.00 58.91 624 SER A O 1
ATOM 4948 N N . GLU A 1 625 ? 38.460 1.666 -12.910 1.00 53.53 625 GLU A N 1
ATOM 4949 C CA . GLU A 1 625 ? 37.946 0.296 -12.743 1.00 53.53 625 GLU A CA 1
ATOM 4950 C C . GLU A 1 625 ? 37.164 0.064 -11.435 1.00 53.53 625 GLU A C 1
ATOM 4952 O O . GLU A 1 625 ? 36.399 -0.892 -11.342 1.00 53.53 625 GLU A O 1
ATOM 4957 N N . SER A 1 626 ? 37.310 0.934 -10.431 1.00 41.31 626 SER A N 1
ATOM 4958 C CA . SER A 1 626 ? 36.986 0.600 -9.041 1.00 41.31 626 SER A CA 1
ATOM 4959 C C . SER A 1 626 ? 35.537 0.818 -8.589 1.00 41.31 626 SER A C 1
ATOM 4961 O O . SER A 1 626 ? 35.235 0.445 -7.460 1.00 41.31 626 SER A O 1
ATOM 4963 N N . THR A 1 627 ? 34.638 1.443 -9.374 1.00 47.00 627 THR A N 1
ATOM 4964 C CA . THR A 1 627 ? 33.347 1.879 -8.773 1.00 47.00 627 THR A CA 1
ATOM 4965 C C . THR A 1 627 ? 32.116 1.998 -9.685 1.00 47.00 627 THR A C 1
ATOM 4967 O O . THR A 1 627 ? 31.087 2.471 -9.215 1.00 47.00 627 THR A O 1
ATOM 4970 N N . THR A 1 628 ? 32.145 1.601 -10.963 1.00 59.59 628 THR A N 1
ATOM 4971 C CA . THR A 1 628 ? 30.989 1.830 -11.866 1.00 59.59 628 THR A CA 1
ATOM 4972 C C . THR A 1 628 ? 30.511 0.561 -12.570 1.00 59.59 628 THR A C 1
ATOM 4974 O O . THR A 1 628 ? 31.320 -0.218 -13.053 1.00 59.59 628 THR A O 1
ATOM 4977 N N . MET A 1 629 ? 29.190 0.368 -12.704 1.00 60.00 629 MET A N 1
ATOM 4978 C CA . MET A 1 629 ? 28.601 -0.767 -13.450 1.00 60.00 629 MET A CA 1
ATOM 4979 C C . MET A 1 629 ? 29.071 -0.840 -14.918 1.00 60.00 629 MET A C 1
ATOM 4981 O O . MET A 1 629 ? 29.056 -1.904 -15.529 1.00 60.00 629 MET A O 1
ATOM 4985 N N . VAL A 1 630 ? 29.546 0.277 -15.478 1.00 69.00 630 VAL A N 1
ATOM 4986 C CA . VAL A 1 630 ? 30.123 0.349 -16.829 1.00 69.00 630 VAL A CA 1
ATOM 4987 C C . VAL A 1 630 ? 31.450 -0.409 -16.937 1.00 69.00 630 VAL A C 1
ATOM 4989 O O . VAL A 1 630 ? 31.762 -0.907 -18.019 1.00 69.00 630 VAL A O 1
ATOM 4992 N N . SER A 1 631 ? 32.214 -0.561 -15.846 1.00 69.44 631 SER A N 1
ATOM 4993 C CA . SER A 1 631 ? 33.449 -1.358 -15.864 1.00 69.44 631 SER A CA 1
ATOM 4994 C C . SER A 1 631 ? 33.165 -2.854 -16.034 1.00 69.44 631 SER A C 1
ATOM 4996 O O . SER A 1 631 ? 33.900 -3.524 -16.756 1.00 69.44 631 SER A O 1
ATOM 4998 N N . ALA A 1 632 ? 32.062 -3.360 -15.471 1.00 73.00 632 ALA A N 1
ATOM 4999 C CA . ALA A 1 632 ? 31.602 -4.727 -15.716 1.00 73.00 632 ALA A CA 1
ATOM 5000 C C . ALA A 1 632 ? 31.206 -4.913 -17.191 1.00 73.00 632 ALA A C 1
ATOM 5002 O O . ALA A 1 632 ? 31.755 -5.778 -17.873 1.00 73.00 632 ALA A O 1
ATOM 5003 N N . SER A 1 633 ? 30.378 -4.010 -17.737 1.00 81.12 633 SER A N 1
ATOM 5004 C CA . SER A 1 633 ? 30.008 -4.058 -19.159 1.00 81.12 633 SER A CA 1
ATOM 5005 C C . SER A 1 633 ? 31.213 -3.925 -20.105 1.00 81.12 633 SER A C 1
ATOM 5007 O O . SER A 1 633 ? 31.179 -4.468 -21.205 1.00 81.12 633 SER A O 1
ATOM 5009 N N . LYS A 1 634 ? 32.301 -3.247 -19.705 1.00 85.31 634 LYS A N 1
ATOM 5010 C CA . LYS A 1 634 ? 33.548 -3.142 -20.491 1.00 85.31 634 LYS A CA 1
ATOM 5011 C C . LYS A 1 634 ? 34.154 -4.522 -20.786 1.00 85.31 634 LYS A C 1
ATOM 5013 O O . LYS A 1 634 ? 34.595 -4.776 -21.910 1.00 85.31 634 LYS A O 1
ATOM 5018 N N . ALA A 1 635 ? 34.180 -5.412 -19.793 1.00 84.62 635 ALA A N 1
ATOM 5019 C CA . ALA A 1 635 ? 34.704 -6.769 -19.951 1.00 84.62 635 ALA A CA 1
ATOM 5020 C C . ALA A 1 635 ? 33.811 -7.615 -20.874 1.00 84.62 635 ALA A C 1
ATOM 5022 O O . ALA A 1 635 ? 34.315 -8.336 -21.746 1.00 84.62 635 ALA A O 1
ATOM 5023 N N . ASP A 1 636 ? 32.495 -7.459 -20.740 1.00 87.19 636 ASP A N 1
ATOM 5024 C CA . ASP A 1 636 ? 31.519 -8.171 -21.563 1.00 87.19 636 ASP A CA 1
ATOM 5025 C C . ASP A 1 636 ? 31.608 -7.753 -23.034 1.00 87.19 636 ASP A C 1
ATOM 5027 O O . ASP A 1 636 ? 31.668 -8.598 -23.929 1.00 87.19 636 ASP A O 1
ATOM 5031 N N . VAL A 1 637 ? 31.723 -6.447 -23.295 1.00 89.25 637 VAL A N 1
ATOM 5032 C CA . VAL A 1 637 ? 31.894 -5.893 -24.647 1.00 89.25 637 VAL A CA 1
ATOM 5033 C C . VAL A 1 637 ? 33.178 -6.413 -25.289 1.00 89.25 637 VAL A C 1
ATOM 5035 O O . VAL A 1 637 ? 33.149 -6.863 -26.434 1.00 89.25 637 VAL A O 1
ATOM 5038 N N . ARG A 1 638 ? 34.303 -6.412 -24.562 1.00 90.12 638 ARG A N 1
ATOM 5039 C CA . ARG A 1 638 ? 35.578 -6.955 -25.065 1.00 90.12 638 ARG A CA 1
ATOM 5040 C C . ARG A 1 638 ? 35.427 -8.412 -25.501 1.00 90.12 638 ARG A C 1
ATOM 5042 O O . ARG A 1 638 ? 35.883 -8.778 -26.584 1.00 90.12 638 ARG A O 1
ATOM 5049 N N . THR A 1 639 ? 34.760 -9.223 -24.685 1.00 88.81 639 THR A N 1
ATOM 5050 C CA . THR A 1 639 ? 34.526 -10.645 -24.970 1.00 88.81 639 THR A CA 1
ATOM 5051 C C . THR A 1 639 ? 33.583 -10.832 -26.162 1.00 88.81 639 THR A C 1
ATOM 5053 O O . THR A 1 639 ? 33.858 -11.648 -27.044 1.00 88.81 639 THR A O 1
ATOM 5056 N N . ALA A 1 640 ? 32.509 -10.043 -26.242 1.00 88.62 640 ALA A N 1
ATOM 5057 C CA . ALA A 1 640 ? 31.578 -10.033 -27.369 1.00 88.62 640 ALA A CA 1
ATOM 5058 C C . ALA A 1 640 ? 32.287 -9.709 -28.696 1.00 88.62 640 ALA A C 1
ATOM 5060 O O . ALA A 1 640 ? 32.151 -10.455 -29.669 1.00 88.62 640 ALA A O 1
ATOM 5061 N N . ILE A 1 641 ? 33.099 -8.646 -28.730 1.00 90.44 641 ILE A N 1
ATOM 5062 C CA . ILE A 1 641 ? 33.856 -8.257 -29.928 1.00 90.44 641 ILE A CA 1
ATOM 5063 C C . ILE A 1 641 ? 34.896 -9.320 -30.296 1.00 90.44 641 ILE A C 1
ATOM 5065 O O . ILE A 1 641 ? 35.015 -9.665 -31.472 1.00 90.44 641 ILE A O 1
ATOM 5069 N N . TYR A 1 642 ? 35.588 -9.904 -29.314 1.00 89.44 642 TYR A N 1
ATOM 5070 C CA . TYR A 1 642 ? 36.529 -10.996 -29.566 1.00 89.44 642 TYR A CA 1
ATOM 5071 C C . TYR A 1 642 ? 35.849 -12.195 -30.240 1.00 89.44 642 TYR A C 1
ATOM 5073 O O . TYR A 1 642 ? 36.367 -12.722 -31.225 1.00 89.44 642 TYR A O 1
ATOM 5081 N N . ARG A 1 643 ? 34.648 -12.586 -29.794 1.00 86.25 643 ARG A N 1
ATOM 5082 C CA . ARG A 1 643 ? 33.871 -13.663 -30.435 1.00 86.25 643 ARG A CA 1
ATOM 5083 C C . ARG A 1 643 ? 33.449 -13.296 -31.865 1.00 86.25 643 ARG A C 1
ATOM 5085 O O . ARG A 1 643 ? 33.649 -14.083 -32.799 1.00 86.25 643 ARG A O 1
ATOM 5092 N N . MET A 1 644 ? 32.905 -12.094 -32.055 1.00 86.75 644 MET A N 1
ATOM 5093 C CA . MET A 1 644 ? 32.351 -11.661 -33.344 1.00 86.75 644 MET A CA 1
ATOM 5094 C C . MET A 1 644 ? 33.424 -11.376 -34.402 1.00 86.75 644 MET A C 1
ATOM 5096 O O . MET A 1 644 ? 33.251 -11.790 -35.546 1.00 86.75 644 MET A O 1
ATOM 5100 N N . TYR A 1 645 ? 34.553 -10.761 -34.035 1.00 88.00 645 TYR A N 1
ATOM 5101 C CA . TYR A 1 645 ? 35.591 -10.295 -34.972 1.00 88.00 645 TYR A CA 1
ATOM 5102 C C . TYR A 1 645 ? 36.911 -11.071 -34.891 1.00 88.00 645 TYR A C 1
ATOM 5104 O O . TYR A 1 645 ? 37.712 -10.993 -35.817 1.00 88.00 645 TYR A O 1
ATOM 5112 N N . GLY A 1 646 ? 37.143 -11.856 -33.834 1.00 86.56 646 GLY A N 1
ATOM 5113 C CA . GLY A 1 646 ? 38.399 -12.594 -33.638 1.00 86.56 646 GLY A CA 1
ATOM 5114 C C . GLY A 1 646 ? 39.583 -11.718 -33.215 1.00 86.56 646 GLY A C 1
ATOM 5115 O O . GLY A 1 646 ? 40.716 -12.192 -33.207 1.00 86.56 646 GLY A O 1
ATOM 5116 N N . ILE A 1 647 ? 39.339 -10.449 -32.870 1.00 88.38 647 ILE A N 1
ATOM 5117 C CA . ILE A 1 647 ? 40.354 -9.508 -32.389 1.00 88.38 647 ILE A CA 1
ATOM 5118 C C . ILE A 1 647 ? 40.053 -9.079 -30.955 1.00 88.38 647 ILE A C 1
ATOM 5120 O O . ILE A 1 647 ? 38.906 -8.836 -30.587 1.00 88.38 647 ILE A O 1
ATOM 5124 N N . ASP A 1 648 ? 41.092 -8.976 -30.133 1.00 89.00 648 ASP A N 1
ATOM 5125 C CA . ASP A 1 648 ? 40.983 -8.447 -28.781 1.00 89.00 648 ASP A CA 1
ATOM 5126 C C . ASP A 1 648 ? 41.222 -6.934 -28.816 1.00 89.00 648 ASP A C 1
ATOM 5128 O O . ASP A 1 648 ? 42.353 -6.479 -28.973 1.00 89.00 648 ASP A O 1
ATOM 5132 N N . ILE A 1 649 ? 40.157 -6.147 -28.665 1.00 88.81 649 ILE A N 1
ATOM 5133 C CA . ILE A 1 649 ? 40.207 -4.677 -28.749 1.00 88.81 649 ILE A CA 1
ATOM 5134 C C . ILE A 1 649 ? 41.111 -4.013 -27.708 1.00 88.81 649 ILE A C 1
ATOM 5136 O O . ILE A 1 649 ? 41.486 -2.868 -27.908 1.00 88.81 649 ILE A O 1
ATOM 5140 N N . ALA A 1 650 ? 41.466 -4.702 -26.621 1.00 86.56 650 ALA A N 1
ATOM 5141 C CA . ALA A 1 650 ? 42.381 -4.163 -25.616 1.00 86.56 650 ALA A CA 1
ATOM 5142 C C . ALA A 1 650 ? 43.854 -4.495 -25.906 1.00 86.56 650 ALA A C 1
ATOM 5144 O O . ALA A 1 650 ? 44.731 -3.961 -25.242 1.00 86.56 650 ALA A O 1
ATOM 5145 N N . LYS A 1 651 ? 44.134 -5.403 -26.851 1.00 87.56 651 LYS A N 1
ATOM 5146 C CA . LYS A 1 651 ? 45.502 -5.825 -27.213 1.00 87.56 651 LYS A CA 1
ATOM 5147 C C . LYS A 1 651 ? 45.877 -5.509 -28.655 1.00 87.56 651 LYS A C 1
ATOM 5149 O O . LYS A 1 651 ? 47.054 -5.407 -28.968 1.00 87.56 651 LYS A O 1
ATOM 5154 N N . HIS A 1 652 ? 44.886 -5.413 -29.535 1.00 89.56 652 HIS A N 1
ATOM 5155 C CA . HIS A 1 652 ? 45.063 -5.292 -30.982 1.00 89.56 652 HIS A CA 1
ATOM 5156 C C . HIS A 1 652 ? 44.509 -3.968 -31.535 1.00 89.56 652 HIS A C 1
ATOM 5158 O O . HIS A 1 652 ? 44.573 -3.724 -32.741 1.00 89.56 652 HIS A O 1
ATOM 5164 N N . ALA A 1 653 ? 43.932 -3.114 -30.683 1.00 88.75 653 ALA A N 1
ATOM 5165 C CA . ALA A 1 653 ? 43.370 -1.832 -31.085 1.00 88.75 653 ALA A CA 1
ATOM 5166 C C . ALA A 1 653 ? 43.576 -0.749 -30.018 1.00 88.75 653 ALA A C 1
ATOM 5168 O O . ALA A 1 653 ? 43.593 -1.023 -28.822 1.00 88.75 653 ALA A O 1
ATOM 5169 N N . TYR A 1 654 ? 43.679 0.496 -30.470 1.00 91.19 654 TYR A N 1
ATOM 5170 C CA . TYR A 1 654 ? 43.444 1.684 -29.664 1.00 91.19 654 TYR A CA 1
ATOM 5171 C C . TYR A 1 654 ? 41.981 2.094 -29.841 1.00 91.19 654 TYR A C 1
ATOM 5173 O O . TYR A 1 654 ? 41.589 2.581 -30.907 1.00 91.19 654 TYR A O 1
ATOM 5181 N N . THR A 1 655 ? 41.171 1.853 -28.815 1.00 90.88 655 THR A N 1
ATOM 5182 C CA . THR A 1 655 ? 39.726 2.090 -28.804 1.00 90.88 655 THR A CA 1
ATOM 5183 C C . THR A 1 655 ? 39.391 3.147 -27.762 1.00 90.88 655 THR A C 1
ATOM 5185 O O . THR A 1 655 ? 39.647 2.952 -26.575 1.00 90.88 655 THR A O 1
ATOM 5188 N N . HIS A 1 656 ? 38.764 4.246 -28.178 1.00 90.69 656 HIS A N 1
ATOM 5189 C CA . HIS A 1 656 ? 38.292 5.294 -27.275 1.00 90.69 656 HIS A CA 1
ATOM 5190 C C . HIS A 1 656 ? 36.798 5.537 -27.473 1.00 90.69 656 HIS A C 1
ATOM 5192 O O . HIS A 1 656 ? 36.364 5.931 -28.554 1.00 90.69 656 HIS A O 1
ATOM 5198 N N . ILE A 1 657 ? 36.017 5.312 -26.417 1.00 89.75 657 ILE A N 1
ATOM 5199 C CA . ILE A 1 657 ? 34.586 5.623 -26.367 1.00 89.75 657 ILE A CA 1
ATOM 5200 C C . ILE A 1 657 ? 34.361 6.785 -25.400 1.00 89.75 657 ILE A C 1
ATOM 5202 O O . ILE A 1 657 ? 34.770 6.731 -24.240 1.00 89.75 657 ILE A O 1
ATOM 5206 N N . LYS A 1 658 ? 33.679 7.829 -25.864 1.00 88.00 658 LYS A N 1
ATOM 5207 C CA . LYS A 1 658 ? 33.333 9.017 -25.084 1.00 88.00 658 LYS A CA 1
ATOM 5208 C C . LYS A 1 658 ? 31.819 9.140 -24.940 1.00 88.00 658 LYS A C 1
ATOM 5210 O O . LYS A 1 658 ? 31.105 9.176 -25.939 1.00 88.00 658 LYS A O 1
ATOM 5215 N N . TYR A 1 659 ? 31.351 9.283 -23.704 1.00 85.19 659 TYR A N 1
ATOM 5216 C CA . TYR A 1 659 ? 29.965 9.614 -23.373 1.00 85.19 659 TYR A CA 1
ATOM 5217 C C . TYR A 1 659 ? 29.790 11.123 -23.173 1.00 85.19 659 TYR A C 1
ATOM 5219 O O . TYR A 1 659 ? 30.652 11.797 -22.597 1.00 85.19 659 TYR A O 1
ATOM 5227 N N . SER A 1 660 ? 28.643 11.654 -23.602 1.00 78.25 660 SER A N 1
ATOM 5228 C CA . SER A 1 660 ? 28.304 13.075 -23.453 1.00 78.25 660 SER A CA 1
ATOM 5229 C C . SER A 1 660 ? 27.893 13.505 -22.031 1.00 78.25 660 SER A C 1
ATOM 5231 O O . SER A 1 660 ? 27.816 14.707 -21.782 1.00 78.25 660 SER A O 1
ATOM 5233 N N . ARG A 1 661 ? 27.647 12.574 -21.091 1.00 71.06 661 ARG A N 1
ATOM 5234 C CA . ARG A 1 661 ? 27.177 12.858 -19.714 1.00 71.06 661 ARG A CA 1
ATOM 5235 C C . 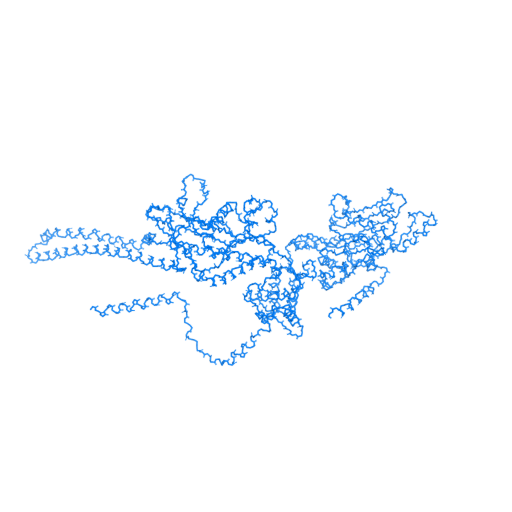ARG A 1 661 ? 28.109 12.353 -18.606 1.00 71.06 661 ARG A C 1
ATOM 5237 O O . ARG A 1 661 ? 29.037 11.600 -18.877 1.00 71.06 661 ARG A O 1
ATOM 5244 N N . GLU A 1 662 ? 27.848 12.818 -17.377 1.00 59.41 662 GLU A N 1
ATOM 5245 C CA . GLU A 1 662 ? 28.626 12.544 -16.149 1.00 59.41 662 GLU A CA 1
ATOM 5246 C C . GLU A 1 662 ? 28.432 11.137 -15.604 1.00 59.41 662 GLU A C 1
ATOM 5248 O O . GLU A 1 662 ? 29.374 10.543 -15.088 1.00 59.41 662 GLU A O 1
ATOM 5253 N N . THR A 1 663 ? 27.220 10.607 -15.730 1.00 58.97 663 THR A N 1
ATOM 5254 C CA . THR A 1 663 ? 26.857 9.295 -15.212 1.00 58.97 663 THR A CA 1
ATOM 5255 C C . THR A 1 663 ? 26.230 8.475 -16.329 1.00 58.97 663 THR A C 1
ATOM 5257 O O . THR A 1 663 ? 25.266 8.890 -16.973 1.00 58.97 663 THR A O 1
ATOM 5260 N N . ALA A 1 664 ? 26.807 7.305 -16.585 1.00 61.09 664 ALA A N 1
ATOM 5261 C CA . ALA A 1 664 ? 26.137 6.227 -17.293 1.00 61.09 664 ALA A CA 1
ATOM 5262 C C . ALA A 1 664 ? 26.026 5.079 -16.293 1.00 61.09 664 ALA A C 1
ATOM 5264 O O . ALA A 1 664 ? 27.036 4.497 -15.904 1.00 61.09 664 ALA A O 1
ATOM 5265 N N . GLU A 1 665 ? 24.816 4.803 -15.822 1.00 59.72 665 GLU A N 1
ATOM 5266 C CA . GLU A 1 665 ? 24.560 3.726 -14.871 1.00 59.72 665 GLU A CA 1
ATOM 5267 C C . GLU A 1 665 ? 23.690 2.647 -15.517 1.00 59.72 665 GLU A C 1
ATOM 5269 O O . GLU A 1 665 ? 22.739 2.931 -16.250 1.00 59.72 665 GLU A O 1
ATOM 5274 N N . GLY A 1 666 ? 24.041 1.393 -15.236 1.00 67.12 666 GLY A N 1
ATOM 5275 C CA . GLY A 1 666 ? 23.271 0.216 -15.618 1.00 67.12 666 GLY A CA 1
ATOM 5276 C C . GLY A 1 666 ? 23.863 -0.615 -16.766 1.00 67.12 666 GLY A C 1
ATOM 5277 O O . GLY A 1 666 ? 24.688 -0.141 -17.551 1.00 67.12 666 GLY A O 1
ATOM 5278 N N . PRO A 1 667 ? 23.399 -1.869 -16.902 1.00 68.88 667 PRO A N 1
ATOM 5279 C CA . PRO A 1 667 ? 23.920 -2.827 -17.878 1.00 68.88 667 PRO A CA 1
ATOM 5280 C C . PRO A 1 667 ? 23.554 -2.481 -19.331 1.00 68.88 667 PRO A C 1
ATOM 5282 O O . PRO A 1 667 ? 24.135 -3.013 -20.277 1.00 68.88 667 PRO A O 1
ATOM 5285 N N . SER A 1 668 ? 22.637 -1.525 -19.539 1.00 73.88 668 SER A N 1
ATOM 5286 C CA . SER A 1 668 ? 22.229 -1.087 -20.878 1.00 73.88 668 SER A CA 1
ATOM 5287 C C . SER A 1 668 ? 23.320 -0.374 -21.687 1.00 73.88 668 SER A C 1
ATOM 5289 O O . SER A 1 668 ? 23.147 -0.133 -22.882 1.00 73.88 668 SER A O 1
ATOM 5291 N N . ALA A 1 669 ? 24.440 -0.021 -21.049 1.00 76.44 669 ALA A N 1
ATOM 5292 C CA . ALA A 1 669 ? 25.613 0.521 -21.728 1.00 76.44 669 ALA A CA 1
ATOM 5293 C C . ALA A 1 669 ? 26.313 -0.530 -22.614 1.00 76.44 669 ALA A C 1
ATOM 5295 O O . ALA A 1 669 ? 26.951 -0.162 -23.601 1.00 76.44 669 ALA A O 1
ATOM 5296 N N . GLY A 1 670 ? 26.159 -1.825 -22.301 1.00 86.31 670 GLY A N 1
ATOM 5297 C CA . GLY A 1 670 ? 26.806 -2.931 -23.012 1.00 86.31 670 GLY A CA 1
ATOM 5298 C C . GLY A 1 670 ? 26.472 -2.969 -24.504 1.00 86.31 670 GLY A C 1
ATOM 5299 O O . GLY A 1 670 ? 27.381 -2.856 -25.323 1.00 86.31 670 GLY A O 1
ATOM 5300 N N . ILE A 1 671 ? 25.181 -3.033 -24.868 1.00 90.00 671 ILE A N 1
ATOM 5301 C CA . ILE A 1 671 ? 24.772 -3.086 -26.286 1.00 90.00 671 ILE A CA 1
ATOM 5302 C C . ILE A 1 671 ? 25.278 -1.873 -27.059 1.00 90.00 671 ILE A C 1
ATOM 5304 O O . ILE A 1 671 ? 25.752 -1.996 -28.179 1.00 90.00 671 ILE A O 1
ATOM 5308 N N . THR A 1 672 ? 25.240 -0.697 -26.434 1.00 90.81 672 THR A N 1
ATOM 5309 C CA . THR A 1 672 ? 25.554 0.550 -27.124 1.00 90.81 672 THR A CA 1
ATOM 5310 C C . THR A 1 672 ? 27.038 0.638 -27.464 1.00 90.81 672 THR A C 1
ATOM 5312 O O . THR A 1 672 ? 27.406 1.048 -28.563 1.00 90.81 672 THR A O 1
ATOM 5315 N N . MET A 1 673 ? 27.904 0.207 -26.544 1.00 90.38 673 MET A N 1
ATOM 5316 C CA . MET A 1 673 ? 29.339 0.115 -26.810 1.00 90.38 673 MET A CA 1
ATOM 5317 C C . MET A 1 673 ? 29.650 -0.950 -27.863 1.00 90.38 673 MET A C 1
ATOM 5319 O O . MET A 1 673 ? 30.461 -0.696 -28.751 1.00 90.38 673 MET A O 1
ATOM 5323 N N . THR A 1 674 ? 29.004 -2.117 -27.783 1.00 92.00 674 THR A N 1
ATOM 5324 C CA . THR A 1 674 ? 29.191 -3.201 -28.753 1.00 92.00 674 THR A CA 1
ATOM 5325 C C . THR A 1 674 ? 28.811 -2.762 -30.162 1.00 92.00 674 THR A C 1
ATOM 5327 O O . THR A 1 674 ? 29.648 -2.866 -31.056 1.00 92.00 674 THR A O 1
ATOM 5330 N N . GLU A 1 675 ? 27.612 -2.208 -30.354 1.00 93.06 675 GLU A N 1
ATOM 5331 C CA . GLU A 1 675 ? 27.154 -1.729 -31.661 1.00 93.06 675 GLU A CA 1
ATOM 5332 C C . GLU A 1 675 ? 28.073 -0.626 -32.198 1.00 93.06 675 GLU A C 1
ATOM 5334 O O . GLU A 1 675 ? 28.522 -0.689 -33.339 1.00 93.06 675 GLU A O 1
ATOM 5339 N N . LEU A 1 676 ? 28.455 0.353 -31.372 1.00 93.50 676 LEU A N 1
ATOM 5340 C CA . LEU A 1 676 ? 29.369 1.416 -31.798 1.00 93.50 676 LEU A CA 1
ATOM 5341 C C . LEU A 1 676 ? 30.707 0.865 -32.320 1.00 93.50 676 LEU A C 1
ATOM 5343 O O . LEU A 1 676 ? 31.199 1.326 -33.350 1.00 93.50 676 LEU A O 1
ATOM 5347 N N . ILE A 1 677 ? 31.288 -0.129 -31.641 1.00 93.12 677 ILE A N 1
ATOM 5348 C CA . ILE A 1 677 ? 32.524 -0.781 -32.098 1.00 93.12 677 ILE A CA 1
ATOM 5349 C C . ILE A 1 677 ? 32.268 -1.580 -33.381 1.00 93.12 677 ILE A C 1
ATOM 5351 O O . ILE A 1 677 ? 33.076 -1.496 -34.307 1.00 93.12 677 ILE A O 1
ATOM 5355 N N . MET A 1 678 ? 31.150 -2.309 -33.469 1.00 92.50 678 MET A N 1
ATOM 5356 C CA . MET A 1 678 ? 30.771 -3.055 -34.674 1.00 92.50 678 MET A CA 1
ATOM 5357 C C . MET A 1 678 ? 30.701 -2.142 -35.898 1.00 92.50 678 MET A C 1
ATOM 5359 O O . MET A 1 678 ? 31.308 -2.430 -36.927 1.00 92.50 678 MET A O 1
ATOM 5363 N N . PHE A 1 679 ? 30.036 -0.993 -35.776 1.00 93.75 679 PHE A N 1
ATOM 5364 C CA . PHE A 1 679 ? 29.925 -0.008 -36.852 1.00 93.75 679 PHE A CA 1
ATOM 5365 C C . PHE A 1 679 ? 31.267 0.605 -37.250 1.00 93.75 679 PHE A C 1
ATOM 5367 O O . PHE A 1 679 ? 31.464 0.932 -38.418 1.00 93.75 679 PHE A O 1
ATOM 5374 N N . MET A 1 680 ? 32.207 0.738 -36.316 1.00 92.50 680 MET A N 1
ATOM 5375 C CA . MET A 1 680 ? 33.547 1.249 -36.611 1.00 92.50 680 MET A CA 1
ATOM 5376 C C . MET A 1 680 ? 34.459 0.202 -37.269 1.00 92.50 680 MET A C 1
ATOM 5378 O O . MET A 1 680 ? 35.310 0.559 -38.086 1.00 92.50 680 MET A O 1
ATOM 5382 N N . LEU A 1 681 ? 34.283 -1.082 -36.942 1.00 91.50 681 LEU A N 1
ATOM 5383 C CA . LEU A 1 681 ? 35.022 -2.191 -37.556 1.00 91.50 681 LEU A CA 1
ATOM 5384 C C . LEU A 1 681 ? 34.445 -2.611 -38.919 1.00 91.50 681 LEU A C 1
ATOM 5386 O O . LEU A 1 681 ? 35.203 -3.038 -39.794 1.00 91.50 681 LEU A O 1
ATOM 5390 N N . GLY A 1 682 ? 33.133 -2.463 -39.111 1.00 89.38 682 GLY A N 1
ATOM 5391 C CA . GLY A 1 682 ? 32.386 -2.934 -40.279 1.00 89.38 682 GLY A CA 1
ATOM 5392 C C . GLY A 1 682 ? 31.736 -4.303 -40.049 1.00 89.38 682 GLY A C 1
ATOM 5393 O O . GLY A 1 682 ? 31.680 -4.802 -38.927 1.00 89.38 682 GLY A O 1
ATOM 5394 N N . GLU A 1 683 ? 31.225 -4.934 -41.108 1.00 88.00 683 GLU A N 1
ATOM 5395 C CA . GLU A 1 683 ? 30.545 -6.236 -41.005 1.00 88.00 683 GLU A CA 1
ATOM 5396 C C . GLU A 1 683 ? 31.474 -7.348 -40.461 1.00 88.00 683 GLU A C 1
ATOM 5398 O O . GLU A 1 683 ? 32.563 -7.535 -41.011 1.00 88.00 683 GLU A O 1
ATOM 5403 N N . PRO A 1 684 ? 31.059 -8.136 -39.442 1.00 86.81 684 PRO A N 1
ATOM 5404 C CA . PRO A 1 684 ? 31.924 -9.135 -38.802 1.00 86.81 684 PRO A CA 1
ATOM 5405 C C . PRO A 1 684 ? 32.523 -10.184 -39.753 1.00 86.81 684 PRO A C 1
ATOM 5407 O O . PRO A 1 684 ? 33.720 -10.478 -39.693 1.00 86.81 684 PRO A O 1
ATOM 5410 N N . GLU A 1 685 ? 31.709 -10.755 -40.646 1.00 85.69 685 GLU A N 1
ATOM 5411 C CA . GLU A 1 685 ? 32.144 -11.801 -41.583 1.00 85.69 685 GLU A CA 1
ATOM 5412 C C . GLU A 1 685 ? 33.096 -11.249 -42.655 1.00 85.69 685 GLU A C 1
ATOM 5414 O O . GLU A 1 685 ? 34.138 -11.845 -42.947 1.00 85.69 685 GLU A O 1
ATOM 5419 N N . ASP A 1 686 ? 32.777 -10.077 -43.209 1.00 87.12 686 ASP A N 1
ATOM 5420 C CA . ASP A 1 686 ? 33.607 -9.407 -44.209 1.00 87.12 686 ASP A CA 1
ATOM 5421 C C . ASP A 1 686 ? 34.930 -8.910 -43.608 1.00 87.12 686 ASP A C 1
ATOM 5423 O O . ASP A 1 686 ? 35.982 -9.051 -44.241 1.00 87.12 686 ASP A O 1
ATOM 5427 N N . PHE A 1 687 ? 34.901 -8.413 -42.367 1.00 89.56 687 PHE A N 1
ATOM 5428 C CA . PHE A 1 687 ? 36.091 -8.047 -41.604 1.00 89.56 687 PHE A CA 1
ATOM 5429 C C . PHE A 1 687 ? 37.017 -9.250 -41.425 1.00 89.56 687 PHE A C 1
ATOM 5431 O O . PHE A 1 687 ? 38.176 -9.180 -41.830 1.00 89.56 687 PHE A O 1
ATOM 5438 N N . LYS A 1 688 ? 36.510 -10.371 -40.891 1.00 88.50 688 LYS A N 1
ATOM 5439 C CA . LYS A 1 688 ? 37.298 -11.600 -40.683 1.00 88.50 688 LYS A CA 1
ATOM 5440 C C . LYS A 1 688 ? 37.931 -12.093 -41.983 1.00 88.50 688 LYS A C 1
ATOM 5442 O O . LYS A 1 688 ? 39.126 -12.377 -42.017 1.00 88.50 688 LYS A O 1
ATOM 5447 N N . ARG A 1 689 ? 37.151 -12.142 -43.067 1.00 89.56 689 ARG A N 1
ATOM 5448 C CA . ARG A 1 689 ? 37.629 -12.568 -44.391 1.00 89.56 689 ARG A CA 1
ATOM 5449 C C . ARG A 1 689 ? 38.744 -11.663 -44.917 1.00 89.56 689 ARG A C 1
ATOM 5451 O O . ARG A 1 689 ? 39.763 -12.158 -45.392 1.00 89.56 689 ARG A O 1
ATOM 5458 N N . LYS A 1 690 ? 38.560 -10.342 -44.859 1.00 89.19 690 LYS A N 1
ATOM 5459 C CA . LYS A 1 690 ? 39.566 -9.379 -45.336 1.00 89.19 690 LYS A CA 1
ATOM 5460 C C . LYS A 1 690 ? 40.809 -9.381 -44.469 1.00 89.19 690 LYS A C 1
ATOM 5462 O O . LYS A 1 690 ? 41.904 -9.257 -45.006 1.00 89.19 690 LYS A O 1
ATOM 5467 N N . LEU A 1 691 ? 40.640 -9.525 -43.160 1.00 88.12 691 LEU A N 1
ATOM 5468 C CA . LEU A 1 691 ? 41.747 -9.592 -42.224 1.00 88.12 691 LEU A CA 1
ATOM 5469 C C . LEU A 1 691 ? 42.608 -10.831 -42.490 1.00 88.12 691 LEU A C 1
ATOM 5471 O O . LEU A 1 691 ? 43.824 -10.707 -42.564 1.00 88.12 691 LEU A O 1
ATOM 5475 N N . ASP A 1 692 ? 41.996 -11.994 -42.727 1.00 88.44 692 ASP A N 1
ATOM 5476 C CA . ASP A 1 692 ? 42.724 -13.217 -43.094 1.00 88.44 692 ASP A CA 1
ATOM 5477 C C . ASP A 1 692 ? 43.525 -13.041 -44.398 1.00 88.44 692 ASP A C 1
ATOM 5479 O O . ASP A 1 692 ? 44.704 -13.385 -44.461 1.00 88.44 692 ASP A O 1
ATOM 5483 N N . ILE A 1 693 ? 42.930 -12.422 -45.425 1.00 89.25 693 ILE A N 1
ATOM 5484 C CA . ILE A 1 693 ? 43.630 -12.106 -46.685 1.00 89.25 693 ILE A CA 1
ATOM 5485 C C . ILE A 1 693 ? 44.797 -11.133 -46.445 1.00 89.25 693 ILE A C 1
ATOM 5487 O O . ILE A 1 693 ? 45.893 -11.344 -46.964 1.00 89.25 693 ILE A O 1
ATOM 5491 N N . HIS A 1 694 ? 44.574 -10.083 -45.654 1.00 89.31 694 HIS A N 1
ATOM 5492 C CA . HIS A 1 694 ? 45.569 -9.055 -45.334 1.00 89.31 694 HIS A CA 1
ATOM 5493 C C . HIS A 1 694 ? 46.767 -9.633 -44.575 1.00 89.31 694 HIS A C 1
ATOM 5495 O O . HIS A 1 694 ? 47.914 -9.373 -44.934 1.00 89.31 694 HIS A O 1
ATOM 5501 N N . LEU A 1 695 ? 46.506 -10.479 -43.576 1.00 86.81 695 LEU A N 1
ATOM 5502 C CA . LEU A 1 695 ? 47.547 -11.150 -42.797 1.00 86.81 695 LEU A CA 1
ATOM 5503 C C . LEU A 1 695 ? 48.303 -12.191 -43.635 1.00 86.81 695 LEU A C 1
ATOM 5505 O O . LEU A 1 695 ? 49.529 -12.260 -43.554 1.00 86.81 695 LEU A O 1
ATOM 5509 N N . LYS A 1 696 ? 47.617 -12.950 -44.504 1.00 90.00 696 LYS A N 1
ATOM 5510 C CA . LYS A 1 696 ? 48.263 -13.876 -45.460 1.00 90.00 696 LYS A CA 1
ATOM 5511 C C . LYS A 1 696 ? 49.154 -13.164 -46.476 1.00 90.00 696 LYS A C 1
ATOM 5513 O O . LYS A 1 696 ? 50.126 -13.752 -46.939 1.00 90.00 696 LYS A O 1
ATOM 5518 N N . ALA A 1 697 ? 48.856 -11.906 -46.796 1.00 88.50 697 ALA A N 1
ATOM 5519 C CA . ALA A 1 697 ? 49.704 -11.060 -47.631 1.00 88.50 697 ALA A CA 1
ATOM 5520 C C . ALA A 1 697 ? 50.952 -10.521 -46.894 1.00 88.50 697 ALA A C 1
ATOM 5522 O O . ALA A 1 697 ? 51.732 -9.779 -47.489 1.00 88.50 697 ALA A O 1
ATOM 5523 N N . GLY A 1 698 ? 51.156 -10.874 -45.617 1.00 85.75 698 GLY A N 1
ATOM 5524 C CA . GLY A 1 698 ? 52.297 -10.434 -44.808 1.00 85.75 698 GLY A CA 1
ATOM 5525 C C . GLY A 1 698 ? 52.215 -8.973 -44.355 1.00 85.75 698 GLY A C 1
ATOM 5526 O O . GLY A 1 698 ? 53.218 -8.410 -43.914 1.00 85.75 698 GLY A O 1
ATOM 5527 N N . LEU A 1 699 ? 51.044 -8.345 -44.481 1.00 88.56 699 LEU A N 1
ATOM 5528 C CA . LEU A 1 699 ? 50.827 -6.956 -44.093 1.00 88.56 699 LEU A CA 1
ATOM 5529 C C . LEU A 1 699 ? 50.558 -6.844 -42.590 1.00 88.56 699 LEU A C 1
ATOM 5531 O O . LEU A 1 699 ? 49.979 -7.732 -41.963 1.00 88.56 699 LEU A O 1
ATOM 5535 N N . LYS A 1 700 ? 50.968 -5.714 -42.013 1.00 88.12 700 LYS A N 1
ATOM 5536 C CA . LYS A 1 700 ? 50.803 -5.432 -40.583 1.00 88.12 700 LYS A CA 1
ATOM 5537 C C . LYS A 1 700 ? 49.348 -5.120 -40.236 1.00 88.12 700 LYS A C 1
ATOM 5539 O O . LYS A 1 700 ? 48.632 -4.532 -41.049 1.00 88.12 700 LYS A O 1
ATOM 5544 N N . LEU A 1 701 ? 48.916 -5.445 -39.020 1.00 85.38 701 LEU A N 1
ATOM 5545 C CA . LEU A 1 701 ? 47.559 -5.183 -38.537 1.00 85.38 701 LEU A CA 1
ATOM 5546 C C . LEU A 1 701 ? 47.244 -3.677 -38.523 1.00 85.38 701 LEU A C 1
ATOM 5548 O O . LEU A 1 701 ? 46.146 -3.277 -38.904 1.00 85.38 701 LEU A O 1
ATOM 5552 N N . SER A 1 702 ? 48.225 -2.831 -38.196 1.00 86.81 702 SER A N 1
ATOM 5553 C CA . SER A 1 702 ? 48.086 -1.363 -38.242 1.00 86.81 702 SER A CA 1
ATOM 5554 C C . SER A 1 702 ? 47.836 -0.783 -39.641 1.00 86.81 702 SER A C 1
ATOM 5556 O O . SER A 1 702 ? 47.357 0.345 -39.767 1.00 86.81 702 SER A O 1
ATOM 5558 N N . GLN A 1 703 ? 48.149 -1.542 -40.697 1.00 86.69 703 GLN A N 1
ATOM 5559 C CA . GLN A 1 703 ? 47.938 -1.158 -42.097 1.00 86.69 703 GLN A CA 1
ATOM 5560 C C . GLN A 1 703 ? 46.574 -1.614 -42.631 1.00 86.69 703 GLN A C 1
ATOM 5562 O O . GLN A 1 703 ? 46.238 -1.327 -43.781 1.00 86.69 703 GLN A O 1
ATOM 5567 N N . PHE A 1 704 ? 45.792 -2.347 -41.835 1.00 88.62 704 PHE A N 1
ATOM 5568 C CA . PHE A 1 704 ? 44.482 -2.826 -42.247 1.00 88.62 704 PHE A CA 1
ATOM 5569 C C . PHE A 1 704 ? 43.498 -1.658 -42.401 1.00 88.62 704 PHE A C 1
ATOM 5571 O O . PHE A 1 704 ? 43.284 -0.864 -41.483 1.00 88.62 704 PHE A O 1
ATOM 5578 N N . SER A 1 705 ? 42.875 -1.561 -43.575 1.00 86.88 705 SER A N 1
ATOM 5579 C CA . SER A 1 705 ? 41.884 -0.525 -43.863 1.00 86.88 705 SER A CA 1
ATOM 5580 C C . SER A 1 705 ? 40.512 -0.947 -43.335 1.00 86.88 705 SER A C 1
ATOM 5582 O O . SER A 1 705 ? 39.843 -1.806 -43.915 1.00 86.88 705 SER A O 1
ATOM 5584 N N . LEU A 1 706 ? 40.097 -0.327 -42.228 1.00 88.44 706 LEU A N 1
ATOM 5585 C CA . LEU A 1 706 ? 38.747 -0.470 -41.687 1.00 88.44 706 LEU A CA 1
ATOM 5586 C C . LEU A 1 706 ? 37.708 0.075 -42.673 1.00 88.44 706 LEU A C 1
ATOM 5588 O O . LEU A 1 706 ? 37.943 1.075 -43.354 1.00 88.44 706 LEU A O 1
ATOM 5592 N N . LYS A 1 707 ? 36.537 -0.564 -42.714 1.00 88.62 707 LYS A N 1
ATOM 5593 C CA . LYS A 1 707 ? 35.374 -0.100 -43.479 1.00 88.62 707 LYS A CA 1
ATOM 5594 C C . LYS A 1 707 ? 34.242 0.250 -42.515 1.00 88.62 707 LYS A C 1
ATOM 5596 O O . LYS A 1 707 ? 33.333 -0.563 -42.352 1.00 88.62 707 LYS A O 1
ATOM 5601 N N . PRO A 1 708 ? 34.315 1.414 -41.846 1.00 90.69 708 PRO A N 1
ATOM 5602 C CA . PRO A 1 708 ? 33.263 1.821 -40.935 1.00 90.69 708 PRO A CA 1
ATOM 5603 C C . PRO A 1 708 ? 31.962 2.052 -41.710 1.00 90.69 708 PRO A C 1
ATOM 5605 O O . PRO A 1 708 ? 31.981 2.417 -42.888 1.00 90.69 708 PRO A O 1
ATOM 5608 N N . ILE A 1 709 ? 30.837 1.852 -41.036 1.00 92.75 709 ILE A N 1
ATOM 5609 C CA . ILE A 1 709 ? 29.488 2.007 -41.581 1.00 92.75 709 ILE A CA 1
ATOM 5610 C C . ILE A 1 709 ? 28.828 3.214 -40.894 1.00 92.75 709 ILE A C 1
ATOM 5612 O O . ILE A 1 709 ? 29.000 3.394 -39.684 1.00 92.75 709 ILE A O 1
ATOM 5616 N N . PRO A 1 710 ? 28.109 4.085 -41.626 1.00 92.38 710 PRO A N 1
ATOM 5617 C CA . PRO A 1 710 ? 27.420 5.213 -41.016 1.00 92.38 710 PRO A CA 1
ATOM 5618 C C . PRO A 1 710 ? 26.210 4.733 -40.199 1.00 92.38 710 PRO A C 1
ATOM 5620 O O . PRO A 1 710 ? 25.455 3.863 -40.630 1.00 92.38 710 PRO A O 1
ATOM 5623 N N . ILE A 1 711 ? 26.016 5.332 -39.027 1.00 93.31 711 ILE A N 1
ATOM 5624 C CA . ILE A 1 711 ? 24.986 4.988 -38.038 1.00 93.31 711 ILE A CA 1
ATOM 5625 C C . ILE A 1 711 ? 23.855 6.005 -38.129 1.00 93.31 711 ILE A C 1
ATOM 5627 O O . ILE A 1 711 ? 24.112 7.214 -38.083 1.00 93.31 711 ILE A O 1
ATOM 5631 N N . ARG A 1 712 ? 22.607 5.546 -38.216 1.00 91.44 712 ARG A N 1
ATOM 5632 C CA . ARG A 1 712 ? 21.423 6.417 -38.201 1.00 91.44 712 ARG A CA 1
ATOM 5633 C C . ARG A 1 712 ? 21.297 7.185 -36.883 1.00 91.44 712 ARG A C 1
ATOM 5635 O O . ARG A 1 712 ? 21.336 6.598 -35.807 1.00 91.44 712 ARG A O 1
ATOM 5642 N N . GLN A 1 713 ? 21.108 8.501 -36.974 1.00 92.25 713 GLN A N 1
ATOM 5643 C CA . GLN A 1 713 ? 20.958 9.380 -35.807 1.00 92.25 713 GLN A CA 1
ATOM 5644 C C . GLN A 1 713 ? 19.493 9.589 -35.404 1.00 92.25 713 GLN A C 1
ATOM 5646 O O . GLN A 1 713 ? 19.213 10.106 -34.333 1.00 92.25 713 GLN A O 1
ATOM 5651 N N . ASP A 1 714 ? 18.527 9.164 -36.216 1.00 91.00 714 ASP A N 1
ATOM 5652 C CA . ASP A 1 714 ? 17.103 9.224 -35.870 1.00 91.00 714 ASP A CA 1
ATOM 5653 C C . ASP A 1 714 ? 16.622 8.042 -35.007 1.00 91.00 714 ASP A C 1
ATOM 5655 O O . ASP A 1 714 ? 15.427 7.953 -34.697 1.00 91.00 714 ASP A O 1
ATOM 5659 N N . ILE A 1 715 ? 17.548 7.156 -34.616 1.00 91.81 715 ILE A N 1
ATOM 5660 C CA . ILE A 1 715 ? 17.312 5.943 -33.832 1.00 91.81 715 ILE A CA 1
ATOM 5661 C C . ILE A 1 715 ? 18.041 6.038 -32.486 1.00 91.81 715 ILE A C 1
ATOM 5663 O O . ILE A 1 715 ? 19.227 6.357 -32.439 1.00 91.81 715 ILE A O 1
ATOM 5667 N N . GLY A 1 716 ? 17.339 5.740 -31.390 1.00 92.00 716 GLY A N 1
ATOM 5668 C CA . GLY A 1 716 ? 17.935 5.530 -30.065 1.00 92.00 716 GLY A CA 1
ATOM 5669 C C . GLY A 1 716 ? 17.947 4.052 -29.680 1.00 92.00 716 GLY A C 1
ATOM 5670 O O . GLY A 1 716 ? 17.009 3.330 -30.014 1.00 92.00 716 GLY A O 1
ATOM 5671 N N . ILE A 1 717 ? 18.967 3.586 -28.956 1.00 92.50 717 ILE A N 1
ATOM 5672 C CA . ILE A 1 717 ? 19.056 2.168 -28.568 1.00 92.50 717 ILE A CA 1
ATOM 5673 C C . ILE A 1 717 ? 19.270 1.937 -27.080 1.00 92.50 717 ILE A C 1
ATOM 5675 O O . ILE A 1 717 ? 19.808 2.775 -26.351 1.00 92.50 717 ILE A O 1
ATOM 5679 N N . THR A 1 718 ? 18.840 0.761 -26.627 1.00 90.56 718 THR A N 1
ATOM 5680 C CA . THR A 1 718 ? 19.063 0.281 -25.265 1.00 90.56 718 THR A CA 1
ATOM 5681 C C . THR A 1 718 ? 18.927 -1.245 -25.196 1.00 90.56 718 THR A C 1
ATOM 5683 O O . THR A 1 718 ? 18.215 -1.846 -26.002 1.00 90.56 718 THR A O 1
ATOM 5686 N N . GLY A 1 719 ? 19.628 -1.883 -24.258 1.00 88.19 719 GLY A N 1
ATOM 5687 C CA . GLY A 1 719 ? 19.662 -3.344 -24.133 1.00 88.19 719 GLY A CA 1
ATOM 5688 C C . GLY A 1 719 ? 20.881 -3.845 -23.362 1.00 88.19 719 GLY A C 1
ATOM 5689 O O . GLY A 1 719 ? 21.910 -3.178 -23.324 1.00 88.19 719 GLY A O 1
ATOM 5690 N N . GLU A 1 720 ? 20.768 -5.008 -22.735 1.00 87.69 720 GLU A N 1
ATOM 5691 C CA . GLU A 1 720 ? 21.875 -5.656 -22.027 1.00 87.69 720 GLU A CA 1
ATOM 5692 C C . GLU A 1 720 ? 22.400 -6.825 -22.858 1.00 87.69 720 GLU A C 1
ATOM 5694 O O . GLU A 1 720 ? 21.615 -7.644 -23.329 1.00 87.69 720 GLU A O 1
ATOM 5699 N N . ILE A 1 721 ? 23.715 -6.906 -23.060 1.00 87.94 721 ILE A N 1
ATOM 5700 C CA . ILE A 1 721 ? 24.325 -8.026 -23.785 1.00 87.94 721 ILE A CA 1
ATOM 5701 C C . ILE A 1 721 ? 24.534 -9.211 -22.846 1.00 87.94 721 ILE A C 1
ATOM 5703 O O . ILE A 1 721 ? 24.924 -9.039 -21.697 1.00 87.94 721 ILE A O 1
ATOM 5707 N N . ASN A 1 722 ? 24.306 -10.421 -23.345 1.00 84.81 722 ASN A N 1
ATOM 5708 C CA . ASN A 1 722 ? 24.536 -11.657 -22.611 1.00 84.81 722 ASN A CA 1
ATOM 5709 C C . ASN A 1 722 ? 25.390 -12.610 -23.458 1.00 84.81 722 ASN A C 1
ATOM 5711 O O . ASN A 1 722 ? 25.061 -12.908 -24.607 1.00 84.81 722 ASN A O 1
ATOM 5715 N N . ILE A 1 723 ? 26.504 -13.073 -22.888 1.00 76.75 723 ILE A N 1
ATOM 5716 C CA . ILE A 1 723 ? 27.573 -13.803 -23.592 1.00 76.75 723 ILE A CA 1
ATOM 5717 C C . ILE A 1 723 ? 27.363 -15.333 -23.535 1.00 76.75 723 ILE A C 1
ATOM 5719 O O . ILE A 1 723 ? 28.261 -16.096 -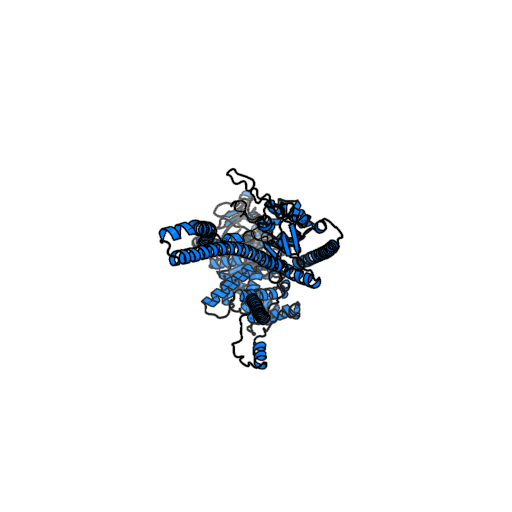23.881 1.00 76.75 723 ILE A O 1
ATOM 5723 N N . THR A 1 724 ? 26.188 -15.811 -23.118 1.00 65.25 724 THR A N 1
ATOM 5724 C CA . THR A 1 724 ? 25.852 -17.248 -23.015 1.00 65.25 724 THR A CA 1
ATOM 5725 C C . THR A 1 724 ? 26.019 -18.032 -24.339 1.00 65.25 724 THR A C 1
ATOM 5727 O O . THR A 1 724 ? 26.053 -17.462 -25.432 1.00 65.25 724 THR A O 1
ATOM 5730 N N . GLU A 1 725 ? 26.216 -19.356 -24.239 1.00 51.72 725 GLU A N 1
ATOM 5731 C CA . GLU A 1 725 ? 26.726 -20.254 -25.304 1.00 51.72 725 GLU A CA 1
ATOM 5732 C C . GLU A 1 725 ? 25.728 -20.605 -26.430 1.00 51.72 725 GLU A C 1
ATOM 5734 O O . GLU A 1 725 ? 26.094 -21.289 -27.385 1.00 51.72 725 GLU A O 1
ATOM 5739 N N . ASP A 1 726 ? 24.488 -20.118 -26.372 1.00 53.84 726 ASP A N 1
ATOM 5740 C CA . ASP A 1 726 ? 23.370 -20.706 -27.127 1.00 53.84 726 ASP A CA 1
ATOM 5741 C C . ASP A 1 726 ? 23.327 -20.373 -28.635 1.00 53.84 726 ASP A C 1
ATOM 5743 O O . ASP A 1 726 ? 22.547 -20.979 -29.372 1.00 53.84 726 ASP A O 1
ATOM 5747 N N . ILE A 1 727 ? 24.132 -19.423 -29.135 1.00 55.16 727 ILE A N 1
ATOM 5748 C CA . ILE A 1 727 ? 24.020 -18.927 -30.522 1.00 55.16 727 ILE A CA 1
ATOM 5749 C C . ILE A 1 727 ? 25.383 -18.926 -31.232 1.00 55.16 727 ILE A C 1
ATOM 5751 O O . ILE A 1 727 ? 26.396 -18.464 -30.700 1.00 55.16 727 ILE A O 1
ATOM 5755 N N . LYS A 1 728 ? 25.409 -19.457 -32.467 1.00 55.03 728 LYS A N 1
ATOM 5756 C CA . LYS A 1 728 ? 26.584 -19.550 -33.356 1.00 55.03 728 LYS A CA 1
ATOM 5757 C C . LYS A 1 728 ? 27.124 -18.165 -33.749 1.00 55.03 728 LYS A C 1
ATOM 5759 O O . LYS A 1 728 ? 26.894 -17.699 -34.857 1.00 55.03 728 LYS A O 1
ATOM 5764 N N . GLY A 1 729 ? 27.890 -17.542 -32.860 1.00 59.97 729 GLY A N 1
ATOM 5765 C CA . GLY A 1 729 ? 28.692 -16.350 -33.156 1.00 59.97 729 GLY A CA 1
ATOM 5766 C C . GLY A 1 729 ? 28.022 -14.998 -32.892 1.00 59.97 729 GLY A C 1
ATOM 5767 O O . GLY A 1 729 ? 28.751 -14.012 -32.847 1.00 59.97 729 GLY A O 1
ATOM 5768 N N . ASP A 1 730 ? 26.709 -14.959 -32.643 1.00 71.62 730 ASP A N 1
ATOM 5769 C CA . ASP A 1 730 ? 25.972 -13.740 -32.274 1.00 71.62 730 ASP A CA 1
ATOM 5770 C C . ASP A 1 730 ? 25.768 -13.627 -30.756 1.00 71.62 730 ASP A C 1
ATOM 5772 O O . ASP A 1 730 ? 25.757 -14.626 -30.031 1.00 71.62 730 ASP A O 1
ATOM 5776 N N . VAL A 1 731 ? 25.605 -12.394 -30.269 1.00 83.38 731 VAL A N 1
ATOM 5777 C CA . VAL A 1 731 ? 25.433 -12.084 -28.843 1.00 83.38 731 VAL A CA 1
ATOM 5778 C C . VAL A 1 731 ? 23.973 -11.747 -28.569 1.00 83.38 731 VAL A C 1
ATOM 5780 O O . VAL A 1 731 ? 23.373 -10.930 -29.269 1.00 83.38 731 VAL A O 1
ATOM 5783 N N . LYS A 1 732 ? 23.392 -12.384 -27.550 1.00 86.94 732 LYS A N 1
ATOM 5784 C CA . LYS A 1 732 ? 21.981 -12.213 -27.193 1.00 86.94 732 LYS A CA 1
ATOM 5785 C C . LYS A 1 732 ? 21.769 -10.907 -26.432 1.00 86.94 732 LYS A C 1
ATOM 5787 O O . LYS A 1 732 ? 22.585 -10.538 -25.588 1.00 86.94 732 LYS A O 1
ATOM 5792 N N . VAL A 1 733 ? 20.643 -10.248 -26.685 1.00 86.19 733 VAL A N 1
ATOM 5793 C CA . VAL A 1 733 ? 20.207 -9.047 -25.967 1.00 86.19 733 VAL A CA 1
ATOM 5794 C C . VAL A 1 733 ? 19.086 -9.412 -24.992 1.00 86.19 733 VAL A C 1
ATOM 5796 O O . VAL A 1 733 ? 18.059 -9.975 -25.375 1.00 86.19 733 VAL A O 1
ATOM 5799 N N . SER A 1 734 ? 19.301 -9.115 -23.715 1.00 85.62 734 SER A N 1
ATOM 5800 C CA . SER A 1 734 ? 18.388 -9.397 -22.604 1.00 85.62 734 SER A CA 1
ATOM 5801 C C . SER A 1 734 ? 17.537 -8.177 -22.249 1.00 85.62 734 SER A C 1
ATOM 5803 O O . SER A 1 734 ? 17.832 -7.051 -22.658 1.00 85.62 734 SER A O 1
ATOM 5805 N N . ALA A 1 735 ? 16.455 -8.414 -21.502 1.00 81.81 735 ALA A N 1
ATOM 5806 C CA . ALA A 1 735 ? 15.540 -7.365 -21.070 1.00 81.81 735 ALA A CA 1
ATOM 5807 C C . ALA A 1 735 ? 16.231 -6.339 -20.165 1.00 81.81 735 ALA A C 1
ATOM 5809 O O . ALA A 1 735 ? 17.133 -6.667 -19.402 1.00 81.81 735 ALA A O 1
ATOM 5810 N N . ILE A 1 736 ? 15.748 -5.101 -20.216 1.00 81.12 736 ILE A N 1
ATOM 5811 C CA . ILE A 1 736 ? 16.241 -3.998 -19.388 1.00 81.12 736 ILE A CA 1
ATOM 5812 C C . ILE A 1 736 ? 15.127 -3.374 -18.544 1.00 81.12 736 ILE A C 1
ATOM 5814 O O . ILE A 1 736 ? 13.958 -3.347 -18.939 1.00 81.12 736 ILE A O 1
ATOM 5818 N N . GLY A 1 737 ? 15.509 -2.777 -17.416 1.00 75.75 737 GLY A N 1
ATOM 5819 C CA . GLY A 1 737 ? 14.638 -1.891 -16.646 1.00 75.75 737 GLY A CA 1
ATOM 5820 C C . GLY A 1 737 ? 14.409 -0.540 -17.338 1.00 75.75 737 GLY A C 1
ATOM 5821 O O . GLY A 1 737 ? 15.261 -0.042 -18.084 1.00 75.75 737 GLY A O 1
ATOM 5822 N N . GLY A 1 738 ? 13.247 0.069 -17.081 1.00 75.00 738 GLY A N 1
ATOM 5823 C CA . GLY A 1 738 ? 12.939 1.441 -17.502 1.00 75.00 738 GLY A CA 1
ATOM 5824 C C . GLY A 1 738 ? 12.818 1.654 -19.017 1.00 75.00 738 GLY A C 1
ATOM 5825 O O . GLY A 1 738 ? 13.019 2.772 -19.485 1.00 75.00 738 GLY A O 1
ATOM 5826 N N . ALA A 1 739 ? 12.504 0.616 -19.800 1.00 79.31 739 ALA A N 1
ATOM 5827 C CA . ALA A 1 739 ? 12.430 0.701 -21.264 1.00 79.31 739 ALA A CA 1
ATOM 5828 C C . ALA A 1 739 ? 11.440 1.777 -21.762 1.00 79.31 739 ALA A C 1
ATOM 5830 O O . ALA A 1 739 ? 11.771 2.553 -22.657 1.00 79.31 739 ALA A O 1
ATOM 5831 N N . VAL A 1 740 ? 10.262 1.892 -21.135 1.00 78.06 740 VAL A N 1
ATOM 5832 C CA . VAL A 1 740 ? 9.263 2.932 -21.461 1.00 78.06 740 VAL A CA 1
ATOM 5833 C C . VAL A 1 740 ? 9.779 4.329 -21.124 1.00 78.06 740 VAL A C 1
ATOM 5835 O O . VAL A 1 740 ? 9.649 5.248 -21.928 1.00 78.06 740 VAL A O 1
ATOM 5838 N N . THR A 1 741 ? 10.402 4.490 -19.956 1.00 78.56 741 THR A N 1
ATOM 5839 C CA . THR A 1 741 ? 11.019 5.750 -19.523 1.00 78.56 741 THR A CA 1
ATOM 5840 C C . THR A 1 741 ? 12.075 6.206 -20.527 1.00 78.56 741 THR A C 1
ATOM 5842 O O . THR A 1 741 ? 12.012 7.329 -21.020 1.00 78.56 741 THR A O 1
ATOM 5845 N N . LYS A 1 742 ? 12.983 5.306 -20.916 1.00 85.19 742 LYS A N 1
ATOM 5846 C CA . LYS A 1 742 ? 14.017 5.533 -21.937 1.00 85.19 742 LYS A CA 1
ATOM 5847 C C . LYS A 1 742 ? 13.424 5.933 -23.290 1.00 85.19 742 LYS A C 1
ATOM 5849 O O . LYS A 1 742 ? 13.865 6.909 -23.891 1.00 85.19 742 LYS A O 1
ATOM 5854 N N . ALA A 1 743 ? 12.388 5.227 -23.737 1.00 85.69 743 ALA A N 1
ATOM 5855 C CA . ALA A 1 743 ? 11.664 5.518 -24.971 1.00 85.69 743 ALA A CA 1
ATOM 5856 C C . ALA A 1 743 ? 10.993 6.909 -24.948 1.00 85.69 743 ALA A C 1
ATOM 5858 O O . ALA A 1 743 ? 11.092 7.668 -25.911 1.00 85.69 743 ALA A O 1
ATOM 5859 N N . ARG A 1 744 ? 10.365 7.297 -23.831 1.00 82.06 744 ARG A N 1
ATOM 5860 C CA . ARG A 1 744 ? 9.813 8.654 -23.649 1.00 82.06 744 ARG A CA 1
ATOM 5861 C C . ARG A 1 744 ? 10.905 9.723 -23.696 1.00 82.06 744 ARG A C 1
ATOM 5863 O O . ARG A 1 744 ? 10.705 10.760 -24.326 1.00 82.06 744 ARG A O 1
ATOM 5870 N N . GLY A 1 745 ? 12.064 9.441 -23.099 1.00 82.94 745 GLY A N 1
ATOM 5871 C CA . GLY A 1 745 ? 13.266 10.267 -23.222 1.00 82.94 745 GLY A CA 1
ATOM 5872 C C . GLY A 1 745 ? 13.640 10.495 -24.686 1.00 82.94 745 GLY A C 1
ATOM 5873 O O . GLY A 1 745 ? 13.661 11.633 -25.143 1.00 82.94 745 GLY A O 1
ATOM 5874 N N . ALA A 1 746 ? 13.817 9.420 -25.456 1.00 88.00 746 ALA A N 1
ATOM 5875 C CA . ALA A 1 746 ? 14.132 9.474 -26.887 1.00 88.00 746 ALA A CA 1
ATOM 5876 C C . ALA A 1 746 ? 13.166 10.362 -27.689 1.00 88.00 746 ALA A C 1
ATOM 5878 O O . ALA A 1 746 ? 13.588 11.241 -28.447 1.00 88.00 746 ALA A O 1
ATOM 5879 N N . ARG A 1 747 ? 11.858 10.189 -27.464 1.00 87.19 747 ARG A N 1
ATOM 5880 C CA . ARG A 1 747 ? 10.814 10.989 -28.114 1.00 87.19 747 ARG A CA 1
ATOM 5881 C C . ARG A 1 747 ? 10.937 12.476 -27.801 1.00 87.19 747 ARG A C 1
ATOM 5883 O O . ARG A 1 747 ? 10.670 13.307 -28.675 1.00 87.19 747 ARG A O 1
ATOM 5890 N N . ARG A 1 748 ? 11.339 12.818 -26.575 1.00 83.44 748 ARG A N 1
ATOM 5891 C CA . ARG A 1 748 ? 11.538 14.204 -26.135 1.00 83.44 748 ARG A CA 1
ATOM 5892 C C . ARG A 1 748 ? 12.677 14.889 -26.887 1.00 83.44 748 ARG A C 1
ATOM 5894 O O . ARG A 1 748 ? 12.578 16.080 -27.162 1.00 83.44 748 ARG A O 1
ATOM 5901 N N . PHE A 1 749 ? 13.717 14.139 -27.253 1.00 84.25 749 PHE A N 1
ATOM 5902 C CA . PHE A 1 749 ? 14.832 14.596 -28.093 1.00 84.25 749 PHE A CA 1
ATOM 5903 C C . PHE A 1 749 ? 14.518 14.556 -29.603 1.00 84.25 749 PHE A C 1
ATOM 5905 O O . PHE A 1 749 ? 15.343 14.952 -30.423 1.00 84.25 749 PHE A O 1
ATOM 5912 N N . GLY A 1 750 ? 13.307 14.135 -29.982 1.00 86.94 750 GLY A N 1
ATOM 5913 C CA . GLY A 1 750 ? 12.849 14.119 -31.371 1.00 86.94 750 GLY A CA 1
ATOM 5914 C C . GLY A 1 750 ? 13.323 12.911 -32.179 1.00 86.94 750 GLY A C 1
ATOM 5915 O O . GLY A 1 750 ? 13.266 12.959 -33.404 1.00 86.94 750 GLY A O 1
ATOM 5916 N N . LEU A 1 751 ? 13.779 11.839 -31.523 1.00 89.56 751 LEU A N 1
ATOM 5917 C CA . LEU A 1 751 ? 14.093 10.583 -32.206 1.00 89.56 751 LEU A CA 1
ATOM 5918 C C . LEU A 1 751 ? 12.811 9.943 -32.754 1.00 89.56 751 LEU A C 1
ATOM 5920 O O . LEU A 1 751 ? 11.761 9.970 -32.105 1.00 89.56 751 LEU A O 1
ATOM 5924 N N . ARG A 1 752 ? 12.902 9.377 -33.962 1.00 88.06 752 ARG A N 1
ATOM 5925 C CA . ARG A 1 752 ? 11.765 8.749 -34.657 1.00 88.06 752 ARG A CA 1
ATOM 5926 C C . ARG A 1 752 ? 11.598 7.289 -34.256 1.00 88.06 752 ARG A C 1
ATOM 5928 O O . ARG A 1 752 ? 10.465 6.812 -34.153 1.00 88.06 752 ARG A O 1
ATOM 5935 N N . TYR A 1 753 ? 12.718 6.610 -34.018 1.00 89.69 753 TYR A N 1
ATOM 5936 C CA . TYR A 1 753 ? 12.764 5.187 -33.719 1.00 89.69 753 TYR A CA 1
ATOM 5937 C C . TYR A 1 753 ? 13.509 4.905 -32.417 1.00 89.69 753 TYR A C 1
ATOM 5939 O O . TYR A 1 753 ? 14.477 5.589 -32.078 1.00 89.69 753 TYR A O 1
ATOM 5947 N N . VAL A 1 754 ? 13.090 3.859 -31.707 1.00 90.50 754 VAL A N 1
ATOM 5948 C CA . VAL A 1 754 ? 13.839 3.318 -30.567 1.00 90.50 754 VAL A CA 1
ATOM 5949 C C . VAL A 1 754 ? 13.911 1.806 -30.659 1.00 90.50 754 VAL A C 1
ATOM 5951 O O . VAL A 1 754 ? 12.869 1.171 -30.774 1.00 90.50 754 VAL A O 1
ATOM 5954 N N . ILE A 1 755 ? 15.110 1.233 -30.550 1.00 90.69 755 ILE A N 1
ATOM 5955 C CA . ILE A 1 755 ? 15.304 -0.218 -30.461 1.00 90.69 755 ILE A CA 1
ATOM 5956 C C . ILE A 1 755 ? 15.378 -0.623 -28.986 1.00 90.69 755 ILE A C 1
ATOM 5958 O O . ILE A 1 755 ? 16.259 -0.165 -28.250 1.00 90.69 755 ILE A O 1
ATOM 5962 N N . VAL A 1 756 ? 14.457 -1.488 -28.561 1.00 89.31 756 VAL A N 1
ATOM 5963 C CA . VAL A 1 756 ? 14.460 -2.124 -27.233 1.00 89.31 756 VAL A CA 1
ATOM 5964 C C . VAL A 1 756 ? 14.588 -3.649 -27.356 1.00 89.31 756 VAL A C 1
ATOM 5966 O O . VAL A 1 756 ? 14.262 -4.208 -28.399 1.00 89.31 756 VAL A O 1
ATOM 5969 N N . PRO A 1 757 ? 15.019 -4.366 -26.309 1.00 89.19 757 PRO A N 1
ATOM 5970 C CA . PRO A 1 757 ? 15.141 -5.818 -26.384 1.00 89.19 757 PRO A CA 1
ATOM 5971 C C . PRO A 1 757 ? 13.795 -6.499 -26.667 1.00 89.19 757 PRO A C 1
ATOM 5973 O O . PRO A 1 757 ? 12.781 -6.144 -26.060 1.00 89.19 757 PRO A O 1
ATOM 5976 N N . THR A 1 758 ? 13.775 -7.537 -27.509 1.00 85.75 758 THR A N 1
ATOM 5977 C CA . THR A 1 758 ? 12.562 -8.344 -27.777 1.00 85.75 758 THR A CA 1
ATOM 5978 C C . THR A 1 758 ? 11.965 -8.900 -26.480 1.00 85.75 758 THR A C 1
ATOM 5980 O O . THR A 1 758 ? 10.749 -8.893 -26.295 1.00 85.75 758 THR A O 1
ATOM 5983 N N . ALA A 1 759 ? 12.817 -9.268 -25.520 1.00 81.75 759 ALA A N 1
ATOM 5984 C CA . ALA A 1 759 ? 12.400 -9.738 -24.203 1.00 81.75 759 ALA A CA 1
ATOM 5985 C C . ALA A 1 759 ? 11.554 -8.709 -23.417 1.00 81.75 759 ALA A C 1
ATOM 5987 O O . ALA A 1 759 ? 10.727 -9.099 -22.595 1.00 81.75 759 ALA A O 1
ATOM 5988 N N . ASN A 1 760 ? 11.699 -7.398 -23.661 1.00 80.56 760 ASN A N 1
ATOM 5989 C CA . ASN A 1 760 ? 10.834 -6.386 -23.043 1.00 80.56 760 ASN A CA 1
ATOM 5990 C C . ASN A 1 760 ? 9.416 -6.376 -23.643 1.00 80.56 760 ASN A C 1
ATOM 5992 O O . ASN A 1 760 ? 8.454 -6.117 -22.919 1.00 80.56 760 ASN A O 1
ATOM 5996 N N . PHE A 1 761 ? 9.266 -6.687 -24.932 1.00 76.38 761 PHE A N 1
ATOM 5997 C CA . PHE A 1 761 ? 7.959 -6.850 -25.577 1.00 76.38 761 PHE A CA 1
ATOM 5998 C C . PHE A 1 761 ? 7.290 -8.166 -25.180 1.00 76.38 761 PHE A C 1
ATOM 6000 O O . PHE A 1 761 ? 6.110 -8.183 -24.833 1.00 76.38 761 PHE A O 1
ATOM 6007 N N . GLU A 1 762 ? 8.047 -9.265 -25.168 1.00 76.25 762 GLU A N 1
ATOM 6008 C CA . GLU A 1 762 ? 7.546 -10.590 -24.782 1.00 76.25 762 GLU A CA 1
ATOM 6009 C C . GLU A 1 762 ? 7.052 -10.644 -23.336 1.00 76.25 762 GLU A C 1
ATOM 6011 O O . GLU A 1 762 ? 6.178 -11.455 -23.026 1.00 76.25 762 GLU A O 1
ATOM 6016 N N . ASN A 1 763 ? 7.583 -9.774 -22.473 1.00 65.81 763 ASN A N 1
ATOM 6017 C CA . ASN A 1 763 ? 7.156 -9.595 -21.086 1.00 65.81 763 ASN A CA 1
ATOM 6018 C C . ASN A 1 763 ? 6.189 -8.412 -20.896 1.00 65.81 763 ASN A C 1
ATOM 6020 O O . ASN A 1 763 ? 5.907 -8.040 -19.764 1.00 65.81 763 ASN A O 1
ATOM 6024 N N . ASN A 1 764 ? 5.645 -7.846 -21.984 1.00 62.03 764 ASN A N 1
ATOM 6025 C CA . ASN A 1 764 ? 4.654 -6.758 -21.994 1.00 62.03 764 ASN A CA 1
ATOM 6026 C C . ASN A 1 764 ? 5.065 -5.512 -21.179 1.00 62.03 764 ASN A C 1
ATOM 6028 O O . ASN A 1 764 ? 4.217 -4.731 -20.746 1.00 62.03 764 ASN A O 1
ATOM 6032 N N . ILE A 1 765 ? 6.376 -5.315 -21.003 1.00 63.31 765 ILE A N 1
ATOM 6033 C CA . ILE A 1 765 ? 6.968 -4.128 -20.375 1.00 63.31 765 ILE A CA 1
ATOM 6034 C C . ILE A 1 765 ? 6.804 -2.925 -21.319 1.00 63.31 765 ILE A C 1
ATOM 6036 O O . ILE A 1 765 ? 6.665 -1.788 -20.875 1.00 63.31 765 ILE A O 1
ATOM 6040 N N . VAL A 1 766 ? 6.803 -3.170 -22.635 1.00 64.12 766 VAL A N 1
ATOM 6041 C CA . VAL A 1 766 ? 6.672 -2.157 -23.691 1.00 64.12 766 VAL A CA 1
ATOM 6042 C C . VAL A 1 766 ? 5.610 -2.601 -24.703 1.00 64.12 766 VAL A C 1
ATOM 6044 O O . VAL A 1 766 ? 5.591 -3.757 -25.118 1.00 64.12 766 VAL A O 1
ATOM 6047 N N . LYS A 1 767 ? 4.744 -1.670 -25.129 1.00 66.38 767 LYS A N 1
ATOM 6048 C CA . LYS A 1 767 ? 3.821 -1.840 -26.266 1.00 66.38 767 LYS A CA 1
ATOM 6049 C C . LYS A 1 767 ? 4.280 -0.977 -27.443 1.00 66.38 767 LYS A C 1
ATOM 6051 O O . LYS A 1 767 ? 4.884 0.068 -27.225 1.00 66.38 767 LYS A O 1
ATOM 6056 N N . TYR A 1 768 ? 3.935 -1.371 -28.669 1.00 67.50 768 TYR A N 1
ATOM 6057 C CA . TYR A 1 768 ? 4.325 -0.639 -29.886 1.00 67.50 768 TYR A CA 1
ATOM 6058 C C . TYR A 1 768 ? 3.867 0.825 -29.888 1.00 67.50 768 TYR A C 1
ATOM 6060 O O . TYR A 1 768 ? 4.644 1.700 -30.251 1.00 67.50 768 TYR A O 1
ATOM 6068 N N . ASP A 1 769 ? 2.658 1.093 -29.389 1.00 65.56 769 ASP A N 1
ATOM 6069 C CA . ASP A 1 769 ? 2.048 2.431 -29.407 1.00 65.56 769 ASP A CA 1
ATOM 6070 C C . ASP A 1 769 ? 2.176 3.172 -28.063 1.00 65.56 769 ASP A C 1
ATOM 6072 O O . ASP A 1 769 ? 1.451 4.128 -27.802 1.00 65.56 769 ASP A O 1
ATOM 6076 N N . ILE A 1 770 ? 3.071 2.724 -27.171 1.00 68.25 770 ILE A N 1
ATOM 6077 C CA . ILE A 1 770 ? 3.174 3.270 -25.803 1.00 68.25 770 ILE A CA 1
ATOM 6078 C C . ILE A 1 770 ? 3.722 4.705 -25.755 1.00 68.25 770 ILE A C 1
ATOM 6080 O O . ILE A 1 770 ? 3.583 5.383 -24.737 1.00 68.25 770 ILE A O 1
ATOM 6084 N N . VAL A 1 771 ? 4.367 5.160 -26.835 1.00 72.62 771 VAL A N 1
ATOM 6085 C CA . VAL A 1 771 ? 4.858 6.533 -26.989 1.00 72.62 771 VAL A CA 1
ATOM 6086 C C . VAL A 1 771 ? 4.299 7.119 -28.292 1.00 72.62 771 VAL A C 1
ATOM 6088 O O . VAL A 1 771 ? 4.821 6.813 -29.367 1.00 72.62 771 VAL A O 1
ATOM 6091 N N . PRO A 1 772 ? 3.258 7.971 -28.228 1.00 71.12 772 PRO A N 1
ATOM 6092 C CA . PRO A 1 772 ? 2.643 8.555 -29.415 1.00 71.12 772 PRO A CA 1
ATOM 6093 C C . PRO A 1 772 ? 3.639 9.302 -30.318 1.00 71.12 772 PRO A C 1
ATOM 6095 O O . PRO A 1 772 ? 4.432 10.146 -29.883 1.00 71.12 772 PRO A O 1
ATOM 6098 N N . GLY A 1 773 ? 3.581 9.006 -31.619 1.00 75.88 773 GLY A N 1
ATOM 6099 C CA . GLY A 1 773 ? 4.446 9.626 -32.627 1.00 75.88 773 GLY A CA 1
ATOM 6100 C C . GLY A 1 773 ? 5.895 9.124 -32.629 1.00 75.88 773 GLY A C 1
ATOM 6101 O O . GLY A 1 773 ? 6.749 9.793 -33.203 1.00 75.88 773 GLY A O 1
ATOM 6102 N N . MET A 1 774 ? 6.176 7.980 -31.999 1.00 83.12 774 MET A N 1
ATOM 6103 C CA . MET A 1 774 ? 7.455 7.272 -32.080 1.00 83.12 774 MET A CA 1
ATOM 6104 C C . MET A 1 774 ? 7.222 5.820 -32.492 1.00 83.12 774 MET A C 1
ATOM 6106 O O . MET A 1 774 ? 6.252 5.207 -32.053 1.00 83.12 774 MET A O 1
ATOM 6110 N N . LYS A 1 775 ? 8.119 5.250 -33.297 1.00 84.88 775 LYS A N 1
ATOM 6111 C CA . LYS A 1 775 ? 8.072 3.831 -33.669 1.00 84.88 775 LYS A CA 1
ATOM 6112 C C . LYS A 1 775 ? 9.051 3.035 -32.806 1.00 84.88 775 LYS A C 1
ATOM 6114 O O . LYS A 1 775 ? 10.253 3.288 -32.828 1.00 84.88 775 LYS A O 1
ATOM 6119 N N . LEU A 1 776 ? 8.546 2.068 -32.047 1.00 83.81 776 LEU A N 1
ATOM 6120 C CA . LEU A 1 776 ? 9.392 1.150 -31.287 1.00 83.81 776 LEU A CA 1
ATOM 6121 C C . LEU A 1 776 ? 9.751 -0.074 -32.133 1.00 83.81 776 LEU A C 1
ATOM 6123 O O . LEU A 1 776 ? 8.876 -0.740 -32.680 1.00 83.81 776 LEU A O 1
ATOM 6127 N N . LEU A 1 777 ? 11.046 -0.348 -32.209 1.00 86.88 777 LEU A N 1
ATOM 6128 C CA . LEU A 1 777 ? 11.669 -1.506 -32.835 1.00 86.88 777 LEU A CA 1
ATOM 6129 C C . LEU A 1 777 ? 12.149 -2.467 -31.747 1.00 86.88 777 LEU A C 1
ATOM 6131 O O . LEU A 1 777 ? 12.354 -2.059 -30.598 1.00 86.88 777 LEU A O 1
ATOM 6135 N N . HIS A 1 778 ? 12.388 -3.726 -32.107 1.00 86.94 778 HIS A N 1
ATOM 6136 C CA . HIS A 1 778 ? 13.026 -4.661 -31.192 1.00 86.94 778 HIS A CA 1
ATOM 6137 C C . HIS A 1 778 ? 14.027 -5.593 -31.844 1.00 86.94 778 HIS A C 1
ATOM 6139 O O . HIS A 1 778 ? 13.896 -5.941 -33.013 1.00 86.94 778 HIS A O 1
ATOM 6145 N N . GLY A 1 779 ? 15.000 -6.015 -31.040 1.00 86.31 779 GLY A N 1
ATOM 6146 C CA . GLY A 1 779 ? 15.987 -7.016 -31.415 1.00 86.31 779 GLY A CA 1
ATOM 6147 C C . GLY A 1 779 ? 16.292 -7.971 -30.263 1.00 86.31 779 GLY A C 1
ATOM 6148 O O . GLY A 1 779 ? 16.194 -7.628 -29.082 1.00 86.31 779 GLY A O 1
ATOM 6149 N N . SER A 1 780 ? 16.642 -9.196 -30.617 1.00 87.81 780 SER A N 1
ATOM 6150 C CA . SER A 1 780 ? 17.051 -10.280 -29.727 1.00 87.81 780 SER A CA 1
ATOM 6151 C C . SER A 1 780 ? 18.559 -10.537 -29.770 1.00 87.81 780 SER A C 1
ATOM 6153 O O . SER A 1 780 ? 19.095 -11.173 -28.861 1.00 87.81 780 SER A O 1
ATOM 6155 N N . THR A 1 781 ? 19.250 -10.018 -30.788 1.00 88.75 781 THR A N 1
ATOM 6156 C CA . THR A 1 781 ? 20.694 -10.180 -30.998 1.00 88.75 781 THR A CA 1
ATOM 6157 C C . THR A 1 781 ? 21.357 -8.863 -31.400 1.00 88.75 781 THR A C 1
ATOM 6159 O O . THR A 1 781 ? 20.700 -7.969 -31.934 1.00 88.75 781 THR A O 1
ATOM 6162 N N . THR A 1 782 ? 22.668 -8.749 -31.179 1.00 88.69 782 THR A N 1
ATOM 6163 C CA . THR A 1 782 ? 23.478 -7.622 -31.682 1.00 88.69 782 THR A CA 1
ATOM 6164 C C . THR A 1 782 ? 23.379 -7.484 -33.204 1.00 88.69 782 THR A C 1
ATOM 6166 O O . THR A 1 782 ? 23.247 -6.389 -33.731 1.00 88.69 782 THR A O 1
ATOM 6169 N N . ARG A 1 783 ? 23.326 -8.596 -33.947 1.00 88.12 783 ARG A N 1
ATOM 6170 C CA . ARG A 1 783 ? 23.190 -8.568 -35.412 1.00 88.12 783 ARG A CA 1
ATOM 6171 C C . ARG A 1 783 ? 21.905 -7.881 -35.884 1.00 88.12 783 ARG A C 1
ATOM 6173 O O . ARG A 1 783 ? 21.953 -7.077 -36.809 1.00 88.12 783 ARG A O 1
ATOM 6180 N N . GLU A 1 784 ? 20.778 -8.148 -35.227 1.00 87.88 784 GLU A N 1
ATOM 6181 C CA . GLU A 1 784 ? 19.504 -7.483 -35.539 1.00 87.88 784 GLU A CA 1
ATOM 6182 C C . GLU A 1 784 ? 19.567 -5.974 -35.253 1.00 87.88 784 GLU A C 1
ATOM 6184 O O . GLU A 1 784 ? 19.085 -5.171 -36.054 1.00 87.88 784 GLU A O 1
ATOM 6189 N N . TYR A 1 785 ? 20.189 -5.573 -34.136 1.00 90.62 785 TYR A N 1
ATOM 6190 C CA . TYR A 1 785 ? 20.427 -4.157 -33.820 1.00 90.62 785 TYR A CA 1
ATOM 6191 C C . TYR A 1 785 ? 21.297 -3.497 -34.892 1.00 90.62 785 TYR A C 1
ATOM 6193 O O . TYR A 1 785 ? 20.937 -2.434 -35.404 1.00 90.62 785 TYR A O 1
ATOM 6201 N N . PHE A 1 786 ? 22.393 -4.154 -35.267 1.00 89.62 786 PHE A N 1
ATOM 6202 C CA . PHE A 1 786 ? 23.318 -3.696 -36.291 1.00 89.62 786 PHE A CA 1
ATOM 6203 C C . PHE A 1 786 ? 22.603 -3.444 -37.618 1.00 89.62 786 PHE A C 1
ATOM 6205 O O . PHE A 1 786 ? 22.709 -2.352 -38.163 1.00 89.62 786 PHE A O 1
ATOM 6212 N N . GLU A 1 787 ? 21.807 -4.394 -38.114 1.00 87.44 787 GLU A N 1
ATOM 6213 C CA . GLU A 1 787 ? 21.075 -4.259 -39.382 1.00 87.44 787 GLU A CA 1
ATOM 6214 C C . GLU A 1 787 ? 20.066 -3.098 -39.379 1.00 87.44 787 GLU A C 1
ATOM 6216 O O . GLU A 1 787 ? 19.965 -2.368 -40.367 1.00 87.44 787 GLU A O 1
ATOM 6221 N N . MET A 1 788 ? 19.360 -2.877 -38.265 1.00 87.69 788 MET A N 1
ATOM 6222 C CA . MET A 1 788 ? 18.388 -1.781 -38.133 1.00 87.69 788 MET A CA 1
ATOM 6223 C C . MET A 1 788 ? 19.039 -0.390 -38.053 1.00 87.69 788 MET A C 1
ATOM 6225 O O . MET A 1 788 ? 18.418 0.603 -38.434 1.00 87.69 788 MET A O 1
ATOM 6229 N N . LEU A 1 789 ? 20.277 -0.298 -37.561 1.00 90.00 789 LEU A N 1
ATOM 6230 C CA . LEU A 1 789 ? 20.989 0.970 -37.349 1.00 90.00 789 LEU A CA 1
ATOM 6231 C C . LEU A 1 789 ? 21.753 1.481 -38.580 1.00 90.00 789 LEU A C 1
ATOM 6233 O O . LEU A 1 789 ? 22.246 2.616 -38.570 1.00 90.00 789 LEU A O 1
ATOM 6237 N N . ARG A 1 790 ? 21.856 0.670 -39.637 1.00 88.81 790 ARG A N 1
ATOM 6238 C CA . ARG A 1 790 ? 22.621 0.986 -40.848 1.00 88.81 790 ARG A CA 1
ATOM 6239 C C . ARG A 1 790 ? 22.082 2.203 -41.588 1.00 88.81 790 ARG A C 1
ATOM 6241 O O . ARG A 1 790 ? 20.920 2.252 -41.990 1.00 88.81 790 ARG A O 1
ATOM 6248 N N . GLY A 1 791 ? 22.962 3.178 -41.803 1.00 83.19 791 GLY A N 1
ATOM 6249 C CA . GLY A 1 791 ? 22.707 4.364 -42.620 1.00 83.19 791 GLY A CA 1
ATOM 6250 C C . GLY A 1 791 ? 23.163 4.240 -44.076 1.00 83.19 791 GLY A C 1
ATOM 6251 O O . GLY A 1 791 ? 22.914 5.153 -44.855 1.00 83.19 791 GLY A O 1
ATOM 6252 N N . ASP A 1 792 ? 23.848 3.154 -44.447 1.00 80.69 792 ASP A N 1
ATOM 6253 C CA . ASP A 1 792 ? 24.304 2.862 -45.816 1.00 80.69 792 ASP A CA 1
ATOM 6254 C C . ASP A 1 792 ? 23.287 2.056 -46.644 1.00 80.69 792 ASP A C 1
ATOM 6256 O O . ASP A 1 792 ? 23.491 1.843 -47.839 1.00 80.69 792 ASP A O 1
ATOM 6260 N N . MET A 1 793 ? 22.188 1.627 -46.023 1.00 74.88 793 MET A N 1
ATOM 6261 C CA . MET A 1 793 ? 21.082 0.907 -46.651 1.00 74.88 793 MET A CA 1
ATOM 6262 C C . MET A 1 793 ? 19.786 1.722 -46.554 1.00 74.88 793 MET A C 1
ATOM 6264 O O . MET A 1 793 ? 19.616 2.513 -45.626 1.00 74.88 793 MET A O 1
ATOM 6268 N N . ASP A 1 794 ? 18.848 1.493 -47.483 1.00 64.56 794 ASP A N 1
ATOM 6269 C CA . ASP A 1 794 ? 17.463 1.985 -47.386 1.00 64.56 794 ASP A CA 1
ATOM 6270 C C . ASP A 1 794 ? 16.710 1.175 -46.318 1.00 64.56 794 ASP A C 1
ATOM 6272 O O . ASP A 1 794 ? 15.904 0.284 -46.597 1.00 64.56 794 ASP A O 1
ATOM 6276 N N . THR A 1 795 ? 17.078 1.421 -45.061 1.00 61.25 795 THR A N 1
ATOM 6277 C CA . THR A 1 795 ? 16.603 0.671 -43.900 1.00 61.25 795 THR A CA 1
ATOM 6278 C C . THR A 1 795 ? 15.150 0.965 -43.562 1.00 61.25 795 THR A C 1
ATOM 6280 O O . THR A 1 795 ? 14.569 0.220 -42.789 1.00 61.25 795 THR A O 1
ATOM 6283 N N . ASP A 1 796 ? 14.510 1.982 -44.149 1.00 65.75 796 ASP A N 1
ATOM 6284 C CA . ASP A 1 796 ? 13.077 2.202 -43.924 1.00 65.75 796 ASP A CA 1
ATOM 6285 C C . ASP A 1 796 ? 12.244 1.033 -44.495 1.00 65.75 796 ASP A C 1
ATOM 6287 O O . ASP A 1 796 ? 11.297 0.602 -43.841 1.00 65.75 796 ASP A O 1
ATOM 6291 N N . LYS A 1 797 ? 12.671 0.403 -45.605 1.00 57.78 797 LYS A N 1
ATOM 6292 C CA . LYS A 1 797 ? 12.064 -0.846 -46.111 1.00 57.78 797 LYS A CA 1
ATOM 6293 C C . LYS A 1 797 ? 12.363 -2.071 -45.246 1.00 57.78 797 LYS A C 1
ATOM 6295 O O . LYS A 1 797 ? 11.466 -2.874 -45.022 1.00 57.78 797 LYS A O 1
ATOM 6300 N N . SER A 1 798 ? 13.588 -2.230 -44.737 1.00 55.53 798 SER A N 1
ATOM 6301 C CA . SER A 1 798 ? 13.926 -3.368 -43.860 1.00 55.53 798 SER A CA 1
ATOM 6302 C C . SER A 1 798 ? 13.262 -3.251 -42.483 1.00 55.53 798 SER A C 1
ATOM 6304 O O . SER A 1 798 ? 12.840 -4.251 -41.902 1.00 55.53 798 SER A O 1
ATOM 6306 N N . ILE A 1 799 ? 13.097 -2.023 -41.988 1.00 63.19 799 ILE A N 1
ATOM 6307 C CA . ILE A 1 799 ? 12.302 -1.693 -40.806 1.00 63.19 799 ILE A CA 1
ATOM 6308 C C . ILE A 1 799 ? 10.824 -2.014 -41.070 1.00 63.19 799 ILE A C 1
ATOM 6310 O O . ILE A 1 799 ? 10.200 -2.666 -40.235 1.00 63.19 799 ILE A O 1
ATOM 6314 N N . GLU A 1 800 ? 10.266 -1.626 -42.222 1.00 58.59 800 GLU A N 1
ATOM 6315 C CA . GLU A 1 800 ? 8.892 -1.973 -42.618 1.00 58.59 800 GLU A CA 1
ATOM 6316 C C . GLU A 1 800 ? 8.679 -3.489 -42.777 1.00 58.59 800 GLU A C 1
ATOM 6318 O O . GLU A 1 800 ? 7.680 -4.015 -42.289 1.00 58.59 800 GLU A O 1
ATOM 6323 N N . GLU A 1 801 ? 9.617 -4.231 -43.366 1.00 54.56 801 GLU A N 1
ATOM 6324 C CA . GLU A 1 801 ? 9.554 -5.697 -43.487 1.00 54.56 801 GLU A CA 1
ATOM 6325 C C . GLU A 1 801 ? 9.642 -6.404 -42.125 1.00 54.56 801 GLU A C 1
ATOM 6327 O O . GLU A 1 801 ? 8.899 -7.362 -41.880 1.00 54.56 801 GLU A O 1
ATOM 6332 N N . ASN A 1 802 ? 10.486 -5.908 -41.210 1.00 52.38 802 ASN A N 1
ATOM 6333 C CA . ASN A 1 802 ? 10.511 -6.367 -39.820 1.00 52.38 802 ASN A CA 1
ATOM 6334 C C . ASN A 1 802 ? 9.170 -6.075 -39.128 1.00 52.38 802 ASN A C 1
ATOM 6336 O O . ASN A 1 802 ? 8.598 -6.980 -38.529 1.00 52.38 802 ASN A O 1
ATOM 6340 N N . PHE A 1 803 ? 8.587 -4.884 -39.291 1.00 52.06 803 PHE A N 1
ATOM 6341 C CA . PHE A 1 803 ? 7.233 -4.582 -38.798 1.00 52.06 803 PHE A CA 1
ATOM 6342 C C . PHE A 1 803 ? 6.150 -5.504 -39.399 1.00 52.06 803 PHE A C 1
ATOM 6344 O O . PHE A 1 803 ? 5.227 -5.913 -38.690 1.00 52.06 803 PHE A O 1
ATOM 6351 N N . THR A 1 804 ? 6.259 -5.868 -40.681 1.00 46.28 804 THR A N 1
ATOM 6352 C CA . THR A 1 804 ? 5.243 -6.650 -41.412 1.00 46.28 804 THR A CA 1
ATOM 6353 C C . THR A 1 804 ? 5.241 -8.127 -41.003 1.00 46.28 804 THR A C 1
ATOM 6355 O O . THR A 1 804 ? 4.180 -8.675 -40.697 1.00 46.28 804 THR A O 1
ATOM 6358 N N . LYS A 1 805 ? 6.419 -8.757 -40.851 1.00 46.78 805 LYS A N 1
ATOM 6359 C CA . LYS A 1 805 ? 6.549 -10.127 -40.296 1.00 46.78 805 LYS A CA 1
ATOM 6360 C C . LYS A 1 805 ? 5.976 -10.255 -38.874 1.00 46.78 805 LYS A C 1
ATOM 6362 O O . LYS A 1 805 ? 5.641 -11.349 -38.419 1.00 46.78 805 LYS A O 1
ATOM 6367 N N . LEU A 1 806 ? 5.866 -9.134 -38.164 1.00 46.22 806 LEU A N 1
ATOM 6368 C CA . LEU A 1 806 ? 5.318 -9.020 -36.816 1.00 46.22 806 LEU A CA 1
ATOM 6369 C C . LEU A 1 806 ? 3.802 -8.791 -36.776 1.00 46.22 806 LEU A C 1
ATOM 6371 O O . LEU A 1 806 ? 3.140 -9.324 -35.881 1.00 46.22 806 LEU A O 1
ATOM 6375 N N . GLY A 1 807 ? 3.239 -8.082 -37.758 1.00 41.56 807 GLY A N 1
ATOM 6376 C CA . GLY A 1 807 ? 1.788 -7.985 -37.954 1.00 41.56 807 GLY A CA 1
ATOM 6377 C C . GLY A 1 807 ? 1.141 -9.355 -38.185 1.00 41.56 807 GLY A C 1
ATOM 6378 O O . GLY A 1 807 ? 0.146 -9.685 -37.541 1.00 41.56 807 GLY A O 1
ATOM 6379 N N . GLU A 1 808 ? 1.779 -10.209 -38.991 1.00 33.19 808 GLU A N 1
ATOM 6380 C CA . GLU A 1 808 ? 1.301 -11.570 -39.290 1.00 33.19 808 GLU A CA 1
ATOM 6381 C C . GLU A 1 808 ? 1.370 -12.533 -38.087 1.00 33.19 808 GLU A C 1
ATOM 6383 O O . GLU A 1 808 ? 0.565 -13.460 -37.973 1.00 33.19 808 GLU A O 1
ATOM 6388 N N . LYS A 1 809 ? 2.300 -12.324 -37.141 1.00 37.47 809 LYS A N 1
ATOM 6389 C CA . LYS A 1 809 ? 2.313 -13.073 -35.866 1.00 37.47 809 LYS A CA 1
ATOM 6390 C C . LYS A 1 809 ? 1.173 -12.652 -34.936 1.00 37.47 809 LYS A C 1
ATOM 6392 O O . LYS A 1 809 ? 0.696 -13.485 -34.167 1.00 37.47 809 LYS A O 1
ATOM 6397 N N . LYS A 1 810 ? 0.729 -11.394 -35.021 1.00 38.25 810 LYS A N 1
ATOM 6398 C CA . LYS A 1 810 ? -0.400 -10.846 -34.256 1.00 38.25 810 LYS A CA 1
ATOM 6399 C C . LYS A 1 810 ? -1.724 -11.485 -34.684 1.00 38.25 810 LYS A C 1
ATOM 6401 O O . LYS A 1 810 ? -2.500 -11.868 -33.822 1.00 38.25 810 LYS A O 1
ATOM 6406 N N . GLU A 1 811 ? -1.946 -11.686 -35.984 1.00 32.03 811 GLU A N 1
ATOM 6407 C CA . GLU A 1 811 ? -3.162 -12.349 -36.493 1.00 32.03 811 GLU A CA 1
ATOM 6408 C C . GLU A 1 811 ? -3.248 -13.840 -36.136 1.00 32.03 811 GLU A C 1
ATOM 6410 O O . GLU A 1 811 ? -4.340 -14.392 -36.065 1.00 32.03 811 GLU A O 1
ATOM 6415 N N . LYS A 1 812 ? -2.117 -14.497 -35.853 1.00 29.88 812 LYS A N 1
ATOM 6416 C CA . LYS A 1 812 ? -2.093 -15.903 -35.411 1.00 29.88 812 LYS A CA 1
ATOM 6417 C C . LYS A 1 812 ? -2.233 -16.094 -33.893 1.00 29.88 812 LYS A C 1
ATOM 6419 O O . LYS A 1 812 ? -2.297 -17.240 -33.455 1.00 29.88 812 LYS A O 1
ATOM 6424 N N . GLN A 1 813 ? -2.234 -15.020 -33.096 1.00 30.25 813 GLN A N 1
ATOM 6425 C CA . GLN A 1 813 ? -2.303 -15.072 -31.624 1.00 30.25 813 GLN A CA 1
ATOM 6426 C C . GLN A 1 813 ? -3.488 -14.299 -31.007 1.00 30.25 813 GLN A C 1
ATOM 6428 O O . GLN A 1 813 ? -3.563 -14.226 -29.779 1.00 30.25 813 GLN A O 1
ATOM 6433 N N . VAL A 1 814 ? -4.393 -13.735 -31.817 1.00 29.47 814 VAL A N 1
ATOM 6434 C CA . VAL A 1 814 ? -5.678 -13.163 -31.358 1.00 29.47 814 VAL A CA 1
ATOM 6435 C C . VAL A 1 814 ? -6.766 -14.225 -31.357 1.00 29.47 814 VAL A C 1
ATOM 6437 O O . VAL A 1 814 ? -6.837 -14.983 -32.349 1.00 29.47 814 VAL A O 1
#

pLDDT: mean 78.35, std 15.65, range [29.47, 95.44]

Foldseek 3Di:
DVVVVVVVVVVVVVVVVVVVVVVVPDDDPPPDDPPPCDPVNVVVVVVVQAQLAECQDVCCVDLVNLVVCLCVQPPPVPFDWLSSYHFDPQLVLLQFFQPVLVVQLVVQLVLLLVLVVQVVVVVVVVVVVPDDPQSCLVPFFAEAEEAADPLLCPVSVVVNSLVVLVVSCVVVVPADWWKWWAADPVDLQETDIDIHPHFPVLVVQLVVLLVVLVVVVVVVVVVVVVVLVVLLVVLVVLVVVLVVQLVVVVVVPDDNVVSCVVSVVSNVVSCVSNVVSVVVVVVVVVVVPPPPPVQPSQPRRGIATQEHCPVVPHRLEDEAAADDVCQAQWEFAAWDPDPPVRTRGRRNRTHGHPLQNNQSGEYEYEEQQNQDLVNLVQVLVCSNSQWGKHAHPDPPPPPPDDDDGPRRSHIYDTHRRHYHYYYYYYPCLVPPCPHSLNVDVSSVCSHVPRYYYRYRDQKRFPRSSSLVSLSSLLSVLCVVVVFAIETSLLSVVLQLLQCLVDPFNGIGGSNSVLVSQLSVQQRVVCVVVVHRYRYNVSSLCSSPPPSADPQQVVQVVVQVVVLVVDPQDQFAWAAQKAWAKDFPPDDPPHGGAIAIKMKGKDKFWDQAQVQQAAFEEEPRDTDDCPDAPVNVLSVVLQVLCCLQAVDRRRRGMHMYMYIDHDDDHDQFVNLVSNLSVCQFQDHSVVSNVQVVVCVVVVHGRRPDDGDHFIFGSLEYETFHWDPDDDDDRWIFTEADPCPLSNVLNSVVSVRQEYEGEPNCVNRSNDDQCSDPNHGYHYDGTSVVVNLCGGSVDPNVVVRVVSVVVVVVVVVVVD

Secondary structure (DSSP, 8-state):
-HHHHHHHHHHHHHHHHHHHHHHTT------S------HHHHHHHHHHT--SEETTSGGGGSHHHHHHHHHHHT-TTT--BGGGEEPPS-GGGG--S-HHHHHHHHHHHHHHHHHHHHHHHHHHHHTTT---TTGGGGSPPEEEEEES-TTSSHHHHHHHHHHHHHHHHHHHT----EEEEE--SS-TTBPEEEEESSTTHHHHHHHHHHHHHHHHHHHHHHHHHHHHHHHHHHHHHHHHHHHHHHHHHHHTT--HHHHHHHHHHHHHHHHHHHHHHHHHHHHHHHHHHSTTGGGGGTT--PPEEEE---TTT--SEEEESS--HHHHH-EEPPPP---TTSSPPGGGSEE--HHHHTTTSEEEES-GGG--HHHHHHHHHHHHHSEE--B-------SS---S-TTTT-BPPPEE---EEEEEE-HHHHH-TTSHHHH-HHHHHHHHHSSEEEEPPSEEE--HHHHHHHHHHHHHHHHHTTPPPBBHHHHHHHHHHHHHTSSSTTEEE--HHHHHHHHHHHHHHHHHTT-SSB-HHHHHHHHHHH---HHHHHHHHHHHHHHTT-----SSEETTEEEEEEEES--SSS--EEEEEEEEEEEEE-SSGGG-EEEEEETTEEPPTTS-HHHHHHHHHHHHHHHHHS--TTTSEEEEEEESSS---STTHHHHHHHHHHHHH--HHHHHHHHHHHHHTT--GGG------PEESSEEE--EEE--TTSSS--EEE--TTHHHHHHHHHHTT-SEEEEEHHHHHTTS--TTSSTT-EEEEESBHHHHHHHHBSSS-HHHHHHHHHHHHHHHHHTT-

Radius of gyration: 42.94 Å; Cα contacts (8 Å, |Δi|>4): 1331; chains: 1; bounding box: 112×79×122 Å

Mean predicted aligned error: 15.82 Å